Protein 2BRR (pdb70)

Sequence (887 aa):
VQLEQSGPELKKPGETVKISCKASGYTFTNYGMNWVKQAPGKGLKWMGWINTYTGEPTYADDFKERFAFSLETSASAAYLQINNLKNEDTATYFCARDYYGSTYPYYAMDYWGQGTTVTVSSAKTTAPSVYPLAPVCGDTTGSSVTLGCLVKGYFPEPVTLTWNSGSLSSGVHTFPAVLQSDLYTLSSSVTVTSSTWPSQSITCNVAHPASSTKVDKKIEPRGGENVLTQSPAIMSASPGEKVTMTCRASSSVSSSYLHWYQQKSGASPKLWIYSTSNLASGVPARFSGSGSGTSYSLTISSVEAEDAATYYCQQYSGYPYTFGGGTKLEIKRADAAPTVSIFPPSSEQLTSGGASVVCFLNNFYPKDINVKWKIDGSERQNGVLNSWTDQDSKDSTYSMSSTLTLTKDEYERHNSYTCEATHKTSTSPIVKSFNRNECVVNNKVATHNVLTQSPAIMSASPGEKVTMTCRASSSVSSSYLHWYQQKSGASPKLWIYSTSNLASGVPARFSGSGSGTSYSLTISSVEAEDAATYYCQQYSGYPYTFGGGTKLEIKRADAAPTVSIFPPSSEQLTSGGASVVCFLNNFYPKDINVKWKIDGSERQNGVLNSWTDQDSKDSTYSMSSTLTLTKDEYERHNSYTCEATHKTSTSPIVKSFNRNECAVQLEQSGPELKKPGETVKISCKASGYTFTNYGMNWVKQAPGKGLKWMGWINTYTGEPTYADDFKERFAFSLETSASAAYLQINNLKNEDTATYFCARDYYGSTYPYYAMDYWGQGTTVTVSSAKTTAPSVYPLAPVCGDTTGSSVTLGCLVKGYFPEPVTLTWNSGSLSSGVHTFPAVLQSDLYTLSSSVTVTSSTWPSQSITCNVAHPASSTKVDKKIEPRGG

B-factor: mean 22.19, std 4.75, range [8.47, 56.47]

Solvent-accessible surface area: 38334 Å² total; per-residue (Å²): 74,123,9,112,9,36,40,72,52,52,53,128,59,44,67,69,5,111,0,13,0,93,11,58,64,42,80,8,38,54,54,0,0,0,0,0,28,24,30,95,83,142,28,14,88,5,0,0,23,1,17,1,96,76,29,120,50,46,51,10,120,91,6,124,166,45,17,37,10,45,40,85,65,111,47,36,0,0,39,0,54,0,44,70,1,79,95,123,1,35,3,33,0,6,0,0,19,2,46,22,11,101,33,103,10,30,33,0,0,28,88,27,0,103,12,1,50,0,18,7,18,86,38,184,52,53,42,16,48,8,26,8,3,15,16,16,38,18,56,103,61,61,98,34,3,9,0,0,0,2,0,53,17,0,15,3,60,44,18,78,25,54,3,40,105,35,99,30,85,93,45,42,30,60,1,64,25,42,98,88,95,108,54,42,23,17,6,0,0,0,46,20,81,20,87,33,14,67,94,111,55,8,26,0,34,3,23,0,86,49,29,108,33,171,52,85,64,113,1,71,47,105,62,46,139,14,81,8,77,18,58,52,70,116,30,51,0,46,74,48,77,145,9,63,0,60,1,139,2,69,65,82,5,54,56,38,56,0,0,0,0,7,22,60,72,95,46,21,2,120,14,28,0,35,15,10,64,64,61,15,120,82,17,32,98,32,4,55,9,65,30,77,29,45,67,5,19,0,22,0,55,44,1,74,25,84,2,13,12,22,0,12,0,0,0,32,58,32,90,27,4,10,21,2,64,7,0,120,6,36,0,90,78,73,120,27,76,14,64,3,12,18,1,25,12,6,60,61,5,32,120,94,34,19,0,1,0,0,0,0,0,6,52,0,18,61,94,115,16,83,32,95,3,50,10,72,51,66,117,80,166,111,33,40,52,51,13,81,20,88,24,45,50,182,56,3,7,16,0,2,5,0,14,0,41,9,80,68,88,31,9,82,164,53,55,29,0,20,0,25,3,34,39,84,110,56,135,81,60,57,74,69,66,7,51,81,101,99,98,88,16,20,3,22,46,24,22,15,47,103,9,86,17,52,56,68,110,34,52,0,40,72,50,82,148,11,59,0,37,0,135,12,82,64,78,4,57,56,51,64,0,0,0,0,7,11,74,80,59,63,28,2,128,15,25,0,36,16,9,65,57,59,16,124,82,17,37,97,34,2,54,9,64,33,75,29,56,44,3,18,0,22,0,64,46,2,80,23,80,1,15,9,31,0,12,0,0,0,34,56,34,89,48,8,29,21,2,67,7,0,94,3,45,1,89,80,75,107,20,66,8,81,4,17,18,1,26,8,9,63,45,4,32,119,88,38,20,0,1,0,0,0,0,0,6,50,0,27,52,84,104,10,83,30,84,3,56,8,72,57,71,98,67,144,120,43,39,67,55,14,82,17,78,28,40,48,179,56,4,5,17,0,2,5,0,13,0,42,7,75,71,81,37,8,65,164,48,54,29,0,20,0,18,2,37,50,78,109,54,139,87,60,56,75,73,69,8,54,79,96,99,99,109,46,86,12,93,13,35,43,66,47,48,62,105,65,45,76,57,1,108,0,15,0,109,9,43,51,39,80,6,38,71,49,0,0,1,0,0,26,22,30,99,87,142,27,13,92,5,0,0,24,1,13,1,101,61,31,112,51,44,43,9,111,90,8,124,116,33,17,38,10,40,41,83,67,111,48,32,0,0,37,0,49,0,47,82,3,89,99,115,1,39,2,33,0,1,0,0,19,3,44,39,30,116,48,46,8,58,28,0,0,29,94,29,0,110,12,1,48,0,19,7,22,73,52,178,56,52,44,15,48,14,21,8,2,15,18,27,37,14,56,105,65,60,95,41,3,9,0,0,0,2,0,52,13,1,23,6,70,53,22,76,27,44,3,44,98,38,98,37,87,92,43,42,25,61,2,67,26,35,112,24,100,131,47,41,10,20,5,0,0,0,48,15,73,33,92,32,7,79,95,109,61,1,23,0,25,2,24,0,68,45,33,104,42,187,46,107,43,98,2,73,56,93,60,85

Secondary structure (DSSP, 8-state):
-EEEE---EEE-TT--EEEEEEEESS-GGGS-EEEEEE-TT---EEEEEE-TTT--EEE-GGG-SSEEEEEEGGGTEEEEEE-S--GGG-EEEEEEEEEE-SSSEEEEEEEE---EEEEE-SSPPBPPEEEEE--GGG--BTTEEEEEEEEEEEBSS--EEEEGGGTB-TTEEEPPPEEETTEEEEEEEEEEEGGGTTTS--EEEEEEGGGTEEEEEE------/---EEEE-SEEEE-TT--EEEEEEESS---GGGEEEEEE-TTS--EEEEETTTEEPTT--TTEEEEEETTEEEEEESS--GGG-EEEEEEE-SSSPPEE---EEEEEP---B--EEEEEPPPHHHHHTTEEEEEEEEEEEBSS-EEEEEEETTEEE-TTEEEEEPPPPTTT--EEEEEEEEEEHHHHTT--EEEEEEEETT-S--EEEEEESS--/-EETTEE--/--EEEE-SEEEE-TT--EEEEEEEEEEE-GGGEEEEEE-TTSPPEEEEETTTEEPTT--TTEEEEEEEEEEEEEESS--GGG-EEEEEEE-SSSSPEE---EEEEE----B--EEEEEPPPHHHHHTTEEEEEEEEEEEBSS-EEEEEEETTEEE-SSEEEEEPPPPTTT--EEEEEEEEEEHHHHTT--EEEEEEEETT-S--EEEEEESS--/--EEEEPPPEEE-TT--EEEEEEEESS-GGGS-EEEEEE-TT---EEEEEE-TTT--EEE-GGGSSSEEEEEEGGGTEEEEEE-S--GGG-EEEEEEEEEE-SSSEEEEEEEE---EEEEE-SPPPBPPEEEEE--GGG--BTTEEEEEEEEEEEBSS--EEEEGGGTB-TTEEEPPPEEETTEEEEEEEEEEETTTTTTS--EEEEEEGGGTEEEEEE------

Foldseek 3Di:
DAWAKDEAEEAAQQAKDKIKIADDDDQLQVWKKWKWWAAPPGDIDTQWIARSNPQDTDGDVVNPDQWDWGDDNVRSMIMIMGGRDDQVRFTWMKMFIFDADPPGTPRDTDHIYPTYGYGYDPDDWDAWDKDWAAPAQNDDDPFKGKIKIKTWFGDDDDKDKDKPVNPQPPQKDKDDWDDDPNGTITMMMHMDGSVCPPVPWIKMWMGDVSVRDTDIGIHHHDHD/DKAKAKPDQEAEEAFFDKDKIKIFIPWWFQLQFKFKWWAADPDDIDTAGGSFFRGDPPHDPQWGKHDGIGMIMIMGNGDDLQRQTWMWMWGDPDDDIDIHPTYGYAYADDFDFFDKDKDWADPVQLVVFKTKIKIKGPFGDDPQKDKWKAFQNHTDDPQKDKDKDRQDSHRRGIMMMIIRMDTSVVVVVTFKMKIWIGHPPDPDTDMDMGTPPDD/DADPNRDDD/DAKAKPDQEDEEAFFAKDKIKIFAPWWFQLQFKFKWWAADPDDTHTAGGSFFRGDPPHDPQWGKDDGTGIIMIMGNGDDLLSQTWMWMWGCPDDDIDIHSTYGYAYDDDFDFFPKDWDWADPVQLVVFKTKIKIKGPFGPDPQKDKWKAFQNHTDDPQKDKDKDDQDSHRRGIMMMIIRMDTSVVVVVTFKIKMWMDHPPDPDTDMDMGTPPDD/DWAFAKDEAEEAAAQAKDKIKTQTDDDQLQVKKKWKWWAAVPGDIDTQWIARSNVRDTDGDPVNPPQWDWGDDNVRSMIMIMGGRDDQRSFTWMKIFIFDDDPPGTPRDTDHIYPTYGYGYHPDDWDAWDKDKAADAQNDDDPFKGKIKMKTDFGDDDDKDKDKPNPPQPPQKDKDDWDQDPNGTITMMMHMDTPVCPPVHWIWMWIADVSVRDIDIGIHDHHYD

Structure (mmCIF, N/CA/C/O backbone):
data_2BRR
#
_entry.id   2BRR
#
_cell.length_a   53.666
_cell.length_b   63.833
_cell.length_c   124.701
_cell.angle_alpha   90.00
_cell.angle_beta   86.58
_cell.angle_gamma   90.00
#
_symmetry.space_group_name_H-M   'P 1 21 1'
#
loop_
_entity.id
_entity.type
_entity.pdbx_description
1 polymer 'MN20B9.34 ANTI-P1.4 ANTIBODY, FAB HEAVY CHAIN'
2 polymer 'MN20B9.34 ANTI-P1.4 ANTIBODY, FAB LIGHT CHAIN'
3 polymer 'CLASS 1 OUTER MEMBRANE PROTEIN VARIABLE REGION 2'
4 non-polymer 'SULFATE ION'
5 non-polymer 'ACETIC ACID'
6 water water
#
loop_
_atom_site.group_PDB
_atom_site.id
_atom_site.type_symbol
_atom_site.label_atom_id
_atom_site.label_alt_id
_atom_site.label_comp_id
_atom_site.label_asym_id
_atom_site.label_entity_id
_atom_site.label_seq_id
_atom_site.pdbx_PDB_ins_code
_atom_site.Cartn_x
_atom_site.Cartn_y
_atom_site.Cartn_z
_atom_site.occupancy
_atom_site.B_iso_or_equiv
_atom_site.auth_seq_id
_atom_site.auth_comp_id
_atom_site.auth_asym_id
_atom_site.auth_atom_id
_atom_site.pdbx_PDB_model_num
ATOM 1 N N . VAL A 1 2 ? 72.503 27.583 171.628 1.00 25.57 2 VAL H N 1
ATOM 2 C CA . VAL A 1 2 ? 71.504 26.466 171.586 1.00 25.05 2 VAL H CA 1
ATOM 3 C C . VAL A 1 2 ? 71.441 25.700 172.916 1.00 25.63 2 VAL H C 1
ATOM 4 O O . VAL A 1 2 ? 72.453 25.172 173.394 1.00 25.19 2 VAL H O 1
ATOM 8 N N . GLN A 1 3 ? 70.247 25.625 173.496 1.00 25.84 3 GLN H N 1
ATOM 9 C CA . GLN A 1 3 ? 70.035 24.766 174.649 1.00 26.22 3 GLN H CA 1
ATOM 10 C C . GLN A 1 3 ? 68.630 24.212 174.788 1.00 25.38 3 GLN H C 1
ATOM 11 O O . GLN A 1 3 ? 67.637 24.838 174.404 1.00 25.30 3 GLN H O 1
ATOM 17 N N . LEU A 1 4 ? 68.587 23.006 175.331 1.00 24.72 4 LEU H N 1
ATOM 18 C CA . LEU A 1 4 ? 67.351 22.317 175.673 1.00 24.06 4 LEU H CA 1
ATOM 19 C C . LEU A 1 4 ? 67.256 22.309 177.203 1.00 24.02 4 LEU H C 1
ATOM 20 O O . LEU A 1 4 ? 68.125 21.759 177.873 1.00 22.45 4 LEU H O 1
ATOM 25 N N . GLU A 1 5 ? 66.227 22.964 177.737 1.00 24.39 5 GLU H N 1
ATOM 26 C CA . GLU A 1 5 ? 66.034 23.063 179.188 1.00 25.88 5 GLU H CA 1
ATOM 27 C C . GLU A 1 5 ? 64.755 22.350 179.558 1.00 24.32 5 GLU H C 1
ATOM 28 O O . GLU A 1 5 ? 63.671 22.715 179.098 1.00 24.74 5 GLU H O 1
ATOM 34 N N . GLN A 1 6 ? 64.906 21.335 180.402 1.00 23.19 6 GLN H N 1
ATOM 35 C CA . GLN A 1 6 ? 63.808 20.486 180.844 1.00 22.16 6 GLN H CA 1
ATOM 36 C C . GLN A 1 6 ? 63.238 20.892 182.212 1.00 22.14 6 GLN H C 1
ATOM 37 O O . GLN A 1 6 ? 63.894 21.559 183.000 1.00 22.75 6 GLN H O 1
ATOM 43 N N . SER A 1 7 ? 62.008 20.471 182.475 1.00 22.13 7 SER H N 1
ATOM 44 C CA . SER A 1 7 ? 61.360 20.695 183.756 1.00 21.30 7 SER H CA 1
ATOM 45 C C . SER A 1 7 ? 61.969 19.825 184.853 1.00 21.38 7 SER H C 1
ATOM 46 O O . SER A 1 7 ? 62.788 18.929 184.591 1.00 20.99 7 SER H O 1
ATOM 49 N N . GLY A 1 8 ? 61.576 20.122 186.087 1.00 20.84 8 GLY H N 1
ATOM 50 C CA . GLY A 1 8 ? 62.234 19.580 187.248 1.00 21.31 8 GLY H CA 1
ATOM 51 C C . GLY A 1 8 ? 61.841 18.153 187.562 1.00 20.91 8 GLY H C 1
ATOM 52 O O . GLY A 1 8 ? 60.978 17.581 186.911 1.00 21.31 8 GLY H O 1
ATOM 53 N N . PRO A 1 9 ? 62.471 17.577 188.588 1.00 21.08 9 PRO H N 1
ATOM 54 C CA . PRO A 1 9 ? 62.155 16.216 189.011 1.00 20.70 9 PRO H CA 1
ATOM 55 C C . PRO A 1 9 ? 60.688 16.047 189.443 1.00 20.88 9 PRO H C 1
ATOM 56 O O . PRO A 1 9 ? 60.071 16.981 189.948 1.00 19.14 9 PRO H O 1
ATOM 60 N N . GLU A 1 10 ? 60.142 14.852 189.235 1.00 20.60 10 GLU H N 1
ATOM 61 C CA . GLU A 1 10 ? 58.769 14.567 189.642 1.00 21.22 10 GLU H CA 1
ATOM 62 C C . GLU A 1 10 ? 58.689 13.277 190.430 1.00 20.56 10 GLU H C 1
ATOM 63 O O . GLU A 1 10 ? 59.370 12.315 190.099 1.00 20.48 10 GLU H O 1
ATOM 69 N N . LEU A 1 11 ? 57.790 13.271 191.414 1.00 19.38 11 LEU H N 1
ATOM 70 C CA . LEU A 1 11 ? 57.397 12.093 192.168 1.00 19.14 11 LEU H CA 1
ATOM 71 C C . LEU A 1 11 ? 55.920 11.852 191.899 1.00 18.34 11 LEU H C 1
ATOM 72 O O . LEU A 1 11 ? 55.105 12.763 192.055 1.00 18.64 11 LEU H O 1
ATOM 77 N N . LYS A 1 12 ? 55.564 10.635 191.506 1.00 17.78 12 LYS H N 1
ATOM 78 C CA . LYS A 1 12 ? 54.178 10.345 191.175 1.00 18.55 12 LYS H CA 1
ATOM 79 C C . LYS A 1 12 ? 53.857 8.967 191.695 1.00 18.82 12 LYS H C 1
ATOM 80 O O . LYS A 1 12 ? 54.768 8.127 191.846 1.00 18.69 12 LYS H O 1
ATOM 86 N N . LYS A 1 13 ? 52.578 8.750 191.998 1.00 19.16 13 LYS H N 1
ATOM 87 C CA . LYS A 1 13 ? 52.077 7.440 192.387 1.00 19.90 13 LYS H CA 1
ATOM 88 C C . LYS A 1 13 ? 51.824 6.591 191.139 1.00 19.48 13 LYS H C 1
ATOM 89 O O . LYS A 1 13 ? 51.578 7.127 190.070 1.00 19.78 13 LYS H O 1
ATOM 95 N N . PRO A 1 14 ? 51.908 5.254 191.261 1.00 20.10 14 PRO H N 1
ATOM 96 C CA . PRO A 1 14 ? 51.454 4.444 190.135 1.00 19.51 14 PRO H CA 1
ATOM 97 C C . PRO A 1 14 ? 50.034 4.813 189.721 1.00 19.49 14 PRO H C 1
ATOM 98 O O . PRO A 1 14 ? 49.190 5.084 190.581 1.00 18.56 14 PRO H O 1
ATOM 102 N N . GLY A 1 15 ? 49.800 4.858 188.406 1.00 18.87 15 GLY H N 1
ATOM 103 C CA . GLY A 1 15 ? 48.499 5.170 187.853 1.00 19.32 15 GLY H CA 1
ATOM 104 C C . GLY A 1 15 ? 48.289 6.645 187.580 1.00 19.46 15 GLY H C 1
ATOM 105 O O . GLY A 1 15 ? 47.317 7.016 186.908 1.00 18.90 15 GLY H O 1
ATOM 106 N N . GLU A 1 16 ? 49.170 7.496 188.128 1.00 19.14 16 GLU H N 1
ATOM 107 C CA . GLU A 1 16 ? 49.118 8.923 187.808 1.00 19.07 16 GLU H CA 1
ATOM 108 C C . GLU A 1 16 ? 49.696 9.203 186.424 1.00 18.67 16 GLU H C 1
ATOM 109 O O . GLU A 1 16 ? 50.159 8.302 185.735 1.00 17.75 16 GLU H O 1
ATOM 115 N N . THR A 1 17 ? 49.662 10.471 186.034 1.00 19.22 17 THR H N 1
ATOM 116 C CA . THR A 1 17 ? 50.316 10.921 184.815 1.00 20.92 17 THR H CA 1
ATOM 117 C C . THR A 1 17 ? 51.351 11.991 185.149 1.00 20.57 17 THR H C 1
ATOM 118 O O . THR A 1 17 ? 51.266 12.650 186.167 1.00 20.14 17 THR H O 1
ATOM 122 N N . VAL A 1 18 ? 52.307 12.168 184.250 1.00 21.63 18 VAL H N 1
ATOM 123 C CA . VAL A 1 18 ? 53.314 13.201 184.374 1.00 22.40 18 VAL H CA 1
ATOM 124 C C . VAL A 1 18 ? 53.517 13.794 182.980 1.00 22.69 18 VAL H C 1
ATOM 125 O O . VAL A 1 18 ? 53.384 13.097 181.969 1.00 22.70 18 VAL H O 1
ATOM 129 N N . LYS A 1 19 ? 53.809 15.084 182.931 1.00 22.85 19 LYS H N 1
ATOM 130 C CA . LYS A 1 19 ? 54.094 15.747 181.678 1.00 23.04 19 LYS H CA 1
ATOM 131 C C . LYS A 1 19 ? 55.377 16.532 181.855 1.00 23.01 19 LYS H C 1
ATOM 132 O O . LYS A 1 19 ? 55.464 17.376 182.728 1.00 23.53 19 LYS H O 1
ATOM 138 N N . ILE A 1 20 ? 56.373 16.204 181.040 1.00 22.43 20 ILE H N 1
ATOM 139 C CA . ILE A 1 20 ? 57.698 16.774 181.117 1.00 23.61 20 ILE H CA 1
ATOM 140 C C . ILE A 1 20 ? 57.866 17.724 179.944 1.00 22.89 20 ILE H C 1
ATOM 141 O O . ILE A 1 20 ? 57.525 17.375 178.817 1.00 22.82 20 ILE H O 1
ATOM 146 N N . SER A 1 21 ? 58.415 18.899 180.192 1.00 23.18 21 SER H N 1
ATOM 147 C CA . SER A 1 21 ? 58.680 19.856 179.112 1.00 23.47 21 SER H CA 1
ATOM 148 C C . SER A 1 21 ? 60.152 19.858 178.697 1.00 24.09 21 SER H C 1
ATOM 149 O O . SER A 1 21 ? 61.053 19.506 179.475 1.00 23.91 21 SER H O 1
ATOM 152 N N . CYS A 1 22 ? 60.378 20.277 177.463 1.00 24.87 22 CYS H N 1
ATOM 153 C CA . CYS A 1 22 ? 61.708 20.487 176.928 1.00 24.77 22 CYS H CA 1
ATOM 154 C C . CYS A 1 22 ? 61.630 21.785 176.127 1.00 25.04 22 CYS H C 1
ATOM 155 O O . CYS A 1 22 ? 61.022 21.811 175.043 1.00 25.21 22 CYS H O 1
ATOM 158 N N . LYS A 1 23 ? 62.213 22.860 176.660 1.00 24.73 23 LYS H N 1
ATOM 159 C CA . LYS A 1 23 ? 62.223 24.143 175.954 1.00 25.08 23 LYS H CA 1
ATOM 160 C C . LYS A 1 23 ? 63.519 24.369 175.180 1.00 25.04 23 LYS H C 1
ATOM 161 O O . LYS A 1 23 ? 64.613 24.296 175.739 1.00 24.89 23 LYS H O 1
ATOM 167 N N . ALA A 1 24 ? 63.378 24.664 173.889 1.00 25.17 24 ALA H N 1
ATOM 168 C CA . ALA A 1 24 ? 64.522 24.866 173.012 1.00 25.02 24 ALA H CA 1
ATOM 169 C C . ALA A 1 24 ? 64.815 26.366 172.841 1.00 24.77 24 ALA H C 1
ATOM 170 O O . ALA A 1 24 ? 63.898 27.192 172.829 1.00 24.54 24 ALA H O 1
ATOM 172 N N . SER A 1 25 ? 66.099 26.690 172.725 1.00 24.89 25 SER H N 1
ATOM 173 C CA . SER A 1 25 ? 66.571 28.066 172.516 1.00 25.08 25 SER H CA 1
ATOM 174 C C . SER A 1 25 ? 67.713 28.026 171.533 1.00 24.23 25 SER H C 1
ATOM 175 O O . SER A 1 25 ? 68.443 27.038 171.486 1.00 23.44 25 SER H O 1
ATOM 178 N N . GLY A 1 26 ? 67.860 29.090 170.742 1.00 24.01 26 GLY H N 1
ATOM 179 C CA . GLY A 1 26 ? 69.068 29.298 169.947 1.00 23.50 26 GLY H CA 1
ATOM 180 C C . GLY A 1 26 ? 69.021 28.765 168.527 1.00 23.45 26 GLY H C 1
ATOM 181 O O . GLY A 1 26 ? 70.036 28.781 167.823 1.00 23.64 26 GLY H O 1
ATOM 182 N N . TYR A 1 27 ? 67.846 28.279 168.119 1.00 22.64 27 TYR H N 1
ATOM 183 C CA . TYR A 1 27 ? 67.622 27.749 166.774 1.00 21.80 27 TYR H CA 1
ATOM 184 C C . TYR A 1 27 ? 66.125 27.775 166.437 1.00 21.20 27 TYR H C 1
ATOM 185 O O . TYR A 1 27 ? 65.282 28.003 167.315 1.00 21.32 27 TYR H O 1
ATOM 194 N N . THR A 1 28 ? 65.796 27.561 165.167 1.00 20.43 28 THR H N 1
ATOM 195 C CA . THR A 1 28 ? 64.406 27.534 164.744 1.00 19.71 28 THR H CA 1
ATOM 196 C C . THR A 1 28 ? 63.857 26.167 165.117 1.00 19.08 28 THR H C 1
ATOM 197 O O . THR A 1 28 ? 64.269 25.159 164.563 1.00 19.39 28 THR H O 1
ATOM 201 N N . PHE A 1 29 ? 62.953 26.156 166.086 1.00 18.64 29 PHE H N 1
ATOM 202 C CA . PHE A 1 29 ? 62.461 24.931 166.703 1.00 18.69 29 PHE H CA 1
ATOM 203 C C . PHE A 1 29 ? 61.905 23.935 165.698 1.00 18.69 29 PHE H C 1
ATOM 204 O O . PHE A 1 29 ? 62.131 22.730 165.826 1.00 19.12 29 PHE H O 1
ATOM 212 N N . THR A 1 30 ? 61.170 24.457 164.724 1.00 19.17 30 THR H N 1
ATOM 213 C CA . THR A 1 30 ? 60.386 23.662 163.775 1.00 19.73 30 THR H CA 1
ATOM 214 C C . THR A 1 30 ? 61.235 23.047 162.647 1.00 20.17 30 THR H C 1
ATOM 215 O O . THR A 1 30 ? 60.706 22.314 161.803 1.00 20.05 30 THR H O 1
ATOM 219 N N . ASN A 1 31 ? 62.541 23.338 162.640 1.00 19.29 31 ASN H N 1
ATOM 220 C CA . ASN A 1 31 ? 63.445 22.771 161.633 1.00 18.93 31 ASN H CA 1
ATOM 221 C C . ASN A 1 31 ? 64.043 21.419 162.039 1.00 18.28 31 ASN H C 1
ATOM 222 O O . ASN A 1 31 ? 64.495 20.670 161.180 1.00 18.67 31 ASN H O 1
ATOM 227 N N . TYR A 1 32 ? 64.050 21.105 163.336 1.00 18.12 32 TYR H N 1
ATOM 228 C CA . TYR A 1 32 ? 64.770 19.938 163.855 1.00 18.06 32 TYR H CA 1
ATOM 229 C C . TYR A 1 32 ? 63.882 19.009 164.643 1.00 17.67 32 TYR H C 1
ATOM 230 O O . TYR A 1 32 ? 63.172 19.441 165.552 1.00 18.61 32 TYR H O 1
ATOM 239 N N . GLY A 1 33 ? 63.944 17.726 164.330 1.00 17.20 33 GLY H N 1
ATOM 240 C CA . GLY A 1 33 ? 63.184 16.743 165.103 1.00 17.35 33 GLY H CA 1
ATOM 241 C C . GLY A 1 33 ? 63.637 16.692 166.558 1.00 18.05 33 GLY H C 1
ATOM 242 O O . GLY A 1 33 ? 64.804 16.993 166.880 1.00 17.64 33 GLY H O 1
ATOM 243 N N . MET A 1 34 ? 62.717 16.313 167.439 1.00 17.80 34 MET H N 1
ATOM 244 C CA . MET A 1 34 ? 63.032 16.191 168.855 1.00 18.61 34 MET H CA 1
ATOM 245 C C . MET A 1 34 ? 62.872 14.722 169.263 1.00 18.84 34 MET H C 1
ATOM 246 O O . MET A 1 34 ? 61.867 14.113 168.974 1.00 19.84 34 MET H O 1
ATOM 251 N N . ASN A 1 35 ? 63.867 14.189 169.955 1.00 19.13 35 ASN H N 1
ATOM 252 C CA . ASN A 1 35 ? 63.885 12.801 170.371 1.00 18.58 35 ASN H CA 1
ATOM 253 C C . ASN A 1 35 ? 63.713 12.728 171.877 1.00 19.28 35 ASN H C 1
ATOM 254 O O . ASN A 1 35 ? 64.046 13.662 172.591 1.00 18.61 35 ASN H O 1
ATOM 259 N N . TRP A 1 36 ? 63.227 11.586 172.342 1.00 19.35 36 TRP H N 1
ATOM 260 C CA . TRP A 1 36 ? 63.064 11.334 173.756 1.00 19.99 36 TRP H CA 1
ATOM 261 C C . TRP A 1 36 ? 63.783 10.036 174.053 1.00 19.24 36 TRP H C 1
ATOM 262 O O . TRP A 1 36 ? 63.649 9.069 173.300 1.00 18.25 36 TRP H O 1
ATOM 273 N N . VAL A 1 37 ? 64.574 10.071 175.128 1.00 19.79 37 VAL H N 1
ATOM 274 C CA . VAL A 1 37 ? 65.479 8.990 175.508 1.00 19.33 37 VAL H CA 1
ATOM 275 C C . VAL A 1 37 ? 65.318 8.772 177.003 1.00 18.89 37 VAL H C 1
ATOM 276 O O . VAL A 1 37 ? 65.339 9.727 177.807 1.00 18.41 37 VAL H O 1
ATOM 280 N N . LYS A 1 38 ? 65.147 7.501 177.341 1.00 18.25 38 LYS H N 1
ATOM 281 C CA . LYS A 1 38 ? 65.005 7.042 178.722 1.00 18.21 38 LYS H CA 1
ATOM 282 C C . LYS A 1 38 ? 66.292 6.420 179.279 1.00 18.44 38 LYS H C 1
ATOM 283 O O . LYS A 1 38 ? 66.969 5.651 178.596 1.00 18.41 38 LYS H O 1
ATOM 289 N N . GLN A 1 39 ? 66.610 6.756 180.534 1.00 18.73 39 GLN H N 1
ATOM 290 C CA . GLN A 1 39 ? 67.707 6.125 181.242 1.00 19.52 39 GLN H CA 1
ATOM 291 C C . GLN A 1 39 ? 67.218 5.773 182.652 1.00 19.9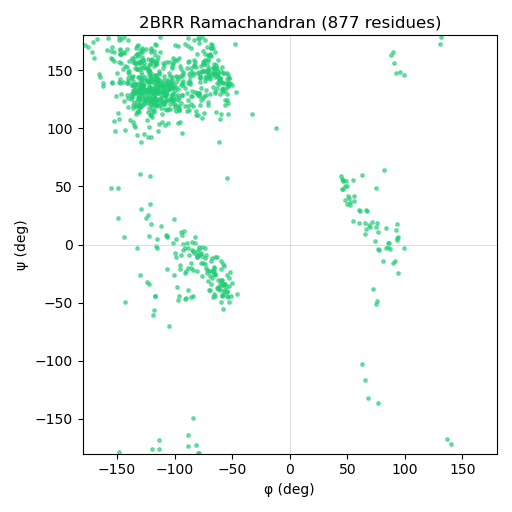0 39 GLN H C 1
ATOM 292 O O . GLN A 1 39 ? 67.116 6.645 183.513 1.00 18.17 39 GLN H O 1
ATOM 298 N N . ALA A 1 40 ? 66.888 4.498 182.860 1.00 21.58 40 ALA H N 1
ATOM 299 C CA . ALA A 1 40 ? 66.576 3.973 184.193 1.00 22.78 40 ALA H CA 1
ATOM 300 C C . ALA A 1 40 ? 67.818 4.060 185.085 1.00 25.04 40 ALA H C 1
ATOM 301 O O . ALA A 1 40 ? 68.944 4.065 184.578 1.00 24.65 40 ALA H O 1
ATOM 303 N N . PRO A 1 41 ? 67.623 4.138 186.423 1.00 25.66 41 PRO H N 1
ATOM 304 C CA . PRO A 1 41 ? 68.760 4.366 187.318 1.00 26.02 41 PRO H CA 1
ATOM 305 C C . PRO A 1 41 ? 69.853 3.323 187.157 1.00 26.71 41 PRO H C 1
ATOM 306 O O . PRO A 1 41 ? 69.592 2.103 187.262 1.00 26.90 41 PRO H O 1
ATOM 310 N N . GLY A 1 42 ? 71.062 3.806 186.888 1.00 27.09 42 GLY H N 1
ATOM 311 C CA . GLY A 1 42 ? 72.227 2.941 186.744 1.00 27.92 42 GLY H CA 1
ATOM 312 C C . GLY A 1 42 ? 72.209 2.071 185.506 1.00 27.73 42 GLY H C 1
ATOM 313 O O . GLY A 1 42 ? 73.004 1.131 185.405 1.00 28.03 42 GLY H O 1
ATOM 314 N N . LYS A 1 43 ? 71.323 2.395 184.555 1.00 27.69 43 LYS H N 1
ATOM 315 C CA . LYS A 1 43 ? 71.243 1.667 183.277 1.00 27.13 43 LYS H CA 1
ATOM 316 C C . LYS A 1 43 ? 71.642 2.514 182.058 1.00 26.51 43 LYS H C 1
ATOM 317 O O . LYS A 1 43 ? 72.085 3.661 182.195 1.00 26.02 43 LYS H O 1
ATOM 323 N N . GLY A 1 44 ? 71.501 1.924 180.875 1.00 25.62 44 GLY H N 1
ATOM 324 C CA . GLY A 1 44 ? 71.930 2.541 179.630 1.00 25.33 44 GLY H CA 1
ATOM 325 C C . GLY A 1 44 ? 70.821 3.388 179.043 1.00 25.32 44 GLY H C 1
ATOM 326 O O . GLY A 1 44 ? 69.852 3.707 179.724 1.00 25.29 44 GLY H O 1
ATOM 327 N N . LEU A 1 45 ? 70.962 3.733 177.771 1.00 24.63 45 LEU H N 1
ATOM 328 C CA . LEU A 1 45 ? 70.036 4.652 177.108 1.00 25.04 45 LEU H CA 1
ATOM 329 C C . LEU A 1 45 ? 69.084 3.923 176.217 1.00 24.19 45 LEU H C 1
ATOM 330 O O . LEU A 1 45 ? 69.472 2.977 175.553 1.00 25.33 45 LEU H O 1
ATOM 335 N N . LYS A 1 46 ? 67.832 4.366 176.207 1.00 23.79 46 LYS H N 1
ATOM 336 C CA . LYS A 1 46 ? 66.821 3.766 175.344 1.00 23.05 46 LYS H CA 1
ATOM 337 C C . LYS A 1 46 ? 66.039 4.844 174.599 1.00 22.55 46 LYS H C 1
ATOM 338 O O . LYS A 1 46 ? 65.453 5.721 175.206 1.00 22.77 46 LYS H O 1
ATOM 344 N N . TRP A 1 47 ? 66.044 4.775 173.279 1.00 21.43 47 TRP H N 1
ATOM 345 C CA . TRP A 1 47 ? 65.307 5.730 172.454 1.00 20.42 47 TRP H CA 1
ATOM 346 C C . TRP A 1 47 ? 63.813 5.421 172.496 1.00 19.50 47 TRP H C 1
ATOM 347 O O . TRP A 1 47 ? 63.387 4.283 172.236 1.00 19.39 47 TRP H O 1
ATOM 358 N N . MET A 1 48 ? 63.028 6.432 172.848 1.00 18.59 48 MET H N 1
ATOM 359 C CA . MET A 1 48 ? 61.576 6.286 172.944 1.00 17.95 48 MET H CA 1
ATOM 360 C C . MET A 1 48 ? 60.838 6.596 171.662 1.00 17.96 48 MET H C 1
ATOM 361 O O . MET A 1 48 ? 59.690 6.150 171.466 1.00 18.75 48 MET H O 1
ATOM 366 N N . GLY A 1 49 ? 61.479 7.381 170.803 1.00 17.00 49 GLY H N 1
ATOM 367 C CA . GLY A 1 49 ? 60.875 7.798 169.554 1.00 16.99 49 GLY H CA 1
ATOM 368 C C . GLY A 1 49 ? 61.156 9.263 169.364 1.00 17.46 49 GLY H C 1
ATOM 369 O O . GLY A 1 49 ? 61.984 9.835 170.070 1.00 18.03 49 GLY H O 1
ATOM 370 N N . TRP A 1 50 ? 60.477 9.877 168.414 1.00 17.64 50 TRP H N 1
ATOM 371 C CA . TRP A 1 50 ? 60.724 11.296 168.125 1.00 18.32 50 TRP H CA 1
ATOM 372 C C . TRP A 1 50 ? 59.453 11.980 167.666 1.00 17.85 50 TRP H C 1
ATOM 373 O O . TRP A 1 50 ? 58.450 11.330 167.406 1.00 17.03 50 TRP H O 1
ATOM 384 N N . ILE A 1 51 ? 59.499 13.307 167.601 1.00 18.57 51 ILE H N 1
ATOM 385 C CA . ILE A 1 51 ? 58.383 14.064 167.094 1.00 18.03 51 ILE H CA 1
ATOM 386 C C . ILE A 1 51 ? 58.893 15.048 166.055 1.00 18.76 51 ILE H C 1
ATOM 387 O O . ILE A 1 51 ? 59.928 15.702 166.255 1.00 18.50 51 ILE H O 1
ATOM 392 N N . ASN A 1 52 ? 58.178 15.101 164.931 1.00 17.73 52 ASN H N 1
ATOM 393 C CA . ASN A 1 52 ? 58.400 16.089 163.906 1.00 17.80 52 ASN H CA 1
ATOM 394 C C . ASN A 1 52 ? 57.856 17.436 164.385 1.00 17.70 52 ASN H C 1
ATOM 395 O O . ASN A 1 52 ? 56.644 17.623 164.553 1.00 18.26 52 ASN H O 1
ATOM 400 N N . THR A 1 53 A 58.761 18.380 164.604 1.00 18.15 52 THR H N 1
ATOM 401 C CA . THR A 1 53 A 58.409 19.693 165.173 1.00 17.25 52 THR H CA 1
ATOM 402 C C . THR A 1 53 A 57.677 20.617 164.196 1.00 17.86 52 THR H C 1
ATOM 403 O O . THR A 1 53 A 57.073 21.632 164.596 1.00 17.37 52 THR H O 1
ATOM 407 N N . TYR A 1 54 ? 57.750 20.286 162.909 1.00 17.60 53 TYR H N 1
ATOM 408 C CA . TYR A 1 54 ? 57.059 21.051 161.901 1.00 18.39 53 TYR H CA 1
ATOM 409 C C . TYR A 1 54 ? 55.607 20.588 161.734 1.00 17.91 53 TYR H C 1
ATOM 410 O O . TYR A 1 54 ? 54.698 21.411 161.640 1.00 17.72 53 TYR H O 1
ATOM 419 N N . THR A 1 55 ? 55.408 19.274 161.678 1.00 17.60 54 THR H N 1
ATOM 420 C CA . THR A 1 55 ? 54.086 18.699 161.477 1.00 18.45 54 THR H CA 1
ATOM 421 C C . THR A 1 55 ? 53.355 18.300 162.746 1.00 18.61 54 THR H C 1
ATOM 422 O O . THR A 1 55 ? 52.142 18.184 162.722 1.00 17.89 54 THR H O 1
ATOM 426 N N . GLY A 1 56 ? 54.095 18.090 163.840 1.00 19.20 55 GLY H N 1
ATOM 427 C CA . GLY A 1 56 ? 53.532 17.556 165.080 1.00 19.98 55 GLY H CA 1
ATOM 428 C C . GLY A 1 56 ? 53.437 16.035 165.106 1.00 20.68 55 GLY H C 1
ATOM 429 O O . GLY A 1 56 ? 53.033 15.462 166.114 1.00 20.30 55 GLY H O 1
ATOM 430 N N . GLU A 1 57 ? 53.809 15.370 164.010 1.00 21.35 56 GLU H N 1
ATOM 431 C CA . GLU A 1 57 ? 53.666 13.918 163.942 1.00 22.77 56 GLU H CA 1
ATOM 432 C C . GLU A 1 57 ? 54.652 13.177 164.847 1.00 22.41 56 GLU H C 1
ATOM 433 O O . GLU A 1 57 ? 55.860 13.292 164.672 1.00 22.59 56 GLU H O 1
ATOM 439 N N . PRO A 1 58 ? 54.140 12.390 165.814 1.00 22.35 57 PRO H N 1
ATOM 440 C CA . PRO A 1 58 ? 55.050 11.614 166.644 1.00 22.61 57 PRO H CA 1
ATOM 441 C C . PRO A 1 58 ? 55.347 10.236 166.059 1.00 22.79 57 PRO H C 1
ATOM 442 O O . PRO A 1 58 ? 54.530 9.671 165.318 1.00 23.10 57 PRO H O 1
ATOM 446 N N . THR A 1 59 ? 56.534 9.718 166.370 1.00 22.26 58 THR H N 1
ATOM 447 C CA . THR A 1 59 ? 56.904 8.352 166.036 1.00 21.35 58 THR H CA 1
ATOM 448 C C . THR A 1 59 ? 57.396 7.693 167.315 1.00 21.61 58 THR H C 1
ATOM 449 O O . THR A 1 59 ? 58.341 8.167 167.926 1.00 21.22 58 THR H O 1
ATOM 453 N N . TYR A 1 60 ? 56.725 6.616 167.717 1.00 21.47 59 TYR H N 1
ATOM 454 C CA . TYR A 1 60 ? 57.005 5.938 168.981 1.00 21.71 59 TYR H CA 1
ATOM 455 C C . TYR A 1 60 ? 57.726 4.634 168.694 1.00 22.44 59 TYR H C 1
ATOM 456 O O . TYR A 1 60 ? 57.310 3.875 167.805 1.00 21.81 59 TYR H O 1
ATOM 465 N N . ALA A 1 61 ? 58.818 4.385 169.419 1.00 22.15 60 ALA H N 1
ATOM 466 C CA . ALA A 1 61 ? 59.464 3.086 169.372 1.00 22.86 60 ALA H CA 1
ATOM 467 C C . ALA A 1 61 ? 58.449 2.054 169.890 1.00 23.59 60 ALA H C 1
ATOM 468 O O . ALA A 1 61 ? 57.608 2.382 170.730 1.00 22.27 60 ALA H O 1
ATOM 470 N N . ASP A 1 62 ? 58.507 0.826 169.372 1.00 24.26 61 ASP H N 1
ATOM 471 C CA . ASP A 1 62 ? 57.548 -0.210 169.754 1.00 25.98 61 ASP H CA 1
ATOM 472 C C . ASP A 1 62 ? 57.471 -0.564 171.245 1.00 26.32 61 ASP H C 1
ATOM 473 O O . ASP A 1 62 ? 56.487 -1.160 171.663 1.00 26.72 61 ASP H O 1
ATOM 478 N N . ASP A 1 63 ? 58.459 -0.195 172.058 1.00 25.95 62 ASP H N 1
ATOM 479 C CA . ASP A 1 63 ? 58.273 -0.400 173.504 1.00 26.74 62 ASP H CA 1
ATOM 480 C C . ASP A 1 63 ? 57.530 0.745 174.183 1.00 26.61 62 ASP H C 1
ATOM 481 O O . ASP A 1 63 ? 57.221 0.657 175.367 1.00 26.63 62 ASP H O 1
ATOM 486 N N . PHE A 1 64 ? 57.228 1.802 173.427 1.00 26.44 63 PHE H N 1
ATOM 487 C CA . PHE A 1 64 ? 56.612 3.016 173.981 1.00 26.56 63 PHE H CA 1
ATOM 488 C C . PHE A 1 64 ? 55.268 3.401 173.372 1.00 27.73 63 PHE H C 1
ATOM 489 O O . PHE A 1 64 ? 54.946 4.596 173.240 1.00 27.94 63 PHE H O 1
AT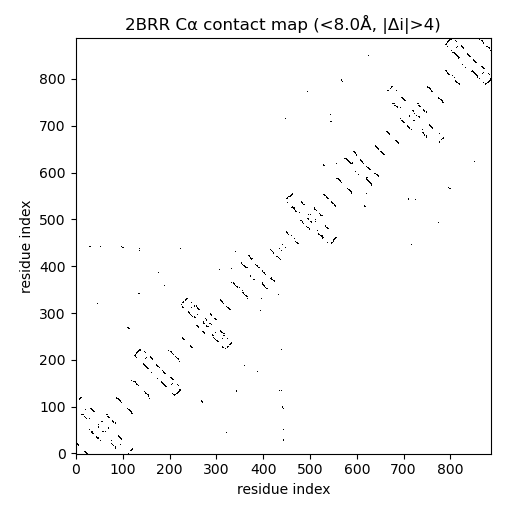OM 497 N N . LYS A 1 65 ? 54.489 2.369 173.022 1.00 29.63 64 LYS H N 1
ATOM 498 C CA . LYS A 1 65 ? 53.093 2.486 172.568 1.00 32.07 64 LYS H CA 1
ATOM 499 C C . LYS A 1 65 ? 52.281 1.738 173.589 1.00 32.83 64 LYS H C 1
ATOM 500 O O . LYS A 1 65 ? 52.363 0.512 173.578 1.00 34.75 64 LYS H O 1
ATOM 506 N N . GLU A 1 66 ? 51.400 2.348 174.385 1.00 33.14 65 GLU H N 1
ATOM 507 C CA . GLU A 1 66 ? 50.571 3.496 174.074 1.00 32.32 65 GLU H CA 1
ATOM 508 C C . GLU A 1 66 ? 50.279 4.378 175.310 1.00 29.91 65 GLU H C 1
ATOM 509 O O . GLU A 1 66 ? 49.291 5.117 175.319 1.00 29.83 65 GLU H O 1
ATOM 515 N N . ARG A 1 67 ? 51.123 4.306 176.335 1.00 27.37 66 ARG H N 1
ATOM 516 C CA . ARG A 1 67 ? 50.956 5.154 177.528 1.00 25.15 66 ARG H CA 1
ATOM 517 C C . ARG A 1 67 ? 51.734 6.465 177.373 1.00 24.12 66 ARG H C 1
ATOM 518 O O . ARG A 1 67 ? 51.665 7.340 178.239 1.00 24.08 66 ARG H O 1
ATOM 526 N N . PHE A 1 68 ? 52.456 6.585 176.254 1.00 22.51 67 PHE H N 1
ATOM 527 C CA . PHE A 1 68 ? 53.389 7.682 176.013 1.00 21.70 67 PHE H CA 1
ATOM 528 C C . PHE A 1 68 ? 52.851 8.596 174.930 1.00 21.60 67 PHE H C 1
ATOM 529 O O . PHE A 1 68 ? 52.350 8.115 173.906 1.00 21.58 67 PHE H O 1
ATOM 537 N N . ALA A 1 69 ? 52.956 9.904 175.162 1.00 20.96 68 ALA H N 1
ATOM 538 C CA . ALA A 1 69 ? 52.465 10.916 174.221 1.00 20.85 68 ALA H CA 1
ATOM 539 C C . ALA A 1 69 ? 53.474 12.044 174.048 1.00 20.72 68 ALA H C 1
ATOM 540 O O . ALA A 1 69 ? 53.783 12.755 175.004 1.00 20.37 68 ALA H O 1
ATOM 542 N N . PHE A 1 70 ? 53.974 12.207 172.823 1.00 21.02 69 PHE H N 1
ATOM 543 C CA . PHE A 1 70 ? 54.761 13.393 172.472 1.00 21.40 69 PHE H CA 1
ATOM 544 C C . PHE A 1 70 ? 53.820 14.452 171.931 1.00 21.93 69 PHE H C 1
ATOM 545 O O . PHE A 1 70 ? 52.962 14.151 171.082 1.00 22.11 69 PHE H O 1
ATOM 553 N N . SER A 1 71 ? 53.997 15.690 172.386 1.00 22.13 70 SER H N 1
ATOM 554 C CA . SER A 1 71 ? 53.295 16.831 171.809 1.00 22.29 70 SER H CA 1
ATOM 555 C C . SER A 1 71 ? 54.228 18.036 171.730 1.00 22.45 70 SER H C 1
ATOM 556 O O . SER A 1 71 ? 55.368 17.988 172.221 1.00 21.58 70 SER H O 1
ATOM 559 N N . LEU A 1 72 ? 53.717 19.120 171.146 1.00 22.72 71 LEU H N 1
ATOM 560 C CA . LEU A 1 72 ? 54.448 20.385 171.021 1.00 23.63 71 LEU H CA 1
ATOM 561 C C . LEU A 1 72 ? 53.631 21.573 171.506 1.00 24.47 71 LEU H C 1
ATOM 562 O O . LEU A 1 72 ? 52.399 21.568 171.429 1.00 24.25 71 LEU H O 1
ATOM 567 N N . GLU A 1 73 ? 54.319 22.616 171.956 1.00 25.42 72 GLU H N 1
ATOM 568 C CA . GLU A 1 73 ? 53.752 23.972 171.852 1.00 26.33 72 GLU H CA 1
ATOM 569 C C . GLU A 1 73 ? 54.749 24.830 171.065 1.00 26.07 72 GLU H C 1
ATOM 570 O O . GLU A 1 73 ? 55.680 25.401 171.630 1.00 26.14 72 GLU H O 1
ATOM 576 N N . THR A 1 74 ? 54.563 24.893 169.749 1.00 26.72 73 THR H N 1
ATOM 577 C CA . THR A 1 74 ? 55.575 25.485 168.862 1.00 26.48 73 THR H CA 1
ATOM 578 C C . THR A 1 74 ? 55.693 26.983 169.059 1.00 26.32 73 THR H C 1
ATOM 579 O O . THR A 1 74 ? 56.787 27.526 168.969 1.00 26.77 73 THR H O 1
ATOM 583 N N . SER A 1 75 ? 54.572 27.635 169.366 1.00 26.18 74 SER H N 1
ATOM 584 C CA . SER A 1 75 ? 54.564 29.052 169.755 1.00 26.22 74 SER H CA 1
ATOM 585 C C . SER A 1 75 ? 55.401 29.327 171.011 1.00 25.70 74 SER H C 1
ATOM 586 O O . SER A 1 75 ? 55.706 30.477 171.297 1.00 25.87 74 SER H O 1
ATOM 589 N N . ALA A 1 76 ? 55.774 28.267 171.737 1.00 24.91 75 ALA H N 1
ATOM 590 C CA . ALA A 1 76 ? 56.650 28.345 172.915 1.00 24.11 75 ALA H CA 1
ATOM 591 C C . ALA A 1 76 ? 57.997 27.611 172.720 1.00 23.57 75 ALA H C 1
ATOM 592 O O . ALA A 1 76 ? 58.807 27.521 173.657 1.00 23.61 75 ALA H O 1
ATOM 594 N N . SER A 1 77 ? 58.227 27.100 171.503 1.00 22.50 76 SER H N 1
ATOM 595 C CA . SER A 1 77 ? 59.388 26.259 171.165 1.00 21.96 76 SER H CA 1
ATOM 596 C C . SER A 1 77 ? 59.621 25.164 172.220 1.00 21.32 76 SER H C 1
ATOM 597 O O . SER A 1 77 ? 60.733 24.957 172.688 1.00 21.31 76 SER H O 1
ATOM 600 N N . ALA A 1 78 ? 58.545 24.474 172.583 1.00 20.87 77 ALA H N 1
ATOM 601 C CA . ALA A 1 78 ? 58.585 23.472 173.632 1.00 20.77 77 ALA H CA 1
ATOM 602 C C . ALA A 1 78 ? 58.076 22.164 173.085 1.00 20.52 77 ALA H C 1
ATOM 603 O O . ALA A 1 78 ? 57.135 22.144 172.291 1.00 20.66 77 ALA H O 1
ATOM 605 N N . ALA A 1 79 ? 58.712 21.080 173.518 1.00 20.63 78 ALA H N 1
ATOM 606 C CA . ALA A 1 79 ? 58.268 19.727 173.219 1.00 21.07 78 ALA H CA 1
ATOM 607 C C . ALA A 1 79 ? 57.889 19.107 174.565 1.00 21.28 78 ALA H C 1
ATOM 608 O O . ALA A 1 79 ? 58.556 19.365 175.550 1.00 22.01 78 ALA H O 1
ATOM 610 N N . TYR A 1 80 ? 56.819 18.317 174.615 1.00 21.46 79 TYR H N 1
ATOM 611 C CA . TYR A 1 80 ? 56.421 17.668 175.873 1.00 21.61 79 TYR H CA 1
ATOM 612 C C . TYR A 1 80 ? 56.354 16.167 175.717 1.00 21.20 79 TYR H C 1
ATOM 613 O O . TYR A 1 80 ? 56.075 15.652 174.631 1.00 20.99 79 TYR H O 1
ATOM 622 N N . LEU A 1 81 ? 56.630 15.484 176.816 1.00 20.55 80 LEU H N 1
ATOM 623 C CA . LEU A 1 81 ? 56.474 14.055 176.915 1.00 20.25 80 LEU H CA 1
ATOM 624 C C . LEU A 1 81 ? 55.499 13.781 178.053 1.00 20.06 80 LEU H C 1
ATOM 625 O O . LEU A 1 81 ? 55.736 14.172 179.204 1.00 19.90 80 LEU H O 1
ATOM 630 N N . GLN A 1 82 ? 54.400 13.118 177.732 1.00 20.30 81 GLN H N 1
ATOM 631 C CA . GLN A 1 82 ? 53.445 12.702 178.744 1.00 20.44 81 GLN H CA 1
ATOM 632 C C . GLN A 1 82 ? 53.510 11.195 178.904 1.00 19.95 81 GLN H C 1
ATOM 633 O O . GLN A 1 82 ? 53.513 10.453 177.921 1.00 20.09 81 GLN H O 1
ATOM 639 N N . ILE A 1 83 ? 53.574 10.754 180.153 1.00 19.70 82 ILE H N 1
ATOM 640 C CA . ILE A 1 83 ? 53.494 9.341 180.452 1.00 19.60 82 ILE H CA 1
ATOM 641 C C . ILE A 1 83 ? 52.236 9.157 181.276 1.00 19.73 82 ILE H C 1
ATOM 642 O O . ILE A 1 83 ? 52.055 9.778 182.339 1.00 20.41 82 ILE H O 1
ATOM 647 N N . ASN A 1 84 A 51.344 8.322 180.754 1.00 19.89 82 ASN H N 1
ATOM 648 C CA . ASN A 1 84 A 50.070 8.049 181.396 1.00 18.86 82 ASN H CA 1
ATOM 649 C C . ASN A 1 84 A 50.090 6.708 182.128 1.00 18.07 82 ASN H C 1
ATOM 650 O O . ASN A 1 84 A 50.924 5.873 181.854 1.00 17.39 82 ASN H O 1
ATOM 655 N N . ASN A 1 85 B 49.176 6.517 183.065 1.00 17.16 82 ASN H N 1
ATOM 656 C CA . ASN A 1 85 B 49.090 5.265 183.811 1.00 17.52 82 ASN H CA 1
ATOM 657 C C . ASN A 1 85 B 50.492 4.815 184.248 1.00 17.49 82 ASN H C 1
ATOM 658 O O . ASN A 1 85 B 50.959 3.725 183.877 1.00 17.87 82 ASN H O 1
ATOM 663 N N . LEU A 1 86 C 51.159 5.679 185.013 1.00 17.31 82 LEU H N 1
ATOM 664 C CA . LEU A 1 86 C 52.558 5.461 185.460 1.00 17.90 82 LEU H CA 1
ATOM 665 C C . LEU A 1 86 C 52.772 4.121 186.151 1.00 18.38 82 LEU H C 1
ATOM 666 O O . LEU A 1 86 C 51.936 3.704 186.964 1.00 17.77 82 LEU H O 1
ATOM 671 N N . LYS A 1 87 ? 53.877 3.446 185.806 1.00 18.70 83 LYS H N 1
ATOM 672 C CA . LYS A 1 87 ? 54.258 2.170 186.418 1.00 19.99 83 LYS H CA 1
ATOM 673 C C . LYS A 1 87 ? 55.609 2.345 187.085 1.00 20.44 83 LYS H C 1
ATOM 674 O O . LYS A 1 87 ? 56.383 3.244 186.717 1.00 19.41 83 LYS H O 1
ATOM 680 N N . ASN A 1 88 ? 55.923 1.455 188.021 1.00 21.24 84 ASN H N 1
ATOM 681 C CA . ASN A 1 88 ? 57.230 1.502 188.697 1.00 23.02 84 ASN H CA 1
ATOM 682 C C . ASN A 1 88 ? 58.386 1.488 187.707 1.00 22.69 84 ASN H C 1
ATOM 683 O O . ASN A 1 88 ? 59.354 2.209 187.881 1.00 23.03 84 ASN H O 1
ATOM 688 N N . GLU A 1 89 ? 58.255 0.687 186.653 1.00 23.61 85 GLU H N 1
ATOM 689 C CA . GLU A 1 89 ? 59.223 0.628 185.551 1.00 24.08 85 GLU H CA 1
ATOM 690 C C . GLU A 1 89 ? 59.479 1.977 184.855 1.00 23.16 85 GLU H C 1
ATOM 691 O O . GLU A 1 89 ? 60.501 2.121 184.183 1.00 22.95 85 GLU H O 1
ATOM 697 N N . ASP A 1 90 ? 58.583 2.962 185.024 1.00 21.65 86 ASP H N 1
ATOM 698 C CA . ASP A 1 90 ? 58.771 4.302 184.412 1.00 20.77 86 ASP H CA 1
ATOM 699 C C . ASP A 1 90 ? 59.746 5.203 185.192 1.00 20.15 86 ASP H C 1
ATOM 700 O O . ASP A 1 90 ? 60.132 6.285 184.713 1.00 20.10 86 ASP H O 1
ATOM 705 N N . THR A 1 91 ? 60.126 4.767 186.394 1.00 20.58 87 THR H N 1
ATOM 706 C CA . THR A 1 91 ? 61.143 5.454 187.201 1.00 20.12 87 THR H CA 1
ATOM 707 C C . THR A 1 91 ? 62.466 5.510 186.417 1.00 20.48 87 THR H C 1
ATOM 708 O O . THR A 1 91 ? 63.090 4.486 186.170 1.00 19.36 87 THR H O 1
ATOM 712 N N . ALA A 1 92 ? 62.859 6.722 186.022 1.00 20.25 88 ALA H N 1
ATOM 713 C CA . ALA A 1 92 ? 63.985 6.930 185.109 1.00 21.03 88 ALA H CA 1
ATOM 714 C C . ALA A 1 92 ? 64.241 8.419 184.947 1.00 21.86 88 ALA H C 1
ATOM 715 O O . ALA A 1 92 ? 63.437 9.257 185.391 1.00 22.10 88 ALA H O 1
ATOM 717 N N . THR A 1 93 ? 65.367 8.731 184.315 1.00 21.90 89 THR H N 1
ATOM 718 C CA . THR A 1 93 ? 65.631 10.060 183.795 1.00 21.29 89 THR H CA 1
ATOM 719 C C . THR A 1 93 ? 65.286 10.066 182.318 1.00 21.36 89 THR H C 1
ATOM 720 O O . THR A 1 93 ? 65.714 9.190 181.554 1.00 21.82 89 THR H O 1
ATOM 724 N N . TYR A 1 94 ? 64.481 11.051 181.930 1.00 20.58 90 TYR H N 1
ATOM 725 C CA . TYR A 1 94 ? 64.070 11.244 180.558 1.00 19.98 90 TYR H CA 1
ATOM 726 C C . TYR A 1 94 ? 64.775 12.452 179.969 1.00 19.89 90 TYR H C 1
ATOM 727 O O . TYR A 1 94 ? 64.766 13.529 180.584 1.00 20.47 90 TYR H O 1
ATOM 736 N N . PHE A 1 95 ? 65.393 12.259 178.800 1.00 19.57 91 PHE H N 1
ATOM 737 C CA . PHE A 1 95 ? 66.101 13.328 178.092 1.00 19.13 91 PHE H CA 1
ATOM 738 C C . PHE A 1 95 ? 65.354 13.662 176.808 1.00 19.55 91 PHE H C 1
ATOM 739 O O . PHE A 1 95 ? 64.910 12.776 176.115 1.00 18.97 91 PHE H O 1
ATOM 747 N N . CYS A 1 96 ? 65.259 14.938 176.489 1.00 19.49 92 CYS H N 1
ATOM 748 C CA . CYS A 1 96 ? 64.972 15.342 175.120 1.00 20.71 92 CYS H CA 1
ATOM 749 C C . CYS A 1 96 ? 66.323 15.572 174.444 1.00 20.43 92 CYS H C 1
ATOM 750 O O . CYS A 1 96 ? 67.314 15.903 175.092 1.00 21.16 92 CYS H O 1
ATOM 753 N N . ALA A 1 97 ? 66.385 15.311 173.148 1.00 20.69 93 ALA H N 1
ATOM 754 C CA . ALA A 1 97 ? 67.624 15.408 172.413 1.00 20.18 93 ALA H CA 1
ATOM 755 C C . ALA A 1 97 ? 67.245 15.764 170.992 1.00 20.37 93 ALA H C 1
ATOM 756 O O . ALA A 1 97 ? 66.366 15.136 170.397 1.00 19.41 93 ALA H O 1
ATOM 758 N N . ARG A 1 98 ? 67.874 16.817 170.484 1.00 19.34 94 ARG H N 1
ATOM 759 C CA . ARG A 1 98 ? 67.578 17.304 169.140 1.00 19.06 94 ARG H CA 1
ATOM 760 C C . ARG A 1 98 ? 68.234 16.447 168.042 1.00 19.09 94 ARG H C 1
ATOM 761 O O . ARG A 1 98 ? 69.352 15.993 168.226 1.00 19.04 94 ARG H O 1
ATOM 769 N N . ASP A 1 99 ? 67.554 16.270 166.903 1.00 18.18 95 ASP H N 1
ATOM 770 C CA . ASP A 1 99 ? 68.145 15.685 165.686 1.00 18.52 95 ASP H CA 1
ATOM 771 C C . ASP A 1 99 ? 69.421 16.406 165.264 1.00 18.72 95 ASP H C 1
ATOM 772 O O . ASP A 1 99 ? 69.463 17.643 165.238 1.00 18.99 95 ASP H O 1
ATOM 777 N N . TYR A 1 100 ? 70.428 15.639 164.861 1.00 18.93 96 TYR H N 1
ATOM 778 C CA . TYR A 1 100 ? 71.614 16.216 164.250 1.00 19.93 96 TYR H CA 1
ATOM 779 C C . TYR A 1 100 ? 71.586 16.031 162.736 1.00 20.28 96 TYR H C 1
ATOM 780 O O . TYR A 1 100 ? 71.440 14.903 162.255 1.00 19.65 96 TYR H O 1
ATOM 789 N N . TYR A 1 101 ? 71.686 17.140 161.995 1.00 20.60 97 TYR H N 1
ATOM 790 C CA . TYR A 1 101 ? 71.707 17.080 160.516 1.00 20.44 97 TYR H CA 1
ATOM 791 C C . TYR A 1 101 ? 72.998 17.596 159.965 1.00 21.36 97 TYR H C 1
ATOM 792 O O . TYR A 1 101 ? 73.580 18.546 160.508 1.00 20.89 97 TYR H O 1
ATOM 801 N N . GLY A 1 102 ? 73.424 16.990 158.858 1.00 21.93 98 GLY H N 1
ATOM 802 C CA . GLY A 1 102 ? 74.529 17.518 158.086 1.00 23.13 98 GLY H CA 1
ATOM 803 C C . GLY A 1 102 ? 74.017 18.649 157.221 1.00 24.01 98 GLY H C 1
ATOM 804 O O . GLY A 1 102 ? 72.822 18.954 157.219 1.00 24.84 98 GLY H O 1
ATOM 805 N N . SER A 1 103 ? 74.914 19.273 156.478 1.00 23.94 99 SER H N 1
ATOM 806 C CA . SER A 1 103 ? 74.524 20.406 155.681 1.00 24.64 99 SER H CA 1
ATOM 807 C C . SER A 1 103 ? 73.554 19.950 154.597 1.00 24.70 99 SER H C 1
ATOM 808 O O . SER A 1 103 ? 72.779 20.757 154.087 1.00 25.31 99 SER H O 1
ATOM 811 N N . THR A 1 104 ? 73.557 18.642 154.317 1.00 24.01 100 THR H N 1
ATOM 812 C CA . THR A 1 104 ? 72.881 18.065 153.161 1.00 23.77 100 THR H CA 1
ATOM 813 C C . THR A 1 104 ? 71.855 16.955 153.460 1.00 23.03 100 THR H C 1
ATOM 814 O O . THR A 1 104 ? 70.864 16.837 152.746 1.00 22.80 100 THR H O 1
ATOM 818 N N . TYR A 1 105 A 72.096 16.163 154.511 1.00 23.10 100 TYR H N 1
ATOM 819 C CA . TYR A 1 105 A 71.220 15.051 154.901 1.00 22.37 100 TYR H CA 1
ATOM 820 C C . TYR A 1 105 A 71.230 14.827 156.416 1.00 21.24 100 TYR H C 1
ATOM 821 O O . TYR A 1 105 A 72.196 15.210 157.103 1.00 20.50 100 TYR H O 1
ATOM 830 N N . PRO A 1 106 B 70.165 14.194 156.950 1.00 20.31 100 PRO H N 1
ATOM 831 C CA . PRO A 1 106 B 70.167 13.830 158.380 1.00 19.71 100 PRO H CA 1
ATOM 832 C C . PRO A 1 106 B 71.218 12.778 158.721 1.00 19.41 100 PRO H C 1
ATOM 833 O O . PRO A 1 106 B 71.511 11.904 157.906 1.00 18.72 100 PRO H O 1
ATOM 837 N N . TYR A 1 107 C 71.773 12.863 159.930 1.00 19.60 100 TYR H N 1
ATOM 838 C CA . TYR A 1 107 C 72.780 11.923 160.372 1.00 20.06 100 TYR H CA 1
ATOM 839 C C . TYR A 1 107 C 72.178 10.833 161.244 1.00 20.11 100 TYR H C 1
ATOM 840 O O . TYR A 1 107 C 72.862 9.871 161.568 1.00 18.67 100 TYR H O 1
ATOM 849 N N . TYR A 1 108 D 70.916 11.017 161.642 1.00 19.97 100 TYR H N 1
ATOM 850 C CA . TYR A 1 108 D 70.253 10.145 162.604 1.00 20.97 100 TYR H CA 1
ATOM 851 C C . TYR A 1 108 D 71.084 9.990 163.896 1.00 21.10 100 TYR H C 1
ATOM 852 O O . TYR A 1 108 D 71.146 8.904 164.467 1.00 21.87 100 TYR H O 1
ATOM 861 N N . ALA A 1 109 E 71.737 11.093 164.301 1.00 20.29 100 ALA H N 1
ATOM 862 C CA . ALA A 1 109 E 72.359 11.284 165.614 1.00 20.51 100 ALA H CA 1
ATOM 863 C C . ALA A 1 109 E 71.576 12.353 166.345 1.00 20.42 100 ALA H C 1
ATOM 864 O O . ALA A 1 109 E 70.627 12.914 165.810 1.00 20.92 100 ALA H O 1
ATOM 866 N N . MET A 1 110 F 71.989 12.639 167.571 1.00 21.22 100 MET H N 1
ATOM 867 C CA . MET A 1 110 F 71.338 13.624 168.417 1.00 20.89 100 MET H CA 1
ATOM 868 C C . MET A 1 110 F 72.422 14.530 168.977 1.00 21.45 100 MET H C 1
ATOM 869 O O . MET A 1 110 F 73.282 14.095 169.752 1.00 21.31 100 MET H O 1
ATOM 874 N N . ASP A 1 111 ? 72.385 15.796 168.590 1.00 21.06 101 ASP H N 1
ATOM 875 C CA . ASP A 1 111 ? 73.478 16.706 168.957 1.00 21.65 101 ASP H CA 1
ATOM 876 C C . ASP A 1 111 ? 73.293 17.465 170.280 1.00 22.13 101 ASP H C 1
ATOM 877 O O . ASP A 1 111 ? 74.233 17.531 171.087 1.00 23.27 101 ASP H O 1
ATOM 882 N N . TYR A 1 112 ? 72.118 18.051 170.511 1.00 21.55 102 TYR H N 1
ATOM 883 C CA . TYR A 1 112 ? 71.892 18.755 171.767 1.00 22.03 102 TYR H CA 1
ATOM 884 C C . TYR A 1 112 ? 70.922 17.998 172.618 1.00 21.78 102 TYR H C 1
ATOM 885 O O . TYR A 1 112 ? 69.893 17.544 172.109 1.00 21.66 102 TYR H O 1
ATOM 894 N N . TRP A 1 113 ? 71.245 17.920 173.910 1.00 20.81 103 TRP H N 1
ATOM 895 C CA . TRP A 1 113 ? 70.480 17.180 174.918 1.00 20.86 103 TRP H CA 1
ATOM 896 C C . TRP A 1 113 ? 70.041 18.092 176.058 1.00 20.35 103 TRP H C 1
ATOM 897 O O . TRP A 1 113 ? 70.789 18.980 176.492 1.00 19.86 103 TRP H O 1
ATOM 908 N N . GLY A 1 114 ? 68.814 17.870 176.525 1.00 19.98 104 GLY H N 1
ATOM 909 C CA . GLY A 1 114 ? 68.327 18.483 177.754 1.00 19.68 104 GLY H CA 1
ATOM 910 C C . GLY A 1 114 ? 69.127 17.922 178.928 1.00 19.70 104 GLY H C 1
ATOM 911 O O . GLY A 1 114 ? 69.864 16.946 178.771 1.00 18.64 104 GLY H O 1
ATOM 912 N N . GLN A 1 115 ? 68.980 18.526 180.105 1.00 20.34 105 GLN H N 1
ATOM 913 C CA . GLN A 1 115 ? 69.769 18.111 181.288 1.00 20.78 105 GLN H CA 1
ATOM 914 C C . GLN A 1 115 ? 69.153 16.873 181.928 1.00 21.58 105 GLN H C 1
ATOM 915 O O . GLN A 1 115 ? 69.702 16.306 182.884 1.00 22.35 105 GLN H O 1
ATOM 921 N N . GLY A 1 116 ? 67.999 16.468 181.408 1.00 21.64 106 GLY H N 1
ATOM 922 C CA . GLY A 1 116 ? 67.269 15.319 181.925 1.00 22.57 106 GLY H CA 1
ATOM 923 C C . GLY A 1 116 ? 66.240 15.678 182.976 1.00 22.43 106 GLY H C 1
ATOM 924 O O . GLY A 1 116 ? 66.411 16.651 183.711 1.00 22.10 106 GLY H O 1
ATOM 925 N N . THR A 1 117 ? 65.154 14.904 183.004 1.00 22.01 107 THR H N 1
ATOM 926 C CA . THR A 1 117 ? 64.129 15.009 184.034 1.00 21.87 107 THR H CA 1
ATOM 927 C C . THR A 1 117 ? 63.998 13.648 184.706 1.00 22.39 107 THR H C 1
ATOM 928 O O . THR A 1 117 ? 63.751 12.639 184.041 1.00 21.67 107 THR H O 1
ATOM 932 N N . THR A 1 118 ? 64.176 13.636 186.028 1.00 23.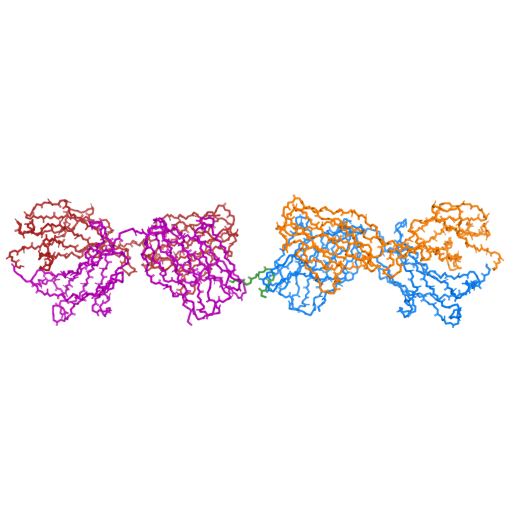21 108 THR H N 1
ATOM 933 C CA . THR A 1 118 ? 64.030 12.441 186.840 1.00 23.65 108 THR H CA 1
ATOM 934 C C . THR A 1 118 ? 62.576 12.278 187.295 1.00 23.18 108 THR H C 1
ATOM 935 O O . THR A 1 118 ? 62.025 13.154 187.953 1.00 23.16 108 THR H O 1
ATOM 939 N N . VAL A 1 119 ? 61.996 11.122 186.983 1.00 22.52 109 VAL H N 1
ATOM 940 C CA . VAL A 1 119 ? 60.648 10.775 187.374 1.00 21.43 109 VAL H CA 1
ATOM 941 C C . VAL A 1 119 ? 60.793 9.594 188.324 1.00 20.53 109 VAL H C 1
ATOM 942 O O . VAL A 1 119 ? 61.397 8.587 187.967 1.00 19.65 109 VAL H O 1
ATOM 946 N N . THR A 1 120 ? 60.271 9.735 189.542 1.00 19.20 110 THR H N 1
ATOM 947 C CA . THR A 1 120 ? 60.160 8.609 190.455 1.00 19.38 110 THR H CA 1
ATOM 948 C C . THR A 1 120 ? 58.695 8.241 190.552 1.00 18.60 110 THR H C 1
ATOM 949 O O . THR A 1 120 ? 57.850 9.104 190.795 1.00 17.66 110 THR H O 1
ATOM 953 N N . VAL A 1 121 ? 58.411 6.965 190.324 1.00 18.28 111 VAL H N 1
ATOM 954 C CA . VAL A 1 121 ? 57.085 6.414 190.496 1.00 18.67 111 VAL H CA 1
ATOM 955 C C . VAL A 1 121 ? 57.151 5.521 191.722 1.00 18.74 111 VAL H C 1
ATOM 956 O O . VAL A 1 121 ? 57.938 4.572 191.768 1.00 19.05 111 VAL H O 1
ATOM 960 N N . SER A 1 122 ? 56.321 5.839 192.707 1.00 18.57 112 SER H N 1
ATOM 961 C CA . SER A 1 122 ? 56.364 5.195 194.009 1.00 18.52 112 SER H CA 1
ATOM 962 C C . SER A 1 122 ? 55.111 5.473 194.814 1.00 18.96 112 SER H C 1
ATOM 963 O O . SER A 1 122 ? 54.545 6.578 194.748 1.00 18.04 112 SER H O 1
ATOM 966 N N . SER A 1 123 ? 54.688 4.455 195.581 1.00 20.02 113 SER H N 1
ATOM 967 C CA . SER A 1 123 ? 53.626 4.582 196.575 1.00 20.87 113 SER H CA 1
ATOM 968 C C . SER A 1 123 ? 54.168 5.061 197.912 1.00 21.17 113 SER H C 1
ATOM 969 O O . SER A 1 123 ? 53.390 5.477 198.770 1.00 20.98 113 SER H O 1
ATOM 972 N N . ALA A 1 124 ? 55.487 4.977 198.097 1.00 21.50 114 ALA H N 1
ATOM 973 C CA . ALA A 1 124 ? 56.134 5.490 199.313 1.00 22.04 114 ALA H CA 1
ATOM 974 C C . ALA A 1 124 ? 55.768 6.961 199.553 1.00 22.66 114 ALA H C 1
ATOM 975 O O . ALA A 1 124 ? 55.608 7.753 198.612 1.00 22.75 114 ALA H O 1
ATOM 977 N N . LYS A 1 125 ? 55.592 7.321 200.816 1.00 23.32 115 LYS H N 1
ATOM 978 C CA . LYS A 1 125 ? 55.252 8.702 201.138 1.00 24.15 115 LYS H CA 1
ATOM 979 C C . LYS A 1 125 ? 56.527 9.532 201.258 1.00 22.53 115 LYS H C 1
ATOM 980 O O . LYS A 1 125 ? 57.576 9.023 201.628 1.00 23.61 115 LYS H O 1
ATOM 986 N N . THR A 1 126 ? 56.418 10.808 200.910 1.00 21.73 116 THR H N 1
ATOM 987 C CA . THR A 1 126 ? 57.505 11.782 201.011 1.00 20.92 116 THR H CA 1
ATOM 988 C C . THR A 1 126 ? 57.939 11.987 202.464 1.00 20.04 116 THR H C 1
ATOM 989 O O . THR A 1 126 ? 57.088 12.141 203.350 1.00 19.31 116 THR H O 1
ATOM 993 N N . THR A 1 127 ? 59.258 11.988 202.690 1.00 19.04 117 THR H N 1
ATOM 994 C CA . THR A 1 127 ? 59.870 12.189 204.021 1.00 18.60 117 THR H CA 1
ATOM 995 C C . THR A 1 127 ? 60.977 13.237 203.932 1.00 18.65 117 THR H C 1
ATOM 996 O O . THR A 1 127 ? 61.886 13.118 203.113 1.00 18.08 117 THR H O 1
ATOM 1000 N N . ALA A 1 128 ? 60.895 14.250 204.787 1.00 19.48 118 ALA H N 1
ATOM 1001 C CA . ALA A 1 128 ? 61.894 15.330 204.835 1.00 20.46 118 ALA H CA 1
ATOM 1002 C C . ALA A 1 128 ? 63.237 14.862 205.389 1.00 20.62 118 ALA H C 1
ATOM 1003 O O . ALA A 1 128 ? 63.264 14.020 206.277 1.00 21.25 118 ALA H O 1
ATOM 1005 N N . PRO A 1 129 ? 64.361 15.419 204.891 1.00 21.36 119 PRO H N 1
ATOM 1006 C CA . PRO A 1 129 ? 65.618 14.970 205.508 1.00 21.37 119 PRO H CA 1
ATOM 1007 C C . PRO A 1 129 ? 65.849 15.583 206.884 1.00 21.66 119 PRO H C 1
ATOM 1008 O O . PRO A 1 129 ? 65.256 16.606 207.232 1.00 21.13 119 PRO H O 1
ATOM 1012 N N . SER A 1 130 ? 66.659 14.900 207.670 1.00 21.36 120 SER H N 1
ATOM 1013 C CA . SER A 1 130 ? 67.245 15.461 208.877 1.00 21.74 120 SER H CA 1
ATOM 1014 C C . SER A 1 130 ? 68.676 15.785 208.536 1.00 21.12 120 SER H C 1
ATOM 1015 O O . SER A 1 130 ? 69.405 14.932 208.019 1.00 22.60 120 SER H O 1
ATOM 1018 N N . VAL A 1 131 ? 69.075 17.021 208.775 1.00 19.83 121 VAL H N 1
ATOM 1019 C CA . VAL A 1 131 ? 70.386 17.452 208.327 1.00 19.24 121 VAL H CA 1
ATOM 1020 C C . VAL A 1 131 ? 71.266 17.683 209.542 1.00 19.57 121 VAL H C 1
ATOM 1021 O O . VAL A 1 131 ? 70.907 18.464 210.425 1.00 18.50 121 VAL H O 1
ATOM 1025 N N . TYR A 1 132 ? 72.410 17.001 209.582 1.00 19.42 122 TYR H N 1
ATOM 1026 C CA . TYR A 1 132 ? 73.286 17.023 210.765 1.00 19.50 122 TYR H CA 1
ATOM 1027 C C . TYR A 1 132 ? 74.687 17.521 210.429 1.00 19.81 122 TYR H C 1
ATOM 1028 O O . TYR A 1 132 ? 75.244 17.168 209.373 1.00 20.39 122 TYR H O 1
ATOM 1037 N N . PRO A 1 133 ? 75.269 18.335 211.324 1.00 20.59 123 PRO H N 1
ATOM 1038 C CA . PRO A 1 133 ? 76.630 18.847 211.105 1.00 20.44 123 PRO H CA 1
ATOM 1039 C C . PRO A 1 133 ? 77.659 17.782 211.432 1.00 21.01 123 PRO H C 1
ATOM 1040 O O . PRO A 1 133 ? 77.460 17.000 212.359 1.00 21.86 123 PRO H O 1
ATOM 1044 N N . LEU A 1 134 ? 78.742 17.743 210.667 1.00 20.12 124 LEU H N 1
ATOM 1045 C CA . LEU A 1 134 ? 79.837 16.838 210.943 1.00 20.04 124 LEU H CA 1
ATOM 1046 C C . LEU A 1 134 ? 81.040 17.721 211.136 1.00 20.36 124 LEU H C 1
ATOM 1047 O O . LEU A 1 134 ? 81.495 18.378 210.193 1.00 20.54 124 LEU H O 1
ATOM 1052 N N . ALA A 1 135 ? 81.523 17.764 212.381 1.00 21.36 125 ALA H N 1
ATOM 1053 C CA . ALA A 1 135 ? 82.753 18.475 212.739 1.00 21.36 125 ALA H CA 1
ATOM 1054 C C . ALA A 1 135 ? 83.635 17.526 213.571 1.00 21.37 125 ALA H C 1
ATOM 1055 O O . ALA A 1 135 ? 83.108 16.651 214.250 1.00 21.08 125 ALA H O 1
ATOM 1057 N N . PRO A 1 136 ? 84.976 17.686 213.510 1.00 21.69 126 PRO H N 1
ATOM 1058 C CA . PRO A 1 136 ? 85.851 16.839 214.332 1.00 22.08 126 PRO H CA 1
ATOM 1059 C C . PRO A 1 136 ? 85.591 17.077 215.824 1.00 22.32 126 PRO H C 1
ATOM 1060 O O . PRO A 1 136 ? 85.259 18.206 216.211 1.00 22.27 126 PRO H O 1
ATOM 1064 N N . VAL A 1 137 ? 85.712 16.039 216.653 1.00 22.04 127 VAL H N 1
ATOM 1065 C CA . VAL A 1 137 ? 85.492 16.224 218.098 1.00 23.12 127 VAL H CA 1
ATOM 1066 C C . VAL A 1 137 ? 86.392 17.354 218.620 1.00 23.35 127 VAL H C 1
ATOM 1067 O O . VAL A 1 137 ? 87.583 17.396 218.299 1.00 22.24 127 VAL H O 1
ATOM 1071 N N . CYS A 1 138 ? 85.789 18.308 219.338 1.00 23.55 128 CYS H N 1
ATOM 1072 C CA . CYS A 1 138 ? 86.483 19.479 219.914 1.00 25.23 128 CYS H CA 1
ATOM 1073 C C . CYS A 1 138 ? 87.177 20.392 218.904 1.00 25.55 128 CYS H C 1
ATOM 1074 O O . CYS A 1 138 ? 88.061 21.175 219.277 1.00 25.87 128 CYS H O 1
ATOM 1077 N N . GLY A 1 139 ? 86.788 20.272 217.633 1.00 25.19 129 GLY H N 1
ATOM 1078 C CA . GLY A 1 139 ? 87.471 20.951 216.539 1.00 25.52 129 GLY H CA 1
ATOM 1079 C C . GLY A 1 139 ? 88.924 20.526 216.420 1.00 26.15 129 GLY H C 1
ATOM 1080 O O . GLY A 1 139 ? 89.765 21.330 216.006 1.00 25.82 129 GLY H O 1
ATOM 1081 N N . ASP A 1 140 ? 89.230 19.286 216.836 1.00 26.55 130 ASP H N 1
ATOM 1082 C CA . ASP A 1 140 ? 90.591 18.738 216.756 1.00 27.07 130 ASP H CA 1
ATOM 1083 C C . ASP A 1 140 ? 91.103 18.883 215.313 1.00 28.12 130 ASP H C 1
ATOM 1084 O O . ASP A 1 140 ? 90.500 18.335 214.381 1.00 28.23 130 ASP H O 1
ATOM 1089 N N . THR A 1 141 ? 92.230 19.583 215.141 1.00 29.27 131 THR H N 1
ATOM 1090 C CA . THR A 1 141 ? 92.808 19.840 213.809 1.00 30.03 131 THR H CA 1
ATOM 1091 C C . THR A 1 141 ? 93.514 18.645 213.190 1.00 30.52 131 THR H C 1
ATOM 1092 O O . THR A 1 141 ? 93.995 17.764 213.911 1.00 30.03 131 THR H O 1
ATOM 1096 N N . THR A 1 142 ? 93.588 18.656 211.854 1.00 31.16 132 THR H N 1
ATOM 1097 C CA . THR A 1 142 ? 94.232 17.641 211.022 1.00 32.34 132 THR H CA 1
ATOM 1098 C C . THR A 1 142 ? 95.328 18.282 210.164 1.00 32.33 132 THR H C 1
ATOM 1099 O O . THR A 1 142 ? 95.279 18.199 208.936 1.00 33.00 132 THR H O 1
ATOM 1103 N N . GLY A 1 143 ? 96.310 18.906 210.804 1.00 32.05 133 GLY H N 1
ATOM 1104 C CA . GLY A 1 143 ? 97.348 19.627 210.090 1.00 31.94 133 GLY H CA 1
ATOM 1105 C C . GLY A 1 143 ? 96.823 20.872 209.399 1.00 31.97 133 GLY H C 1
ATOM 1106 O O . GLY A 1 143 ? 96.074 21.658 209.998 1.00 32.09 133 GLY H O 1
ATOM 1107 N N . SER A 1 144 ? 97.193 21.032 208.129 1.00 31.15 134 SER H N 1
ATOM 1108 C CA . SER A 1 144 ? 96.967 22.284 207.404 1.00 30.99 134 SER H CA 1
ATOM 1109 C C . SER A 1 144 ? 95.531 22.446 206.872 1.00 30.54 134 SER H C 1
ATOM 1110 O O . SER A 1 144 ? 95.088 23.564 206.609 1.00 29.88 134 SER H O 1
ATOM 1113 N N . SER A 1 145 ? 94.828 21.328 206.701 1.00 30.37 135 SER H N 1
ATOM 1114 C CA . SER A 1 145 ? 93.440 21.341 206.271 1.00 29.75 135 SER H CA 1
ATOM 1115 C C . SER A 1 145 ? 92.525 20.739 207.330 1.00 29.19 135 SER H C 1
ATOM 1116 O O . SER A 1 145 ? 92.954 19.931 208.146 1.00 28.88 135 SER H O 1
ATOM 1119 N N . VAL A 1 146 ? 91.260 21.154 207.323 1.00 27.98 136 VAL H N 1
ATOM 1120 C CA . VAL A 1 146 ? 90.241 20.520 208.155 1.00 27.01 136 VAL H CA 1
ATOM 1121 C C . VAL A 1 146 ? 89.070 20.102 207.256 1.00 26.05 136 VAL H C 1
ATOM 1122 O O . VAL A 1 146 ? 88.628 20.867 206.389 1.00 25.44 136 VAL H O 1
ATOM 1126 N N . THR A 1 147 ? 88.604 18.871 207.443 1.00 25.22 137 THR H N 1
ATOM 1127 C CA . THR A 1 147 ? 87.467 18.374 206.686 1.00 23.65 137 THR H CA 1
ATOM 1128 C C . THR A 1 147 ? 86.225 18.421 207.564 1.00 23.03 137 THR H C 1
ATOM 1129 O O . THR A 1 147 ? 86.248 17.954 208.705 1.00 22.69 137 THR H O 1
ATOM 1133 N N . LEU A 1 148 ? 85.166 19.027 207.019 1.00 21.20 138 LEU H N 1
ATOM 1134 C CA . LEU A 1 148 ? 83.877 19.152 207.674 1.00 21.18 138 LEU H CA 1
ATOM 1135 C C . LEU A 1 148 ? 82.864 18.397 206.850 1.00 20.78 138 LEU H C 1
ATOM 1136 O O . LEU A 1 148 ? 83.176 17.931 205.747 1.00 20.89 138 LEU H O 1
ATOM 1141 N N . GLY A 1 149 ? 81.650 18.253 207.361 1.00 20.58 139 GLY H N 1
ATOM 1142 C CA . GLY A 1 149 ? 80.647 17.604 206.540 1.00 20.49 139 GLY H CA 1
ATOM 1143 C C . GLY A 1 149 ? 79.216 17.917 206.899 1.00 20.76 139 GLY H C 1
ATOM 1144 O O . GLY A 1 149 ? 78.916 18.640 207.858 1.00 19.72 139 GLY H O 1
ATOM 1145 N N . CYS A 1 150 ? 78.331 17.350 206.106 1.00 22.02 140 CYS H N 1
ATOM 1146 C CA . CYS A 1 150 ? 76.931 17.523 206.311 1.00 21.61 140 CYS H CA 1
ATOM 1147 C C . CYS A 1 150 ? 76.299 16.140 206.096 1.00 20.46 140 CYS H C 1
ATOM 1148 O O . CYS A 1 150 ? 76.530 15.519 205.058 1.00 20.06 140 CYS H O 1
ATOM 1151 N N . LEU A 1 151 ? 75.547 15.637 207.077 1.00 19.06 141 LEU H N 1
ATOM 1152 C CA . LEU A 1 151 ? 74.822 14.380 206.888 1.00 18.76 141 LEU H CA 1
ATOM 1153 C C . LEU A 1 151 ? 73.344 14.664 206.624 1.00 19.06 141 LEU H C 1
ATOM 1154 O O . LEU A 1 151 ? 72.683 15.342 207.412 1.00 18.50 141 LEU H O 1
ATOM 1159 N N . VAL A 1 152 ? 72.843 14.146 205.503 1.00 19.33 142 VAL H N 1
ATOM 1160 C CA . VAL A 1 152 ? 71.467 14.387 205.066 1.00 19.27 142 VAL H CA 1
ATOM 1161 C C . VAL A 1 152 ? 70.749 13.028 205.126 1.00 19.88 142 VAL H C 1
ATOM 1162 O O . VAL A 1 152 ? 70.887 12.189 204.230 1.00 20.51 142 VAL H O 1
ATOM 1166 N N . LYS A 1 153 ? 70.024 12.801 206.217 1.00 19.80 143 LYS H N 1
ATOM 1167 C CA . LYS A 1 153 ? 69.568 11.460 206.561 1.00 20.13 143 LYS H CA 1
ATOM 1168 C C . LYS A 1 153 ? 68.072 11.294 206.484 1.00 19.31 143 LYS H C 1
ATOM 1169 O O . LYS A 1 153 ? 67.321 12.170 206.925 1.00 19.71 143 LYS H O 1
ATOM 1175 N N . GLY A 1 154 ? 67.641 10.151 205.955 1.00 18.91 144 GLY H N 1
ATOM 1176 C CA . GLY A 1 154 ? 66.248 9.721 206.063 1.00 19.35 144 GLY H CA 1
ATOM 1177 C C . GLY A 1 154 ? 65.240 10.444 205.183 1.00 19.40 144 GLY H C 1
ATOM 1178 O O . GLY A 1 154 ? 64.179 10.877 205.659 1.00 19.77 144 GLY H O 1
ATOM 1179 N N . TYR A 1 155 ? 65.545 10.585 203.899 1.00 18.55 145 TYR H N 1
ATOM 1180 C CA . TYR A 1 155 ? 64.605 11.265 203.030 1.00 18.45 145 TYR H CA 1
ATOM 1181 C C . TYR A 1 155 ? 64.136 10.395 201.863 1.00 18.64 145 TYR H C 1
ATOM 1182 O O . TYR A 1 155 ? 64.833 9.471 201.431 1.00 18.27 145 TYR H O 1
ATOM 1191 N N . PHE A 1 156 ? 62.950 10.731 201.367 1.00 18.42 146 PHE H N 1
ATOM 1192 C CA . PHE A 1 156 ? 62.400 10.170 200.154 1.00 19.35 146 PHE H CA 1
ATOM 1193 C C . PHE A 1 156 ? 61.427 11.198 199.579 1.00 19.24 146 PHE H C 1
ATOM 1194 O O . PHE A 1 156 ? 60.720 11.833 200.347 1.00 19.37 146 PHE H O 1
ATOM 1202 N N . PRO A 1 157 ? 61.402 11.384 198.235 1.00 19.13 147 PRO H N 1
ATOM 1203 C CA . PRO A 1 157 ? 62.229 10.749 197.213 1.00 19.69 147 PRO H CA 1
ATOM 1204 C C . PRO A 1 157 ? 63.506 11.555 196.998 1.00 20.58 147 PRO H C 1
ATOM 1205 O O . PRO A 1 157 ? 63.674 12.597 197.623 1.00 20.20 147 PRO H O 1
ATOM 1209 N N . GLU A 1 158 ? 64.376 11.051 196.127 1.00 21.51 148 GLU H N 1
ATOM 1210 C CA . GLU A 1 158 ? 65.437 11.815 195.475 1.00 23.58 148 GLU H CA 1
ATOM 1211 C C . GLU A 1 158 ? 64.772 12.897 194.587 1.00 23.37 148 GLU H C 1
ATOM 1212 O O . GLU A 1 158 ? 63.649 12.713 194.126 1.00 23.38 148 GLU H O 1
ATOM 1218 N N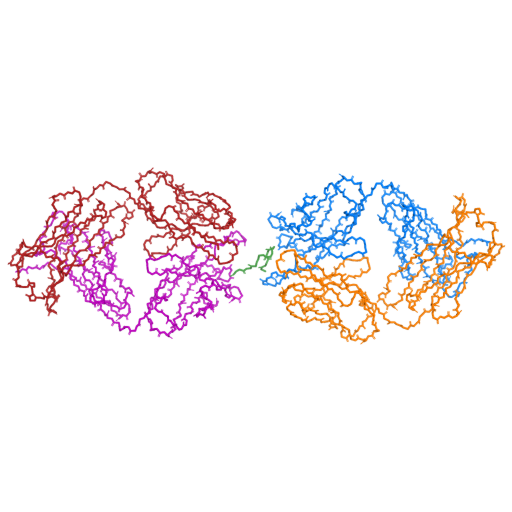 . PRO A 1 159 ? 65.448 14.036 194.348 1.00 23.18 149 PRO H N 1
ATOM 1219 C CA . PRO A 1 159 ? 66.750 14.451 194.823 1.00 22.54 149 PRO H CA 1
ATOM 1220 C C . PRO A 1 159 ? 66.687 15.403 196.006 1.00 22.01 149 PRO H C 1
ATOM 1221 O O . PRO A 1 159 ? 65.620 15.890 196.377 1.00 21.32 149 PRO H O 1
ATOM 1225 N N . VAL A 1 160 ? 67.852 15.667 196.579 1.00 21.32 150 VAL H N 1
ATOM 1226 C CA . VAL A 1 160 ? 68.053 16.829 197.434 1.00 20.82 150 VAL H CA 1
ATOM 1227 C C . VAL A 1 160 ? 69.066 17.701 196.691 1.00 20.49 150 VAL H C 1
ATOM 1228 O O . VAL A 1 160 ? 69.792 17.197 195.831 1.00 19.73 150 VAL H O 1
ATOM 1232 N N . THR A 1 161 ? 69.117 18.991 197.002 1.00 20.41 151 THR H N 1
ATOM 1233 C CA . THR A 1 161 ? 70.267 19.801 196.573 1.00 21.60 151 THR H CA 1
ATOM 1234 C C . THR A 1 161 ? 71.060 20.196 197.790 1.00 20.97 151 THR H C 1
ATOM 1235 O O . THR A 1 161 ? 70.502 20.610 198.787 1.00 22.05 151 THR H O 1
ATOM 1239 N N . LEU A 1 162 ? 72.366 20.046 197.712 1.00 20.36 152 LEU H N 1
ATOM 1240 C CA . LEU A 1 162 ? 73.217 20.426 198.813 1.00 20.14 152 LEU H CA 1
ATOM 1241 C C . LEU A 1 162 ? 74.301 21.339 198.271 1.00 20.25 152 LEU H C 1
ATOM 1242 O O . LEU A 1 162 ? 74.949 21.016 197.272 1.00 19.95 152 LEU H O 1
ATOM 1247 N N . THR A 1 163 ? 74.482 22.480 198.921 1.00 19.53 153 THR H N 1
ATOM 1248 C CA . THR A 1 163 ? 75.615 23.347 198.609 1.00 19.60 153 THR H CA 1
ATOM 1249 C C . THR A 1 163 ? 76.284 23.780 199.904 1.00 18.77 153 THR H C 1
ATOM 1250 O O . THR A 1 163 ? 75.750 23.560 200.992 1.00 18.81 153 THR H O 1
ATOM 1254 N N . TRP A 1 164 ? 77.458 24.393 199.769 1.00 18.32 154 TRP H N 1
ATOM 1255 C CA . TRP A 1 164 ? 78.210 24.933 200.901 1.00 18.07 154 TRP H CA 1
ATOM 1256 C C . TRP A 1 164 ? 78.361 26.442 200.717 1.00 18.85 154 TRP H C 1
ATOM 1257 O O . TRP A 1 164 ? 78.813 26.898 199.665 1.00 19.18 154 TRP H O 1
ATOM 1268 N N . ASN A 1 165 ? 77.981 27.203 201.739 1.00 19.60 155 ASN H N 1
ATOM 1269 C CA . ASN A 1 165 ? 77.950 28.665 201.668 1.00 19.72 155 ASN H CA 1
ATOM 1270 C C . ASN A 1 165 ? 77.302 29.188 200.388 1.00 20.04 155 ASN H C 1
ATOM 1271 O O . ASN A 1 165 ? 77.928 29.963 199.644 1.00 19.58 155 ASN H O 1
ATOM 1276 N N . SER A 1 166 ? 76.069 28.741 200.139 1.00 20.46 156 SER H N 1
ATOM 1277 C CA . SER A 1 166 ? 75.257 29.102 198.954 1.00 21.32 156 SER H CA 1
ATOM 1278 C C . SER A 1 166 ? 75.849 28.588 197.639 1.00 21.01 156 SER H C 1
ATOM 1279 O O . SER A 1 166 ? 75.349 28.933 196.570 1.00 20.32 156 SER H O 1
ATOM 1282 N N . GLY A 1 167 ? 76.883 27.750 197.736 1.00 20.85 157 GLY H N 1
ATOM 1283 C CA . GLY A 1 167 ? 77.627 27.287 196.577 1.00 20.89 157 GLY H CA 1
ATOM 1284 C C . GLY A 1 167 ? 78.852 28.136 196.269 1.00 21.01 157 GLY H C 1
ATOM 1285 O O . GLY A 1 167 ? 79.533 27.907 195.259 1.00 20.61 157 GLY H O 1
ATOM 1286 N N . SER A 1 168 ? 79.138 29.119 197.119 1.00 20.67 158 SER H N 1
ATOM 1287 C CA . SER A 1 168 ? 80.351 29.924 196.948 1.00 21.87 158 SER H CA 1
ATOM 1288 C C . SER A 1 168 ? 81.572 29.152 197.425 1.00 21.73 158 SER H C 1
ATOM 1289 O O . SER A 1 168 ? 82.694 29.528 197.138 1.00 21.86 158 SER H O 1
ATOM 1292 N N . LEU A 1 169 ? 81.338 28.082 198.182 1.00 22.56 159 LEU H N 1
ATOM 1293 C CA . LEU A 1 169 ? 82.388 27.162 198.585 1.00 22.47 159 LEU H CA 1
ATOM 1294 C C . LEU A 1 169 ? 82.198 25.892 197.748 1.00 22.63 159 LEU H C 1
ATOM 1295 O O . LEU A 1 169 ? 81.279 25.113 197.995 1.00 22.59 159 LEU H O 1
ATOM 1300 N N . SER A 1 170 ? 83.048 25.700 196.745 1.00 22.90 160 SER H N 1
ATOM 1301 C CA . SER A 1 170 ? 82.838 24.617 195.782 1.00 23.50 160 SER H CA 1
ATOM 1302 C C . SER A 1 170 ? 84.073 23.750 195.558 1.00 23.63 160 SER H C 1
ATOM 1303 O O . SER A 1 170 ? 83.945 22.565 195.221 1.00 23.71 160 SER H O 1
ATOM 1306 N N . SER A 1 171 ? 85.251 24.334 195.778 1.00 23.64 161 SER H N 1
ATOM 1307 C CA . SER A 1 171 ? 86.524 23.602 195.705 1.00 24.51 161 SER H CA 1
ATOM 1308 C C . SER A 1 171 ? 86.614 22.624 196.882 1.00 23.98 161 SER H C 1
ATOM 1309 O O . SER A 1 171 ? 86.146 22.940 197.973 1.00 25.14 161 SER H O 1
ATOM 1312 N N . GLY A 1 172 ? 87.201 21.447 196.672 1.00 23.23 162 GLY H N 1
ATOM 1313 C CA . GLY A 1 172 ? 87.429 20.511 197.791 1.00 22.29 162 GLY H CA 1
ATOM 1314 C C . GLY A 1 172 ? 86.163 19.938 198.418 1.00 21.17 162 GLY H C 1
ATOM 1315 O O . GLY A 1 172 ? 86.130 19.584 199.601 1.00 20.91 162 GLY H O 1
ATOM 1316 N N . VAL A 1 173 ? 85.123 19.816 197.602 1.00 20.72 163 VAL H N 1
ATOM 1317 C CA . VAL A 1 173 ? 83.862 19.238 198.037 1.00 19.80 163 VAL H CA 1
ATOM 1318 C C . VAL A 1 173 ? 83.684 17.828 197.476 1.00 20.01 163 VAL H C 1
ATOM 1319 O O . VAL A 1 173 ? 83.909 17.594 196.286 1.00 19.12 163 VAL H O 1
ATOM 1323 N N . HIS A 1 174 ? 83.272 16.899 198.334 1.00 19.88 164 HIS H N 1
ATOM 1324 C CA . HIS A 1 174 ? 82.746 15.617 197.865 1.00 20.47 164 HIS H CA 1
ATOM 1325 C C . HIS A 1 174 ? 81.326 15.419 198.323 1.00 20.72 164 HIS H C 1
ATOM 1326 O O . HIS A 1 174 ? 81.085 15.213 199.516 1.00 20.64 164 HIS H O 1
ATOM 1333 N N . THR A 1 175 ? 80.383 15.477 197.387 1.00 20.86 165 THR H N 1
ATOM 1334 C CA . THR A 1 175 ? 79.009 15.145 197.725 1.00 22.03 165 THR H CA 1
ATOM 1335 C C . THR A 1 175 ? 78.790 13.711 197.253 1.00 22.26 165 THR H C 1
ATOM 1336 O O . THR A 1 175 ? 78.960 13.401 196.068 1.00 22.24 165 THR H O 1
ATOM 1340 N N . PHE A 1 176 ? 78.451 12.844 198.203 1.00 21.76 166 PHE H N 1
ATOM 1341 C CA . PHE A 1 176 ? 78.375 11.406 197.960 1.00 21.93 166 PHE H CA 1
ATOM 1342 C C . PHE A 1 176 ? 77.005 11.008 197.464 1.00 22.87 166 PHE H C 1
ATOM 1343 O O . PHE A 1 176 ? 76.009 11.541 197.949 1.00 22.71 166 PHE H O 1
ATOM 1351 N N . PRO A 1 177 ? 76.957 10.095 196.465 1.00 23.52 167 PRO H N 1
ATOM 1352 C CA . PRO A 1 177 ? 75.725 9.496 195.971 1.00 23.83 167 PRO H CA 1
ATOM 1353 C C . PRO A 1 177 ? 74.854 8.949 197.106 1.00 24.47 167 PRO H C 1
ATOM 1354 O O . PRO A 1 177 ? 75.362 8.297 198.034 1.00 22.47 167 PRO H O 1
ATOM 1358 N N . ALA A 1 178 ? 73.547 9.201 197.019 1.00 24.98 168 ALA H N 1
ATOM 1359 C CA . ALA A 1 178 ? 72.644 8.786 198.074 1.00 25.88 168 ALA H CA 1
ATOM 1360 C C . ALA A 1 178 ? 72.503 7.272 198.045 1.00 27.06 168 ALA H C 1
ATOM 1361 O O . ALA A 1 178 ? 72.618 6.661 196.983 1.00 26.63 168 ALA H O 1
ATOM 1363 N N . VAL A 1 179 ? 72.254 6.684 199.215 1.00 28.34 169 VAL H N 1
ATOM 1364 C CA . VAL A 1 179 ? 72.055 5.238 199.364 1.00 29.89 169 VAL H CA 1
ATOM 1365 C C . VAL A 1 179 ? 70.693 4.974 200.006 1.00 30.69 169 VAL H C 1
ATOM 1366 O O . VAL A 1 179 ? 70.330 5.631 200.999 1.00 30.52 169 VAL H O 1
ATOM 1370 N N . LEU A 1 180 ? 69.952 4.020 199.434 1.00 31.81 170 LEU H N 1
ATOM 1371 C CA . LEU A 1 180 ? 68.600 3.660 199.894 1.00 33.60 170 LEU H CA 1
ATOM 1372 C C . LEU A 1 180 ? 68.621 2.634 201.034 1.00 34.76 170 LEU H C 1
ATOM 1373 O O . LEU A 1 180 ? 69.245 1.581 200.908 1.00 35.20 170 LEU H O 1
ATOM 1378 N N . GLN A 1 181 ? 67.915 2.948 202.128 1.00 35.99 171 GLN H N 1
ATOM 1379 C CA . GLN A 1 181 ? 67.805 2.090 203.312 1.00 36.68 171 GLN H CA 1
ATOM 1380 C C . GLN A 1 181 ? 66.398 2.189 203.939 1.00 36.97 171 GLN H C 1
ATOM 1381 O O . GLN A 1 181 ? 65.940 3.285 204.299 1.00 37.09 171 GLN H O 1
ATOM 1387 N N . SER A 1 182 ? 65.722 1.044 204.065 1.00 35.92 172 SER H N 1
ATOM 1388 C CA . SER A 1 182 ? 64.397 0.972 204.696 1.00 35.36 172 SER H CA 1
ATOM 1389 C C . SER A 1 182 ? 63.412 2.032 204.185 1.00 34.60 172 SER H C 1
ATOM 1390 O O . SER A 1 182 ? 62.776 2.733 204.987 1.00 34.83 172 SER H O 1
ATOM 1393 N N . ASP A 1 183 ? 63.290 2.119 202.855 1.00 32.51 173 ASP H N 1
ATOM 1394 C CA . ASP A 1 183 ? 62.441 3.100 202.167 1.00 31.21 173 ASP H CA 1
ATOM 1395 C C . ASP A 1 183 ? 62.997 4.543 202.159 1.00 29.50 173 ASP H C 1
ATOM 1396 O O . ASP A 1 183 ? 62.325 5.459 201.657 1.00 29.81 173 ASP H O 1
ATOM 1401 N N . LEU A 1 184 ? 64.200 4.761 202.698 1.00 27.53 174 LEU H N 1
ATOM 1402 C CA . LEU A 1 184 ? 64.730 6.136 202.842 1.00 25.14 174 LEU H CA 1
ATOM 1403 C C . LEU A 1 184 ? 66.159 6.316 202.347 1.00 24.22 174 LEU H C 1
ATOM 1404 O O . LEU A 1 184 ? 66.986 5.421 202.474 1.00 24.69 174 LEU H O 1
ATOM 1409 N N . TYR A 1 185 ? 66.443 7.475 201.759 1.00 22.48 175 TYR H N 1
ATOM 1410 C CA . TYR A 1 185 ? 67.787 7.785 201.291 1.00 21.05 175 TYR H CA 1
ATOM 1411 C C . TYR A 1 185 ? 68.580 8.556 202.330 1.00 20.36 175 TYR H C 1
ATOM 1412 O O . TYR A 1 185 ? 68.022 9.320 203.100 1.00 19.35 175 TYR H O 1
ATOM 1421 N N . THR A 1 186 ? 69.894 8.374 202.290 1.00 20.38 176 THR H N 1
ATOM 1422 C CA . THR A 1 186 ? 70.836 9.155 203.095 1.00 20.94 176 THR H CA 1
ATOM 1423 C C . THR A 1 186 ? 71.985 9.585 202.197 1.00 20.98 176 THR H C 1
ATOM 1424 O O . THR A 1 186 ? 72.459 8.827 201.356 1.00 21.16 176 THR H O 1
ATOM 1428 N N . LEU A 1 187 ? 72.400 10.832 202.365 1.00 20.92 177 LEU H N 1
ATOM 1429 C CA . LEU A 1 187 ? 73.456 11.406 201.575 1.00 21.08 177 LEU H CA 1
ATOM 1430 C C . LEU A 1 187 ? 74.411 12.152 202.500 1.00 20.50 177 LEU H C 1
ATOM 1431 O O . LEU A 1 187 ? 74.015 12.618 203.564 1.00 19.33 177 LEU H O 1
ATOM 1436 N N . SER A 1 188 ? 75.678 12.255 202.114 1.00 20.47 178 SER H N 1
ATOM 1437 C CA . SER A 1 188 ? 76.602 13.086 202.877 1.00 20.37 178 SER H CA 1
ATOM 1438 C C . SER A 1 188 ? 77.453 13.895 201.932 1.00 20.26 178 SER H C 1
ATOM 1439 O O . SER A 1 188 ? 77.589 13.583 200.750 1.00 22.34 178 SER H O 1
ATOM 1442 N N . SER A 1 189 ? 78.035 14.953 202.454 1.00 19.84 179 SER H N 1
ATOM 1443 C CA . SER A 1 189 ? 78.926 15.753 201.675 1.00 18.90 179 SER H CA 1
ATOM 1444 C C . SER A 1 189 ? 80.052 16.129 202.585 1.00 18.75 179 SER H C 1
ATOM 1445 O O . SER A 1 189 ? 79.829 16.388 203.769 1.00 18.40 179 SER H O 1
ATOM 1448 N N . SER A 1 190 ? 81.260 16.171 202.036 1.00 18.45 180 SER H N 1
ATOM 1449 C CA . SER A 1 190 ? 82.416 16.625 202.800 1.00 19.06 180 SER H CA 1
ATOM 1450 C C . SER A 1 190 ? 82.951 17.888 202.144 1.00 18.55 180 SER H C 1
ATOM 1451 O O . SER A 1 190 ? 82.868 18.029 200.928 1.00 18.28 180 SER H O 1
ATOM 1454 N N . VAL A 1 191 ? 83.430 18.828 202.952 1.00 18.32 181 VAL H N 1
ATOM 1455 C CA . VAL A 1 191 ? 84.152 19.987 202.444 1.00 18.39 181 VAL H CA 1
ATOM 1456 C C . VAL A 1 191 ? 85.459 20.109 203.229 1.00 19.21 181 VAL H C 1
ATOM 1457 O O . VAL A 1 191 ? 85.490 19.922 204.458 1.00 19.33 181 VAL H O 1
ATOM 1461 N N . THR A 1 192 ? 86.535 20.399 202.514 1.00 20.21 182 THR H N 1
ATOM 1462 C CA . THR A 1 192 ? 87.870 20.476 203.101 1.00 21.40 182 THR H CA 1
ATOM 1463 C C . THR A 1 192 ? 88.408 21.880 202.823 1.00 21.41 182 THR H C 1
ATOM 1464 O O . THR A 1 192 ? 88.396 22.328 201.680 1.00 21.57 182 THR H O 1
ATOM 1468 N N . VAL A 1 193 ? 88.846 22.560 203.876 1.00 21.56 183 VAL H N 1
ATOM 1469 C CA . VAL A 1 193 ? 89.265 23.946 203.804 1.00 22.57 183 VAL H CA 1
ATOM 1470 C C . VAL A 1 193 ? 90.582 24.133 204.556 1.00 23.13 183 VAL H C 1
ATOM 1471 O O . VAL A 1 193 ? 90.961 23.303 205.391 1.00 22.65 183 VAL H O 1
ATOM 1475 N N . THR A 1 194 ? 91.267 25.235 204.273 1.00 23.52 184 THR H N 1
ATOM 1476 C CA . THR A 1 194 ? 92.453 25.583 205.032 1.00 24.60 184 THR H CA 1
ATOM 1477 C C . THR A 1 194 ? 92.074 25.657 206.513 1.00 25.15 184 THR H C 1
ATOM 1478 O O . THR A 1 194 ? 91.073 26.258 206.871 1.00 25.06 184 THR H O 1
ATOM 1482 N N . SER A 1 195 ? 92.884 25.030 207.365 1.00 26.36 185 SER H N 1
ATOM 1483 C CA . SER A 1 195 ? 92.591 24.941 208.779 1.00 27.31 185 SER H CA 1
ATOM 1484 C C . SER A 1 195 ? 92.427 26.293 209.458 1.00 27.67 185 SER H C 1
ATOM 1485 O O . SER A 1 195 ? 91.610 26.435 210.367 1.00 28.64 185 SER H O 1
ATOM 1488 N N . SER A 1 196 ? 93.192 27.287 209.026 1.00 27.61 186 SER H N 1
ATOM 1489 C CA . SER A 1 196 ? 93.133 28.613 209.651 1.00 27.63 186 SER H CA 1
ATOM 1490 C C . SER A 1 196 ? 91.775 29.296 209.443 1.00 27.24 186 SER H C 1
ATOM 1491 O O . SER A 1 196 ? 91.369 30.143 210.250 1.00 27.46 186 SER H O 1
ATOM 1494 N N . THR A 1 197 ? 91.082 28.917 208.366 1.00 26.68 187 THR H N 1
ATOM 1495 C CA . THR A 1 197 ? 89.851 29.589 207.953 1.00 26.04 187 THR H CA 1
ATOM 1496 C C . THR A 1 197 ? 88.611 29.084 208.691 1.00 26.15 187 THR H C 1
ATOM 1497 O O . THR A 1 197 ? 87.524 29.618 208.505 1.00 25.92 187 THR H O 1
ATOM 1501 N N . TRP A 1 198 ? 88.761 28.048 209.511 1.00 25.98 188 TRP H N 1
ATOM 1502 C CA . TRP A 1 198 ? 87.621 27.513 210.239 1.00 25.87 188 TRP H CA 1
ATOM 1503 C C . TRP A 1 198 ? 88.009 27.225 211.697 1.00 26.22 188 TRP H C 1
ATOM 1504 O O . TRP A 1 198 ? 89.017 26.574 211.928 1.00 26.65 188 TRP H O 1
ATOM 1515 N N . PRO A 1 199 ? 87.182 27.650 212.677 1.00 26.63 189 PRO H N 1
ATOM 1516 C CA . PRO A 1 199 ? 85.825 28.190 212.553 1.00 26.85 189 PRO H CA 1
ATOM 1517 C C . PRO A 1 199 ? 85.735 29.714 212.418 1.00 26.91 189 PRO H C 1
ATOM 1518 O O . PRO A 1 199 ? 84.632 30.266 212.516 1.00 27.26 189 PRO H O 1
ATOM 1522 N N . SER A 1 200 ? 86.873 30.381 212.192 1.00 26.48 190 SER H N 1
ATOM 1523 C CA . SER A 1 200 ? 86.912 31.847 212.067 1.00 26.55 190 SER H CA 1
ATOM 1524 C C . SER A 1 200 ? 86.005 32.328 210.928 1.00 25.95 190 SER H C 1
ATOM 1525 O O . SER A 1 200 ? 85.276 33.320 211.069 1.00 25.85 190 SER H O 1
ATOM 1528 N N . GLN A 1 201 ? 86.075 31.633 209.791 1.00 24.99 191 GLN H N 1
ATOM 1529 C CA . GLN A 1 201 ? 85.220 31.929 208.655 1.00 24.87 191 GLN H CA 1
ATOM 1530 C C . GLN A 1 201 ? 84.195 30.814 208.644 1.00 24.36 191 GLN H C 1
ATOM 1531 O O . GLN A 1 201 ? 84.557 29.639 208.624 1.00 25.08 191 GLN H O 1
ATOM 1537 N N . SER A 1 202 ? 82.917 31.188 208.684 1.00 23.68 192 SER H N 1
ATOM 1538 C CA . SER A 1 202 ? 81.828 30.223 208.843 1.00 22.97 192 SER H CA 1
ATOM 1539 C C . SER A 1 202 ? 81.627 29.338 207.602 1.00 22.45 192 SER H C 1
ATOM 1540 O O . SER A 1 202 ? 81.829 29.782 206.453 1.00 21.36 192 SER H O 1
ATOM 1543 N N . ILE A 1 203 ? 81.253 28.083 207.860 1.00 21.20 193 ILE H N 1
ATOM 1544 C CA . ILE A 1 203 ? 80.922 27.103 206.832 1.00 20.85 193 ILE H CA 1
ATOM 1545 C C . ILE A 1 203 ? 79.529 26.563 207.173 1.00 20.02 193 ILE H C 1
ATOM 1546 O O . ILE A 1 203 ? 79.282 26.145 208.305 1.00 17.84 193 ILE H O 1
ATOM 1551 N N . THR A 1 204 ? 78.634 26.587 206.189 1.00 19.49 194 THR H N 1
ATOM 1552 C CA . THR A 1 204 ? 77.246 26.192 206.377 1.00 19.84 194 THR H CA 1
ATOM 1553 C C . THR A 1 204 ? 76.818 25.329 205.199 1.00 20.24 194 THR H C 1
ATOM 1554 O O . THR A 1 204 ? 77.068 25.711 204.053 1.00 18.43 194 THR H O 1
ATOM 1558 N N . CYS A 1 205 ? 76.202 24.168 205.455 1.00 20.61 195 CYS H N 1
ATOM 1559 C CA . CYS A 1 205 ? 75.635 23.419 204.324 1.00 22.28 195 CYS H CA 1
ATOM 1560 C C . CYS A 1 205 ? 74.175 23.790 204.113 1.00 21.71 195 CYS H C 1
ATOM 1561 O O . CYS A 1 205 ? 73.400 23.874 205.065 1.00 22.21 195 CYS H O 1
ATOM 1564 N N . ASN A 1 206 ? 73.806 23.968 202.850 1.00 20.88 196 ASN H N 1
ATOM 1565 C CA . ASN A 1 206 ? 72.463 24.335 202.483 1.00 20.80 196 ASN H CA 1
ATOM 1566 C C . ASN A 1 206 ? 71.799 23.145 201.824 1.00 20.66 196 ASN H C 1
ATOM 1567 O O . ASN A 1 206 ? 72.299 22.617 200.845 1.00 20.24 196 ASN H O 1
ATOM 1572 N N . VAL A 1 207 ? 70.680 22.708 202.369 1.00 20.07 197 VAL H N 1
ATOM 1573 C CA . VAL A 1 207 ? 70.052 21.510 201.849 1.00 20.53 197 VAL H CA 1
ATOM 1574 C C . VAL A 1 207 ? 68.607 21.822 201.502 1.00 20.05 197 VAL H C 1
ATOM 1575 O O . VAL A 1 207 ? 67.840 22.270 202.347 1.00 19.49 197 VAL H O 1
ATOM 1579 N N . ALA A 1 208 ? 68.239 21.585 200.253 1.00 20.21 198 ALA H N 1
ATOM 1580 C CA . ALA A 1 208 ? 66.833 21.705 199.859 1.00 20.60 198 ALA H CA 1
ATOM 1581 C C . ALA A 1 208 ? 66.272 20.339 199.490 1.00 20.67 198 ALA H C 1
ATOM 1582 O O . ALA A 1 208 ? 66.931 19.563 198.807 1.00 21.16 198 ALA H O 1
ATOM 1584 N N . HIS A 1 209 ? 65.060 20.048 199.955 1.00 20.43 199 HIS H N 1
ATOM 1585 C CA . HIS A 1 209 ? 64.331 18.875 199.504 1.00 20.49 199 HIS H CA 1
ATOM 1586 C C . HIS A 1 209 ? 62.923 19.326 199.078 1.00 21.05 199 HIS H C 1
ATOM 1587 O O . HIS A 1 209 ? 62.005 19.362 199.893 1.00 20.78 199 HIS H O 1
ATOM 1594 N N . PRO A 1 210 ? 62.776 19.722 197.797 1.00 22.20 200 PRO H N 1
ATOM 1595 C CA . PRO A 1 210 ? 61.545 20.299 197.238 1.00 22.58 200 PRO H CA 1
ATOM 1596 C C . PRO A 1 210 ? 60.317 19.433 197.433 1.00 22.90 200 PRO H C 1
ATOM 1597 O O . PRO A 1 210 ? 59.235 19.966 197.689 1.00 23.69 200 PRO H O 1
ATOM 1601 N N . ALA A 1 211 ? 60.490 18.114 197.339 1.00 23.15 201 ALA H N 1
ATOM 1602 C CA . ALA A 1 211 ? 59.378 17.164 197.471 1.00 23.37 201 ALA H CA 1
ATOM 1603 C C . ALA A 1 211 ? 58.632 17.305 198.792 1.00 23.11 201 ALA H C 1
ATOM 1604 O O . ALA A 1 211 ? 57.410 17.121 198.836 1.00 22.66 201 ALA H O 1
ATOM 1606 N N . SER A 1 212 ? 59.369 17.642 199.845 1.00 22.48 202 SER H N 1
ATOM 1607 C CA . SER A 1 212 ? 58.805 17.833 201.180 1.00 23.16 202 SER H CA 1
ATOM 1608 C C . SER A 1 212 ? 58.726 19.301 201.618 1.00 23.66 202 SER H C 1
ATOM 1609 O O . SER A 1 212 ? 58.394 19.578 202.782 1.00 24.68 202 SER H O 1
ATOM 1612 N N . SER A 1 213 ? 59.031 20.223 200.696 1.00 24.14 203 SER H N 1
ATOM 1613 C CA . SER A 1 213 ? 59.040 21.666 200.975 1.00 23.95 203 SER H CA 1
ATOM 1614 C C . SER A 1 213 ? 59.965 22.018 202.159 1.00 24.08 203 SER H C 1
ATOM 1615 O O . SER A 1 213 ? 59.633 22.830 203.029 1.00 24.14 203 SER H O 1
ATOM 1618 N N . THR A 1 214 ? 61.127 21.378 202.175 1.00 24.05 204 THR H N 1
ATOM 1619 C CA . THR A 1 214 ? 62.111 21.574 203.226 1.00 24.02 204 THR H CA 1
ATOM 1620 C C . THR A 1 214 ? 63.361 22.257 202.680 1.00 23.41 204 THR H C 1
ATOM 1621 O O . THR A 1 214 ? 63.873 21.956 201.581 1.00 22.94 204 THR H O 1
ATOM 1625 N N . LYS A 1 215 ? 63.825 23.207 203.468 1.00 22.77 205 LYS H N 1
ATOM 1626 C CA . LYS A 1 215 ? 64.964 24.002 203.125 1.00 22.90 205 LYS H CA 1
ATOM 1627 C C . LYS A 1 215 ? 65.585 24.343 204.451 1.00 22.40 205 LYS H C 1
ATOM 1628 O O . LYS A 1 215 ? 64.986 25.037 205.270 1.00 21.92 205 LYS H O 1
ATOM 1634 N N . VAL A 1 216 ? 66.773 23.808 204.682 1.00 22.79 206 VAL H N 1
ATOM 1635 C CA . VAL A 1 216 ? 67.431 23.982 205.963 1.00 22.97 206 VAL H CA 1
ATOM 1636 C C . VAL A 1 216 ? 68.882 24.356 205.723 1.00 23.22 206 VAL H C 1
ATOM 1637 O O . VAL A 1 216 ? 69.440 24.073 204.656 1.00 22.89 206 VAL H O 1
ATOM 1641 N N . ASP A 1 217 ? 69.485 24.993 206.719 1.00 23.66 207 ASP H N 1
ATOM 1642 C CA . ASP A 1 217 ? 70.893 25.353 206.665 1.00 23.91 207 ASP H CA 1
ATOM 1643 C C . ASP A 1 217 ? 71.496 24.977 207.991 1.00 24.27 207 ASP H C 1
ATOM 1644 O O . ASP A 1 217 ? 70.922 25.252 209.045 1.00 24.60 207 ASP H O 1
ATOM 1649 N N . LYS A 1 218 ? 72.640 24.307 207.936 1.00 23.88 208 LYS H N 1
ATOM 1650 C CA . LYS A 1 218 ? 73.345 23.927 209.139 1.00 23.83 208 LYS H CA 1
ATOM 1651 C C . LYS A 1 218 ? 74.738 24.539 209.128 1.00 23.31 208 LYS H C 1
ATOM 1652 O O . LYS A 1 218 ? 75.574 24.161 208.315 1.00 22.07 208 LYS H O 1
ATOM 1658 N N . LYS A 1 219 ? 74.962 25.500 210.022 1.00 22.79 209 LYS H N 1
ATOM 1659 C CA . LYS A 1 219 ? 76.297 26.027 210.305 1.00 23.29 209 LYS H CA 1
ATOM 1660 C C . LYS A 1 219 ? 77.123 25.000 211.091 1.00 23.51 209 LYS H C 1
ATOM 1661 O O . LYS A 1 219 ? 76.672 24.498 212.133 1.00 23.33 209 LYS H O 1
ATOM 1667 N N . ILE A 1 220 ? 78.329 24.710 210.610 1.00 23.22 210 ILE H N 1
ATOM 1668 C CA . ILE A 1 220 ? 79.192 23.724 211.265 1.00 23.16 210 ILE H CA 1
ATOM 1669 C C . ILE A 1 220 ? 80.031 24.426 212.325 1.00 24.73 210 ILE H C 1
ATOM 1670 O O . ILE A 1 220 ? 80.804 25.341 212.004 1.00 25.73 210 ILE H O 1
ATOM 1675 N N . GLU A 1 221 ? 79.872 24.012 213.582 1.00 25.78 211 GLU H N 1
ATOM 1676 C CA . GLU A 1 221 ? 80.642 24.574 214.699 1.00 27.26 211 GLU H CA 1
ATOM 1677 C C . GLU A 1 221 ? 81.353 23.437 215.431 1.00 27.53 211 GLU H C 1
ATOM 1678 O O . GLU A 1 221 ? 80.861 22.328 215.413 1.00 27.49 211 GLU H O 1
ATOM 1684 N N . PRO A 1 222 ? 82.516 23.708 216.070 1.00 28.08 212 PRO H N 1
ATOM 1685 C CA . PRO A 1 222 ? 83.131 22.658 216.883 1.00 28.60 212 PRO H CA 1
ATOM 1686 C C . PRO A 1 222 ? 82.354 22.451 218.192 1.00 29.11 212 PRO H C 1
ATOM 1687 O O . PRO A 1 222 ? 81.825 23.401 218.750 1.00 28.03 212 PRO H O 1
ATOM 1691 N N . ARG A 1 223 ? 82.263 21.208 218.639 1.00 30.93 213 ARG H N 1
ATOM 1692 C CA . ARG A 1 223 ? 81.613 20.874 219.908 1.00 33.60 213 ARG H CA 1
ATOM 1693 C C . ARG A 1 223 ? 82.486 19.922 220.726 1.00 34.49 213 ARG H C 1
ATOM 1694 O O . ARG A 1 223 ? 83.235 19.115 220.170 1.00 33.97 213 ARG H O 1
ATOM 1702 N N . GLY A 1 224 ? 82.351 20.009 222.044 1.00 36.01 214 GLY H N 1
ATOM 1703 C CA . GLY A 1 224 ? 83.270 19.358 222.964 1.00 38.37 214 GLY H CA 1
ATOM 1704 C C . GLY A 1 224 ? 83.010 17.893 223.198 1.00 39.75 214 GLY H C 1
ATOM 1705 O O . GLY A 1 224 ? 82.162 17.285 222.516 1.00 39.95 214 GLY H O 1
ATOM 1706 N N . GLY A 1 225 ? 83.774 17.356 224.162 1.00 41.14 215 GLY H N 1
ATOM 1707 C CA . GLY A 1 225 ? 83.745 15.961 224.621 1.00 42.47 215 GLY H CA 1
ATOM 1708 C C . GLY A 1 225 ? 83.465 14.927 223.550 1.00 42.81 215 GLY H C 1
ATOM 1709 O O . GLY A 1 225 ? 84.317 14.090 223.251 1.00 43.86 215 GLY H O 1
ATOM 1710 N N . GLU B 2 1 ? 64.626 -5.078 166.107 1.00 24.08 1 GLU L N 1
ATOM 1711 C CA . GLU B 2 1 ? 65.543 -3.910 166.086 1.00 25.23 1 GLU L CA 1
ATOM 1712 C C . GLU B 2 1 ? 67.014 -4.346 166.045 1.00 24.23 1 GLU L C 1
ATOM 1713 O O . GLU B 2 1 ? 67.318 -5.523 166.295 1.00 24.50 1 GLU L O 1
ATOM 1719 N N . ASN B 2 2 ? 67.912 -3.402 165.729 1.00 23.15 2 ASN L N 1
ATOM 1720 C CA . ASN B 2 2 ? 69.336 -3.723 165.542 1.00 22.10 2 ASN L CA 1
ATOM 1721 C C . ASN B 2 2 ? 70.129 -3.523 166.824 1.00 21.68 2 ASN L C 1
ATOM 1722 O O . ASN B 2 2 ? 70.549 -2.406 167.135 1.00 21.68 2 ASN L O 1
ATOM 1727 N N . VAL B 2 3 ? 70.322 -4.615 167.558 1.00 21.25 3 VAL L N 1
ATOM 1728 C CA . VAL B 2 3 ? 70.880 -4.580 168.906 1.00 21.21 3 VAL L CA 1
ATOM 1729 C C . VAL B 2 3 ? 72.398 -4.412 168.866 1.00 20.91 3 VAL L C 1
ATOM 1730 O O . VAL B 2 3 ? 73.084 -5.150 168.165 1.00 20.97 3 VAL L O 1
ATOM 1734 N N . LEU B 2 4 ? 72.905 -3.422 169.611 1.00 21.10 4 LEU L N 1
ATOM 1735 C CA . LEU B 2 4 ? 74.340 -3.150 169.684 1.00 20.29 4 LEU L CA 1
ATOM 1736 C C . LEU B 2 4 ? 74.955 -3.690 170.969 1.00 20.46 4 LEU L C 1
ATOM 1737 O O . LEU B 2 4 ? 74.398 -3.522 172.052 1.00 20.97 4 LEU L O 1
ATOM 1742 N N . THR B 2 5 ? 76.097 -4.354 170.833 1.00 20.50 5 THR L N 1
ATOM 1743 C CA . THR B 2 5 ? 76.799 -4.954 171.951 1.00 20.66 5 THR L CA 1
ATOM 1744 C C . THR B 2 5 ? 78.174 -4.286 172.026 1.00 20.26 5 THR L C 1
ATOM 1745 O O . THR B 2 5 ? 78.923 -4.277 171.042 1.00 18.94 5 THR L O 1
ATOM 1749 N N . GLN B 2 6 ? 78.486 -3.708 173.186 1.00 19.32 6 GLN L N 1
ATOM 1750 C CA . GLN B 2 6 ? 79.739 -3.021 173.359 1.00 19.16 6 GLN L CA 1
ATOM 1751 C C . GLN B 2 6 ? 80.695 -3.862 174.184 1.00 19.58 6 GLN L C 1
ATOM 1752 O O . GLN B 2 6 ? 80.285 -4.573 175.096 1.00 19.48 6 GLN L O 1
ATOM 1758 N N . SER B 2 7 ? 81.977 -3.767 173.853 1.00 20.14 7 SER L N 1
ATOM 1759 C CA . SER B 2 7 ? 83.023 -4.507 174.536 1.00 20.69 7 SER L CA 1
ATOM 1760 C C . SER B 2 7 ? 84.276 -3.623 174.706 1.00 20.92 7 SER L C 1
ATOM 1761 O O . SER B 2 7 ? 84.601 -2.859 173.803 1.00 21.17 7 SER L O 1
ATOM 1764 N N . PRO B 2 8 ? 84.972 -3.696 175.872 1.00 21.65 8 PRO L N 1
ATOM 1765 C CA . PRO B 2 8 ? 84.604 -4.397 177.100 1.00 21.49 8 PRO L CA 1
ATOM 1766 C C . PRO B 2 8 ? 83.648 -3.516 177.903 1.00 21.97 8 PRO L C 1
ATOM 1767 O O . PRO B 2 8 ? 83.610 -2.300 177.704 1.00 21.97 8 PRO L O 1
ATOM 1771 N N . ALA B 2 9 ? 82.854 -4.123 178.773 1.00 22.17 9 ALA L N 1
ATOM 1772 C CA . ALA B 2 9 ? 81.897 -3.371 179.558 1.00 22.81 9 ALA L CA 1
ATOM 1773 C C . ALA B 2 9 ? 82.619 -2.328 180.439 1.00 23.19 9 ALA L C 1
ATOM 1774 O O . ALA B 2 9 ? 82.167 -1.171 180.584 1.00 21.58 9 ALA L O 1
ATOM 1776 N N . ILE B 2 10 ? 83.770 -2.734 180.975 1.00 23.82 10 ILE L N 1
ATOM 1777 C CA . ILE B 2 10 ? 84.627 -1.848 181.759 1.00 24.67 10 ILE L CA 1
ATOM 1778 C C . ILE B 2 10 ? 86.047 -1.955 181.244 1.00 24.95 10 ILE L C 1
ATOM 1779 O O . ILE B 2 10 ? 86.584 -3.066 181.115 1.00 25.15 10 ILE L O 1
ATOM 1784 N N . MET B 2 11 ? 86.623 -0.794 180.933 1.00 25.25 11 MET L N 1
ATOM 1785 C CA . MET B 2 11 ? 88.011 -0.647 180.487 1.00 26.68 11 MET L CA 1
ATOM 1786 C C . MET B 2 11 ? 88.826 0.182 181.490 1.00 25.52 11 MET L C 1
ATOM 1787 O O . MET B 2 11 ? 88.375 1.228 181.935 1.00 25.24 11 MET L O 1
ATOM 1792 N N . SER B 2 12 ? 90.029 -0.274 181.829 1.00 24.74 12 SER L N 1
ATOM 1793 C CA . SER B 2 12 ? 90.934 0.490 182.687 1.00 24.75 12 SER L CA 1
ATOM 1794 C C . SER B 2 12 ? 92.201 0.878 181.909 1.00 24.12 12 SER L C 1
ATOM 1795 O O . SER B 2 12 ? 92.787 0.037 181.237 1.00 24.74 12 SER L O 1
ATOM 1798 N N . ALA B 2 13 ? 92.617 2.139 181.981 1.00 23.01 13 ALA L N 1
ATOM 1799 C CA . ALA B 2 13 ? 93.815 2.591 181.252 1.00 23.31 13 ALA L CA 1
ATOM 1800 C C . ALA B 2 13 ? 94.598 3.694 181.974 1.00 23.06 13 ALA L C 1
ATOM 1801 O O . ALA B 2 13 ? 93.996 4.620 182.507 1.00 22.44 13 ALA L O 1
ATOM 1803 N N . SER B 2 14 ? 95.935 3.614 181.968 1.00 23.70 14 SER L N 1
ATOM 1804 C CA . SER B 2 14 ? 96.750 4.716 182.499 1.00 24.07 14 SER L CA 1
ATOM 1805 C C . SER B 2 14 ? 96.868 5.871 181.498 1.00 24.25 14 SER L C 1
ATOM 1806 O O . SER B 2 14 ? 96.849 5.633 180.277 1.00 23.95 14 SER L O 1
ATOM 1809 N N . PRO B 2 15 ? 96.974 7.129 182.000 1.00 24.46 15 PRO L N 1
ATOM 1810 C CA . PRO B 2 15 ? 97.000 8.243 181.054 1.00 24.60 15 PRO L CA 1
ATOM 1811 C C . PRO B 2 15 ? 98.196 8.146 180.104 1.00 24.25 15 PRO L C 1
ATOM 1812 O O . PRO B 2 15 ? 99.283 7.723 180.511 1.00 23.84 15 PRO L O 1
ATOM 1816 N N . GLY B 2 16 ? 97.984 8.543 178.855 1.00 24.20 16 GLY L N 1
ATOM 1817 C CA . GLY B 2 16 ? 98.992 8.366 177.813 1.00 24.30 16 GLY L CA 1
ATOM 1818 C C . GLY B 2 16 ? 98.798 7.087 177.019 1.00 24.62 16 GLY L C 1
ATOM 1819 O O . GLY B 2 16 ? 99.220 7.005 175.873 1.00 24.32 16 GLY L O 1
ATOM 1820 N N . GLU B 2 17 ? 98.145 6.092 177.619 1.00 25.26 17 GLU L N 1
ATOM 1821 C CA . GLU B 2 17 ? 97.849 4.813 176.931 1.00 25.99 17 GLU L CA 1
ATOM 1822 C C . GLU B 2 17 ? 96.879 4.950 175.738 1.00 25.63 17 GLU L C 1
ATOM 1823 O O . GLU B 2 17 ? 95.965 5.777 175.762 1.00 25.08 17 GLU L O 1
ATOM 1829 N N . LYS B 2 18 ? 97.114 4.152 174.694 1.00 25.20 18 LYS L N 1
ATOM 1830 C CA . LYS B 2 18 ? 96.241 4.089 173.529 1.00 25.47 18 LYS L CA 1
ATOM 1831 C C . LYS B 2 18 ? 95.283 2.904 173.681 1.00 25.22 18 LYS L C 1
ATOM 1832 O O . LYS B 2 18 ? 95.721 1.755 173.765 1.00 25.64 18 LYS L O 1
ATOM 1838 N N . VAL B 2 19 ? 93.983 3.180 173.704 1.00 24.28 19 VAL L N 1
ATOM 1839 C CA . VAL B 2 19 ? 93.000 2.115 173.909 1.00 23.76 19 VAL L CA 1
ATOM 1840 C C . VAL B 2 19 ? 91.887 2.134 172.863 1.00 23.19 19 VAL L C 1
ATOM 1841 O O . VAL B 2 19 ? 91.592 3.179 172.292 1.00 23.30 19 VAL L O 1
ATOM 1845 N N . THR B 2 20 ? 91.250 0.979 172.670 1.00 22.56 20 THR L N 1
ATOM 1846 C CA . THR B 2 20 ? 90.166 0.794 171.688 1.00 21.59 20 THR L CA 1
ATOM 1847 C C . THR B 2 20 ? 89.022 -0.053 172.270 1.00 21.96 20 THR L C 1
ATOM 1848 O O . THR B 2 20 ? 89.253 -1.154 172.795 1.00 22.24 20 THR L O 1
ATOM 1852 N N . MET B 2 21 ? 87.798 0.462 172.148 1.00 21.09 21 MET L N 1
ATOM 1853 C CA . MET B 2 21 ? 86.603 -0.221 172.604 1.00 21.06 21 MET L CA 1
ATOM 1854 C C . MET B 2 21 ? 85.767 -0.496 171.365 1.00 20.72 21 MET L C 1
ATOM 1855 O O . MET B 2 21 ? 85.897 0.207 170.359 1.00 20.52 21 MET L O 1
ATOM 1860 N N . THR B 2 22 ? 84.912 -1.511 171.431 1.00 20.87 22 THR L N 1
ATOM 1861 C CA . THR B 2 22 ? 84.213 -1.965 170.238 1.00 21.28 22 THR L CA 1
ATOM 1862 C C . THR B 2 22 ? 82.709 -1.850 170.369 1.00 21.52 22 THR L C 1
ATOM 1863 O O . THR B 2 22 ? 82.159 -1.770 171.472 1.00 21.19 22 THR L O 1
ATOM 1867 N N . CYS B 2 23 ? 82.061 -1.791 169.220 1.00 21.54 23 CYS L N 1
ATOM 1868 C CA . CYS B 2 23 ? 80.619 -1.791 169.130 1.00 22.34 23 CYS L CA 1
ATOM 1869 C C . CYS B 2 23 ? 80.275 -2.799 168.032 1.00 22.29 23 CYS L C 1
ATOM 1870 O O . CYS B 2 23 ? 80.722 -2.653 166.898 1.00 21.78 23 CYS L O 1
ATOM 1873 N N . ARG B 2 24 ? 79.526 -3.842 168.386 1.00 23.19 24 ARG L N 1
ATOM 1874 C CA . ARG B 2 24 ? 79.117 -4.852 167.407 1.00 24.66 24 ARG L CA 1
ATOM 1875 C C . ARG B 2 24 ? 77.599 -4.831 167.228 1.00 23.75 24 ARG L C 1
ATOM 1876 O O . ARG B 2 24 ? 76.845 -4.837 168.205 1.00 23.75 24 ARG L O 1
ATOM 1884 N N . ALA B 2 25 ? 77.165 -4.776 165.973 1.00 23.40 25 ALA L N 1
ATOM 1885 C CA . ALA B 2 25 ? 75.748 -4.738 165.643 1.00 22.77 25 ALA L CA 1
ATOM 1886 C C . ALA B 2 25 ? 75.239 -6.114 165.182 1.00 23.03 25 ALA L C 1
ATOM 1887 O O . ALA B 2 25 ? 76.018 -6.973 164.740 1.00 22.08 25 ALA L O 1
ATOM 1889 N N . SER B 2 26 ? 73.925 -6.316 165.310 1.00 23.17 26 SER L N 1
ATOM 1890 C CA . SER B 2 26 ? 73.292 -7.560 164.895 1.00 23.72 26 SER L CA 1
ATOM 1891 C C . SER B 2 26 ? 73.309 -7.643 163.385 1.00 23.52 26 SER L C 1
ATOM 1892 O O . SER B 2 26 ? 73.506 -8.711 162.838 1.00 23.93 26 SER L O 1
ATOM 1895 N N . SER B 2 27 ? 73.072 -6.506 162.733 1.00 23.69 27 SER L N 1
ATOM 1896 C CA . SER B 2 27 ? 73.009 -6.388 161.274 1.00 24.03 27 SER L CA 1
ATOM 1897 C C . SER B 2 27 ? 73.762 -5.153 160.810 1.00 23.44 27 SER L C 1
ATOM 1898 O O . SER B 2 27 ? 73.971 -4.219 161.590 1.00 23.79 27 SER L O 1
ATOM 1901 N N . SER B 2 28 A 74.145 -5.134 159.539 1.00 23.05 27 SER L N 1
ATOM 1902 C CA . SER B 2 28 A 74.979 -4.050 158.999 1.00 22.68 27 SER L CA 1
ATOM 1903 C C . SER B 2 28 A 74.356 -2.678 159.246 1.00 21.84 27 SER L C 1
ATOM 1904 O O . SER B 2 28 A 73.163 -2.494 159.079 1.00 20.86 27 SER L O 1
ATOM 1907 N N . VAL B 2 29 ? 75.189 -1.741 159.684 1.00 21.81 28 VAL L N 1
ATOM 1908 C CA . VAL B 2 29 ? 74.815 -0.342 159.866 1.00 21.59 28 VAL L CA 1
ATOM 1909 C C . VAL B 2 29 ? 75.632 0.456 158.859 1.00 22.16 28 VAL L C 1
ATOM 1910 O O . VAL B 2 29 ? 76.803 0.152 158.653 1.00 22.17 28 VAL L O 1
ATOM 1914 N N . SER B 2 30 ? 75.033 1.466 158.230 1.00 22.57 29 SER L N 1
ATOM 1915 C CA . SER B 2 30 ? 75.796 2.394 157.386 1.00 22.65 29 SER L CA 1
ATOM 1916 C C . SER B 2 30 ? 76.821 3.152 158.237 1.00 22.23 29 SER L C 1
ATOM 1917 O O . SER B 2 30 ? 76.527 3.543 159.368 1.00 22.21 29 SER L O 1
ATOM 1920 N N . SER B 2 31 ? 78.032 3.339 157.710 1.00 21.93 30 SER L N 1
ATOM 1921 C CA . SER B 2 31 ? 79.052 4.135 158.414 1.00 21.69 30 SER L CA 1
ATOM 1922 C C . SER B 2 31 ? 78.572 5.575 158.643 1.00 21.37 30 SER L C 1
ATOM 1923 O O . SER B 2 31 ? 79.064 6.267 159.521 1.00 20.54 30 SER L O 1
ATOM 1926 N N . SER B 2 32 ? 77.599 6.019 157.855 1.00 20.48 31 SER L N 1
ATOM 1927 C CA . SER B 2 32 ? 77.003 7.339 158.053 1.00 20.97 31 SER L CA 1
ATOM 1928 C C . SER B 2 32 ? 76.185 7.436 159.356 1.00 20.49 31 SER L C 1
ATOM 1929 O O . SER B 2 32 ? 75.978 8.528 159.867 1.00 20.82 31 SER L O 1
ATOM 1932 N N . TYR B 2 33 ? 75.722 6.296 159.879 1.00 20.23 32 TYR L N 1
ATOM 1933 C CA . TYR B 2 33 ? 74.642 6.268 160.892 1.00 21.05 32 TYR L CA 1
ATOM 1934 C C . TYR B 2 33 ? 75.026 5.531 162.165 1.00 20.44 32 TYR L C 1
ATOM 1935 O O . TYR B 2 33 ? 74.159 5.027 162.904 1.00 21.06 32 TYR L O 1
ATOM 1944 N N . LEU B 2 34 ? 76.326 5.436 162.396 1.00 20.09 33 LEU L N 1
ATOM 1945 C CA . LEU B 2 34 ? 76.857 4.831 163.601 1.00 20.07 33 LEU L CA 1
ATOM 1946 C C . LEU B 2 34 ? 77.566 5.950 164.328 1.00 20.12 33 LEU L C 1
ATOM 1947 O O . LEU B 2 34 ? 78.493 6.528 163.779 1.00 20.09 33 LEU L O 1
ATOM 1952 N N . HIS B 2 35 ? 77.118 6.238 165.551 1.00 19.13 34 HIS L N 1
ATOM 1953 C CA . HIS B 2 35 ? 77.614 7.357 166.333 1.00 19.39 34 HIS L CA 1
ATOM 1954 C C . HIS B 2 35 ? 78.036 6.932 167.737 1.00 18.76 34 HIS L C 1
ATOM 1955 O O . HIS B 2 35 ? 77.711 5.818 168.188 1.00 18.84 34 HIS L O 1
ATOM 1962 N N . TRP B 2 36 ? 78.769 7.815 168.413 1.00 18.82 35 TRP L N 1
ATOM 1963 C CA . TRP B 2 36 ? 79.269 7.571 169.767 1.00 18.34 35 TRP L CA 1
ATOM 1964 C C . TRP B 2 36 ? 78.928 8.768 170.642 1.00 18.45 35 TRP L C 1
ATOM 1965 O O . TRP B 2 36 ? 79.048 9.935 170.209 1.00 18.32 35 TRP L O 1
ATOM 1976 N N . TYR B 2 37 ? 78.543 8.456 171.886 1.00 18.91 36 TYR L N 1
ATOM 1977 C CA . TYR B 2 37 ? 78.285 9.434 172.942 1.00 18.14 36 TYR L CA 1
ATOM 1978 C C . TYR B 2 37 ? 79.157 9.189 174.164 1.00 18.28 36 TYR L C 1
ATOM 1979 O O . TYR B 2 37 ? 79.439 8.043 174.509 1.00 18.16 36 TYR L O 1
ATOM 1988 N N . GLN B 2 38 ? 79.535 10.282 174.836 1.00 17.98 37 GLN L N 1
ATOM 1989 C CA . GLN B 2 38 ? 80.192 10.212 176.125 1.00 18.47 37 GLN L CA 1
ATOM 1990 C C . GLN B 2 38 ? 79.236 10.704 177.190 1.00 19.29 37 GLN L C 1
ATOM 1991 O O . GLN B 2 38 ? 78.644 11.783 177.053 1.00 19.16 37 GLN L O 1
ATOM 1997 N N . GLN B 2 39 ? 79.084 9.909 178.242 1.00 19.80 38 GLN L N 1
ATOM 1998 C CA . GLN B 2 39 ? 78.318 10.345 179.394 1.00 21.72 38 GLN L CA 1
ATOM 1999 C C . GLN B 2 39 ? 79.136 10.260 180.662 1.00 22.84 38 GLN L C 1
ATOM 2000 O O . GLN B 2 39 ? 79.685 9.220 180.978 1.00 22.67 38 GLN L O 1
ATOM 2006 N N . LYS B 2 40 ? 79.214 11.375 181.381 1.00 25.81 39 LYS L N 1
ATOM 2007 C CA . LYS B 2 40 ? 79.839 11.388 182.708 1.00 27.74 39 LYS L CA 1
ATOM 2008 C C . LYS B 2 40 ? 78.819 11.459 183.817 1.00 29.35 39 LYS L C 1
ATOM 2009 O O . LYS B 2 40 ? 77.703 11.939 183.626 1.00 29.56 39 LYS L O 1
ATOM 2015 N N . SER B 2 41 ? 79.262 10.998 184.990 1.00 31.64 40 SER L N 1
ATOM 2016 C CA . SER B 2 41 ? 78.556 11.032 186.269 1.00 33.30 40 SER L CA 1
ATOM 2017 C C . SER B 2 41 ? 77.665 12.236 186.454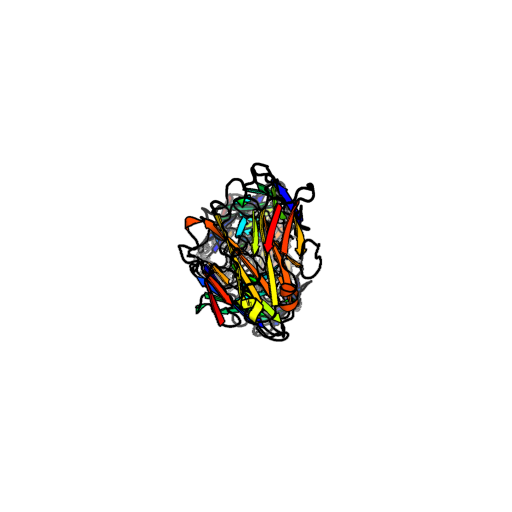 1.00 33.80 40 SER L C 1
ATOM 2018 O O . SER B 2 41 ? 78.164 13.386 186.569 1.00 34.72 40 SER L O 1
ATOM 2021 N N . GLY B 2 42 ? 76.358 11.960 186.473 1.00 33.57 41 GLY L N 1
ATOM 2022 C CA . GLY B 2 42 ? 75.330 12.962 186.775 1.00 33.17 41 GLY L CA 1
ATOM 2023 C C . GLY B 2 42 ? 75.017 13.957 185.671 1.00 32.57 41 GLY L C 1
ATOM 2024 O O . GLY B 2 42 ? 74.428 15.011 185.943 1.00 32.98 41 GLY L O 1
ATOM 2025 N N . ALA B 2 43 ? 75.389 13.633 184.430 1.00 31.64 42 ALA L N 1
ATOM 2026 C CA . ALA B 2 43 ? 75.204 14.555 183.315 1.00 29.81 42 ALA L CA 1
ATOM 2027 C C . ALA B 2 43 ? 74.566 13.917 182.072 1.00 29.25 42 ALA L C 1
ATOM 2028 O O . ALA B 2 43 ? 74.508 12.699 181.939 1.00 29.12 42 ALA L O 1
ATOM 2030 N N . SER B 2 44 ? 74.081 14.774 181.177 1.00 27.55 43 SER L N 1
ATOM 2031 C CA . SER B 2 44 ? 73.561 14.405 179.872 1.00 27.30 43 SER L CA 1
ATOM 2032 C C . SER B 2 44 ? 74.647 13.780 178.992 1.00 26.30 43 SER L C 1
ATOM 2033 O O . SER B 2 44 ? 75.818 14.175 179.056 1.00 25.54 43 SER L O 1
ATOM 2036 N N . PRO B 2 45 ? 74.264 12.795 178.165 1.00 25.48 44 PRO L N 1
ATOM 2037 C CA . PRO B 2 45 ? 75.232 12.346 177.156 1.00 25.12 44 PRO L CA 1
ATOM 2038 C C . PRO B 2 45 ? 75.550 13.481 176.207 1.00 24.81 44 PRO L C 1
ATOM 2039 O O . PRO B 2 45 ? 74.701 14.353 175.979 1.00 25.22 44 PRO L O 1
ATOM 2043 N N . LYS B 2 46 ? 76.768 13.477 175.681 1.00 23.67 45 LYS L N 1
ATOM 2044 C CA . LYS B 2 46 ? 77.193 14.436 174.685 1.00 23.25 45 LYS L CA 1
ATOM 2045 C C . LYS B 2 46 ? 77.606 13.658 173.454 1.00 22.20 45 LYS L C 1
ATOM 2046 O O . LYS B 2 46 ? 78.339 12.679 173.572 1.00 21.56 45 LYS L O 1
ATOM 2052 N N . LEU B 2 47 ? 77.120 14.076 172.285 1.00 21.46 46 LEU L N 1
ATOM 2053 C CA . LEU B 2 47 ? 77.602 13.519 171.024 1.00 20.91 46 LEU L CA 1
ATOM 2054 C C . LEU B 2 47 ? 79.107 13.741 170.940 1.00 20.80 46 LEU L C 1
ATOM 2055 O O . LEU B 2 47 ? 79.607 14.841 171.187 1.00 19.64 46 LEU L O 1
ATOM 2060 N N . TRP B 2 48 ? 79.802 12.669 170.599 1.00 19.76 47 TRP L N 1
ATOM 2061 C CA . TRP B 2 48 ? 81.238 12.639 170.676 1.00 20.37 47 TRP L CA 1
ATOM 2062 C C . TRP B 2 48 ? 81.792 12.400 169.290 1.00 19.76 47 TRP L C 1
ATOM 2063 O O . TRP B 2 48 ? 82.502 13.241 168.745 1.00 20.49 47 TRP L O 1
ATOM 2074 N N . ILE B 2 49 ? 81.433 11.260 168.712 1.00 19.76 48 ILE L N 1
ATOM 2075 C CA . ILE B 2 49 ? 81.793 10.912 167.342 1.00 20.02 48 ILE L CA 1
ATOM 2076 C C . ILE B 2 49 ? 80.534 10.619 166.527 1.00 20.17 48 ILE L C 1
ATOM 2077 O O . ILE B 2 49 ? 79.660 9.882 166.987 1.00 20.51 48 ILE L O 1
ATOM 2082 N N . TYR B 2 50 ? 80.434 11.215 165.335 1.00 20.34 49 TYR L N 1
ATOM 2083 C CA . TYR B 2 50 ? 79.272 10.989 164.470 1.00 21.08 49 TYR L CA 1
ATOM 2084 C C . TYR B 2 50 ? 79.642 10.444 163.083 1.00 21.02 49 TYR L C 1
ATOM 2085 O O . TYR B 2 50 ? 80.713 10.724 162.566 1.00 21.59 49 TYR L O 1
ATOM 2094 N N . SER B 2 51 ? 78.753 9.651 162.494 1.00 21.52 50 SER L N 1
ATOM 2095 C CA . SER B 2 51 ? 79.022 9.014 161.205 1.00 21.86 50 SER L CA 1
ATOM 2096 C C . SER B 2 51 ? 80.400 8.330 161.205 1.00 21.94 50 SER L C 1
ATOM 2097 O O . SER B 2 51 ? 81.270 8.621 160.356 1.00 20.90 50 SER L O 1
ATOM 2100 N N . THR B 2 52 ? 80.584 7.457 162.198 1.00 21.62 51 THR L N 1
ATOM 2101 C CA . THR B 2 52 ? 81.762 6.580 162.358 1.00 22.10 51 THR L CA 1
ATOM 2102 C C . THR B 2 52 ? 83.071 7.221 162.877 1.00 22.95 51 THR L C 1
ATOM 2103 O O . THR B 2 52 ? 83.700 6.693 163.806 1.00 22.36 51 THR L O 1
ATOM 2107 N N . SER B 2 53 ? 83.478 8.339 162.284 1.00 22.94 52 SER L N 1
ATOM 2108 C CA . SER B 2 53 ? 84.819 8.846 162.509 1.00 23.01 52 SER L CA 1
ATOM 2109 C C . SER B 2 53 ? 84.958 10.362 162.572 1.00 22.91 52 SER L C 1
ATOM 2110 O O . SER B 2 53 ? 86.082 10.857 162.617 1.00 23.65 52 SER L O 1
ATOM 2113 N N . ASN B 2 54 ? 83.853 11.101 162.560 1.00 22.28 53 ASN L N 1
ATOM 2114 C CA . ASN B 2 54 ? 83.908 12.572 162.628 1.00 21.63 53 ASN L CA 1
ATOM 2115 C C . ASN B 2 54 ? 83.779 13.034 164.067 1.00 21.63 53 ASN L C 1
ATOM 2116 O O . ASN B 2 54 ? 82.837 12.643 164.742 1.00 21.35 53 ASN L O 1
ATOM 2121 N N . LEU B 2 55 ? 84.696 13.888 164.524 1.00 21.49 54 LEU L N 1
ATOM 2122 C CA . LEU B 2 55 ? 84.665 14.333 165.917 1.00 22.03 54 LEU L CA 1
ATOM 2123 C C . LEU B 2 55 ? 83.651 15.463 166.033 1.00 22.37 54 LEU L C 1
ATOM 2124 O O . LEU B 2 55 ? 83.657 16.372 165.200 1.00 21.31 54 LEU L O 1
ATOM 2129 N N . ALA B 2 56 ? 82.759 15.382 167.022 1.00 22.53 55 ALA L N 1
ATOM 2130 C CA . ALA B 2 56 ? 81.847 16.486 167.334 1.00 24.12 55 ALA L CA 1
ATOM 2131 C C . ALA B 2 56 ? 82.644 17.696 167.835 1.00 25.06 55 ALA L C 1
ATOM 2132 O O . ALA B 2 56 ? 83.829 17.574 168.152 1.00 24.70 55 ALA L O 1
ATOM 2134 N N . SER B 2 57 ? 82.009 18.867 167.885 1.00 26.72 56 SER L N 1
ATOM 2135 C CA . SER B 2 57 ? 82.717 20.103 168.240 1.00 28.35 56 SER L CA 1
ATOM 2136 C C . SER B 2 57 ? 83.217 20.073 169.667 1.00 28.59 56 SER L C 1
ATOM 2137 O O . SER B 2 57 ? 82.461 19.727 170.572 1.00 29.63 56 SER L O 1
ATOM 2140 N N . GLY B 2 58 ? 84.488 20.435 169.863 1.00 28.66 57 GLY L N 1
ATOM 2141 C CA . GLY B 2 58 ? 85.079 20.462 171.202 1.00 27.57 57 GLY L CA 1
ATOM 2142 C C . GLY B 2 58 ? 85.682 19.142 171.676 1.00 27.34 57 GLY L C 1
ATOM 2143 O O . GLY B 2 58 ? 86.271 19.074 172.775 1.00 27.49 57 GLY L O 1
ATOM 2144 N N . VAL B 2 59 ? 85.528 18.099 170.858 1.00 25.35 58 VAL L N 1
ATOM 2145 C CA . VAL B 2 59 ? 86.068 16.775 171.138 1.00 24.00 58 VAL L CA 1
ATOM 2146 C C . VAL B 2 59 ? 87.544 16.794 170.759 1.00 23.87 58 VAL L C 1
ATOM 2147 O O . VAL B 2 59 ? 87.885 17.235 169.654 1.00 23.67 58 VAL L O 1
ATOM 2151 N N . PRO B 2 60 ? 88.426 16.333 171.675 1.00 23.62 59 PRO L N 1
ATOM 2152 C CA . PRO B 2 60 ? 89.873 16.390 171.456 1.00 23.58 59 PRO L CA 1
ATOM 2153 C C . PRO B 2 60 ? 90.307 15.500 170.312 1.00 23.59 59 PRO L C 1
ATOM 2154 O O . PRO B 2 60 ? 89.691 14.457 170.073 1.00 23.48 59 PRO L O 1
ATOM 2158 N N . ALA B 2 61 ? 91.372 15.913 169.626 1.00 23.37 60 ALA L N 1
ATOM 2159 C CA . ALA B 2 61 ? 91.931 15.171 168.500 1.00 23.04 60 ALA L CA 1
ATOM 2160 C C . ALA B 2 61 ? 92.483 13.782 168.865 1.00 22.51 60 ALA L C 1
ATOM 2161 O O . ALA B 2 61 ? 92.773 12.985 167.970 1.00 22.44 60 ALA L O 1
ATOM 2163 N N . ARG B 2 62 ? 92.602 13.476 170.157 1.00 21.37 61 ARG L N 1
ATOM 2164 C CA . ARG B 2 62 ? 93.082 12.150 170.559 1.00 21.06 61 ARG L CA 1
ATOM 2165 C C . ARG B 2 62 ? 92.047 11.037 170.359 1.00 20.62 61 ARG L C 1
ATOM 2166 O O . ARG B 2 62 ? 92.374 9.847 170.451 1.00 20.51 61 ARG L O 1
ATOM 2174 N N . PHE B 2 63 ? 90.802 11.424 170.091 1.00 19.61 62 PHE L N 1
ATOM 2175 C CA . PHE B 2 63 ? 89.760 10.465 169.818 1.00 19.01 62 PHE L CA 1
ATOM 2176 C C . PHE B 2 63 ? 89.653 10.229 168.321 1.00 18.83 62 PHE L C 1
ATOM 2177 O O . PHE B 2 63 ? 89.877 11.145 167.516 1.00 17.61 62 PHE L O 1
ATOM 2185 N N . SER B 2 64 ? 89.300 8.991 167.981 1.00 18.60 63 SER L N 1
ATOM 2186 C CA . SER B 2 64 ? 89.005 8.581 166.614 1.00 19.34 63 SER L CA 1
ATOM 2187 C C . SER B 2 64 ? 88.037 7.407 166.645 1.00 19.66 63 SER L C 1
ATOM 2188 O O . SER B 2 64 ? 87.808 6.790 167.700 1.00 19.67 63 SER L O 1
ATOM 2191 N N . GLY B 2 65 ? 87.453 7.125 165.486 1.00 20.18 64 GLY L N 1
ATOM 2192 C CA . GLY B 2 65 ? 86.613 5.963 165.318 1.00 20.65 64 GLY L CA 1
ATOM 2193 C C . GLY B 2 65 ? 86.787 5.415 163.920 1.00 21.67 64 GLY L C 1
ATOM 2194 O O . GLY B 2 65 ? 87.113 6.159 162.976 1.00 21.11 64 GLY L O 1
ATOM 2195 N N . SER B 2 66 ? 86.594 4.104 163.802 1.00 21.97 65 SER L N 1
ATOM 2196 C CA . SER B 2 66 ? 86.611 3.425 162.517 1.00 22.57 65 SER L CA 1
ATOM 2197 C C . SER B 2 66 ? 85.576 2.315 162.547 1.00 22.31 65 SER L C 1
ATOM 2198 O O . SER B 2 66 ? 84.897 2.117 163.554 1.00 22.26 65 SER L O 1
ATOM 2201 N N . GLY B 2 67 ? 85.442 1.609 161.432 1.00 22.15 66 GLY L N 1
ATOM 2202 C CA . GLY B 2 67 ? 84.576 0.439 161.376 1.00 21.33 66 GLY L CA 1
ATOM 2203 C C . GLY B 2 67 ? 83.651 0.494 160.195 1.00 20.94 66 GLY L C 1
ATOM 2204 O O . GLY B 2 67 ? 83.563 1.508 159.502 1.00 20.89 66 GLY L O 1
ATOM 2205 N N . SER B 2 68 ? 82.935 -0.606 159.993 1.00 20.84 67 SER L N 1
ATOM 2206 C CA . SER B 2 68 ? 82.072 -0.794 158.847 1.00 20.04 67 SER L CA 1
ATOM 2207 C C . SER B 2 68 ? 81.252 -2.039 159.101 1.00 19.43 67 SER L C 1
ATOM 2208 O O . SER B 2 68 ? 81.620 -2.853 159.937 1.00 18.52 67 SER L O 1
ATOM 2211 N N . GLY B 2 69 ? 80.139 -2.190 158.388 1.00 19.05 68 GLY L N 1
ATOM 2212 C CA . GLY B 2 69 ? 79.320 -3.387 158.520 1.00 19.59 68 GLY L CA 1
ATOM 2213 C C . GLY B 2 69 ? 78.681 -3.550 159.898 1.00 19.65 68 GLY L C 1
ATOM 2214 O O . GLY B 2 69 ? 77.850 -2.722 160.335 1.00 19.10 68 GLY L O 1
ATOM 2215 N N . THR B 2 70 ? 79.069 -4.616 160.593 1.00 19.55 69 THR L N 1
ATOM 2216 C CA . THR B 2 70 ? 78.588 -4.838 161.956 1.00 20.58 69 THR L CA 1
ATOM 2217 C C . THR B 2 70 ? 79.648 -4.580 163.048 1.00 21.06 69 THR L C 1
ATOM 2218 O O . THR B 2 70 ? 79.387 -4.866 164.216 1.00 21.72 69 THR L O 1
ATOM 2222 N N . SER B 2 71 ? 80.827 -4.060 162.680 1.00 21.51 70 SER L N 1
ATOM 2223 C CA . SER B 2 71 ? 81.936 -3.903 163.638 1.00 21.71 70 SER L CA 1
ATOM 2224 C C . SER B 2 71 ? 82.574 -2.524 163.633 1.00 21.41 70 SER L C 1
ATOM 2225 O O . SER B 2 71 ? 83.178 -2.102 162.639 1.00 20.64 70 SER L O 1
ATOM 2228 N N . TYR B 2 72 ? 82.465 -1.852 164.778 1.00 20.23 71 TYR L N 1
ATOM 2229 C CA . TYR B 2 72 ? 82.906 -0.474 164.923 1.00 20.46 71 TYR L CA 1
ATOM 2230 C C . TYR B 2 72 ? 83.763 -0.303 166.151 1.00 20.57 71 TYR L C 1
ATOM 2231 O O . TYR B 2 72 ? 83.683 -1.098 167.082 1.00 19.97 71 TYR L O 1
ATOM 2240 N N . SER B 2 73 ? 84.602 0.726 166.157 1.00 20.85 72 SER L N 1
ATOM 2241 C CA . SER B 2 73 ? 85.432 0.959 167.318 1.00 21.24 72 SER L CA 1
ATOM 2242 C C . SER B 2 73 ? 85.683 2.433 167.569 1.00 20.83 72 SER L C 1
ATOM 2243 O O . SER B 2 73 ? 85.583 3.251 166.665 1.00 20.99 72 SER L O 1
ATOM 2246 N N . LEU B 2 74 ? 85.983 2.764 168.816 1.00 20.24 73 LEU L N 1
ATOM 2247 C CA . LEU B 2 74 ? 86.397 4.114 169.187 1.00 19.52 73 LEU L CA 1
ATOM 2248 C C . LEU B 2 74 ? 87.786 3.948 169.776 1.00 19.66 73 LEU L C 1
ATOM 2249 O O . LEU B 2 74 ? 87.998 3.106 170.663 1.00 18.93 73 LEU L O 1
ATOM 2254 N N . THR B 2 75 ? 88.724 4.764 169.305 1.00 19.44 74 THR L N 1
ATOM 2255 C CA . THR B 2 75 ? 90.087 4.742 169.872 1.00 19.16 74 THR L CA 1
ATOM 2256 C C . THR B 2 75 ? 90.469 6.052 170.520 1.00 18.94 74 THR L C 1
ATOM 2257 O O . THR B 2 75 ? 90.135 7.120 170.019 1.00 18.72 74 THR L O 1
ATOM 2261 N N . ILE B 2 76 ? 91.184 5.946 171.636 1.00 19.40 75 ILE L N 1
ATOM 2262 C CA . ILE B 2 76 ? 91.789 7.093 172.304 1.00 19.65 75 ILE L CA 1
ATOM 2263 C C . ILE B 2 76 ? 93.285 6.954 172.138 1.00 20.25 75 ILE L C 1
ATOM 2264 O O . ILE B 2 76 ? 93.883 6.026 172.694 1.00 19.98 75 ILE L O 1
ATOM 2269 N N . SER B 2 77 ? 93.878 7.868 171.366 1.00 21.30 76 SER L N 1
ATOM 2270 C CA . SER B 2 77 ? 95.316 7.829 171.056 1.00 22.17 76 SER L CA 1
ATOM 2271 C C . SER B 2 77 ? 96.182 7.965 172.285 1.00 22.60 76 SER L C 1
ATOM 2272 O O . SER B 2 77 ? 97.235 7.336 172.376 1.00 23.39 76 SER L O 1
ATOM 2275 N N . SER B 2 78 ? 95.747 8.790 173.232 1.00 22.81 77 SER L N 1
ATOM 2276 C CA . SER B 2 78 ? 96.516 9.048 174.446 1.00 22.95 77 SER L CA 1
ATOM 2277 C C . SER B 2 78 ? 95.550 9.412 175.577 1.00 22.24 77 SER L C 1
ATOM 2278 O O . SER B 2 78 ? 95.119 10.559 175.661 1.00 22.92 77 SER L O 1
ATOM 2281 N N . VAL B 2 79 ? 95.205 8.439 176.423 1.00 20.81 78 VAL L N 1
ATOM 2282 C CA . VAL B 2 79 ? 94.155 8.625 177.444 1.00 20.52 78 VAL L CA 1
ATOM 2283 C C . VAL B 2 79 ? 94.507 9.769 178.383 1.00 20.24 78 VAL L C 1
ATOM 2284 O O . VAL B 2 79 ? 95.654 9.924 178.754 1.00 20.61 78 VAL L O 1
ATOM 2288 N N . GLU B 2 80 ? 93.509 10.571 178.746 1.00 20.34 79 GLU L N 1
ATOM 2289 C CA . GLU B 2 80 ? 93.667 11.628 179.739 1.00 19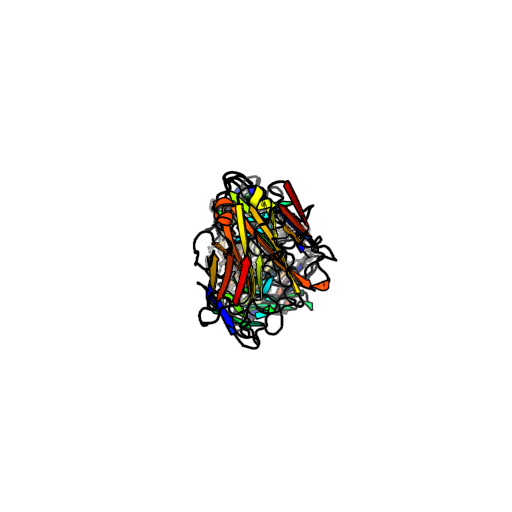.70 79 GLU L CA 1
ATOM 2290 C C . GLU B 2 80 ? 92.681 11.463 180.902 1.00 18.86 79 GLU L C 1
ATOM 2291 O O . GLU B 2 80 ? 91.669 10.767 180.779 1.00 17.48 79 GLU L O 1
ATOM 2297 N N . ALA B 2 81 ? 92.989 12.082 182.044 1.00 17.53 80 ALA L N 1
ATOM 2298 C CA . ALA B 2 81 ? 92.125 11.985 183.221 1.00 17.90 80 ALA L CA 1
ATOM 2299 C C . ALA B 2 81 ? 90.672 12.364 182.908 1.00 18.39 80 ALA L C 1
ATOM 2300 O O . ALA B 2 81 ? 89.730 11.752 183.452 1.00 18.74 80 ALA L O 1
ATOM 2302 N N . GLU B 2 82 ? 90.493 13.351 182.021 1.00 18.97 81 GLU L N 1
ATOM 2303 C CA . GLU B 2 82 ? 89.150 13.898 181.683 1.00 20.35 81 GLU L CA 1
ATOM 2304 C C . GLU B 2 82 ? 88.301 12.946 180.829 1.00 19.48 81 GLU L C 1
ATOM 2305 O O . GLU B 2 82 ? 87.117 13.190 180.605 1.00 19.73 81 GLU L O 1
ATOM 2311 N N . ASP B 2 83 ? 88.907 11.869 180.342 1.00 19.30 82 ASP L N 1
ATOM 2312 C CA . ASP B 2 83 ? 88.195 10.859 179.566 1.00 18.32 82 ASP L CA 1
ATOM 2313 C C . ASP B 2 83 ? 87.402 9.846 180.395 1.00 17.68 82 ASP L C 1
ATOM 2314 O O . ASP B 2 83 ? 86.646 9.071 179.825 1.00 16.83 82 ASP L O 1
ATOM 2319 N N . ALA B 2 84 ? 87.598 9.821 181.713 1.00 17.35 83 ALA L N 1
ATOM 2320 C CA . ALA B 2 84 ? 86.804 8.966 182.594 1.00 17.38 83 ALA L CA 1
ATOM 2321 C C . ALA B 2 84 ? 85.340 9.257 182.320 1.00 17.51 83 ALA L C 1
ATOM 2322 O O . ALA B 2 84 ? 84.852 10.347 182.629 1.00 17.71 83 ALA L O 1
ATOM 2324 N N . ALA B 2 85 ? 84.643 8.282 181.749 1.00 17.67 84 ALA L N 1
ATOM 2325 C CA . ALA B 2 85 ? 83.246 8.455 181.333 1.00 18.59 84 ALA L CA 1
ATOM 2326 C C . ALA B 2 85 ? 82.703 7.114 180.934 1.00 18.85 84 ALA L C 1
ATOM 2327 O O . ALA B 2 85 ? 83.443 6.138 180.869 1.00 19.58 84 ALA L O 1
ATOM 2329 N N . THR B 2 86 ? 81.411 7.065 180.638 1.00 19.71 85 THR L N 1
ATOM 2330 C CA . THR B 2 86 ? 80.872 5.917 179.908 1.00 20.20 85 THR L CA 1
ATOM 2331 C C . THR B 2 86 ? 80.630 6.324 178.458 1.00 19.80 85 THR L C 1
ATOM 2332 O O . THR B 2 86 ? 80.092 7.398 178.199 1.00 19.58 85 THR L O 1
ATOM 2336 N N . TYR B 2 87 ? 81.065 5.466 177.537 1.00 19.29 86 TYR L N 1
ATOM 2337 C CA . TYR B 2 87 ? 80.910 5.699 176.089 1.00 19.01 86 TYR L CA 1
ATOM 2338 C C . TYR B 2 87 ? 79.863 4.777 175.524 1.00 18.93 86 TYR L C 1
ATOM 2339 O O . TYR B 2 87 ? 79.952 3.566 175.705 1.00 19.00 86 TYR L O 1
ATOM 2348 N N . TYR B 2 88 ? 78.849 5.347 174.862 1.00 18.76 87 TYR L N 1
ATOM 2349 C CA . TYR B 2 88 ? 77.786 4.549 174.225 1.00 19.12 87 TYR L CA 1
ATOM 2350 C C . TYR B 2 88 ? 77.807 4.698 172.722 1.00 19.08 87 TYR L C 1
ATOM 2351 O O . TYR B 2 88 ? 77.871 5.809 172.218 1.00 20.68 87 TYR L O 1
ATOM 2360 N N . CYS B 2 89 ? 77.724 3.593 172.005 1.00 19.30 88 CYS L N 1
ATOM 2361 C CA . CYS B 2 89 ? 77.507 3.656 170.564 1.00 19.18 88 CYS L CA 1
ATOM 2362 C C . CYS B 2 89 ? 76.004 3.711 170.285 1.00 18.63 88 CYS L C 1
ATOM 2363 O O . CYS B 2 89 ? 75.185 3.368 171.151 1.00 17.88 88 CYS L O 1
ATOM 2366 N N . GLN B 2 90 ? 75.650 4.222 169.118 1.00 18.34 89 GLN L N 1
ATOM 2367 C CA . GLN B 2 90 ? 74.244 4.331 168.731 1.00 18.52 89 GLN L CA 1
ATOM 2368 C C . GLN B 2 90 ? 74.157 4.182 167.220 1.00 18.59 89 GLN L C 1
ATOM 2369 O O . GLN B 2 90 ? 74.996 4.719 166.480 1.00 17.74 89 GLN L O 1
ATOM 2375 N N . GLN B 2 91 ? 73.131 3.461 166.770 1.00 18.43 90 GLN L N 1
ATOM 2376 C CA . GLN B 2 91 ? 72.925 3.255 165.354 1.00 19.29 90 GLN L CA 1
ATOM 2377 C C . GLN B 2 91 ? 71.511 3.635 164.923 1.00 18.75 90 GLN L C 1
ATOM 2378 O O . GLN B 2 91 ? 70.565 3.698 165.733 1.00 18.74 90 GLN L O 1
ATOM 2384 N N . TYR B 2 92 ? 71.418 3.896 163.627 1.00 19.46 91 TYR L N 1
ATOM 2385 C CA . TYR B 2 92 ? 70.189 3.893 162.882 1.00 18.84 91 TYR L CA 1
ATOM 2386 C C . TYR B 2 92 ? 70.361 2.990 161.651 1.00 18.70 91 TYR L C 1
ATOM 2387 O O . TYR B 2 92 ? 71.398 2.984 160.994 1.00 18.76 91 TYR L O 1
ATOM 2396 N N . SER B 2 93 ? 69.335 2.199 161.365 1.00 19.46 92 SER L N 1
ATOM 2397 C CA . SER B 2 93 ? 69.288 1.339 160.176 1.00 19.43 92 SER L CA 1
ATOM 2398 C C . SER B 2 93 ? 67.825 1.104 159.860 1.00 19.52 92 SER L C 1
ATOM 2399 O O . SER B 2 93 ? 67.375 -0.020 159.637 1.00 19.14 92 SER L O 1
ATOM 2402 N N . GLY B 2 94 ? 67.077 2.197 159.835 1.00 19.47 93 GLY L N 1
ATOM 2403 C CA . GLY B 2 94 ? 65.651 2.110 160.047 1.00 19.97 93 GLY L CA 1
ATOM 2404 C C . GLY B 2 94 ? 65.495 2.262 161.549 1.00 20.35 93 GLY L C 1
ATOM 2405 O O . GLY B 2 94 ? 66.484 2.165 162.313 1.00 19.64 93 GLY L O 1
ATOM 2406 N N . TYR B 2 95 ? 64.260 2.517 161.965 1.00 20.78 94 TYR L N 1
ATOM 2407 C CA . TYR B 2 95 ? 63.921 2.713 163.366 1.00 21.40 94 TYR L CA 1
ATOM 2408 C C . TYR B 2 95 ? 63.710 1.381 164.052 1.00 21.38 94 TYR L C 1
ATOM 2409 O O . TYR B 2 95 ? 63.369 0.415 163.395 1.00 21.71 94 TYR L O 1
ATOM 2418 N N . PRO B 2 96 ? 63.929 1.310 165.377 1.00 20.60 95 PRO L N 1
ATOM 2419 C CA . PRO B 2 96 ? 64.378 2.356 166.294 1.00 20.80 95 PRO L CA 1
ATOM 2420 C C . PRO B 2 96 ? 65.893 2.552 166.331 1.00 19.84 95 PRO L C 1
ATOM 2421 O O . PRO B 2 96 ? 66.636 1.621 166.049 1.00 19.42 95 PRO L O 1
ATOM 2425 N N . TYR B 2 97 ? 66.319 3.757 166.703 1.00 20.25 96 TYR L N 1
ATOM 2426 C CA . TYR B 2 97 ? 67.675 3.964 167.230 1.00 19.91 96 TYR L CA 1
ATOM 2427 C C . TYR B 2 97 ? 67.892 2.988 168.362 1.00 20.01 96 TYR L C 1
ATOM 2428 O O . TYR B 2 97 ? 67.010 2.785 169.213 1.00 20.27 96 TYR L O 1
ATOM 2437 N N . THR B 2 98 ? 69.067 2.384 168.386 1.00 19.68 97 THR L N 1
ATOM 2438 C CA . THR B 2 98 ? 69.448 1.615 169.539 1.00 19.57 97 THR L CA 1
ATOM 2439 C C . THR B 2 98 ? 70.802 2.116 170.011 1.00 19.13 97 THR L C 1
ATOM 2440 O O . THR B 2 98 ? 71.575 2.705 169.249 1.00 19.05 97 THR L O 1
ATOM 2444 N N . PHE B 2 99 ? 71.057 1.877 171.285 1.00 18.01 98 PHE L N 1
ATOM 2445 C CA . PHE B 2 99 ? 72.325 2.193 171.916 1.00 17.19 98 PHE L CA 1
ATOM 2446 C C . PHE B 2 99 ? 72.962 0.898 172.376 1.00 17.20 98 PHE L C 1
ATOM 2447 O O . PHE B 2 99 ? 72.265 -0.027 172.819 1.00 16.36 98 PHE L O 1
ATOM 2455 N N . GLY B 2 100 ? 74.289 0.838 172.321 1.00 18.02 99 GLY L N 1
ATOM 2456 C CA . GLY B 2 100 ? 75.012 -0.222 173.021 1.00 18.62 99 GLY L CA 1
ATOM 2457 C C . GLY B 2 100 ? 74.921 -0.053 174.536 1.00 19.34 99 GLY L C 1
ATOM 2458 O O . GLY B 2 100 ? 74.482 0.991 175.021 1.00 19.70 99 GLY L O 1
ATOM 2459 N N . GLY B 2 101 ? 75.354 -1.076 175.282 1.00 19.81 100 GLY L N 1
ATOM 2460 C CA . GLY B 2 101 ? 75.241 -1.073 176.736 1.00 20.95 100 GLY L CA 1
ATOM 2461 C C . GLY B 2 101 ? 76.259 -0.197 177.458 1.00 21.27 100 GLY L C 1
ATOM 2462 O O . GLY B 2 101 ? 76.149 0.021 178.670 1.00 21.35 100 GLY L O 1
ATOM 2463 N N . GLY B 2 102 ? 77.254 0.297 176.718 1.00 21.20 101 GLY L N 1
ATOM 2464 C CA . GLY B 2 102 ? 78.233 1.229 177.262 1.00 19.73 101 GLY L CA 1
ATOM 2465 C C . GLY B 2 102 ? 79.526 0.543 177.638 1.00 20.12 101 GLY L C 1
ATOM 2466 O O . GLY B 2 102 ? 79.513 -0.628 178.022 1.00 19.56 101 GLY L O 1
ATOM 2467 N N . THR B 2 103 ? 80.639 1.269 177.469 1.00 18.96 102 THR L N 1
ATOM 2468 C CA . THR B 2 103 ? 81.949 0.914 177.997 1.00 19.06 102 THR L CA 1
ATOM 2469 C C . THR B 2 103 ? 82.328 2.004 178.998 1.00 19.00 102 THR L C 1
ATOM 2470 O O . THR B 2 103 ? 82.418 3.178 178.615 1.00 18.12 102 THR L O 1
ATOM 2474 N N . LYS B 2 104 ? 82.520 1.620 180.261 1.00 19.97 103 LYS L N 1
ATOM 2475 C CA . LYS B 2 104 ? 83.011 2.545 181.288 1.00 21.48 103 LYS L CA 1
ATOM 2476 C C . LYS B 2 104 ? 84.530 2.567 181.246 1.00 20.45 103 LYS L C 1
ATOM 2477 O O . LYS B 2 104 ? 85.187 1.526 181.449 1.00 20.09 103 LYS L O 1
ATOM 2483 N N . LEU B 2 105 ? 85.081 3.757 181.017 1.00 19.80 104 LEU L N 1
ATOM 2484 C CA . LEU B 2 105 ? 86.515 3.954 180.997 1.00 19.00 104 LEU L CA 1
ATOM 2485 C C . LEU B 2 105 ? 86.980 4.465 182.365 1.00 18.77 104 LEU L C 1
ATOM 2486 O O . LEU B 2 105 ? 86.580 5.562 182.805 1.00 18.34 104 LEU L O 1
ATOM 2491 N N . GLU B 2 106 ? 87.786 3.643 183.037 1.00 17.53 105 GLU L N 1
ATOM 2492 C CA . GLU B 2 106 ? 88.464 4.036 184.269 1.00 17.85 105 GLU L CA 1
ATOM 2493 C C . GLU B 2 106 ? 89.901 4.396 183.983 1.00 16.47 105 GLU L C 1
ATOM 2494 O O . GLU B 2 106 ? 90.591 3.716 183.218 1.00 16.57 105 GLU L O 1
ATOM 2500 N N . ILE B 2 107 ? 90.335 5.482 184.589 1.00 15.16 106 ILE L N 1
ATOM 2501 C CA . ILE B 2 107 ? 91.704 5.957 184.442 1.00 15.33 106 ILE L CA 1
ATOM 2502 C C . ILE B 2 107 ? 92.571 5.403 185.587 1.00 15.30 106 ILE L C 1
ATOM 2503 O O . ILE B 2 107 ? 92.196 5.507 186.748 1.00 15.08 106 ILE L O 1
ATOM 2508 N N . LYS B 2 108 ? 93.704 4.787 185.252 1.00 15.07 107 LYS L N 1
ATOM 2509 C CA . LYS B 2 108 ? 94.630 4.328 186.259 1.00 16.01 107 LYS L CA 1
ATOM 2510 C C . LYS B 2 108 ? 95.579 5.475 186.595 1.00 15.73 107 LYS L C 1
ATOM 2511 O O . LYS B 2 108 ? 95.952 6.268 185.729 1.00 16.24 107 LYS L O 1
ATOM 2517 N N . ARG B 2 109 ? 96.001 5.529 187.845 1.00 14.64 108 ARG L N 1
ATOM 2518 C CA . ARG B 2 109 ? 96.948 6.530 188.302 1.00 13.92 108 ARG L CA 1
ATOM 2519 C C . ARG B 2 109 ? 97.788 5.919 189.403 1.00 13.70 108 ARG L C 1
ATOM 2520 O O . ARG B 2 109 ? 97.582 4.757 189.758 1.00 13.66 108 ARG L O 1
ATOM 2528 N N . ALA B 2 110 ? 98.699 6.713 189.964 1.00 13.30 109 ALA L N 1
ATOM 2529 C CA . ALA B 2 110 ? 99.510 6.270 191.093 1.00 13.75 109 ALA L CA 1
ATOM 2530 C C . ALA B 2 110 ? 98.627 5.963 192.297 1.00 13.85 109 ALA L C 1
ATOM 2531 O O . ALA B 2 110 ? 97.611 6.633 192.539 1.00 13.33 109 ALA L O 1
ATOM 2533 N N . ASP B 2 111 ? 99.041 4.982 193.082 1.00 14.19 110 ASP L N 1
ATOM 2534 C CA . ASP B 2 111 ? 98.343 4.723 194.336 1.00 15.68 110 ASP L CA 1
ATOM 2535 C C . ASP B 2 111 ? 98.255 6.021 195.128 1.00 15.63 110 ASP L C 1
ATOM 2536 O O . ASP B 2 111 ? 99.177 6.854 195.096 1.00 16.50 110 ASP L O 1
ATOM 2541 N N . ALA B 2 112 ? 97.137 6.200 195.814 1.00 14.52 111 ALA L N 1
ATOM 2542 C CA . ALA B 2 112 ? 96.967 7.335 196.701 1.00 15.19 111 ALA L CA 1
ATOM 2543 C C . ALA B 2 112 ? 96.219 6.879 197.959 1.00 15.07 111 ALA L C 1
ATOM 2544 O O . ALA B 2 112 ? 95.175 6.225 197.885 1.00 14.69 111 ALA L O 1
ATOM 2546 N N . ALA B 2 113 ? 96.783 7.199 199.114 1.00 15.82 112 ALA L N 1
ATOM 2547 C CA . ALA B 2 113 ? 96.158 6.868 200.384 1.00 16.27 112 ALA L CA 1
ATOM 2548 C C . ALA B 2 113 ? 95.040 7.866 200.660 1.00 16.74 112 ALA L C 1
ATOM 2549 O O . ALA B 2 113 ? 95.195 9.056 200.381 1.00 17.28 112 ALA L O 1
ATOM 2551 N N . PRO B 2 114 ? 93.901 7.388 201.190 1.00 17.23 113 PRO L N 1
ATOM 2552 C CA . PRO B 2 114 ? 92.813 8.322 201.495 1.00 17.45 113 PRO L CA 1
ATOM 2553 C C . PRO B 2 114 ? 93.156 9.295 202.622 1.00 18.07 113 PRO L C 1
ATOM 2554 O O . PRO B 2 114 ? 93.902 8.953 203.559 1.00 17.85 113 PRO L O 1
ATOM 2558 N N . THR B 2 115 ? 92.626 10.502 202.513 1.00 18.49 114 THR L N 1
ATOM 2559 C CA . THR B 2 115 ? 92.533 11.373 203.679 1.00 19.03 114 THR L CA 1
ATOM 2560 C C . THR B 2 115 ? 91.294 10.956 204.482 1.00 18.49 114 THR L C 1
ATOM 2561 O O . THR B 2 115 ? 90.153 11.124 204.023 1.00 18.40 114 THR L O 1
ATOM 2565 N N . VAL B 2 116 ? 91.523 10.387 205.663 1.00 17.80 115 VAL L N 1
ATOM 2566 C CA . VAL B 2 116 ? 90.458 9.841 206.490 1.00 17.43 115 VAL L CA 1
ATOM 2567 C C . VAL B 2 116 ? 90.074 10.842 207.604 1.00 18.03 115 VAL L C 1
ATOM 2568 O O . VAL B 2 116 ? 90.936 11.419 208.268 1.00 17.58 115 VAL L O 1
ATOM 2572 N N . SER B 2 117 ? 88.776 11.060 207.751 1.00 17.87 116 SER L N 1
ATOM 2573 C CA . SER B 2 117 ? 88.222 11.947 208.753 1.00 18.48 116 SER L CA 1
ATOM 2574 C C . SER B 2 117 ? 87.082 11.221 209.450 1.00 18.02 116 SER L C 1
ATOM 2575 O O . SER B 2 117 ? 86.221 10.660 208.787 1.00 17.76 116 SER L O 1
ATOM 2578 N N . ILE B 2 118 ? 87.073 11.246 210.786 1.00 17.87 117 ILE L N 1
ATOM 2579 C CA . ILE B 2 118 ? 85.977 10.629 211.555 1.00 17.24 117 ILE L CA 1
ATOM 2580 C C . ILE B 2 118 ? 85.183 11.698 212.316 1.00 17.51 117 ILE L C 1
ATOM 2581 O O . ILE B 2 118 ? 85.756 12.687 212.790 1.00 17.64 117 ILE L O 1
ATOM 2586 N N . PHE B 2 119 ? 83.859 11.510 212.392 1.00 18.24 118 PHE L N 1
ATOM 2587 C CA . PHE B 2 119 ? 82.965 12.502 212.984 1.00 17.77 118 PHE L CA 1
ATOM 2588 C C . PHE B 2 119 ? 82.012 11.847 213.955 1.00 17.81 118 PHE L C 1
ATOM 2589 O O . PHE B 2 119 ? 81.358 10.868 213.590 1.00 18.17 118 PHE L O 1
ATOM 2597 N N . PRO B 2 120 ? 81.903 12.394 215.186 1.00 18.32 119 PRO L N 1
ATOM 2598 C CA . PRO B 2 120 ? 80.894 11.842 216.092 1.00 17.59 119 PRO L CA 1
ATOM 2599 C C . PRO B 2 120 ? 79.484 12.267 215.663 1.00 18.11 119 PRO L C 1
ATOM 2600 O O . PRO B 2 120 ? 79.325 13.241 214.883 1.00 16.92 119 PRO L O 1
ATOM 2604 N N . PRO B 2 121 ? 78.463 11.575 216.185 1.00 18.92 120 PRO L N 1
ATOM 2605 C CA . PRO B 2 121 ? 77.085 12.039 216.023 1.00 19.66 120 PRO L CA 1
ATOM 2606 C C . PRO B 2 121 ? 76.909 13.449 216.581 1.00 20.11 120 PRO L C 1
ATOM 2607 O O . PRO B 2 121 ? 77.579 13.828 217.543 1.00 20.02 120 PRO L O 1
ATOM 2611 N N . SER B 2 122 ? 76.014 14.208 215.965 1.00 20.15 121 SER L N 1
ATOM 2612 C CA . SER B 2 122 ? 75.620 15.500 216.493 1.00 20.87 121 SER L CA 1
ATOM 2613 C C . SER B 2 122 ? 74.685 15.346 217.693 1.00 21.04 121 SER L C 1
ATOM 2614 O O . SER B 2 122 ? 73.923 14.385 217.801 1.00 20.39 121 SER L O 1
ATOM 2617 N N . SER B 2 123 ? 74.755 16.310 218.605 1.00 22.24 122 SER L N 1
ATOM 2618 C CA . SER B 2 123 ? 73.833 16.350 219.731 1.00 22.26 122 SER L CA 1
ATOM 2619 C C . SER B 2 123 ? 72.399 16.443 219.221 1.00 22.27 122 SER L C 1
ATOM 2620 O O . SER B 2 123 ? 71.471 15.959 219.868 1.00 21.59 122 SER L O 1
ATOM 2623 N N . GLU B 2 124 ? 72.215 17.073 218.064 1.00 21.66 123 GLU L N 1
ATOM 2624 C CA . GLU B 2 124 ? 70.896 17.173 217.447 1.00 22.17 123 GLU L CA 1
ATOM 2625 C C . GLU B 2 124 ? 70.325 15.792 217.165 1.00 21.00 123 GLU L C 1
ATOM 2626 O O . GLU B 2 124 ? 69.156 15.504 217.518 1.00 20.36 123 GLU L O 1
ATOM 2632 N N . GLN B 2 125 ? 71.137 14.941 216.535 1.00 19.06 124 GLN L N 1
ATOM 2633 C CA . GLN B 2 125 ? 70.721 13.560 216.261 1.00 18.51 124 GLN L CA 1
ATOM 2634 C C . GLN B 2 125 ? 70.514 12.731 217.528 1.00 18.42 124 GLN L C 1
ATOM 2635 O O . GLN B 2 125 ? 69.550 11.950 217.615 1.00 18.46 124 GLN L O 1
ATOM 2641 N N . LEU B 2 126 ? 71.444 12.851 218.483 1.00 17.22 125 LEU L N 1
ATOM 2642 C CA . LEU B 2 126 ? 71.387 12.051 219.700 1.00 17.49 125 LEU L CA 1
ATOM 2643 C C . LEU B 2 126 ? 70.124 12.336 220.494 1.00 17.95 125 LEU L C 1
ATOM 2644 O O . LEU B 2 126 ? 69.536 11.420 221.068 1.00 17.43 125 LEU L O 1
ATOM 2649 N N . THR B 2 127 ? 69.713 13.607 220.505 1.00 17.16 126 THR L N 1
ATOM 2650 C CA . THR B 2 127 ? 68.506 14.018 221.210 1.00 18.49 126 THR L CA 1
ATOM 2651 C C . THR B 2 127 ? 67.248 13.422 220.620 1.00 18.19 126 THR L C 1
ATOM 2652 O O . THR B 2 127 ? 66.236 13.323 221.317 1.00 18.10 126 THR L O 1
ATOM 2656 N N . SER B 2 128 ? 67.299 13.073 219.328 1.00 18.53 127 SER L N 1
ATOM 2657 C CA . SER B 2 128 ? 66.222 12.334 218.672 1.00 18.97 127 SER L CA 1
ATOM 2658 C C . SER B 2 128 ? 66.430 10.827 218.676 1.00 18.95 127 SER L C 1
ATOM 2659 O O . SER B 2 128 ? 65.665 10.121 218.031 1.00 19.16 127 SER L O 1
ATOM 2662 N N . GLY B 2 129 ? 67.449 10.341 219.393 1.00 18.49 128 GLY L N 1
ATOM 2663 C CA . GLY B 2 129 ? 67.601 8.888 219.651 1.00 18.63 128 GLY L CA 1
ATOM 2664 C C . GLY B 2 129 ? 68.487 8.110 218.683 1.00 18.57 128 GLY L C 1
ATOM 2665 O O . GLY B 2 129 ? 68.568 6.888 218.774 1.00 17.71 128 GLY L O 1
ATOM 2666 N N . GLY B 2 130 ? 69.160 8.814 217.769 1.00 17.22 129 GLY L N 1
ATOM 2667 C CA . GLY B 2 130 ? 69.946 8.148 216.734 1.00 17.57 129 GLY L CA 1
ATOM 2668 C C . GLY B 2 130 ? 71.412 8.501 216.901 1.00 16.90 129 GLY L C 1
ATOM 2669 O O . GLY B 2 130 ? 71.725 9.538 217.443 1.00 16.23 129 GLY L O 1
ATOM 2670 N N . ALA B 2 131 ? 72.306 7.655 216.387 1.00 16.51 130 ALA L N 1
ATOM 2671 C CA . ALA B 2 131 ? 73.733 7.992 216.432 1.00 17.25 130 ALA L CA 1
ATOM 2672 C C . ALA B 2 131 ? 74.427 7.532 215.164 1.00 18.11 130 ALA L C 1
ATOM 2673 O O . ALA B 2 131 ? 74.709 6.337 215.005 1.00 19.76 130 ALA L O 1
ATOM 2675 N N . SER B 2 132 ? 74.627 8.457 214.233 1.00 17.25 131 SER L N 1
ATOM 2676 C CA . SER B 2 132 ? 75.373 8.158 213.004 1.00 17.84 131 SER L CA 1
ATOM 2677 C C . SER B 2 132 ? 76.822 8.588 213.183 1.00 18.04 131 SER L C 1
ATOM 2678 O O . SER B 2 132 ? 77.120 9.766 213.422 1.00 17.88 131 SER L O 1
ATOM 2681 N N . VAL B 2 133 ? 77.729 7.622 213.110 1.00 17.62 132 VAL L N 1
ATOM 2682 C CA . VAL B 2 133 ? 79.142 7.943 213.146 1.00 17.86 132 VAL L CA 1
ATOM 2683 C C . VAL B 2 133 ? 79.645 7.894 211.712 1.00 18.82 132 VAL L C 1
ATOM 2684 O O . VAL B 2 133 ? 79.499 6.883 211.057 1.00 18.51 132 VAL L O 1
ATOM 2688 N N . VAL B 2 134 ? 80.262 8.987 211.251 1.00 19.72 133 VAL L N 1
ATOM 2689 C CA . VAL B 2 134 ? 80.652 9.127 209.838 1.00 19.60 133 VAL L CA 1
ATOM 2690 C C . VAL B 2 134 ? 82.170 9.155 209.668 1.00 20.31 133 VAL L C 1
ATOM 2691 O O . VAL B 2 134 ? 82.890 9.777 210.439 1.00 20.59 133 VAL L O 1
ATOM 2695 N N . CYS B 2 135 ? 82.641 8.452 208.644 1.00 21.18 134 CYS L N 1
ATOM 2696 C CA . CYS B 2 135 ? 84.034 8.450 208.241 1.00 20.67 134 CYS L CA 1
ATOM 2697 C C . CYS B 2 135 ? 84.133 8.806 206.738 1.00 20.22 134 CYS L C 1
ATOM 2698 O O . CYS B 2 135 ? 83.519 8.135 205.919 1.00 18.87 134 CYS L O 1
ATOM 2701 N N . PHE B 2 136 ? 84.866 9.867 206.386 1.00 19.90 135 PHE L N 1
ATOM 2702 C CA . PHE B 2 136 ? 85.150 10.144 204.980 1.00 20.03 135 PHE L CA 1
ATOM 2703 C C . PHE B 2 136 ? 86.539 9.622 204.659 1.00 20.03 135 PHE L C 1
ATOM 2704 O O . PHE B 2 136 ? 87.469 9.773 205.462 1.00 18.84 135 PHE L O 1
ATOM 2712 N N . LEU B 2 137 ? 86.657 9.033 203.471 1.00 18.97 136 LEU L N 1
ATOM 2713 C CA . LEU B 2 137 ? 87.917 8.514 202.974 1.00 19.62 136 LEU L CA 1
ATOM 2714 C C . LEU B 2 137 ? 88.095 9.159 201.619 1.00 18.52 136 LEU L C 1
ATOM 2715 O O . LEU B 2 137 ? 87.556 8.693 200.614 1.00 19.19 136 LEU L O 1
ATOM 2720 N N . ASN B 2 138 ? 88.829 10.256 201.608 1.00 17.97 137 ASN L N 1
ATOM 2721 C CA . ASN B 2 138 ? 88.849 11.134 200.452 1.00 18.03 137 ASN L CA 1
ATOM 2722 C C . ASN B 2 138 ? 90.083 11.043 199.585 1.00 17.21 137 ASN L C 1
ATOM 2723 O O . ASN B 2 138 ? 91.205 10.984 200.088 1.00 17.32 137 ASN L O 1
ATOM 2728 N N . ASN B 2 139 ? 89.846 11.026 198.273 1.00 16.60 138 ASN L N 1
ATOM 2729 C CA . ASN B 2 139 ? 90.900 11.149 197.272 1.00 15.99 138 ASN L CA 1
ATOM 2730 C C . ASN B 2 139 ? 91.914 10.015 197.313 1.00 15.38 138 ASN L C 1
ATOM 2731 O O . ASN B 2 139 ? 93.115 10.221 197.507 1.00 15.05 138 ASN L O 1
ATOM 2736 N N . PHE B 2 140 ? 91.415 8.807 197.111 1.00 14.56 139 PHE L N 1
ATOM 2737 C CA . PHE B 2 140 ? 92.274 7.640 197.128 1.00 15.12 139 PHE L CA 1
ATOM 2738 C C . PHE B 2 140 ? 92.202 6.909 195.796 1.00 14.21 139 PHE L C 1
ATOM 2739 O O . PHE B 2 140 ? 91.347 7.190 194.961 1.00 13.68 139 PHE L O 1
ATOM 2747 N N . TYR B 2 141 ? 93.134 5.985 195.614 1.00 14.88 140 TYR L N 1
ATOM 2748 C CA . TYR B 2 141 ? 93.220 5.146 194.421 1.00 14.96 140 TYR L CA 1
ATOM 2749 C C . TYR B 2 141 ? 94.110 3.932 194.767 1.00 16.33 140 TYR L C 1
ATOM 2750 O O . TYR B 2 141 ? 95.131 4.103 195.441 1.00 16.05 140 TYR L O 1
ATOM 2759 N N . PRO B 2 142 ? 93.742 2.703 194.320 1.00 17.53 141 PRO L N 1
ATOM 2760 C CA . PRO B 2 142 ? 92.588 2.305 193.497 1.00 18.34 141 PRO L CA 1
ATOM 2761 C C . PRO B 2 142 ? 91.248 2.336 194.254 1.00 19.80 141 PRO L C 1
ATOM 2762 O O . PRO B 2 142 ? 91.215 2.631 195.460 1.00 18.06 141 PRO L O 1
ATOM 2766 N N . LYS B 2 143 ? 90.156 2.065 193.533 1.00 21.80 142 LYS L N 1
ATOM 2767 C CA . LYS B 2 143 ? 88.816 2.225 194.099 1.00 25.15 142 LYS L CA 1
ATOM 2768 C C . LYS B 2 143 ? 88.520 1.176 195.138 1.00 26.45 142 LYS L C 1
ATOM 2769 O O . LYS B 2 143 ? 87.770 1.443 196.074 1.00 28.33 142 LYS L O 1
ATOM 2775 N N . ASP B 2 144 ? 89.089 -0.009 194.958 1.00 28.12 143 ASP L N 1
ATOM 2776 C CA . ASP B 2 144 ? 89.012 -1.091 195.954 1.00 30.03 143 ASP L CA 1
ATOM 2777 C C . ASP B 2 144 ? 89.642 -0.783 197.323 1.00 29.60 143 ASP L C 1
ATOM 2778 O O . ASP B 2 144 ? 90.813 -1.081 197.582 1.00 31.09 143 ASP L O 1
ATOM 2783 N N . ILE B 2 145 ? 88.844 -0.205 198.210 1.00 29.18 144 ILE L N 1
ATOM 2784 C CA . ILE B 2 145 ? 89.250 0.061 199.580 1.00 27.72 144 ILE L CA 1
ATOM 2785 C C . ILE B 2 145 ? 88.184 -0.505 200.544 1.00 26.95 144 ILE L C 1
ATOM 2786 O O . ILE B 2 145 ? 86.979 -0.432 200.248 1.00 25.98 144 ILE L O 1
ATOM 2791 N N . ASN B 2 146 ? 88.626 -1.063 201.673 1.00 25.21 145 ASN L N 1
ATOM 2792 C CA . ASN B 2 146 ? 87.727 -1.618 202.705 1.00 24.86 145 ASN L CA 1
ATOM 2793 C C . ASN B 2 146 ? 87.701 -0.772 204.005 1.00 24.28 145 ASN L C 1
ATOM 2794 O O . ASN B 2 146 ? 88.753 -0.395 204.530 1.00 23.21 145 ASN L O 1
ATOM 2799 N N . VAL B 2 147 ? 86.505 -0.454 204.502 1.00 23.06 146 VAL L N 1
ATOM 2800 C CA . VAL B 2 147 ? 86.364 0.233 205.788 1.00 22.87 146 VAL L CA 1
ATOM 2801 C C . VAL B 2 147 ? 85.972 -0.768 206.865 1.00 22.21 146 VAL L C 1
ATOM 2802 O O . VAL B 2 147 ? 85.062 -1.581 206.675 1.00 21.38 146 VAL L O 1
ATOM 2806 N N . LYS B 2 148 ? 86.705 -0.731 207.971 1.00 21.49 147 LYS L N 1
ATOM 2807 C CA . LYS B 2 148 ? 86.373 -1.494 209.149 1.00 21.64 147 LYS L CA 1
ATOM 2808 C C . LYS B 2 148 ? 86.057 -0.523 210.305 1.00 21.23 147 LYS L C 1
ATOM 2809 O O . LYS B 2 148 ? 86.813 0.439 210.545 1.00 20.46 147 LYS L O 1
ATOM 2815 N N . TRP B 2 149 ? 84.927 -0.779 210.977 1.00 19.14 148 TRP L N 1
ATOM 2816 C CA . TRP B 2 149 ? 84.498 -0.023 212.144 1.00 19.07 148 TRP L CA 1
ATOM 2817 C C . TRP B 2 149 ? 84.791 -0.797 213.419 1.00 18.70 148 TRP L C 1
ATOM 2818 O O . TRP B 2 149 ? 84.539 -2.007 213.503 1.00 18.70 148 TRP L O 1
ATOM 2829 N N . LYS B 2 150 ? 85.322 -0.098 214.412 1.00 18.54 149 LYS L N 1
ATOM 2830 C CA . LYS B 2 150 ? 85.564 -0.705 215.725 1.00 18.38 149 LYS L CA 1
ATOM 2831 C C . LYS B 2 150 ? 84.935 0.166 216.781 1.00 18.15 149 LYS L C 1
ATOM 2832 O O . LYS B 2 150 ? 85.043 1.405 216.718 1.00 17.93 149 LYS L O 1
ATOM 2838 N N . ILE B 2 151 ? 84.264 -0.487 217.728 1.00 17.73 150 ILE L N 1
ATOM 2839 C CA . ILE B 2 151 ? 83.620 0.178 218.868 1.00 17.70 150 ILE L CA 1
ATOM 2840 C C . ILE B 2 151 ? 84.265 -0.452 220.085 1.00 17.91 150 ILE L C 1
ATOM 2841 O O . ILE B 2 151 ? 84.308 -1.694 220.222 1.00 17.91 150 ILE L O 1
ATOM 2846 N N . ASP B 2 152 ? 84.830 0.391 220.939 1.00 18.33 151 ASP L N 1
ATOM 2847 C CA . ASP B 2 152 ? 85.581 -0.080 222.099 1.00 18.83 151 ASP L CA 1
ATOM 2848 C C . ASP B 2 152 ? 86.650 -1.095 221.719 1.00 20.12 151 ASP L C 1
ATOM 2849 O O . ASP B 2 152 ? 86.944 -2.026 222.477 1.00 20.23 151 ASP L O 1
ATOM 2854 N N . GLY B 2 153 ? 87.225 -0.902 220.534 1.00 21.86 152 GLY L N 1
ATOM 2855 C CA . GLY B 2 153 ? 88.345 -1.711 220.053 1.00 23.51 152 GLY L CA 1
ATOM 2856 C C . GLY B 2 153 ? 87.890 -2.988 219.376 1.00 24.82 152 GLY L C 1
ATOM 2857 O O . GLY B 2 153 ? 88.716 -3.792 218.932 1.00 25.92 152 GLY L O 1
ATOM 2858 N N . SER B 2 154 ? 86.577 -3.173 219.294 1.00 25.48 153 SER L N 1
ATOM 2859 C CA . SER B 2 154 ? 85.982 -4.400 218.769 1.00 26.56 153 SER L CA 1
ATOM 2860 C C . SER B 2 154 ? 85.213 -4.168 217.469 1.00 26.77 153 SER L C 1
ATOM 2861 O O . SER B 2 154 ? 84.364 -3.286 217.385 1.00 25.21 153 SER L O 1
ATOM 2864 N N . GLU B 2 155 ? 85.498 -5.011 216.485 1.00 27.86 154 GLU L N 1
ATOM 2865 C CA . GLU B 2 155 ? 84.937 -4.902 215.140 1.00 29.76 154 GLU L CA 1
ATOM 2866 C C . GLU B 2 155 ? 83.420 -5.010 215.141 1.00 30.05 154 GLU L C 1
ATOM 2867 O O . GLU B 2 155 ? 82.857 -5.802 215.887 1.00 29.44 154 GLU L O 1
ATOM 2873 N N . ARG B 2 156 ? 82.784 -4.195 214.299 1.00 30.62 155 ARG L N 1
ATOM 2874 C CA . ARG B 2 156 ? 81.330 -4.123 214.174 1.00 31.75 155 ARG L CA 1
ATOM 2875 C C . ARG B 2 156 ? 80.956 -4.081 212.682 1.00 31.75 155 ARG L C 1
ATOM 2876 O O . ARG B 2 156 ? 81.385 -3.169 211.972 1.00 32.08 155 ARG L O 1
ATOM 2884 N N . GLN B 2 157 ? 80.183 -5.062 212.195 1.00 31.81 156 GLN L N 1
ATOM 2885 C CA . GLN B 2 157 ? 79.789 -5.084 210.760 1.00 32.25 156 GLN L CA 1
ATOM 2886 C C . GLN B 2 157 ? 78.394 -4.526 210.422 1.00 31.70 156 GLN L C 1
ATOM 2887 O O . GLN B 2 157 ? 78.222 -3.920 209.359 1.00 31.96 156 GLN L O 1
ATOM 2893 N N . ASN B 2 158 ? 77.404 -4.759 211.292 1.00 31.01 157 ASN L N 1
ATOM 2894 C CA . ASN B 2 158 ? 76.018 -4.320 211.031 1.00 30.29 157 ASN L CA 1
ATOM 2895 C C . ASN B 2 158 ? 75.771 -2.835 211.290 1.00 29.52 157 ASN L C 1
ATOM 2896 O O . ASN B 2 158 ? 76.323 -2.258 212.224 1.00 29.84 157 ASN L O 1
ATOM 2901 N N . GLY B 2 159 ? 74.918 -2.236 210.465 1.00 28.30 158 GLY L N 1
ATOM 2902 C CA . GLY B 2 159 ? 74.537 -0.843 210.626 1.00 27.18 158 GLY L CA 1
ATOM 2903 C C . GLY B 2 159 ? 75.400 0.116 209.840 1.00 26.07 158 GLY L C 1
ATOM 2904 O O . GLY B 2 159 ? 75.334 1.322 210.064 1.00 25.29 158 GLY L O 1
ATOM 2905 N N . VAL B 2 160 ? 76.205 -0.423 208.920 1.00 24.98 159 VAL L N 1
ATOM 2906 C CA . VAL B 2 160 ? 77.155 0.380 208.136 1.00 24.26 159 VAL L CA 1
ATOM 2907 C C . VAL B 2 160 ? 76.638 0.606 206.717 1.00 24.89 159 VAL L C 1
ATOM 2908 O O . VAL B 2 160 ? 76.297 -0.351 206.034 1.00 24.96 159 VAL L O 1
ATOM 2912 N N . LEU B 2 161 ? 76.547 1.869 206.293 1.00 24.43 160 LEU L N 1
ATOM 2913 C CA . LEU B 2 161 ? 76.193 2.187 204.902 1.00 24.59 160 LEU L CA 1
ATOM 2914 C C . LEU B 2 161 ? 77.346 2.935 204.202 1.00 23.63 160 LEU L C 1
ATOM 2915 O O . LEU B 2 161 ? 77.908 3.873 204.773 1.00 23.30 160 LEU L O 1
ATOM 2920 N N . ASN B 2 162 ? 77.699 2.497 202.989 1.00 21.89 161 ASN L N 1
ATOM 2921 C CA . ASN B 2 162 ? 78.839 3.041 202.219 1.00 21.17 161 ASN L CA 1
ATOM 2922 C C . ASN B 2 162 ? 78.461 3.665 200.874 1.00 20.72 161 ASN L C 1
ATOM 2923 O O . ASN B 2 162 ? 77.652 3.113 200.142 1.00 20.47 161 ASN L O 1
ATOM 2928 N N . SER B 2 163 ? 79.091 4.786 200.536 1.00 20.58 162 SER L N 1
ATOM 2929 C CA . SER B 2 163 ? 78.855 5.438 199.240 1.00 20.29 162 SER L CA 1
ATOM 2930 C C . SER B 2 163 ? 80.162 5.897 198.610 1.00 20.29 162 SER L C 1
ATOM 2931 O O . SER B 2 163 ? 81.019 6.448 199.289 1.00 19.29 162 SER L O 1
ATOM 2934 N N . TRP B 2 164 ? 80.299 5.684 197.304 1.00 20.01 163 TRP L N 1
ATOM 2935 C CA . TRP B 2 164 ? 81.513 6.073 196.598 1.00 20.56 163 TRP L CA 1
ATOM 2936 C C . TRP B 2 164 ? 81.164 7.143 195.583 1.00 20.12 163 TRP L C 1
ATOM 2937 O O . TRP B 2 164 ? 80.146 7.038 194.889 1.00 19.46 163 TRP L O 1
ATOM 2948 N N . THR B 2 165 ? 82.012 8.158 195.474 1.00 19.31 164 THR L N 1
ATOM 2949 C CA . THR B 2 165 ? 81.925 9.073 194.360 1.00 19.40 164 THR L CA 1
ATOM 2950 C C . THR B 2 165 ? 82.322 8.337 193.068 1.00 19.10 164 THR L C 1
ATOM 2951 O O . THR B 2 165 ? 82.930 7.242 193.101 1.00 18.16 164 THR L O 1
ATOM 2955 N N . ASP B 2 166 ? 81.946 8.908 191.932 1.00 18.71 165 ASP L N 1
ATOM 2956 C CA . ASP B 2 166 ? 82.477 8.462 190.658 1.00 18.95 165 ASP L CA 1
ATOM 2957 C C . ASP B 2 166 ? 83.915 8.990 190.536 1.00 18.06 165 ASP L C 1
ATOM 2958 O O . ASP B 2 166 ? 84.301 9.894 191.277 1.00 17.35 165 ASP L O 1
ATOM 2963 N N . GLN B 2 167 ? 84.688 8.475 189.578 1.00 17.10 166 GLN L N 1
ATOM 2964 C CA . GLN B 2 167 ? 86.094 8.845 189.474 1.00 16.12 166 GLN L CA 1
ATOM 2965 C C . GLN B 2 167 ? 86.250 10.339 189.208 1.00 16.88 166 GLN L C 1
ATOM 2966 O O . GLN B 2 167 ? 85.496 10.910 188.413 1.00 14.63 166 GLN L O 1
ATOM 2972 N N . ASP B 2 168 ? 87.223 10.963 189.878 1.00 16.46 167 ASP L N 1
ATOM 2973 C CA . ASP B 2 168 ? 87.463 12.392 189.721 1.00 17.64 167 ASP L CA 1
ATOM 2974 C C . ASP B 2 168 ? 88.023 12.714 188.343 1.00 17.12 167 ASP L C 1
ATOM 2975 O O . ASP B 2 168 ? 88.986 12.099 187.903 1.00 17.52 167 ASP L O 1
ATOM 2980 N N . SER B 2 169 ? 87.422 13.680 187.654 1.00 17.63 168 SER L N 1
ATOM 2981 C CA . SER B 2 169 ? 87.817 13.981 186.272 1.00 18.58 168 SER L CA 1
ATOM 2982 C C . SER B 2 169 ? 89.174 14.688 186.151 1.00 18.62 168 SER L C 1
ATOM 2983 O O . SER B 2 169 ? 89.797 14.657 185.085 1.00 18.21 168 SER L O 1
ATOM 2986 N N . LYS B 2 170 ? 89.634 15.314 187.239 1.00 18.79 169 LYS L N 1
ATOM 2987 C CA . LYS B 2 170 ? 90.940 16.004 187.249 1.00 19.91 169 LYS L CA 1
ATOM 2988 C C . LYS B 2 170 ? 92.093 15.147 187.810 1.00 19.13 169 LYS L C 1
ATOM 2989 O O . LYS B 2 170 ? 93.195 15.141 187.254 1.00 19.01 169 LYS L O 1
ATOM 2995 N N . ASP B 2 171 ? 91.860 14.450 188.924 1.00 18.29 170 ASP L N 1
ATOM 2996 C CA . ASP B 2 171 ? 92.954 13.712 189.575 1.00 18.02 170 ASP L CA 1
ATOM 2997 C C . ASP B 2 171 ? 92.802 12.188 189.604 1.00 16.71 170 ASP L C 1
ATOM 2998 O O . ASP B 2 171 ? 93.695 11.483 190.079 1.00 16.40 170 ASP L O 1
ATOM 3003 N N . SER B 2 172 ? 91.672 11.695 189.086 1.00 15.36 171 SER L N 1
ATOM 3004 C CA . SER B 2 172 ? 91.443 10.259 188.902 1.00 13.97 171 SER L CA 1
ATOM 3005 C C . SER B 2 172 ? 91.369 9.462 190.203 1.00 13.70 171 SER L C 1
ATOM 3006 O O . SER B 2 172 ? 91.516 8.230 190.210 1.00 13.34 171 SER L O 1
ATOM 3009 N N . THR B 2 173 ? 91.137 10.168 191.310 1.00 13.73 172 THR L N 1
ATOM 3010 C CA . THR B 2 173 ? 90.892 9.514 192.585 1.00 13.67 172 THR L CA 1
ATOM 3011 C C . THR B 2 173 ? 89.417 9.214 192.781 1.00 13.73 172 THR L C 1
ATOM 3012 O O . THR B 2 173 ? 88.559 9.668 192.004 1.00 14.16 172 THR L O 1
ATOM 3016 N N . TYR B 2 174 ? 89.140 8.449 193.841 1.00 14.47 173 TYR L N 1
ATOM 3017 C CA . TYR B 2 174 ? 87.797 8.170 194.310 1.00 14.73 173 TYR L CA 1
ATOM 3018 C C . TYR B 2 174 ? 87.723 8.643 195.758 1.00 15.94 173 TYR L C 1
ATOM 3019 O O . TYR B 2 174 ? 88.734 8.730 196.452 1.00 15.35 173 TYR L O 1
ATOM 3028 N N . SER B 2 175 ? 86.516 8.961 196.196 1.00 16.22 174 SER L N 1
ATOM 3029 C CA . SER B 2 175 ? 86.270 9.264 197.597 1.00 16.12 174 SER L CA 1
ATOM 3030 C C . SER B 2 175 ? 85.117 8.375 198.052 1.00 16.73 174 SER L C 1
ATOM 3031 O O . SER B 2 175 ? 84.241 7.976 197.256 1.00 15.46 174 SER L O 1
ATOM 3034 N N . MET B 2 176 ? 85.110 8.065 199.340 1.00 17.93 175 MET L N 1
ATOM 3035 C CA . MET B 2 176 ? 84.105 7.180 199.890 1.00 19.87 175 MET L CA 1
ATOM 3036 C C . MET B 2 176 ? 83.600 7.756 201.207 1.00 18.84 175 MET L C 1
ATOM 3037 O O . MET B 2 176 ? 84.358 8.391 201.911 1.00 17.89 175 MET L O 1
ATOM 3042 N N . SER B 2 177 ? 82.311 7.558 201.492 1.00 17.95 176 SER L N 1
ATOM 3043 C CA . SER B 2 177 ? 81.728 7.916 202.774 1.00 18.96 176 SER L CA 1
ATOM 3044 C C . SER B 2 177 ? 81.277 6.623 203.429 1.00 18.28 176 SER L C 1
ATOM 3045 O O . SER B 2 177 ? 80.668 5.777 202.787 1.00 17.47 176 SER L O 1
ATOM 3048 N N . SER B 2 178 ? 81.583 6.476 204.717 1.00 18.92 177 SER L N 1
ATOM 3049 C CA . SER B 2 178 ? 81.075 5.354 205.490 1.00 18.88 177 SER L CA 1
ATOM 3050 C C . SER B 2 178 ? 80.409 5.851 206.770 1.00 20.15 177 SER L C 1
ATOM 3051 O O . SER B 2 178 ? 81.031 6.575 207.580 1.00 20.32 177 SER L O 1
ATOM 3054 N N . THR B 2 179 ? 79.157 5.426 206.958 1.00 20.70 178 THR L N 1
ATOM 3055 C CA . THR B 2 179 ? 78.396 5.817 208.132 1.00 20.85 178 THR L CA 1
ATOM 3056 C C . THR B 2 179 ? 77.996 4.589 208.926 1.00 20.78 178 THR L C 1
ATOM 3057 O O . THR B 2 179 ? 77.360 3.664 208.405 1.00 21.58 178 THR L O 1
ATOM 3061 N N . LEU B 2 180 ? 78.374 4.573 210.194 1.00 20.62 179 LEU L N 1
ATOM 3062 C CA . LEU B 2 180 ? 77.889 3.542 211.082 1.00 20.44 179 LEU L CA 1
ATOM 3063 C C . LEU B 2 180 ? 76.748 4.150 211.918 1.00 20.32 179 LEU L C 1
ATOM 3064 O O . LEU B 2 180 ? 76.952 5.155 212.616 1.00 20.05 179 LEU L O 1
ATOM 3069 N N . THR B 2 181 ? 75.554 3.563 211.819 1.00 20.46 180 THR L N 1
ATOM 3070 C CA . THR B 2 181 ? 74.377 4.087 212.527 1.00 20.26 180 THR L CA 1
ATOM 3071 C C . THR B 2 181 ? 73.964 3.130 213.616 1.00 20.01 180 THR L C 1
ATOM 3072 O O . THR B 2 181 ? 73.693 1.961 213.373 1.00 19.64 180 THR L O 1
ATOM 3076 N N . LEU B 2 182 ? 73.969 3.658 214.826 1.00 19.19 181 LEU L N 1
ATOM 3077 C CA . LEU B 2 182 ? 73.592 2.970 216.025 1.00 20.05 181 LEU L CA 1
ATOM 3078 C C . LEU B 2 182 ? 72.440 3.754 216.585 1.00 19.79 181 LEU L C 1
ATOM 3079 O O . LEU B 2 182 ? 72.186 4.892 216.158 1.00 20.61 181 LEU L O 1
ATOM 3084 N N . THR B 2 183 ? 71.777 3.189 217.587 1.00 20.06 182 THR L N 1
ATOM 3085 C CA . THR B 2 183 ? 70.840 3.979 218.371 1.00 18.60 182 THR L CA 1
ATOM 3086 C C . THR B 2 183 ? 71.709 4.817 219.310 1.00 17.93 182 THR L C 1
ATOM 3087 O O . THR B 2 183 ? 72.823 4.425 219.645 1.00 16.93 182 THR L O 1
ATOM 3091 N N . LYS B 2 184 ? 71.199 5.964 219.725 1.00 16.95 183 LYS L N 1
ATOM 3092 C CA . LYS B 2 184 ? 71.818 6.728 220.791 1.00 17.21 183 LYS L CA 1
ATOM 3093 C C . LYS B 2 184 ? 72.082 5.856 222.016 1.00 17.41 183 LYS L C 1
ATOM 3094 O O . LYS B 2 184 ? 73.161 5.962 222.602 1.00 18.25 183 LYS L O 1
ATOM 3100 N N . ASP B 2 185 ? 71.109 5.025 222.406 1.00 16.97 184 ASP L N 1
ATOM 3101 C CA . ASP B 2 185 ? 71.302 4.103 223.524 1.00 18.76 184 ASP L CA 1
ATOM 3102 C C . ASP B 2 185 ? 72.563 3.240 223.360 1.00 18.53 184 ASP L C 1
ATOM 3103 O O . ASP B 2 185 ? 73.348 3.154 224.298 1.00 18.42 184 ASP L O 1
ATOM 3108 N N . GLU B 2 186 ? 72.751 2.618 222.193 1.00 18.32 185 GLU L N 1
ATOM 3109 C CA . GLU B 2 186 ? 73.917 1.766 221.969 1.00 19.39 185 GLU L CA 1
ATOM 3110 C C . GLU B 2 186 ? 75.196 2.579 221.911 1.00 18.87 185 GLU L C 1
ATOM 3111 O O . GLU B 2 186 ? 76.241 2.149 222.426 1.00 18.68 185 GLU L O 1
ATOM 3117 N N . TYR B 2 187 ? 75.112 3.752 221.269 1.00 17.38 186 TYR L N 1
ATOM 3118 C CA . TYR B 2 187 ? 76.242 4.682 221.186 1.00 17.40 186 TYR L CA 1
ATOM 3119 C C . TYR B 2 187 ? 76.783 5.025 222.587 1.00 17.19 186 TYR L C 1
ATOM 3120 O O . TYR B 2 187 ? 77.981 5.039 222.822 1.00 16.96 186 TYR L O 1
ATOM 3129 N N . GLU B 2 188 ? 75.886 5.294 223.523 1.00 17.65 187 GLU L N 1
ATOM 3130 C CA . GLU B 2 188 ? 76.318 5.727 224.877 1.00 18.15 187 GLU L CA 1
ATOM 3131 C C . GLU B 2 188 ? 76.652 4.588 225.833 1.00 17.76 187 GLU L C 1
ATOM 3132 O O . GLU B 2 188 ? 77.033 4.818 226.984 1.00 19.50 187 GLU L O 1
ATOM 3138 N N . ARG B 2 189 ? 76.560 3.350 225.349 1.00 17.80 188 ARG L N 1
ATOM 3139 C CA . ARG B 2 189 ? 77.095 2.202 226.090 1.00 17.15 188 ARG L CA 1
ATOM 3140 C C . ARG B 2 189 ? 78.600 2.027 225.848 1.00 16.22 188 ARG L C 1
ATOM 3141 O O . ARG B 2 189 ? 79.220 1.178 226.481 1.00 15.16 188 ARG L O 1
ATOM 3149 N N . HIS B 2 190 ? 79.175 2.799 224.922 1.00 15.41 189 HIS L N 1
ATOM 3150 C CA . HIS B 2 190 ? 80.575 2.631 224.557 1.00 14.75 189 HIS L CA 1
ATOM 3151 C C . HIS B 2 190 ? 81.380 3.938 224.612 1.00 15.68 189 HIS L C 1
ATOM 3152 O O . HIS B 2 190 ? 80.801 5.032 224.783 1.00 14.94 189 HIS L O 1
ATOM 3159 N N . ASN B 2 191 ? 82.714 3.835 224.505 1.00 15.82 190 ASN L N 1
ATOM 3160 C CA . ASN B 2 191 ? 83.526 5.052 224.589 1.00 15.59 190 ASN L CA 1
ATOM 3161 C C . ASN B 2 191 ? 84.301 5.389 223.346 1.00 15.79 190 ASN L C 1
ATOM 3162 O O . ASN B 2 191 ? 84.352 6.548 222.941 1.00 16.61 190 ASN L O 1
ATOM 3167 N N . SER B 2 192 ? 84.937 4.399 222.737 1.00 16.44 191 SER L N 1
ATOM 3168 C CA . SER B 2 192 ? 85.811 4.681 221.601 1.00 15.76 191 SER L CA 1
ATOM 3169 C C . SER B 2 192 ? 85.247 4.205 220.271 1.00 15.77 191 SER L C 1
ATOM 3170 O O . SER B 2 192 ? 84.672 3.122 220.187 1.00 15.18 191 SER L O 1
ATOM 3173 N N . TYR B 2 193 ? 85.455 5.014 219.228 1.00 15.65 192 TYR L N 1
ATOM 3174 C CA . TYR B 2 193 ? 84.951 4.724 217.873 1.00 15.54 192 TYR L CA 1
ATOM 3175 C C . TYR B 2 193 ? 86.058 4.910 216.885 1.00 15.77 192 TYR L C 1
ATOM 3176 O O . TYR B 2 193 ? 86.659 5.988 216.849 1.00 15.56 192 TYR L O 1
ATOM 3185 N N . THR B 2 194 ? 86.300 3.876 216.076 1.00 15.94 193 THR L N 1
ATOM 3186 C CA . THR B 2 194 ? 87.402 3.839 215.130 1.00 16.30 193 THR L CA 1
ATOM 3187 C C . THR B 2 194 ? 86.899 3.446 213.741 1.00 17.60 193 THR L C 1
ATOM 3188 O O . THR B 2 194 ? 86.072 2.553 213.613 1.00 17.42 193 THR L O 1
ATOM 3192 N N . CYS B 2 195 ? 87.397 4.127 212.715 1.00 18.25 194 CYS L N 1
ATOM 3193 C CA . CYS B 2 195 ? 87.224 3.676 211.331 1.00 20.60 194 CYS L CA 1
ATOM 3194 C C . CYS B 2 195 ? 88.618 3.437 210.735 1.00 20.91 194 CYS L C 1
ATOM 3195 O O . CYS B 2 195 ? 89.549 4.223 210.954 1.00 20.20 194 CYS L O 1
ATOM 3198 N N . GLU B 2 196 ? 88.780 2.296 210.077 1.00 21.58 195 GLU L N 1
ATOM 3199 C CA . GLU B 2 196 ? 90.081 1.861 209.557 1.00 22.95 195 GLU L CA 1
ATOM 3200 C C . GLU B 2 196 ? 89.901 1.676 208.094 1.00 22.99 195 GLU L C 1
ATOM 3201 O O . GLU B 2 196 ? 88.959 0.983 207.676 1.00 22.85 195 GLU L O 1
ATOM 3207 N N . ALA B 2 197 ? 90.778 2.319 207.326 1.00 22.64 196 ALA L N 1
ATOM 3208 C CA . ALA B 2 197 ? 90.796 2.213 205.881 1.00 23.84 196 ALA L CA 1
ATOM 3209 C C . ALA B 2 197 ? 91.896 1.253 205.535 1.00 25.02 196 ALA L C 1
ATOM 3210 O O . ALA B 2 197 ? 93.042 1.431 205.961 1.00 24.31 196 ALA L O 1
ATOM 3212 N N . THR B 2 198 ? 91.554 0.212 204.790 1.00 26.71 197 THR L N 1
ATOM 3213 C CA . THR B 2 198 ? 92.565 -0.730 204.332 1.00 29.05 197 THR L CA 1
ATOM 3214 C C . THR B 2 198 ? 92.403 -1.101 202.842 1.00 29.99 197 THR L C 1
ATOM 3215 O O . THR B 2 198 ? 91.297 -1.408 202.395 1.00 29.16 197 THR L O 1
ATOM 3219 N N . HIS B 2 199 ? 93.499 -1.009 202.082 1.00 31.57 198 HIS L N 1
ATOM 3220 C CA . HIS B 2 199 ? 93.556 -1.574 200.730 1.00 33.63 198 HIS L CA 1
ATOM 3221 C C . HIS B 2 199 ? 93.629 -3.086 200.884 1.00 34.90 198 HIS L C 1
ATOM 3222 O O . HIS B 2 199 ? 94.236 -3.588 201.829 1.00 35.91 198 HIS L O 1
ATOM 3224 N N . LYS B 2 200 ? 92.998 -3.813 199.967 1.00 36.57 199 LYS L N 1
ATOM 3225 C CA . LYS B 2 200 ? 92.936 -5.276 200.037 1.00 37.08 199 LYS L CA 1
ATOM 3226 C C . LYS B 2 200 ? 94.308 -5.940 199.864 1.00 37.49 199 LYS L C 1
ATOM 3227 O O . LYS B 2 200 ? 94.514 -7.084 200.297 1.00 37.81 199 LYS L O 1
ATOM 3229 N N . THR B 2 201 ? 95.240 -5.221 199.232 1.00 37.52 200 THR L N 1
ATOM 3230 C CA . THR B 2 201 ? 96.595 -5.734 198.981 1.00 37.02 200 THR L CA 1
ATOM 3231 C C . THR B 2 201 ? 97.636 -5.191 199.980 1.00 36.87 200 THR L C 1
ATOM 3232 O O . THR B 2 201 ? 98.843 -5.201 199.700 1.00 36.87 200 THR L O 1
ATOM 3234 N N . SER B 2 202 ? 97.162 -4.736 201.143 1.00 36.32 201 SER L N 1
ATOM 3235 C CA . SER B 2 202 ? 98.018 -4.126 202.167 1.00 35.66 201 SER L CA 1
ATOM 3236 C C . SER B 2 202 ? 97.660 -4.594 203.582 1.00 34.53 201 SER L C 1
ATOM 3237 O O . SER B 2 202 ? 96.486 -4.797 203.903 1.00 34.47 201 SER L O 1
ATOM 3240 N N . THR B 2 203 ? 98.683 -4.759 204.420 1.00 32.98 202 THR L N 1
ATOM 3241 C CA . THR B 2 203 ? 98.497 -5.073 205.841 1.00 31.31 202 THR L CA 1
ATOM 3242 C C . THR B 2 203 ? 98.245 -3.811 206.669 1.00 29.18 202 THR L C 1
ATOM 3243 O O . THR B 2 203 ? 97.664 -3.889 207.764 1.00 29.30 202 THR L O 1
ATOM 3247 N N . SER B 2 204 ? 98.672 -2.662 206.138 1.00 26.39 203 SER L N 1
ATOM 3248 C CA . SER B 2 204 ? 98.733 -1.399 206.891 1.00 23.59 203 SER L CA 1
ATOM 3249 C C . SER B 2 204 ? 97.540 -0.476 206.683 1.00 22.07 203 SER L C 1
ATOM 3250 O O . SER B 2 204 ? 97.430 0.184 205.655 1.00 21.73 203 SER L O 1
ATOM 3253 N N . PRO B 2 205 ? 96.654 -0.413 207.679 1.00 21.00 204 PRO L N 1
ATOM 3254 C CA . PRO B 2 205 ? 95.494 0.444 207.568 1.00 20.60 204 PRO L CA 1
ATOM 3255 C C . PRO B 2 205 ? 95.830 1.911 207.840 1.00 20.31 204 PRO L C 1
ATOM 3256 O O . PRO B 2 205 ? 96.946 2.245 208.246 1.00 20.18 204 PRO L O 1
ATOM 3260 N N . ILE B 2 206 ? 94.848 2.767 207.625 1.00 20.21 205 ILE L N 1
ATOM 3261 C CA . ILE B 2 206 ? 94.886 4.132 208.076 1.00 20.19 205 ILE L CA 1
ATOM 3262 C C . ILE B 2 206 ? 93.714 4.264 209.049 1.00 20.98 205 ILE L C 1
ATOM 3263 O O . ILE B 2 206 ? 92.573 3.932 208.713 1.00 20.77 205 ILE L O 1
ATOM 3268 N N . VAL B 2 207 ? 94.003 4.707 210.269 1.00 20.96 206 VAL L N 1
ATOM 3269 C CA . VAL B 2 207 ? 92.986 4.681 211.310 1.00 21.62 206 VAL L CA 1
ATOM 3270 C C . VAL B 2 207 ? 92.694 6.082 211.867 1.00 21.46 206 VAL L C 1
ATOM 3271 O O . VAL B 2 207 ? 93.615 6.922 212.025 1.00 21.04 206 VAL L O 1
ATOM 3275 N N . LYS B 2 208 ? 91.420 6.336 212.148 1.00 20.09 207 LYS L N 1
ATOM 3276 C CA . LYS B 2 208 ? 91.047 7.562 212.840 1.00 20.27 207 LYS L CA 1
ATOM 3277 C C . LYS B 2 208 ? 90.051 7.149 213.873 1.00 20.32 207 LYS L C 1
ATOM 3278 O O . LYS B 2 208 ? 89.173 6.308 213.614 1.00 19.84 207 LYS L O 1
ATOM 3284 N N . SER B 2 209 ? 90.171 7.763 215.037 1.00 20.27 208 SER L N 1
ATOM 3285 C CA . SER B 2 209 ? 89.268 7.448 216.123 1.00 20.43 208 SER L CA 1
ATOM 3286 C C . SER B 2 209 ? 88.880 8.683 216.920 1.00 19.49 208 SER L C 1
ATOM 3287 O O . SER B 2 209 ? 89.444 9.780 216.751 1.00 18.83 208 SER L O 1
ATOM 3290 N N . PHE B 2 210 ? 87.877 8.517 217.762 1.00 18.42 209 PHE L N 1
ATOM 3291 C CA . PHE B 2 210 ? 87.610 9.496 218.803 1.00 18.28 209 PHE L CA 1
ATOM 3292 C C . PHE B 2 210 ? 87.041 8.755 220.022 1.00 18.23 209 PHE L C 1
ATOM 3293 O O . PHE B 2 210 ? 86.647 7.584 219.929 1.00 17.99 209 PHE L O 1
ATOM 3301 N N . ASN B 2 211 ? 86.986 9.475 221.136 1.00 16.87 210 ASN L N 1
ATOM 3302 C CA . ASN B 2 211 ? 86.436 9.002 222.393 1.00 17.51 210 ASN L CA 1
ATOM 3303 C C . ASN B 2 211 ? 85.306 9.897 222.801 1.00 17.21 210 ASN L C 1
ATOM 3304 O O . ASN B 2 211 ? 85.339 11.101 222.566 1.00 17.89 210 ASN L O 1
ATOM 3309 N N . ARG B 2 212 ? 84.296 9.301 223.409 1.00 17.02 211 ARG L N 1
ATOM 3310 C CA . ARG B 2 212 ? 83.156 10.044 223.924 1.00 17.53 211 ARG L CA 1
ATOM 3311 C C . ARG B 2 212 ? 83.516 10.866 225.180 1.00 18.43 211 ARG L C 1
ATOM 3312 O O . ARG B 2 212 ? 82.876 11.890 225.463 1.00 18.92 211 ARG L O 1
ATOM 3320 N N . ASN B 2 213 ? 84.547 10.456 225.903 1.00 18.28 212 ASN L N 1
ATOM 3321 C CA . ASN B 2 213 ? 84.869 11.078 227.213 1.00 19.35 212 ASN L CA 1
ATOM 3322 C C . ASN B 2 213 ? 85.927 12.198 227.170 1.00 19.87 212 ASN L C 1
ATOM 3323 O O . ASN B 2 213 ? 86.092 12.951 228.160 1.00 21.17 212 ASN L O 1
ATOM 3328 N N . GLU B 2 214 ? 86.697 12.274 226.090 1.00 19.36 213 GLU L N 1
ATOM 3329 C CA . GLU B 2 214 ? 87.691 13.336 225.961 1.00 19.89 213 GLU L CA 1
ATOM 3330 C C . GLU B 2 214 ? 88.052 13.684 224.532 1.00 21.48 213 GLU L C 1
ATOM 3331 O O . GLU B 2 214 ? 87.908 12.863 223.636 1.00 20.94 213 GLU L O 1
ATOM 3337 N N . CYS B 2 215 ? 88.601 14.886 224.366 1.00 23.24 214 CYS L N 1
ATOM 3338 C CA . CYS B 2 215 ? 89.127 15.386 223.093 1.00 25.96 214 CYS L CA 1
ATOM 3339 C C . CYS B 2 215 ? 90.402 14.655 222.682 1.00 26.65 214 CYS L C 1
ATOM 3340 O O . CYS B 2 215 ? 90.837 14.745 221.521 1.00 27.15 214 CYS L O 1
ATOM 3344 N N . VAL C 3 4 ? 69.784 22.709 154.903 1.00 25.42 3 VAL P N 1
ATOM 3345 C CA . VAL C 3 4 ? 68.721 22.324 153.903 1.00 24.48 3 VAL P CA 1
ATOM 3346 C C . VAL C 3 4 ? 68.031 21.025 154.341 1.00 23.96 3 VAL P C 1
ATOM 3347 O O . VAL C 3 4 ? 67.675 20.172 153.510 1.00 23.63 3 VAL P O 1
ATOM 3351 N N . VAL C 3 5 ? 67.883 20.853 155.655 1.00 22.08 4 VAL P N 1
ATOM 3352 C CA . VAL C 3 5 ? 67.208 19.663 156.196 1.00 21.06 4 VAL P CA 1
ATOM 3353 C C . VAL C 3 5 ? 66.134 20.091 157.213 1.00 21.24 4 VAL P C 1
ATOM 3354 O O . VAL C 3 5 ? 66.409 20.872 158.116 1.00 21.88 4 VAL P O 1
ATOM 3358 N N . ASN C 3 6 ? 64.893 19.647 157.010 1.00 21.40 5 ASN P N 1
ATOM 3359 C CA . ASN C 3 6 ? 63.811 19.964 157.943 1.00 21.18 5 ASN P CA 1
ATOM 3360 C C . ASN C 3 6 ? 63.241 18.651 158.423 1.00 20.50 5 ASN P C 1
ATOM 3361 O O . ASN C 3 6 ? 62.728 17.864 157.632 1.00 19.90 5 ASN P O 1
ATOM 3366 N N . ASN C 3 7 ? 63.356 18.412 159.725 1.00 20.06 6 ASN P N 1
ATOM 3367 C CA . ASN C 3 7 ? 62.812 17.208 160.323 1.00 19.69 6 ASN P CA 1
ATOM 3368 C C . ASN C 3 7 ? 63.157 15.971 159.487 1.00 19.71 6 ASN P C 1
ATOM 3369 O O . ASN C 3 7 ? 62.305 15.138 159.189 1.00 18.92 6 ASN P O 1
ATOM 3374 N N . LYS C 3 8 ? 64.445 15.893 159.129 1.00 19.95 7 LYS P N 1
ATOM 3375 C CA . LYS C 3 8 ? 65.074 14.769 158.397 1.00 20.22 7 LYS P CA 1
ATOM 3376 C C . LYS C 3 8 ? 64.796 14.726 156.891 1.00 20.59 7 LYS P C 1
ATOM 3377 O O . LYS C 3 8 ? 65.315 13.857 156.175 1.00 20.42 7 LYS P O 1
ATOM 3383 N N . VAL C 3 9 ? 63.955 15.633 156.411 1.00 21.08 8 VAL P N 1
ATOM 3384 C CA . VAL C 3 9 ? 63.657 15.695 154.994 1.00 21.03 8 VAL P CA 1
ATOM 3385 C C . VAL C 3 9 ? 64.697 16.633 154.376 1.00 21.90 8 VAL P C 1
ATOM 3386 O O . VAL C 3 9 ? 64.745 17.822 154.700 1.00 22.14 8 VAL P O 1
ATOM 3390 N N . ALA C 3 10 ? 65.546 16.073 153.514 1.00 22.01 9 ALA P N 1
ATOM 3391 C CA . ALA C 3 10 ? 66.633 16.820 152.880 1.00 21.72 9 ALA P CA 1
ATOM 3392 C C . ALA C 3 10 ? 66.219 17.338 151.515 1.00 21.59 9 ALA P C 1
ATOM 3393 O O . ALA C 3 10 ? 65.350 16.756 150.853 1.00 21.81 9 ALA P O 1
ATOM 3395 N N . THR C 3 11 ? 66.859 18.427 151.094 1.00 21.16 10 THR P N 1
ATOM 3396 C CA . THR C 3 11 ? 66.622 19.001 149.777 1.00 20.82 10 THR P CA 1
ATOM 3397 C C . THR C 3 11 ? 66.816 17.946 148.682 1.00 19.89 10 THR P C 1
ATOM 3398 O O . THR C 3 11 ? 67.641 17.025 148.814 1.00 18.77 10 THR P O 1
ATOM 3402 N N . HIS C 3 12 ? 66.032 18.094 147.614 1.00 18.50 11 HIS P N 1
ATOM 3403 C CA . HIS C 3 12 ? 66.144 17.269 146.419 1.00 18.10 11 HIS P CA 1
ATOM 3404 C C . HIS C 3 12 ? 66.891 17.974 145.304 1.00 17.92 11 HIS P C 1
ATOM 3405 O O . HIS C 3 12 ? 67.012 17.452 144.199 1.00 18.02 11 HIS P O 1
ATOM 3413 N N . ASN D 2 2 ? 55.912 -1.773 144.834 1.00 24.62 2 ASN X N 1
ATOM 3414 C CA . ASN D 2 2 ? 54.461 -1.674 145.189 1.00 23.80 2 ASN X CA 1
ATOM 3415 C C . ASN D 2 2 ? 53.681 -1.502 143.898 1.00 23.76 2 ASN X C 1
ATOM 3416 O O . ASN D 2 2 ? 53.627 -0.410 143.331 1.00 23.61 2 ASN X O 1
ATOM 3421 N N . VAL D 2 3 ? 53.091 -2.594 143.428 1.00 23.03 3 VAL X N 1
ATOM 3422 C CA . VAL D 2 3 ? 52.456 -2.636 142.118 1.00 22.70 3 VAL X CA 1
ATOM 3423 C C . VAL D 2 3 ? 51.070 -1.983 142.139 1.00 22.37 3 VAL X C 1
ATOM 3424 O O . VAL D 2 3 ? 50.240 -2.296 142.993 1.00 22.12 3 VAL X O 1
ATOM 3428 N N . LEU D 2 4 ? 50.832 -1.063 141.204 1.00 21.74 4 LEU X N 1
ATOM 3429 C CA . LEU D 2 4 ? 49.513 -0.454 141.051 1.00 21.67 4 LEU X CA 1
ATOM 3430 C C . LEU D 2 4 ? 48.735 -1.125 139.932 1.00 22.24 4 LEU X C 1
ATOM 3431 O O . LEU D 2 4 ? 49.220 -1.255 138.796 1.00 22.00 4 LEU X O 1
ATOM 3436 N N . THR D 2 5 ? 47.518 -1.540 140.268 1.00 22.28 5 THR X N 1
ATOM 3437 C CA . THR D 2 5 ? 46.640 -2.164 139.313 1.00 22.77 5 THR X CA 1
ATOM 3438 C C . THR D 2 5 ? 45.438 -1.263 139.059 1.00 23.00 5 THR X C 1
ATOM 3439 O O . THR D 2 5 ? 44.682 -0.933 139.982 1.00 23.19 5 THR X O 1
ATOM 3443 N N . GLN D 2 6 ? 45.270 -0.862 137.802 1.00 22.88 6 GLN X N 1
ATOM 3444 C CA . GLN D 2 6 ? 44.161 0.010 137.434 1.00 22.97 6 GLN X CA 1
ATOM 3445 C C . GLN D 2 6 ? 43.082 -0.740 136.686 1.00 23.57 6 GLN X C 1
ATOM 3446 O O . GLN D 2 6 ? 43.381 -1.551 135.808 1.00 23.97 6 GLN X O 1
ATOM 3452 N N . SER D 2 7 ? 41.828 -0.446 137.015 1.00 23.77 7 SER X N 1
ATOM 3453 C CA . SER D 2 7 ? 40.715 -0.989 136.271 1.00 24.38 7 SER X CA 1
ATOM 3454 C C . SER D 2 7 ? 39.572 0.030 136.136 1.00 24.83 7 SER X C 1
ATOM 3455 O O . SER D 2 7 ? 39.451 0.954 136.955 1.00 25.23 7 SER X O 1
ATOM 3458 N N . PRO D 2 8 ? 38.755 -0.110 135.071 1.00 24.96 8 PRO X N 1
ATOM 3459 C CA . PRO D 2 8 ? 39.010 -1.031 133.948 1.00 24.44 8 PRO X CA 1
ATOM 3460 C C . PRO D 2 8 ? 40.180 -0.510 133.122 1.00 23.83 8 PRO X C 1
ATOM 3461 O O . PRO D 2 8 ? 40.555 0.647 133.269 1.00 23.84 8 PRO X O 1
ATOM 3465 N N . ALA D 2 9 ? 40.765 -1.361 132.288 1.00 23.37 9 ALA X N 1
ATOM 3466 C CA . ALA D 2 9 ? 41.836 -0.930 131.401 1.00 23.27 9 ALA X CA 1
ATOM 3467 C C . ALA D 2 9 ? 41.285 0.061 130.383 1.00 23.13 9 ALA X C 1
ATOM 3468 O O . ALA D 2 9 ? 41.900 1.071 130.100 1.00 22.28 9 ALA X O 1
ATOM 3470 N N . ILE D 2 10 ? 40.109 -0.239 129.845 1.00 23.79 10 ILE X N 1
ATOM 3471 C CA . ILE D 2 10 ? 39.446 0.662 128.919 1.00 24.79 10 ILE X CA 1
ATOM 3472 C C . ILE D 2 10 ? 38.014 0.852 129.380 1.00 25.13 10 ILE X C 1
ATOM 3473 O O . ILE D 2 10 ? 37.311 -0.106 129.677 1.00 25.56 10 ILE X O 1
ATOM 3478 N N . MET D 2 11 ? 37.586 2.097 129.476 1.00 25.73 11 MET X N 1
ATOM 3479 C CA . MET D 2 11 ? 36.200 2.351 129.777 1.00 26.99 11 MET X CA 1
ATOM 3480 C C . MET D 2 11 ? 35.590 3.401 128.863 1.00 26.08 11 MET X C 1
ATOM 3481 O O . MET D 2 11 ? 36.273 4.300 128.359 1.00 25.10 11 MET X O 1
ATOM 3486 N N . SER D 2 12 ? 34.285 3.259 128.668 1.00 25.35 12 SER X N 1
ATOM 3487 C CA . SER D 2 12 ? 33.537 4.071 127.736 1.00 25.05 12 SER X CA 1
ATOM 3488 C C . SER D 2 12 ? 32.413 4.794 128.471 1.00 24.25 12 SER X C 1
ATOM 3489 O O . SER D 2 12 ? 31.699 4.205 129.299 1.00 23.35 12 SER X O 1
ATOM 3492 N N . ALA D 2 13 ? 32.262 6.079 128.181 1.00 22.93 13 ALA X N 1
ATOM 3493 C CA . ALA D 2 13 ? 31.220 6.861 128.829 1.00 22.31 13 ALA X CA 1
ATOM 3494 C C . ALA D 2 13 ? 30.636 7.890 127.897 1.00 21.92 13 ALA X C 1
ATOM 3495 O O . ALA D 2 13 ? 31.348 8.505 127.101 1.00 21.28 13 ALA X O 1
ATOM 3497 N N . SER D 2 14 ? 29.319 8.041 127.984 1.00 21.59 14 SER X N 1
ATOM 3498 C CA . SER D 2 14 ? 28.595 9.044 127.229 1.00 22.04 14 SER X CA 1
ATOM 3499 C C . SER D 2 14 ? 28.745 10.395 127.979 1.00 21.68 14 SER X C 1
ATOM 3500 O O . SER D 2 14 ? 28.883 10.393 129.205 1.00 21.37 14 SER X O 1
ATOM 3503 N N . PRO D 2 15 ? 28.783 11.545 127.262 1.00 21.54 15 PRO X N 1
ATOM 3504 C CA . PRO D 2 15 ? 28.987 12.806 127.992 1.00 21.81 15 PRO X CA 1
ATOM 3505 C C . PRO D 2 15 ? 27.880 13.082 129.003 1.00 21.89 15 PRO X C 1
ATOM 3506 O O . PRO D 2 15 ? 26.712 12.757 128.751 1.00 21.04 15 PRO X O 1
ATOM 3510 N N . GLY D 2 16 ? 28.253 13.660 130.144 1.00 21.25 16 GLY X N 1
ATOM 3511 C CA . GLY D 2 16 ? 27.308 13.870 131.230 1.00 21.79 16 GLY X CA 1
ATOM 3512 C C . GLY D 2 16 ? 27.209 12.725 132.230 1.00 21.81 16 GLY X C 1
ATOM 3513 O O . GLY D 2 16 ? 26.664 12.918 133.314 1.00 22.23 16 GLY X O 1
ATOM 3514 N N . GLU D 2 17 ? 27.714 11.538 131.878 1.00 21.54 17 GLU X N 1
ATOM 3515 C CA . GLU D 2 17 ? 27.682 10.387 132.794 1.00 22.41 17 GLU X CA 1
ATOM 3516 C C . GLU D 2 17 ? 28.736 10.528 133.893 1.00 22.40 17 GLU X C 1
ATOM 3517 O O . GLU D 2 17 ? 29.796 11.115 133.667 1.00 22.56 17 GLU X O 1
ATOM 3523 N N . LYS D 2 18 ? 28.455 9.975 135.071 1.00 22.75 18 LYS X N 1
ATOM 3524 C CA . LYS D 2 18 ? 29.448 9.890 136.138 1.00 23.07 18 LYS X CA 1
ATOM 3525 C C . LYS D 2 18 ? 30.302 8.642 135.915 1.00 22.77 18 LYS X C 1
ATOM 3526 O O . LYS D 2 18 ? 29.756 7.561 135.663 1.00 23.01 18 LYS X O 1
ATOM 3532 N N . VAL D 2 19 ? 31.629 8.779 135.991 1.00 22.31 19 VAL X N 1
ATOM 3533 C CA . VAL D 2 19 ? 32.506 7.599 135.921 1.00 22.39 19 VAL X CA 1
ATOM 3534 C C . VAL D 2 19 ? 33.514 7.546 137.056 1.00 21.94 19 VAL X C 1
ATOM 3535 O O . VAL D 2 19 ? 33.972 8.579 137.539 1.00 21.25 19 VAL X O 1
ATOM 3539 N N . THR D 2 20 ? 33.850 6.319 137.451 1.00 21.75 20 THR X N 1
ATOM 3540 C CA . THR D 2 20 ? 34.844 6.063 138.457 1.00 21.60 20 THR X CA 1
ATOM 3541 C C . THR D 2 20 ? 35.796 4.990 137.955 1.00 21.51 20 THR X C 1
ATOM 3542 O O . THR D 2 20 ? 35.382 3.959 137.439 1.00 21.55 20 THR X O 1
ATOM 3546 N N . MET D 2 21 ? 37.084 5.264 138.083 1.00 20.44 21 MET X N 1
ATOM 3547 C CA . MET D 2 21 ? 38.096 4.291 137.753 1.00 20.63 21 MET X CA 1
ATOM 3548 C C . MET D 2 21 ? 38.927 4.034 139.002 1.00 20.62 21 MET X C 1
ATOM 3549 O O . MET D 2 21 ? 39.124 4.935 139.810 1.00 20.10 21 MET X O 1
ATOM 3554 N N . THR D 2 22 ? 39.410 2.805 139.152 1.00 21.05 22 THR X N 1
ATOM 3555 C CA . THR D 2 22 ? 40.091 2.402 140.372 1.00 21.08 22 THR X CA 1
ATOM 3556 C C . THR D 2 22 ? 41.600 2.167 140.230 1.00 21.53 22 THR X C 1
ATOM 3557 O O . THR D 2 22 ? 42.119 1.832 139.161 1.00 20.99 22 THR X O 1
ATOM 3561 N N . CYS D 2 23 ? 42.294 2.383 141.338 1.00 22.13 23 CYS X N 1
ATOM 3562 C CA . CYS D 2 23 ? 43.706 2.089 141.459 1.00 22.23 23 CYS X CA 1
ATOM 3563 C C . CYS D 2 23 ? 43.917 1.318 142.779 1.00 22.91 23 CYS X C 1
ATOM 3564 O O . CYS D 2 23 ? 43.669 1.836 143.877 1.00 22.69 23 CYS X O 1
ATOM 3567 N N . ARG D 2 24 ? 44.330 0.063 142.662 1.00 22.66 24 ARG X N 1
ATOM 3568 C CA . ARG D 2 24 ? 44.599 -0.731 143.840 1.00 23.02 24 ARG X CA 1
ATOM 3569 C C . ARG D 2 24 ? 46.089 -1.060 143.937 1.00 23.31 24 ARG X C 1
ATOM 3570 O O . ARG D 2 24 ? 46.736 -1.365 142.939 1.00 23.27 24 ARG X O 1
ATOM 3578 N N . ALA D 2 25 ? 46.630 -0.958 145.145 1.00 23.57 25 ALA X N 1
ATOM 3579 C CA . ALA D 2 25 ? 48.046 -1.210 145.368 1.00 23.76 25 ALA X CA 1
ATOM 3580 C C . ALA D 2 25 ? 48.230 -2.514 146.130 1.00 24.03 25 ALA X C 1
ATOM 3581 O O . ALA D 2 25 ? 47.324 -2.973 146.842 1.00 23.38 25 ALA X O 1
ATOM 3583 N N . SER D 2 26 ? 49.390 -3.135 145.958 1.00 24.19 26 SER X N 1
ATOM 3584 C CA . SER D 2 26 ? 49.643 -4.400 146.633 1.00 24.35 26 SER X CA 1
ATOM 3585 C C . SER D 2 26 ? 49.968 -4.187 148.113 1.00 24.48 26 SER X C 1
ATOM 3586 O O . SER D 2 26 ? 49.700 -5.048 148.943 1.00 24.30 26 SER X O 1
ATOM 3589 N N . SER D 2 27 ? 50.517 -3.019 148.434 1.00 24.61 27 SER X N 1
ATOM 3590 C CA . SER D 2 27 ? 50.807 -2.642 149.820 1.00 24.92 27 SER X CA 1
ATOM 3591 C C . SER D 2 27 ? 50.302 -1.235 150.084 1.00 24.54 27 SER X C 1
ATOM 3592 O O . SER D 2 27 ? 50.031 -0.496 149.144 1.00 25.10 27 SER X O 1
ATOM 3595 N N . SER D 2 28 A 50.187 -0.868 151.356 1.00 23.89 27 SER X N 1
ATOM 3596 C CA . SER D 2 28 A 49.629 0.430 151.723 1.00 23.51 27 SER X CA 1
ATOM 3597 C C . SER D 2 28 A 50.353 1.610 151.094 1.00 22.36 27 SER X C 1
ATOM 3598 O O . SER D 2 28 A 51.582 1.622 151.008 1.00 22.18 27 SER X O 1
ATOM 3601 N N . VAL D 2 29 ? 49.568 2.586 150.648 1.00 21.48 28 VAL X N 1
ATOM 3602 C CA . VAL D 2 29 ? 50.104 3.877 150.218 1.00 20.51 28 VAL X CA 1
ATOM 3603 C C . VAL D 2 29 ? 49.486 4.964 151.102 1.00 20.85 28 VAL X C 1
ATOM 3604 O O . VAL D 2 29 ? 48.273 4.970 151.328 1.00 20.48 28 VAL X O 1
ATOM 3608 N N . SER D 2 30 ? 50.322 5.861 151.620 1.00 21.59 29 SER X N 1
ATOM 3609 C CA . SER D 2 30 ? 49.826 7.062 152.285 1.00 21.89 29 SER X CA 1
ATOM 3610 C C . SER D 2 30 ? 48.968 7.842 151.298 1.00 21.89 29 SER X C 1
ATOM 3611 O O . SER D 2 30 ? 49.341 8.005 150.123 1.00 21.16 29 SER X O 1
ATOM 3614 N N . SER D 2 31 ? 47.807 8.303 151.768 1.00 21.50 30 SER X N 1
ATOM 3615 C CA . SER D 2 31 ? 46.957 9.179 150.951 1.00 21.95 30 SER X CA 1
ATOM 3616 C C . SER D 2 31 ? 47.738 10.386 150.404 1.00 21.32 30 SER X C 1
ATOM 3617 O O . SER D 2 31 ? 47.365 10.956 149.382 1.00 20.67 30 SER X O 1
ATOM 3620 N N . SER D 2 32 ? 48.825 10.750 151.083 1.00 21.06 31 SER X N 1
ATOM 3621 C CA . SER D 2 32 ? 49.635 11.905 150.683 1.00 20.37 31 SER X CA 1
ATOM 3622 C C . SER D 2 32 ? 50.405 11.639 149.387 1.00 20.15 31 SER X C 1
ATOM 3623 O O . SER D 2 32 ? 50.801 12.568 148.686 1.00 19.42 31 SER X O 1
ATOM 3626 N N . TYR D 2 33 ? 50.622 10.365 149.084 1.00 19.51 32 TYR X N 1
ATOM 3627 C CA . TYR D 2 33 ? 51.616 9.979 148.108 1.00 19.72 32 TYR X CA 1
ATOM 3628 C C . TYR D 2 33 ? 51.013 9.144 146.979 1.00 19.84 32 TYR X C 1
ATOM 3629 O O . TYR D 2 33 ? 51.713 8.367 146.331 1.00 19.78 32 TYR X O 1
ATOM 3638 N N . LEU D 2 34 ? 49.716 9.336 146.752 1.00 19.13 33 LEU X N 1
ATOM 3639 C CA . LEU D 2 34 ? 48.985 8.681 145.682 1.00 19.14 33 LEU X CA 1
ATOM 3640 C C . LEU D 2 34 ? 48.487 9.769 144.761 1.00 18.36 33 LEU X C 1
ATOM 3641 O O . LEU D 2 34 ? 47.732 10.665 145.187 1.00 18.11 33 LEU X O 1
ATOM 3646 N N . HIS D 2 35 ? 48.907 9.676 143.498 1.00 18.34 34 HIS X N 1
ATOM 3647 C CA . HIS D 2 35 ? 48.700 10.723 142.496 1.00 17.37 34 HIS X CA 1
ATOM 3648 C C . HIS D 2 35 ? 48.072 10.170 141.205 1.00 17.72 34 HIS X C 1
ATOM 3649 O O . HIS D 2 35 ? 48.085 8.951 140.959 1.00 16.69 34 HIS X O 1
ATOM 3656 N N . TRP D 2 36 ? 47.492 11.073 140.412 1.00 17.21 35 TRP X N 1
ATOM 3657 C CA . TRP D 2 36 ? 46.917 10.744 139.096 1.00 17.43 35 TRP X CA 1
ATOM 3658 C C . TRP D 2 36 ? 47.426 11.691 138.004 1.00 17.71 35 TRP X C 1
ATOM 3659 O O . TRP D 2 36 ? 47.526 12.916 138.210 1.00 18.15 35 TRP X O 1
ATOM 3670 N N . TYR D 2 37 ? 47.726 11.134 136.834 1.00 17.28 36 TYR X N 1
ATOM 3671 C CA . TYR D 2 37 ? 48.187 11.935 135.691 1.00 17.01 36 TYR X CA 1
ATOM 3672 C C . TYR D 2 37 ? 47.217 11.676 134.573 1.00 17.47 36 TYR X C 1
ATOM 3673 O O . TYR D 2 37 ? 46.638 10.590 134.503 1.00 16.96 36 TYR X O 1
ATOM 3682 N N . GLN D 2 38 ? 47.028 12.690 133.727 1.00 18.05 37 GLN X N 1
ATOM 3683 C CA . GLN D 2 38 ? 46.267 12.561 132.481 1.00 18.94 37 GLN X CA 1
ATOM 3684 C C . GLN D 2 38 ? 47.243 12.643 131.313 1.00 19.54 37 GLN X C 1
ATOM 3685 O O . GLN D 2 38 ? 48.179 13.438 131.346 1.00 20.39 37 GLN X O 1
ATOM 3691 N N . GLN D 2 39 ? 47.084 11.775 130.316 1.00 19.83 38 GLN X N 1
ATOM 3692 C CA . GLN D 2 39 ? 47.898 11.873 129.108 1.00 20.30 38 GLN X CA 1
ATOM 3693 C C . GLN D 2 39 ? 47.036 11.650 127.889 1.00 21.60 38 GLN X C 1
ATOM 3694 O O . GLN D 2 39 ? 46.328 10.655 127.797 1.00 20.59 38 GLN X O 1
ATOM 3700 N N . LYS D 2 40 ? 47.110 12.593 126.963 1.00 23.22 39 LYS X N 1
ATOM 3701 C CA . LYS D 2 40 ? 46.446 12.457 125.683 1.00 25.75 39 LYS X CA 1
ATOM 3702 C C . LYS D 2 40 ? 47.483 12.067 124.646 1.00 27.52 39 LYS X C 1
ATOM 3703 O O . LYS D 2 40 ? 48.619 12.519 124.693 1.00 26.52 39 LYS X O 1
ATOM 3709 N N . SER D 2 41 ? 47.065 11.181 123.747 1.00 30.56 40 SER X N 1
ATOM 3710 C CA . SER D 2 41 ? 47.919 10.488 122.786 1.00 33.05 40 SER X CA 1
ATOM 3711 C C . SER D 2 41 ? 49.367 10.995 122.597 1.00 33.89 40 SER X C 1
ATOM 3712 O O . SER D 2 41 ? 49.608 12.013 121.911 1.00 34.01 40 SER X O 1
ATOM 3715 N N . GLY D 2 42 ? 50.307 10.279 123.240 1.00 34.24 41 GLY X N 1
ATOM 3716 C CA . GLY D 2 42 ? 51.760 10.561 123.152 1.00 34.23 41 GLY X CA 1
ATOM 3717 C C . GLY D 2 42 ? 52.302 11.810 123.870 1.00 33.91 41 GLY X C 1
ATOM 3718 O O . GLY D 2 42 ? 53.426 11.753 124.427 1.00 34.98 41 GLY X O 1
ATOM 3719 N N . ALA D 2 43 ? 51.546 12.927 123.846 1.00 32.11 42 ALA X N 1
ATOM 3720 C CA . ALA D 2 43 ? 51.930 14.198 124.540 1.00 30.21 42 ALA X CA 1
ATOM 3721 C C . ALA D 2 43 ? 52.368 13.929 125.974 1.00 28.64 42 ALA X C 1
ATOM 3722 O O . ALA D 2 43 ? 52.220 12.814 126.454 1.00 28.96 42 ALA X O 1
ATOM 3724 N N . SER D 2 44 ? 52.887 14.945 126.665 1.00 27.10 43 SER X N 1
ATOM 3725 C CA . SER D 2 44 ? 53.452 14.735 127.995 1.00 25.89 43 SER X CA 1
ATOM 3726 C C . SER D 2 44 ? 52.317 14.509 128.975 1.00 24.63 43 SER X C 1
ATOM 3727 O O . SER D 2 44 ? 51.280 15.180 128.875 1.00 24.12 43 SER X O 1
ATOM 3730 N N . PRO D 2 45 ? 52.506 13.583 129.932 1.00 23.70 44 PRO X N 1
ATOM 3731 C CA . PRO D 2 45 ? 51.509 13.422 130.993 1.00 22.96 44 PRO X CA 1
ATOM 3732 C C . PRO D 2 45 ? 51.365 14.735 131.740 1.00 22.26 44 PRO X C 1
ATOM 3733 O O . PRO D 2 45 ? 52.310 15.506 131.749 1.00 21.83 44 PRO X O 1
ATOM 3737 N N . LYS D 2 46 ? 50.194 14.997 132.329 1.00 21.52 45 LYS X N 1
ATOM 3738 C CA . LYS D 2 46 ? 49.975 16.179 133.178 1.00 21.23 45 LYS X CA 1
ATOM 3739 C C . LYS D 2 46 ? 49.551 15.675 134.546 1.00 20.64 45 LYS X C 1
ATOM 3740 O O . LYS D 2 46 ? 48.697 14.781 134.647 1.00 21.22 45 LYS X O 1
ATOM 3746 N N . LEU D 2 47 ? 50.129 16.248 135.602 1.00 20.26 46 LEU X N 1
ATOM 3747 C CA . LEU D 2 47 ? 49.650 15.992 136.959 1.00 19.13 46 LEU X CA 1
ATOM 3748 C C . LEU D 2 47 ? 48.210 16.456 137.062 1.00 18.98 46 LEU X C 1
ATOM 3749 O O . LEU D 2 47 ? 47.874 17.591 136.696 1.00 19.16 46 LEU X O 1
ATOM 3754 N N . TRP D 2 48 ? 47.358 15.577 137.569 1.00 18.65 47 TRP X N 1
ATOM 3755 C CA . TRP D 2 48 ? 45.915 15.795 137.492 1.00 19.38 47 TRP X CA 1
ATOM 3756 C C . TRP D 2 48 ? 45.325 15.897 138.888 1.00 19.77 47 TRP X C 1
ATOM 3757 O O . TRP D 2 48 ? 44.682 16.896 139.254 1.00 19.47 47 TRP X O 1
ATOM 3768 N N . ILE D 2 49 ? 45.572 14.854 139.665 1.00 20.13 48 ILE X N 1
ATOM 3769 C CA . ILE D 2 49 ? 45.214 14.824 141.076 1.00 20.79 48 ILE X CA 1
ATOM 3770 C C . ILE D 2 49 ? 46.453 14.438 141.864 1.00 20.87 48 ILE X C 1
ATOM 3771 O O . ILE D 2 49 ? 47.163 13.522 141.473 1.00 20.32 48 ILE X O 1
ATOM 3776 N N . TYR D 2 50 ? 46.719 15.166 142.958 1.00 20.72 49 TYR X N 1
ATOM 3777 C CA . TYR D 2 50 ? 47.843 14.863 143.839 1.00 20.72 49 TYR X CA 1
ATOM 3778 C C . TYR D 2 50 ? 47.350 14.632 145.270 1.00 20.96 49 TYR X C 1
ATOM 3779 O O . TYR D 2 50 ? 46.318 15.183 145.685 1.00 21.18 49 TYR X O 1
ATOM 3788 N N . SER D 2 51 ? 48.077 13.800 146.011 1.00 21.46 50 SER X N 1
ATOM 3789 C CA . SER D 2 51 ? 47.703 13.413 147.367 1.00 21.50 50 SER X CA 1
ATOM 3790 C C . SER D 2 51 ? 46.212 13.035 147.477 1.00 22.16 50 SER X C 1
ATOM 3791 O O . SER D 2 51 ? 45.445 13.618 148.278 1.00 21.33 50 SER X O 1
ATOM 3794 N N . THR D 2 52 ? 45.825 12.071 146.631 1.00 21.67 51 THR X N 1
ATOM 3795 C CA . THR D 2 52 ? 44.498 11.431 146.606 1.00 21.46 51 THR X CA 1
ATOM 3796 C C . THR D 2 52 ? 43.353 12.265 146.007 1.00 21.71 51 THR X C 1
ATOM 3797 O O . THR D 2 52 ? 42.635 11.797 145.110 1.00 21.28 51 THR X O 1
ATOM 3801 N N . SER D 2 53 ? 43.205 13.494 146.486 1.00 22.23 52 SER X N 1
ATOM 3802 C CA . SER D 2 53 ? 41.974 14.265 146.312 1.00 23.01 52 SER X CA 1
ATOM 3803 C C . SER D 2 53 ? 42.199 15.703 145.839 1.00 23.25 52 SER X C 1
ATOM 3804 O O . SER D 2 53 ? 41.241 16.451 145.619 1.00 23.44 52 SER X O 1
ATOM 3807 N N . ASN D 2 54 ? 43.455 16.100 145.701 1.00 23.25 53 ASN X N 1
ATOM 3808 C CA . ASN D 2 54 ? 43.746 17.494 145.395 1.00 23.70 53 ASN X CA 1
ATOM 3809 C C . ASN D 2 54 ? 43.907 17.698 143.914 1.00 23.58 53 ASN X C 1
ATOM 3810 O O . ASN D 2 54 ? 44.760 17.064 143.292 1.00 24.21 53 ASN X O 1
ATOM 3815 N N . LEU D 2 55 ? 43.081 18.576 143.358 1.00 23.78 54 LEU X N 1
ATOM 3816 C CA . LEU D 2 55 ? 43.108 18.845 141.918 1.00 24.03 54 LEU X CA 1
ATOM 3817 C C . LEU D 2 55 ? 44.276 19.772 141.599 1.00 24.05 54 LEU X C 1
ATOM 3818 O O . LEU D 2 55 ? 44.446 20.810 142.252 1.00 23.27 54 LEU X O 1
ATOM 3823 N N . ALA D 2 56 ? 45.082 19.395 140.606 1.00 24.47 55 ALA X N 1
ATOM 3824 C CA . ALA D 2 56 ? 46.140 20.285 140.117 1.00 24.96 55 ALA X CA 1
ATOM 3825 C C . ALA D 2 56 ? 45.538 21.571 139.532 1.00 25.57 55 ALA X C 1
ATOM 3826 O O . ALA D 2 56 ? 44.351 21.607 139.184 1.00 24.85 55 ALA X O 1
ATOM 3828 N N . SER D 2 57 ? 46.337 22.636 139.444 1.00 26.74 56 SER X N 1
ATOM 3829 C CA . SER D 2 57 ? 45.838 23.905 138.885 1.00 28.17 56 SER X CA 1
ATOM 3830 C C . SER D 2 57 ? 45.317 23.688 137.467 1.00 28.19 56 SER X C 1
ATOM 3831 O O . SER D 2 57 ? 45.895 22.935 136.683 1.00 27.89 56 SER X O 1
ATOM 3834 N N . GLY D 2 58 ? 44.193 24.336 137.162 1.00 29.02 57 GLY X N 1
ATOM 3835 C CA . GLY D 2 58 ? 43.515 24.176 135.879 1.00 28.54 57 GLY X CA 1
ATOM 3836 C C . GLY D 2 58 ? 42.703 22.900 135.649 1.00 28.46 57 GLY X C 1
ATOM 3837 O O . GLY D 2 58 ? 42.071 22.757 134.593 1.00 28.51 57 GLY X O 1
ATOM 3838 N N . VAL D 2 59 ? 42.722 21.963 136.597 1.00 27.22 58 VAL X N 1
ATOM 3839 C CA . VAL D 2 59 ? 41.906 20.755 136.458 1.00 25.99 58 VAL X CA 1
ATOM 3840 C C . VAL D 2 59 ? 40.461 21.111 136.830 1.00 26.05 58 VAL X C 1
ATOM 3841 O O . VAL D 2 59 ? 40.233 21.737 137.872 1.00 25.12 58 VAL X O 1
ATOM 3845 N N . PRO D 2 60 ? 39.483 20.737 135.967 1.00 25.98 59 PRO X N 1
ATOM 3846 C CA . PRO D 2 60 ? 38.081 21.070 136.238 1.00 26.21 59 PRO X CA 1
ATOM 3847 C C . PRO D 2 60 ? 37.488 20.385 137.483 1.00 25.82 59 PRO X C 1
ATOM 3848 O O . PRO D 2 60 ? 37.829 19.238 137.794 1.00 25.84 59 PRO X O 1
ATOM 3852 N N . ALA D 2 61 ? 36.577 21.085 138.154 1.00 25.39 60 ALA X N 1
ATOM 3853 C CA . ALA D 2 61 ? 35.973 20.603 139.391 1.00 24.49 60 ALA X CA 1
ATOM 3854 C C . ALA D 2 61 ? 35.116 19.349 139.224 1.00 23.99 60 ALA X C 1
ATOM 3855 O O . ALA D 2 61 ? 34.711 18.749 140.215 1.00 23.50 60 ALA X O 1
ATOM 3857 N N . ARG D 2 62 ? 34.824 18.955 137.978 1.00 23.51 61 ARG X N 1
ATOM 3858 C CA . ARG D 2 62 ? 34.146 17.672 137.745 1.00 22.99 61 ARG X CA 1
ATOM 3859 C C . ARG D 2 62 ? 35.011 16.458 138.151 1.00 22.43 61 ARG X C 1
ATOM 3860 O O . ARG D 2 62 ? 34.474 15.374 138.391 1.00 22.73 61 ARG X O 1
ATOM 3868 N N . PHE D 2 63 ? 36.330 16.642 138.257 1.00 21.27 62 PHE X N 1
ATOM 3869 C CA . PHE D 2 63 ? 37.212 15.563 138.732 1.00 20.53 62 PHE X CA 1
ATOM 3870 C C . PHE D 2 63 ? 37.299 15.550 140.242 1.00 20.57 62 PHE X C 1
ATOM 3871 O O . PHE D 2 63 ? 37.295 16.607 140.876 1.00 19.83 62 PHE X O 1
ATOM 3879 N N . SER D 2 64 ? 37.387 14.352 140.808 1.00 20.16 63 SER X N 1
ATOM 3880 C CA . SER D 2 64 ? 37.718 14.189 142.219 1.00 20.17 63 SER X CA 1
ATOM 3881 C C . SER D 2 64 ? 38.504 12.895 142.362 1.00 20.54 63 SER X C 1
ATOM 3882 O O . SER D 2 64 ? 38.527 12.070 141.444 1.00 19.37 63 SER X O 1
ATOM 3885 N N . GLY D 2 65 ? 39.172 12.738 143.495 1.00 20.84 64 GLY X N 1
ATOM 3886 C CA . GLY D 2 65 ? 39.807 11.482 143.836 1.00 21.41 64 GLY X CA 1
ATOM 3887 C C . GLY D 2 65 ? 39.476 11.133 145.268 1.00 21.84 64 GLY X C 1
ATOM 3888 O O . GLY D 2 65 ? 39.163 12.015 146.068 1.00 22.14 64 GLY X O 1
ATOM 3889 N N . SER D 2 66 ? 39.531 9.842 145.585 1.00 22.47 65 SER X N 1
ATOM 3890 C CA . SER D 2 66 ? 39.329 9.379 146.955 1.00 23.12 65 SER X CA 1
ATOM 3891 C C . SER D 2 66 ? 40.043 8.048 147.148 1.00 23.02 65 SER X C 1
ATOM 3892 O O . SER D 2 66 ? 40.536 7.457 146.181 1.00 23.16 65 SER X O 1
ATOM 3895 N N . GLY D 2 67 ? 40.114 7.604 148.402 1.00 22.62 66 GLY X N 1
ATOM 3896 C CA . GLY D 2 67 ? 40.681 6.318 148.752 1.00 21.88 66 GLY X CA 1
ATOM 3897 C C . GLY D 2 67 ? 41.677 6.434 149.881 1.00 22.04 66 GLY X C 1
ATOM 3898 O O . GLY D 2 67 ? 41.931 7.527 150.392 1.00 21.74 66 GLY X O 1
ATOM 3899 N N . SER D 2 68 ? 42.222 5.286 150.280 1.00 22.09 67 SER X N 1
ATOM 3900 C CA . SER D 2 68 ? 43.182 5.190 151.364 1.00 22.34 67 SER X CA 1
ATOM 3901 C C . SER D 2 68 ? 43.712 3.769 151.366 1.00 22.43 67 SER X C 1
ATOM 3902 O O . SER D 2 68 ? 43.113 2.886 150.738 1.00 22.59 67 SER X O 1
ATOM 3905 N N . GLY D 2 69 ? 44.820 3.552 152.082 1.00 22.26 68 GLY X N 1
ATOM 3906 C CA . GLY D 2 69 ? 45.419 2.230 152.218 1.00 21.62 68 GLY X CA 1
ATOM 3907 C C . GLY D 2 69 ? 45.884 1.685 150.880 1.00 21.06 68 GLY X C 1
ATOM 3908 O O . GLY D 2 69 ? 46.916 2.099 150.341 1.00 21.66 68 GLY X O 1
ATOM 3909 N N . THR D 2 70 ? 45.098 0.767 150.333 1.00 20.61 69 THR X N 1
ATOM 3910 C CA . THR D 2 70 ? 45.444 0.103 149.086 1.00 20.26 69 THR X CA 1
ATOM 3911 C C . THR D 2 70 ? 44.354 0.300 148.010 1.00 20.20 69 THR X C 1
ATOM 3912 O O . THR D 2 70 ? 44.430 -0.287 146.938 1.00 20.51 69 THR X O 1
ATOM 3916 N N . SER D 2 71 ? 43.362 1.145 148.284 1.00 19.87 70 SER X N 1
ATOM 3917 C CA . SER D 2 71 ? 42.234 1.309 147.370 1.00 19.68 70 SER X CA 1
ATOM 3918 C C . SER D 2 71 ? 41.896 2.775 147.126 1.00 19.44 70 SER X C 1
ATOM 3919 O O . SER D 2 71 ? 41.457 3.482 148.028 1.00 18.87 70 SER X O 1
ATOM 3922 N N . TYR D 2 72 ? 42.125 3.219 145.895 1.00 18.44 71 TYR X N 1
ATOM 3923 C CA . TYR D 2 72 ? 41.968 4.618 145.503 1.00 18.73 71 TYR X CA 1
ATOM 3924 C C . TYR D 2 72 ? 41.150 4.675 144.225 1.00 19.29 71 TYR X C 1
ATOM 3925 O O . TYR D 2 72 ? 41.030 3.666 143.522 1.00 19.10 71 TYR X O 1
ATOM 3934 N N . SER D 2 73 ? 40.602 5.848 143.922 1.00 19.27 72 SER X N 1
ATOM 3935 C CA . SER D 2 73 ? 39.808 6.020 142.723 1.00 20.23 72 SER X CA 1
ATOM 3936 C C . SER D 2 73 ? 39.814 7.468 142.287 1.00 20.42 72 SER X C 1
ATOM 3937 O O . SER D 2 73 ? 40.135 8.377 143.080 1.00 21.12 72 SER X O 1
ATOM 3940 N N . LEU D 2 74 ? 39.481 7.655 141.013 1.00 20.52 73 LEU X N 1
ATOM 3941 C CA . LEU D 2 74 ? 39.314 8.961 140.394 1.00 19.53 73 LEU X CA 1
ATOM 3942 C C . LEU D 2 74 ? 37.922 8.963 139.817 1.00 19.72 73 LEU X C 1
ATOM 3943 O O . LEU D 2 74 ? 37.517 8.005 139.141 1.00 19.36 73 LEU X O 1
ATOM 3948 N N . THR D 2 75 ? 37.195 10.041 140.076 1.00 19.54 74 THR X N 1
ATOM 3949 C CA . THR D 2 75 ? 35.818 10.160 139.620 1.00 19.76 74 THR X CA 1
ATOM 3950 C C . THR D 2 75 ? 35.640 11.417 138.791 1.00 20.55 74 THR X C 1
ATOM 3951 O O . THR D 2 75 ? 36.263 12.455 139.073 1.00 21.14 74 THR X O 1
ATOM 3955 N N . ILE D 2 76 ? 34.845 11.293 137.729 1.00 19.78 75 ILE X N 1
ATOM 3956 C CA . ILE D 2 76 ? 34.412 12.436 136.953 1.00 19.69 75 ILE X CA 1
ATOM 3957 C C . ILE D 2 76 ? 32.888 12.510 137.049 1.00 19.72 75 ILE X C 1
ATOM 3958 O O . ILE D 2 76 ? 32.209 11.606 136.582 1.00 18.93 75 ILE X O 1
ATOM 3963 N N . SER D 2 77 ? 32.364 13.580 137.651 1.00 20.62 76 SER X N 1
ATOM 3964 C CA . SER D 2 77 ? 30.920 13.689 137.944 1.00 21.53 76 SER X CA 1
ATOM 3965 C C . SER D 2 77 ? 30.041 13.701 136.688 1.00 22.05 76 SER X C 1
ATOM 3966 O O . SER D 2 77 ? 28.924 13.168 136.682 1.00 22.20 76 SER X O 1
ATOM 3969 N N . SER D 2 78 ? 30.527 14.355 135.641 1.00 22.45 77 SER X N 1
ATOM 3970 C CA . SER D 2 78 ? 29.829 14.396 134.371 1.00 22.76 77 SER X CA 1
ATOM 3971 C C . SER D 2 78 ? 30.878 14.574 133.301 1.00 22.86 77 SER X C 1
ATOM 3972 O O . SER D 2 78 ? 31.449 15.658 133.127 1.00 23.17 77 SER X O 1
ATOM 3975 N N . VAL D 2 79 ? 31.109 13.479 132.592 1.00 22.09 78 VAL X N 1
ATOM 3976 C CA . VAL D 2 79 ? 32.157 13.356 131.602 1.00 21.79 78 VAL X CA 1
ATOM 3977 C C . VAL D 2 79 ? 31.961 14.375 130.477 1.00 21.75 78 VAL X C 1
ATOM 3978 O O . VAL D 2 79 ? 30.838 14.660 130.077 1.00 20.86 78 VAL X O 1
ATOM 3982 N N . GLU D 2 80 ? 33.057 14.958 130.004 1.00 21.57 79 GLU X N 1
ATOM 3983 C CA . GLU D 2 80 ? 33.015 15.815 128.825 1.00 22.66 79 GLU X CA 1
ATOM 3984 C C . GLU D 2 80 ? 33.885 15.206 127.725 1.00 21.79 79 GLU X C 1
ATOM 3985 O O . GLU D 2 80 ? 34.767 14.378 128.009 1.00 21.75 79 GLU X O 1
ATOM 3991 N N . ALA D 2 81 ? 33.616 15.594 126.478 1.00 21.33 80 ALA X N 1
ATOM 3992 C CA . ALA D 2 81 ? 34.428 15.172 125.344 1.00 21.44 80 ALA X CA 1
ATOM 3993 C C . ALA D 2 81 ? 35.942 15.287 125.575 1.00 21.22 80 ALA X C 1
ATOM 3994 O O . ALA D 2 81 ? 36.689 14.405 125.167 1.00 21.21 80 ALA X O 1
ATOM 3996 N N . GLU D 2 82 ? 36.380 16.392 126.180 1.00 21.37 81 GLU X N 1
ATOM 3997 C CA . GLU D 2 82 ? 37.802 16.686 126.400 1.00 22.77 81 GLU X CA 1
ATOM 3998 C C . GLU D 2 82 ? 38.472 15.733 127.408 1.00 21.50 81 GLU X C 1
ATOM 3999 O O . GLU D 2 82 ? 39.696 15.713 127.553 1.00 20.51 81 GLU X O 1
ATOM 4005 N N . ASP D 2 83 ? 37.661 14.951 128.115 1.00 20.39 82 ASP X N 1
ATOM 4006 C CA . ASP D 2 83 ? 38.179 13.999 129.095 1.00 19.66 82 ASP X CA 1
ATOM 4007 C C . ASP D 2 83 ? 38.711 12.720 128.447 1.00 19.54 82 ASP X C 1
ATOM 4008 O O . ASP D 2 83 ? 39.261 11.863 129.133 1.00 19.85 82 ASP X O 1
ATOM 4013 N N . ALA D 2 84 ? 38.563 12.596 127.131 1.00 19.43 83 ALA X N 1
ATOM 4014 C CA . ALA D 2 84 ? 39.098 11.435 126.403 1.00 19.51 83 ALA X CA 1
ATOM 4015 C C . ALA D 2 84 ? 40.606 11.417 126.594 1.00 20.00 83 ALA X C 1
ATOM 4016 O O . ALA D 2 84 ? 41.318 12.295 126.078 1.00 19.69 83 ALA X O 1
ATOM 4018 N N . ALA D 2 85 ? 41.095 10.461 127.389 1.00 19.39 84 ALA X N 1
ATOM 4019 C CA . ALA D 2 85 ? 42.524 10.409 127.711 1.00 19.65 84 ALA X CA 1
ATOM 4020 C C . ALA D 2 85 ? 42.868 9.085 128.367 1.00 19.68 84 ALA X C 1
ATOM 4021 O O . ALA D 2 85 ? 41.977 8.261 128.624 1.00 19.86 84 ALA X O 1
ATOM 4023 N N . THR D 2 86 ? 44.158 8.892 128.644 1.00 19.13 85 THR X N 1
ATOM 4024 C CA . THR D 2 86 ? 44.577 7.826 129.533 1.00 19.25 85 THR X CA 1
ATOM 4025 C C . THR D 2 86 ? 45.004 8.462 130.849 1.00 18.80 85 THR X C 1
ATOM 4026 O O . THR D 2 86 ? 45.729 9.466 130.874 1.00 18.83 85 THR X O 1
ATOM 4030 N N . TYR D 2 87 ? 44.514 7.865 131.929 1.00 18.64 86 TYR X N 1
ATOM 4031 C CA . TYR D 2 87 ? 44.751 8.304 133.288 1.00 18.44 86 TYR X CA 1
ATOM 4032 C C . TYR D 2 87 ? 45.553 7.245 134.007 1.00 18.87 86 TYR X C 1
ATOM 4033 O O . TYR D 2 87 ? 45.158 6.074 134.044 1.00 18.81 86 TYR X O 1
ATOM 4042 N N . TYR D 2 88 ? 46.685 7.669 134.563 1.00 19.15 87 TYR X N 1
ATOM 4043 C CA . TYR D 2 88 ? 47.601 6.791 135.301 1.00 19.68 87 TYR X CA 1
ATOM 4044 C C . TYR D 2 88 ? 47.657 7.205 136.751 1.00 19.93 87 TYR X C 1
ATOM 4045 O O . TYR D 2 88 ? 47.818 8.392 137.061 1.00 20.39 87 TYR X O 1
ATOM 4054 N N . CYS D 2 89 ? 47.536 6.233 137.640 1.00 19.38 88 CYS X N 1
ATOM 4055 C CA . CYS D 2 89 ? 47.828 6.492 139.046 1.00 19.87 88 CYS X CA 1
ATOM 4056 C C . CYS D 2 89 ? 49.319 6.242 139.289 1.00 19.32 88 CYS X C 1
ATOM 4057 O O . CYS D 2 89 ? 49.992 5.561 138.490 1.00 18.89 88 CYS X O 1
ATOM 4060 N N . GLN D 2 90 ? 49.834 6.864 140.342 1.00 18.17 89 GLN X N 1
ATOM 4061 C CA . GLN D 2 90 ? 51.247 6.777 140.688 1.00 17.51 89 GLN X CA 1
ATOM 4062 C C . GLN D 2 90 ? 51.357 6.852 142.213 1.00 18.07 89 GLN X C 1
ATOM 4063 O O . GLN D 2 90 ? 50.601 7.587 142.882 1.00 17.71 89 GLN X O 1
ATOM 4069 N N . GLN D 2 91 ? 52.293 6.084 142.755 1.00 18.27 90 GLN X N 1
ATOM 4070 C CA . GLN D 2 91 ? 52.493 6.025 144.188 1.00 18.94 90 GLN X CA 1
ATOM 4071 C C . GLN D 2 91 ? 53.959 6.193 144.525 1.00 19.52 90 GLN X C 1
ATOM 4072 O O . GLN D 2 91 ? 54.837 5.957 143.702 1.00 19.19 90 GLN X O 1
ATOM 4078 N N . TYR D 2 92 ? 54.186 6.625 145.755 1.00 20.43 91 TYR X N 1
ATOM 4079 C CA . TYR D 2 92 ? 55.464 6.500 146.426 1.00 20.21 91 TYR X CA 1
ATOM 4080 C C . TYR D 2 92 ? 55.144 5.905 147.795 1.00 20.21 91 TYR X C 1
ATOM 4081 O O . TYR D 2 92 ? 54.202 6.341 148.473 1.00 19.91 91 TYR X O 1
ATOM 4090 N N . SER D 2 93 ? 55.914 4.898 148.184 1.00 20.68 92 SER X N 1
ATOM 4091 C CA . SER D 2 93 ? 55.801 4.283 149.513 1.00 21.08 92 SER X CA 1
ATOM 4092 C C . SER D 2 93 ? 57.196 3.786 149.881 1.00 21.63 92 SER X C 1
ATOM 4093 O O . SER D 2 93 ? 57.367 2.653 150.314 1.00 21.15 92 SER X O 1
ATOM 4096 N N . GLY D 2 94 ? 58.190 4.665 149.709 1.00 22.12 93 GLY X N 1
ATOM 4097 C CA . GLY D 2 94 ? 59.571 4.252 149.491 1.00 22.71 93 GLY X CA 1
ATOM 4098 C C . GLY D 2 94 ? 59.728 4.051 147.988 1.00 23.13 93 GLY X C 1
ATOM 4099 O O . GLY D 2 94 ? 58.725 3.942 147.261 1.00 23.53 93 GLY X O 1
ATOM 4100 N N . TYR D 2 95 ? 60.968 4.003 147.507 1.00 23.33 94 TYR X N 1
ATOM 4101 C CA . TYR D 2 95 ? 61.211 3.884 146.071 1.00 23.97 94 TYR X CA 1
ATOM 4102 C C . TYR D 2 95 ? 61.114 2.424 145.646 1.00 23.80 94 TYR X C 1
ATOM 4103 O O . TYR D 2 95 ? 61.253 1.541 146.482 1.00 24.32 94 TYR X O 1
ATOM 4112 N N . PRO D 2 96 ? 60.865 2.162 144.341 1.00 23.64 95 PRO X N 1
ATOM 4113 C CA . PRO D 2 96 ? 60.692 3.156 143.276 1.00 23.04 95 PRO X CA 1
ATOM 4114 C C . PRO D 2 96 ? 59.284 3.761 143.264 1.00 22.53 95 PRO X C 1
ATOM 4115 O O . PRO D 2 96 ? 58.359 3.203 143.900 1.00 22.45 95 PRO X O 1
ATOM 4119 N N . TYR D 2 97 ? 59.125 4.893 142.571 1.00 22.00 96 TYR X N 1
ATOM 4120 C CA . TYR D 2 97 ? 57.793 5.309 142.153 1.00 20.74 96 TYR X CA 1
ATOM 4121 C C . TYR D 2 97 ? 57.309 4.187 141.230 1.00 20.62 96 TYR X C 1
ATOM 4122 O O . TYR D 2 97 ? 58.110 3.611 140.476 1.00 20.39 96 TYR X O 1
ATOM 4131 N N . THR D 2 98 ? 56.021 3.854 141.305 1.00 19.64 97 THR X N 1
ATOM 4132 C CA . THR D 2 98 ? 55.385 3.006 140.295 1.00 20.24 97 THR X CA 1
ATOM 4133 C C . THR D 2 98 ? 54.144 3.724 139.774 1.00 19.95 97 THR X C 1
ATOM 4134 O O . THR D 2 98 ? 53.577 4.552 140.478 1.00 20.06 97 THR X O 1
ATOM 4138 N N . PHE D 2 99 ? 53.765 3.413 138.533 1.00 20.33 98 PHE X N 1
ATOM 4139 C CA . PHE D 2 99 ? 52.527 3.855 137.899 1.00 20.03 98 PHE X CA 1
ATOM 4140 C C . PHE D 2 99 ? 51.653 2.630 137.683 1.00 20.54 98 PHE X C 1
ATOM 4141 O O . PHE D 2 99 ? 52.173 1.526 137.467 1.00 20.18 98 PHE X O 1
ATOM 4149 N N . GLY D 2 100 ? 50.338 2.818 137.725 1.00 20.68 99 GLY X N 1
ATOM 4150 C CA . GLY D 2 100 ? 49.407 1.800 137.256 1.00 20.49 99 GLY X CA 1
ATOM 4151 C C . GLY D 2 100 ? 49.531 1.681 135.744 1.00 21.00 99 GLY X C 1
ATOM 4152 O O . GLY D 2 100 ? 50.185 2.523 135.100 1.00 20.97 99 GLY X O 1
ATOM 4153 N N . GLY D 2 101 ? 48.921 0.644 135.169 1.00 20.73 100 GLY X N 1
ATOM 4154 C CA . GLY D 2 101 ? 48.930 0.447 133.704 1.00 21.40 100 GLY X CA 1
ATOM 4155 C C . GLY D 2 101 ? 48.034 1.375 132.884 1.00 21.65 100 GLY X C 1
ATOM 4156 O O . GLY D 2 101 ? 48.021 1.301 131.660 1.00 21.63 100 GLY X O 1
ATOM 4157 N N . GLY D 2 102 ? 47.267 2.236 133.552 1.00 21.90 101 GLY X N 1
ATOM 4158 C CA . GLY D 2 102 ? 46.415 3.217 132.869 1.00 21.38 101 GLY X CA 1
ATOM 4159 C C . GLY D 2 102 ? 44.978 2.786 132.679 1.00 21.02 101 GLY X C 1
ATOM 4160 O O . GLY D 2 102 ? 44.693 1.592 132.580 1.00 21.03 101 GLY X O 1
ATOM 4161 N N . THR D 2 103 ? 44.066 3.763 132.692 1.00 20.95 102 THR X N 1
ATOM 4162 C CA . THR D 2 103 ? 42.684 3.565 132.245 1.00 19.91 102 THR X CA 1
ATOM 4163 C C . THR D 2 103 ? 42.460 4.511 131.080 1.00 20.01 102 THR X C 1
ATOM 4164 O O . THR D 2 103 ? 42.591 5.724 131.225 1.00 19.30 102 THR X O 1
ATOM 4168 N N . LYS D 2 104 ? 42.106 3.947 129.926 1.00 19.73 103 LYS X N 1
ATOM 4169 C CA . LYS D 2 104 ? 41.814 4.741 128.759 1.00 20.86 103 LYS X CA 1
ATOM 4170 C C . LYS D 2 104 ? 40.312 5.047 128.742 1.00 20.59 103 LYS X C 1
ATOM 4171 O O . LYS D 2 104 ? 39.474 4.136 128.699 1.00 20.62 103 LYS X O 1
ATOM 4177 N N . LEU D 2 105 ? 39.978 6.336 128.786 1.00 20.35 104 LEU X N 1
ATOM 4178 C CA . LEU D 2 105 ? 38.587 6.756 128.782 1.00 20.30 104 LEU X CA 1
ATOM 4179 C C . LEU D 2 105 ? 38.182 7.183 127.376 1.00 20.08 104 LEU X C 1
ATOM 4180 O O . LEU D 2 105 ? 38.736 8.128 126.821 1.00 20.30 104 LEU X O 1
ATOM 4185 N N . GLU D 2 106 ? 37.227 6.457 126.811 1.00 19.87 105 GLU X N 1
ATOM 4186 C CA . GLU D 2 106 ? 36.693 6.739 125.488 1.00 19.65 105 GLU X CA 1
ATOM 4187 C C . GLU D 2 106 ? 35.331 7.360 125.683 1.00 19.85 105 GLU X C 1
ATOM 4188 O O . GLU D 2 106 ? 34.636 7.048 126.664 1.00 19.09 105 GLU X O 1
ATOM 4194 N N . ILE D 2 107 ? 34.964 8.260 124.773 1.00 19.78 106 ILE X N 1
ATOM 4195 C CA . ILE D 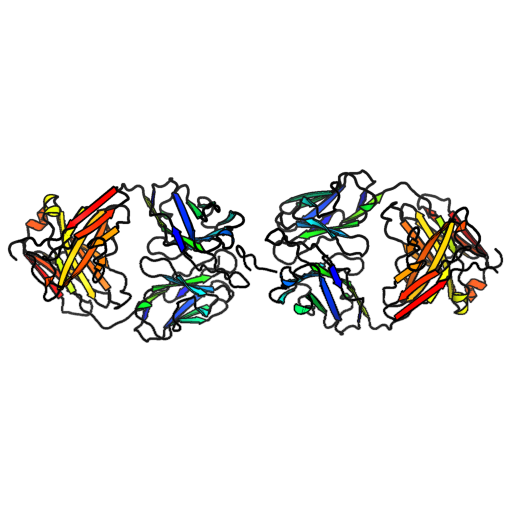2 107 ? 33.710 8.965 124.871 1.00 20.16 106 ILE X CA 1
ATOM 4196 C C . ILE D 2 107 ? 32.732 8.364 123.877 1.00 20.85 106 ILE X C 1
ATOM 4197 O O . ILE D 2 107 ? 33.087 8.085 122.722 1.00 21.49 106 ILE X O 1
ATOM 4202 N N . LYS D 2 108 ? 31.511 8.136 124.340 1.00 20.70 107 LYS X N 1
ATOM 4203 C CA . LYS D 2 108 ? 30.443 7.630 123.488 1.00 21.15 107 LYS X CA 1
ATOM 4204 C C . LYS D 2 108 ? 29.661 8.800 122.918 1.00 21.07 107 LYS X C 1
ATOM 4205 O O . LYS D 2 108 ? 29.397 9.780 123.607 1.00 21.59 107 LYS X O 1
ATOM 4211 N N . ARG D 2 109 ? 29.267 8.691 121.663 1.00 20.90 108 ARG X N 1
ATOM 4212 C CA . ARG D 2 109 ? 28.485 9.743 121.045 1.00 20.30 108 ARG X CA 1
ATOM 4213 C C . ARG D 2 109 ? 27.523 9.113 120.066 1.00 20.67 108 ARG X C 1
ATOM 4214 O O . ARG D 2 109 ? 27.544 7.896 119.871 1.00 20.82 108 ARG X O 1
ATOM 4222 N N . ALA D 2 110 ? 26.680 9.938 119.459 1.00 20.68 109 ALA X N 1
ATOM 4223 C CA . ALA D 2 110 ? 25.746 9.459 118.470 1.00 20.98 109 ALA X CA 1
ATOM 4224 C C . ALA D 2 110 ? 26.549 8.974 117.271 1.00 21.45 109 ALA X C 1
ATOM 4225 O O . ALA D 2 110 ? 27.674 9.453 117.014 1.00 20.89 109 ALA X O 1
ATOM 4227 N N . ASP D 2 111 ? 25.989 8.010 116.552 1.00 21.33 110 ASP X N 1
ATOM 4228 C CA . ASP D 2 111 ? 26.624 7.537 115.339 1.00 22.53 110 ASP X CA 1
ATOM 4229 C C . ASP D 2 111 ? 26.736 8.658 114.315 1.00 21.18 110 ASP X C 1
ATOM 4230 O O . ASP D 2 111 ? 25.856 9.515 114.224 1.00 21.07 110 ASP X O 1
ATOM 4235 N N . ALA D 2 112 ? 27.859 8.664 113.603 1.00 19.67 111 ALA X N 1
ATOM 4236 C CA . ALA D 2 112 ? 28.165 9.659 112.581 1.00 19.14 111 ALA X CA 1
ATOM 4237 C C . ALA D 2 112 ? 28.759 8.948 111.370 1.00 18.10 111 ALA X C 1
ATOM 4238 O O . ALA D 2 112 ? 29.676 8.155 111.502 1.00 17.75 111 ALA X O 1
ATOM 4240 N N . ALA D 2 113 ? 28.190 9.206 110.200 1.00 18.09 112 ALA X N 1
ATOM 4241 C CA . ALA D 2 113 ? 28.764 8.745 108.919 1.00 17.57 112 ALA X CA 1
ATOM 4242 C C . ALA D 2 113 ? 30.064 9.472 108.590 1.00 17.38 112 ALA X C 1
ATOM 4243 O O . ALA D 2 113 ? 30.171 10.661 108.843 1.00 16.50 112 ALA X O 1
ATOM 4245 N N . PRO D 2 114 ? 31.059 8.764 108.007 1.00 17.48 113 PRO X N 1
ATOM 4246 C CA . PRO D 2 114 ? 32.271 9.492 107.618 1.00 17.40 113 PRO X CA 1
ATOM 4247 C C . PRO D 2 114 ? 32.028 10.396 106.426 1.00 17.79 113 PRO X C 1
ATOM 4248 O O . PRO D 2 114 ? 31.147 10.117 105.604 1.00 17.11 113 PRO X O 1
ATOM 4252 N N . THR D 2 115 ? 32.756 11.503 106.387 1.00 18.08 114 THR X N 1
ATOM 4253 C CA . THR D 2 115 ? 32.933 12.243 105.141 1.00 18.79 114 THR X CA 1
ATOM 4254 C C . THR D 2 115 ? 34.041 11.512 104.390 1.00 18.55 114 THR X C 1
ATOM 4255 O O . THR D 2 115 ? 35.176 11.447 104.874 1.00 18.64 114 THR X O 1
ATOM 4259 N N . VAL D 2 116 ? 33.692 10.921 103.242 1.00 17.71 115 VAL X N 1
ATOM 4260 C CA . VAL D 2 116 ? 34.603 10.079 102.468 1.00 17.65 115 VAL X CA 1
ATOM 4261 C C . VAL D 2 116 ? 35.160 10.850 101.267 1.00 17.03 115 VAL X C 1
ATOM 4262 O O . VAL D 2 116 ? 34.410 11.474 100.495 1.00 16.72 115 VAL X O 1
ATOM 4266 N N . SER D 2 117 ? 36.480 10.832 101.128 1.00 17.27 116 SER X N 1
ATOM 4267 C CA . SER D 2 117 ? 37.125 11.511 100.011 1.00 17.30 116 SER X CA 1
ATOM 4268 C C . SER D 2 117 ? 38.091 10.549 99.334 1.00 17.71 116 SER X C 1
ATOM 4269 O O . SER D 2 117 ? 38.846 9.879 100.017 1.00 18.16 116 SER X O 1
ATOM 4272 N N . ILE D 2 118 ? 38.090 10.508 98.005 1.00 17.37 117 ILE X N 1
ATOM 4273 C CA . ILE D 2 118 ? 39.047 9.648 97.309 1.00 18.06 117 ILE X CA 1
ATOM 4274 C C . ILE D 2 118 ? 40.028 10.481 96.465 1.00 18.14 117 ILE X C 1
ATOM 4275 O O . ILE D 2 118 ? 39.662 11.535 95.892 1.00 18.54 117 ILE X O 1
ATOM 4280 N N . PHE D 2 119 ? 41.274 10.021 96.405 1.00 18.61 118 PHE X N 1
ATOM 4281 C CA . PHE D 2 119 ? 42.346 10.745 95.700 1.00 18.73 118 PHE X CA 1
ATOM 4282 C C . PHE D 2 119 ? 43.134 9.834 94.756 1.00 19.09 118 PHE X C 1
ATOM 4283 O O . PHE D 2 119 ? 43.563 8.759 95.164 1.00 19.13 118 PHE X O 1
ATOM 4291 N N . PRO D 2 120 ? 43.351 10.272 93.491 1.00 19.67 119 PRO X N 1
ATOM 4292 C CA . PRO D 2 120 ? 44.225 9.490 92.629 1.00 19.92 119 PRO X CA 1
ATOM 4293 C C . PRO D 2 120 ? 45.705 9.584 93.056 1.00 20.95 119 PRO X C 1
ATOM 4294 O O . PRO D 2 120 ? 46.104 10.542 93.748 1.00 20.85 119 PRO X O 1
ATOM 4298 N N . PRO D 2 121 ? 46.514 8.605 92.624 1.00 20.78 120 PRO X N 1
ATOM 4299 C CA . PRO D 2 121 ? 47.959 8.792 92.704 1.00 21.62 120 PRO X CA 1
ATOM 4300 C C . PRO D 2 121 ? 48.333 10.111 92.047 1.00 21.71 120 PRO X C 1
ATOM 4301 O O . PRO D 2 121 ? 47.782 10.488 90.992 1.00 21.79 120 PRO X O 1
ATOM 4305 N N . SER D 2 122 ? 49.249 10.835 92.663 1.00 21.63 121 SER X N 1
ATOM 4306 C CA . SER D 2 122 ? 49.687 12.093 92.082 1.00 22.11 121 SER X CA 1
ATOM 4307 C C . SER D 2 122 ? 50.526 11.805 90.837 1.00 22.16 121 SER X C 1
ATOM 4308 O O . SER D 2 122 ? 51.073 10.708 90.702 1.00 21.57 121 SER X O 1
ATOM 4311 N N . SER D 2 123 ? 50.634 12.771 89.928 1.00 22.48 122 SER X N 1
ATOM 4312 C CA . SER D 2 123 ? 51.520 12.602 88.784 1.00 23.56 122 SER X CA 1
ATOM 4313 C C . SER D 2 123 ? 52.986 12.453 89.232 1.00 23.25 122 SER X C 1
ATOM 4314 O O . SER D 2 123 ? 53.764 11.738 88.588 1.00 23.17 122 SER X O 1
ATOM 4317 N N . GLU D 2 124 ? 53.336 13.092 90.351 1.00 22.85 123 GLU X N 1
ATOM 4318 C CA . GLU D 2 124 ? 54.659 12.951 90.982 1.00 23.05 123 GLU X CA 1
ATOM 4319 C C . GLU D 2 124 ? 54.936 11.495 91.324 1.00 21.95 123 GLU X C 1
ATOM 4320 O O . GLU D 2 124 ? 55.938 10.941 90.883 1.00 22.49 123 GLU X O 1
ATOM 4326 N N . GLN D 2 125 ? 54.047 10.871 92.091 1.00 20.55 124 GLN X N 1
ATOM 4327 C CA . GLN D 2 125 ? 54.256 9.474 92.459 1.00 20.24 124 GLN X CA 1
ATOM 4328 C C . GLN D 2 125 ? 54.355 8.544 91.255 1.00 19.98 124 GLN X C 1
ATOM 4329 O O . GLN D 2 125 ? 55.227 7.667 91.217 1.00 20.27 124 GLN X O 1
ATOM 4335 N N . LEU D 2 126 ? 53.476 8.740 90.269 1.00 20.25 125 LEU X N 1
ATOM 4336 C CA . LEU D 2 126 ? 53.500 7.912 89.058 1.00 21.12 125 LEU X CA 1
ATOM 4337 C C . LEU D 2 126 ? 54.848 7.953 88.319 1.00 21.30 125 LEU X C 1
ATOM 4338 O O . LEU D 2 126 ? 55.302 6.921 87.820 1.00 19.98 125 LEU X O 1
ATOM 4343 N N . THR D 2 127 ? 55.482 9.133 88.256 1.00 22.07 126 THR X N 1
ATOM 4344 C CA . THR D 2 127 ? 56.827 9.264 87.623 1.00 23.42 126 THR X CA 1
ATOM 4345 C C . THR D 2 127 ? 57.852 8.276 88.173 1.00 23.03 126 THR X C 1
ATOM 4346 O O . THR D 2 127 ? 58.757 7.853 87.450 1.00 24.04 126 THR X O 1
ATOM 4350 N N . SER D 2 128 ? 57.674 7.894 89.436 1.00 23.31 127 SER X N 1
ATOM 4351 C CA . SER D 2 128 ? 58.570 6.997 90.176 1.00 24.23 127 SER X CA 1
ATOM 4352 C C . SER D 2 128 ? 58.154 5.530 90.085 1.00 23.33 127 SER X C 1
ATOM 4353 O O . SER D 2 128 ? 58.803 4.670 90.662 1.00 23.59 127 SER X O 1
ATOM 4356 N N . GLY D 2 129 ? 57.077 5.254 89.359 1.00 23.10 128 GLY X N 1
ATOM 4357 C CA . GLY D 2 129 ? 56.649 3.875 89.117 1.00 22.71 128 GLY X CA 1
ATOM 4358 C C . GLY D 2 129 ? 55.807 3.273 90.230 1.00 22.29 128 GLY X C 1
ATOM 4359 O O . GLY D 2 129 ? 55.569 2.062 90.262 1.00 22.32 128 GLY X O 1
ATOM 4360 N N . GLY D 2 130 ? 55.317 4.113 91.131 1.00 21.77 129 GLY X N 1
ATOM 4361 C CA . GLY D 2 130 ? 54.414 3.647 92.189 1.00 21.80 129 GLY X CA 1
ATOM 4362 C C . GLY D 2 130 ? 53.044 4.308 92.060 1.00 21.30 129 GLY X C 1
ATOM 4363 O O . GLY D 2 130 ? 52.911 5.337 91.403 1.00 20.60 129 GLY X O 1
ATOM 4364 N N . ALA D 2 131 ? 52.032 3.741 92.718 1.00 21.12 130 ALA X N 1
ATOM 4365 C CA . ALA D 2 131 ? 50.675 4.292 92.628 1.00 21.37 130 ALA X CA 1
ATOM 4366 C C . ALA D 2 131 ? 49.879 4.070 93.912 1.00 21.64 130 ALA X C 1
ATOM 4367 O O . ALA D 2 131 ? 49.451 2.950 94.188 1.00 22.84 130 ALA X O 1
ATOM 4369 N N . SER D 2 132 ? 49.648 5.143 94.666 1.00 20.40 131 SER X N 1
ATOM 4370 C CA . SER D 2 132 ? 48.899 5.054 95.923 1.00 20.73 131 SER X CA 1
ATOM 4371 C C . SER D 2 132 ? 47.558 5.762 95.775 1.00 20.16 131 SER X C 1
ATOM 4372 O O . SER D 2 132 ? 47.502 6.956 95.548 1.00 20.67 131 SER X O 1
ATOM 4375 N N . VAL D 2 133 ? 46.480 5.014 95.903 1.00 19.12 132 VAL X N 1
ATOM 4376 C CA . VAL D 2 133 ? 45.159 5.601 95.852 1.00 19.29 132 VAL X CA 1
ATOM 4377 C C . VAL D 2 133 ? 44.747 5.792 97.298 1.00 18.87 132 VAL X C 1
ATOM 4378 O O . VAL D 2 133 ? 44.757 4.833 98.063 1.00 19.05 132 VAL X O 1
ATOM 4382 N N . VAL D 2 134 ? 44.392 7.022 97.673 1.00 19.15 133 VAL X N 1
ATOM 4383 C CA . VAL D 2 134 ? 44.128 7.350 99.072 1.00 19.30 133 VAL X CA 1
ATOM 4384 C C . VAL D 2 134 ? 42.633 7.620 99.305 1.00 19.80 133 VAL X C 1
ATOM 4385 O O . VAL D 2 134 ? 41.993 8.293 98.496 1.00 19.27 133 VAL X O 1
ATOM 4389 N N . CYS D 2 135 ? 42.090 7.100 100.408 1.00 19.54 134 CYS X N 1
ATOM 4390 C CA . CYS D 2 135 ? 40.712 7.374 100.771 1.00 18.82 134 CYS X CA 1
ATOM 4391 C C . CYS D 2 135 ? 40.697 7.849 102.237 1.00 18.52 134 CYS X C 1
ATOM 4392 O O . CYS D 2 135 ? 41.227 7.169 103.063 1.00 17.27 134 CYS X O 1
ATOM 4395 N N . PHE D 2 136 ? 40.165 9.042 102.513 1.00 18.23 135 PHE X N 1
ATOM 4396 C CA . PHE D 2 136 ? 39.969 9.504 103.886 1.00 19.13 135 PHE X CA 1
ATOM 4397 C C . PHE D 2 136 ? 38.522 9.260 104.286 1.00 18.95 135 PHE X C 1
ATOM 4398 O O . PHE D 2 136 ? 37.607 9.568 103.514 1.00 18.91 135 PHE X O 1
ATOM 4406 N N . LEU D 2 137 ? 38.344 8.735 105.501 1.00 18.58 136 LEU X N 1
ATOM 4407 C CA . LEU D 2 137 ? 37.016 8.531 106.084 1.00 18.42 136 LEU X CA 1
ATOM 4408 C C . LEU D 2 137 ? 37.030 9.299 107.367 1.00 17.90 136 LEU X C 1
ATOM 4409 O O . LEU D 2 137 ? 37.625 8.867 108.366 1.00 17.71 136 LEU X O 1
ATOM 4414 N N . ASN D 2 138 ? 36.431 10.476 107.325 1.00 17.50 137 ASN X N 1
ATOM 4415 C CA . ASN D 2 138 ? 36.670 11.474 108.363 1.00 17.57 137 ASN X CA 1
ATOM 4416 C C . ASN D 2 138 ? 35.460 11.734 109.233 1.00 17.30 137 ASN X C 1
ATOM 4417 O O . ASN D 2 138 ? 34.320 11.805 108.755 1.00 17.21 137 ASN X O 1
ATOM 4422 N N . ASN D 2 139 ? 35.744 11.895 110.519 1.00 16.60 138 ASN X N 1
ATOM 4423 C CA . ASN D 2 139 ? 34.786 12.272 111.533 1.00 16.63 138 ASN X CA 1
ATOM 4424 C C . ASN D 2 139 ? 33.567 11.376 111.615 1.00 16.02 138 ASN X C 1
ATOM 4425 O O . ASN D 2 139 ? 32.433 11.850 111.565 1.00 15.19 138 ASN X O 1
ATOM 4430 N N . PHE D 2 140 ? 33.818 10.088 111.801 1.00 15.46 139 PHE X N 1
ATOM 4431 C CA . PHE D 2 140 ? 32.766 9.102 111.987 1.00 15.54 139 PHE X CA 1
ATOM 4432 C C . PHE D 2 140 ? 32.767 8.504 113.394 1.00 16.50 139 PHE X C 1
ATOM 4433 O O . PHE D 2 140 ? 33.727 8.638 114.167 1.00 14.96 139 PHE X O 1
ATOM 4441 N N . TYR D 2 141 ? 31.668 7.837 113.718 1.00 16.84 140 TYR X N 1
ATOM 4442 C CA . TYR D 2 141 ? 31.554 7.137 114.992 1.00 19.01 140 TYR X CA 1
ATOM 4443 C C . TYR D 2 141 ? 30.539 6.007 114.816 1.00 20.18 140 TYR X C 1
ATOM 4444 O O . TYR D 2 141 ? 29.512 6.232 114.177 1.00 20.74 140 TYR X O 1
ATOM 4453 N N . PRO D 2 142 ? 30.811 4.804 115.386 1.00 21.70 141 PRO X N 1
ATOM 4454 C CA . PRO D 2 142 ? 31.961 4.387 116.215 1.00 22.37 141 PRO X CA 1
ATOM 4455 C C . PRO D 2 142 ? 33.208 4.064 115.401 1.00 23.95 141 PRO X C 1
ATOM 4456 O O . PRO D 2 142 ? 33.181 4.155 114.162 1.00 23.31 141 PRO X O 1
ATOM 4460 N N . LYS D 2 143 ? 34.285 3.660 116.077 1.00 25.23 142 LYS X N 1
ATOM 4461 C CA . LYS D 2 143 ? 35.587 3.502 115.408 1.00 27.29 142 LYS X CA 1
ATOM 4462 C C . LYS D 2 143 ? 35.606 2.354 114.402 1.00 28.70 142 LYS X C 1
ATOM 4463 O O . LYS D 2 143 ? 36.383 2.386 113.431 1.00 29.22 142 LYS X O 1
ATOM 4469 N N . ASP D 2 144 ? 34.764 1.350 114.674 1.00 30.05 143 ASP X N 1
ATOM 4470 C CA . ASP D 2 144 ? 34.480 0.161 113.828 1.00 31.50 143 ASP X CA 1
ATOM 4471 C C . ASP D 2 144 ? 34.029 0.326 112.353 1.00 31.02 143 ASP X C 1
ATOM 4472 O O . ASP D 2 144 ? 32.978 -0.198 111.955 1.00 32.61 143 ASP X O 1
ATOM 4477 N N . ILE D 2 145 ? 34.807 0.999 111.522 1.00 30.27 144 ILE X N 1
ATOM 4478 C CA . ILE D 2 145 ? 34.403 1.171 110.142 1.00 28.55 144 ILE X CA 1
ATOM 4479 C C . ILE D 2 145 ? 35.176 0.201 109.240 1.00 27.81 144 ILE X C 1
ATOM 4480 O O . ILE D 2 145 ? 36.349 -0.106 109.499 1.00 26.98 144 ILE X O 1
ATOM 4485 N N . ASN D 2 146 ? 34.514 -0.302 108.203 1.00 26.44 145 ASN X N 1
ATOM 4486 C CA . ASN D 2 146 ? 35.190 -1.131 107.193 1.00 26.36 145 ASN X CA 1
ATOM 4487 C C . ASN D 2 146 ? 35.374 -0.364 105.871 1.00 25.60 145 ASN X C 1
ATOM 4488 O O . ASN D 2 146 ? 34.467 0.348 105.444 1.00 25.86 145 ASN X O 1
ATOM 4493 N N . VAL D 2 147 ? 36.531 -0.495 105.228 1.00 24.47 146 VAL X N 1
ATOM 4494 C CA . VAL D 2 147 ? 36.711 0.072 103.885 1.00 23.80 146 VAL X CA 1
ATOM 4495 C C . VAL D 2 147 ? 36.897 -1.076 102.916 1.00 23.04 146 VAL X C 1
ATOM 4496 O O . VAL D 2 147 ? 37.611 -2.041 103.209 1.00 22.04 146 VAL X O 1
ATOM 4500 N N . LYS D 2 148 ? 36.211 -0.976 101.780 1.00 22.14 147 LYS X N 1
ATOM 4501 C CA . LYS D 2 148 ? 36.351 -1.927 100.698 1.00 22.15 147 LYS X CA 1
ATOM 4502 C C . LYS D 2 148 ? 36.741 -1.170 99.438 1.00 21.22 147 LYS X C 1
ATOM 4503 O O . LYS D 2 148 ? 36.094 -0.167 99.055 1.00 20.60 147 LYS X O 1
ATOM 4509 N N . TRP D 2 149 ? 37.780 -1.679 98.792 1.00 19.17 148 TRP X N 1
ATOM 4510 C CA . TRP D 2 149 ? 38.344 -1.067 97.600 1.00 18.16 148 TRP X CA 1
ATOM 4511 C C . TRP D 2 149 ? 37.928 -1.888 96.408 1.00 17.42 148 TRP X C 1
ATOM 4512 O O . TRP D 2 149 ? 37.943 -3.133 96.451 1.00 17.14 148 TRP X O 1
ATOM 4523 N N . LYS D 2 150 ? 37.526 -1.203 95.351 1.00 16.85 149 LYS X N 1
ATOM 4524 C CA . LYS D 2 150 ? 37.213 -1.890 94.097 1.00 16.28 149 LYS X CA 1
ATOM 4525 C C . LYS D 2 150 ? 38.000 -1.240 92.989 1.00 16.32 149 LYS X C 1
ATOM 4526 O O . LYS D 2 150 ? 38.123 -0.010 92.962 1.00 16.34 149 LYS X O 1
ATOM 4532 N N . ILE D 2 151 ? 38.568 -2.065 92.116 1.00 16.36 150 ILE X N 1
ATOM 4533 C CA . ILE D 2 151 ? 39.285 -1.601 90.919 1.00 17.61 150 ILE X CA 1
ATOM 4534 C C . ILE D 2 151 ? 38.494 -2.171 89.785 1.00 17.74 150 ILE X C 1
ATOM 4535 O O . ILE D 2 151 ? 38.158 -3.348 89.804 1.00 17.84 150 ILE X O 1
ATOM 4540 N N . ASP D 2 152 ? 38.150 -1.328 88.821 1.00 17.97 151 ASP X N 1
ATOM 4541 C CA . ASP D 2 152 ? 37.301 -1.732 87.685 1.00 18.21 151 ASP X CA 1
ATOM 4542 C C . ASP D 2 152 ? 36.022 -2.456 88.132 1.00 18.88 151 ASP X C 1
ATOM 4543 O O . ASP D 2 152 ? 35.551 -3.373 87.469 1.00 17.97 151 ASP X O 1
ATOM 4548 N N . GLY D 2 153 ? 35.497 -2.027 89.278 1.00 19.69 152 GLY X N 1
ATOM 4549 C CA . GLY D 2 153 ? 34.261 -2.532 89.843 1.00 21.29 152 GLY X CA 1
ATOM 4550 C C . GLY D 2 153 ? 34.366 -3.889 90.516 1.00 22.68 152 GLY X C 1
ATOM 4551 O O . GLY D 2 153 ? 33.344 -4.493 90.825 1.00 23.27 152 GLY X O 1
ATOM 4552 N N . SER D 2 154 ? 35.594 -4.369 90.711 1.00 23.13 153 SER X N 1
ATOM 4553 C CA . SER D 2 154 ? 35.883 -5.646 91.370 1.00 24.07 153 SER X CA 1
ATOM 4554 C C . SER D 2 154 ? 36.637 -5.394 92.672 1.00 24.02 153 SER X C 1
ATOM 4555 O O . SER D 2 154 ? 37.521 -4.549 92.705 1.00 23.15 153 SER X O 1
ATOM 4558 N N . GLU D 2 155 ? 36.308 -6.156 93.717 1.00 24.60 154 GLU X N 1
ATOM 4559 C CA . GLU D 2 155 ? 36.942 -6.012 95.026 1.00 26.54 154 GLU X CA 1
ATOM 4560 C C . GLU D 2 155 ? 38.426 -6.403 95.004 1.00 26.96 154 GLU X C 1
ATOM 4561 O O . GLU D 2 155 ? 38.826 -7.406 94.403 1.00 26.96 154 GLU X O 1
ATOM 4567 N N . ARG D 2 156 ? 39.235 -5.574 95.643 1.00 27.82 155 ARG X N 1
ATOM 4568 C CA . ARG D 2 156 ? 40.661 -5.781 95.721 1.00 29.16 155 ARG X CA 1
ATOM 4569 C C . ARG D 2 156 ? 41.011 -5.803 97.204 1.00 29.21 155 ARG X C 1
ATOM 4570 O O . ARG D 2 156 ? 40.712 -4.847 97.930 1.00 28.27 155 ARG X O 1
ATOM 4578 N N . GLN D 2 157 ? 41.608 -6.903 97.658 1.00 29.49 156 GLN X N 1
ATOM 4579 C CA . GLN D 2 157 ? 41.887 -7.069 99.087 1.00 30.60 156 GLN X CA 1
ATOM 4580 C C . GLN D 2 157 ? 43.349 -6.762 99.447 1.00 30.37 156 GLN X C 1
ATOM 4581 O O . GLN D 2 157 ? 43.635 -6.337 100.571 1.00 30.83 156 GLN X O 1
ATOM 4587 N N . ASN D 2 158 ? 44.258 -6.930 98.487 1.00 29.53 157 ASN X N 1
ATOM 4588 C CA . ASN D 2 158 ? 45.702 -6.827 98.743 1.00 29.29 157 ASN X CA 1
ATOM 4589 C C . ASN D 2 158 ? 46.342 -5.479 98.419 1.00 28.38 157 ASN X C 1
ATOM 4590 O O . ASN D 2 158 ? 46.004 -4.847 97.421 1.00 29.71 157 ASN X O 1
ATOM 4595 N N . GLY D 2 159 ? 47.297 -5.054 99.241 1.00 26.96 158 GLY X N 1
ATOM 4596 C CA . GLY D 2 159 ? 47.989 -3.781 99.007 1.00 24.52 158 GLY X CA 1
ATOM 4597 C C . GLY D 2 159 ? 47.360 -2.614 99.752 1.00 23.20 158 GLY X C 1
ATOM 4598 O O . GLY D 2 159 ? 47.619 -1.442 99.439 1.00 23.05 158 GLY X O 1
ATOM 4599 N N . VAL D 2 160 ? 46.551 -2.930 100.761 1.00 21.96 159 VAL X N 1
ATOM 4600 C CA . VAL D 2 160 ? 45.788 -1.910 101.491 1.00 20.13 159 VAL X CA 1
ATOM 4601 C C . VAL D 2 160 ? 46.368 -1.725 102.886 1.00 19.99 159 VAL X C 1
ATOM 4602 O O . VAL D 2 160 ? 46.589 -2.700 103.601 1.00 20.24 159 VAL X O 1
ATOM 4606 N N . LEU D 2 161 ? 46.619 -0.470 103.243 1.00 19.62 160 LEU X N 1
ATOM 4607 C CA . LEU D 2 161 ? 47.066 -0.068 104.570 1.00 20.42 160 LEU X CA 1
ATOM 4608 C C . LEU D 2 161 ? 46.179 1.026 105.116 1.00 19.80 160 LEU X C 1
ATOM 4609 O O . LEU D 2 161 ? 45.905 2.023 104.441 1.00 19.72 160 LEU X O 1
ATOM 4614 N N . ASN D 2 162 ? 45.800 0.835 106.373 1.00 19.68 161 ASN X N 1
ATOM 4615 C CA . ASN D 2 162 ? 44.815 1.637 107.075 1.00 19.24 161 ASN X CA 1
ATOM 4616 C C . ASN D 2 162 ? 45.443 2.270 108.315 1.00 19.86 161 ASN X C 1
ATOM 4617 O O . ASN D 2 162 ? 46.262 1.654 108.987 1.00 18.88 161 ASN X O 1
ATOM 4622 N N . SER D 2 163 ? 45.049 3.499 108.614 1.00 19.87 162 SER X N 1
ATOM 4623 C CA . SER D 2 163 ? 45.489 4.169 109.820 1.00 20.25 162 SER X CA 1
ATOM 4624 C C . SER D 2 163 ? 44.338 4.986 110.407 1.00 19.82 162 SER X C 1
ATOM 4625 O O . SER D 2 163 ? 43.614 5.634 109.667 1.00 20.29 162 SER X O 1
ATOM 4628 N N . TRP D 2 164 ? 44.204 4.947 111.725 1.00 18.88 163 TRP X N 1
ATOM 4629 C CA . TRP D 2 164 ? 43.162 5.652 112.464 1.00 19.33 163 TRP X CA 1
ATOM 4630 C C . TRP D 2 164 ? 43.743 6.716 113.380 1.00 19.06 163 TRP X C 1
ATOM 4631 O O . TRP D 2 164 ? 44.785 6.502 114.038 1.00 17.12 163 TRP X O 1
ATOM 4642 N N . THR D 2 165 ? 43.036 7.844 113.460 1.00 19.09 164 THR X N 1
ATOM 4643 C CA . THR D 2 165 ? 43.318 8.843 114.468 1.00 19.15 164 THR X CA 1
ATOM 4644 C C . THR D 2 165 ? 42.829 8.363 115.839 1.00 19.35 164 THR X C 1
ATOM 4645 O O . THR D 2 165 ? 41.966 7.486 115.949 1.00 19.71 164 THR X O 1
ATOM 4649 N N . ASP D 2 166 ? 43.389 8.948 116.883 1.00 19.88 165 ASP X N 1
ATOM 4650 C CA . ASP D 2 166 ? 42.816 8.837 118.221 1.00 20.57 165 ASP X CA 1
ATOM 4651 C C . ASP D 2 166 ? 41.516 9.616 118.241 1.00 19.22 165 ASP X C 1
ATOM 4652 O O . ASP D 2 166 ? 41.257 10.433 117.361 1.00 18.34 165 ASP X O 1
ATOM 4657 N N . GLN D 2 167 ? 40.693 9.365 119.245 1.00 18.64 166 GLN X N 1
ATOM 4658 C CA . GLN D 2 167 ? 39.412 10.040 119.359 1.00 18.52 166 GLN X CA 1
ATOM 4659 C C . GLN D 2 167 ? 39.580 11.568 119.441 1.00 18.92 166 GLN X C 1
ATOM 4660 O O . GLN D 2 167 ? 40.434 12.084 120.169 1.00 17.82 166 GLN X O 1
ATOM 4666 N N . ASP D 2 168 ? 38.786 12.271 118.646 1.00 18.98 167 ASP X N 1
ATOM 4667 C CA . ASP D 2 168 ? 38.802 13.720 118.645 1.00 20.07 167 ASP X CA 1
ATOM 4668 C C . ASP D 2 168 ? 38.337 14.297 119.988 1.00 20.41 167 ASP X C 1
ATOM 4669 O O . ASP D 2 168 ? 37.290 13.909 120.528 1.00 19.39 167 ASP X O 1
ATOM 4674 N N . SER D 2 169 ? 39.135 15.224 120.517 1.00 21.51 168 SER X N 1
ATOM 4675 C CA . SER D 2 169 ? 38.891 15.869 121.813 1.00 21.87 168 SER X CA 1
ATOM 4676 C C . SER D 2 169 ? 37.653 16.767 121.860 1.00 21.85 168 SER X C 1
ATOM 4677 O O . SER D 2 169 ? 37.122 17.022 122.942 1.00 20.43 168 SER X O 1
ATOM 4680 N N . LYS D 2 170 ? 37.213 17.254 120.695 1.00 22.13 169 LYS X N 1
ATOM 4681 C CA . LYS D 2 170 ? 36.083 18.202 120.622 1.00 23.02 169 LYS X CA 1
ATOM 4682 C C . LYS D 2 170 ? 34.762 17.500 120.306 1.00 22.40 169 LYS X C 1
ATOM 4683 O O . LYS D 2 170 ? 33.758 17.718 120.985 1.00 22.26 169 LYS X O 1
ATOM 4689 N N . ASP D 2 171 ? 34.776 16.637 119.290 1.00 21.68 170 ASP X N 1
ATOM 4690 C CA . ASP D 2 171 ? 33.533 16.022 118.819 1.00 21.05 170 ASP X CA 1
ATOM 4691 C C . ASP D 2 171 ? 33.461 14.506 118.981 1.00 19.57 170 ASP X C 1
ATOM 4692 O O . ASP D 2 171 ? 32.449 13.896 118.624 1.00 19.33 170 ASP X O 1
ATOM 4697 N N . SER D 2 172 ? 34.534 13.907 119.494 1.00 17.35 171 SER X N 1
ATOM 4698 C CA . SER D 2 172 ? 34.506 12.496 119.900 1.00 17.07 171 SER X CA 1
ATOM 4699 C C . SER D 2 172 ? 34.394 11.518 118.710 1.00 16.62 171 SER X C 1
ATOM 4700 O O . SER D 2 172 ? 34.054 10.348 118.873 1.00 16.15 171 SER X O 1
ATOM 4703 N N . THR D 2 173 ? 34.690 12.013 117.518 1.00 15.47 172 THR X N 1
ATOM 4704 C CA . THR D 2 173 ? 34.692 11.183 116.353 1.00 16.14 172 THR X CA 1
ATOM 4705 C C . THR D 2 173 ? 36.086 10.596 116.115 1.00 16.19 172 THR X C 1
ATOM 4706 O O . THR D 2 173 ? 37.067 10.938 116.807 1.00 15.38 172 THR X O 1
ATOM 4710 N N . TYR D 2 174 ? 36.149 9.685 115.151 1.00 15.97 173 TYR X N 1
ATOM 4711 C CA . TYR D 2 174 ? 37.406 9.103 114.726 1.00 16.58 173 TYR X CA 1
ATOM 4712 C C . TYR D 2 174 ? 37.545 9.425 113.264 1.00 16.80 173 TYR X C 1
ATOM 4713 O O . TYR D 2 174 ? 36.538 9.678 112.578 1.00 17.47 173 TYR X O 1
ATOM 4722 N N . SER D 2 175 ? 38.776 9.383 112.770 1.00 17.02 174 SER X N 1
ATOM 4723 C CA . SER D 2 175 ? 38.986 9.439 111.323 1.00 17.05 174 SER X CA 1
ATOM 4724 C C . SER D 2 175 ? 39.929 8.309 110.893 1.00 17.50 174 SER X C 1
ATOM 4725 O O . SER D 2 175 ? 40.711 7.807 111.691 1.00 16.07 174 SER X O 1
ATOM 4728 N N . MET D 2 176 ? 39.865 7.932 109.620 1.00 19.00 175 MET X N 1
ATOM 4729 C CA . MET D 2 176 ? 40.645 6.813 109.095 1.00 22.08 175 MET X CA 1
ATOM 4730 C C . MET D 2 176 ? 41.158 7.174 107.707 1.00 20.53 175 MET X C 1
ATOM 4731 O O . MET D 2 176 ? 40.470 7.837 106.935 1.00 19.59 175 MET X O 1
ATOM 4736 N N . SER D 2 177 ? 42.402 6.807 107.434 1.00 20.33 176 SER X N 1
ATOM 4737 C CA . SER D 2 177 ? 42.958 6.897 106.085 1.00 21.16 176 SER X CA 1
ATOM 4738 C C . SER D 2 177 ? 43.192 5.463 105.606 1.00 20.87 176 SER X C 1
ATOM 4739 O O . SER D 2 177 ? 43.672 4.638 106.370 1.00 20.02 176 SER X O 1
ATOM 4742 N N . SER D 2 178 ? 42.857 5.192 104.342 1.00 20.92 177 SER X N 1
ATOM 4743 C CA . SER D 2 178 ? 43.091 3.881 103.721 1.00 20.99 177 SER X CA 1
ATOM 4744 C C . SER D 2 178 ? 43.826 4.121 102.400 1.00 21.46 177 SER X C 1
ATOM 4745 O O . SER D 2 178 ? 43.409 4.961 101.597 1.00 20.41 177 SER X O 1
ATOM 4748 N N . THR D 2 179 ? 44.912 3.381 102.183 1.00 21.14 178 THR X N 1
ATOM 4749 C CA . THR D 2 179 ? 45.720 3.570 100.994 1.00 21.10 178 THR X CA 1
ATOM 4750 C C . THR D 2 179 ? 45.876 2.245 100.276 1.00 20.86 178 THR X C 1
ATOM 4751 O O . THR D 2 179 ? 46.293 1.265 100.858 1.00 20.76 178 THR X O 1
ATOM 4755 N N . LEU D 2 180 ? 45.500 2.236 99.007 1.00 20.91 179 LEU X N 1
ATOM 4756 C CA . LEU D 2 180 ? 45.749 1.113 98.130 1.00 21.53 179 LEU X CA 1
ATOM 4757 C C . LEU D 2 180 ? 46.986 1.454 97.311 1.00 21.47 179 LEU X C 1
ATOM 4758 O O . LEU D 2 180 ? 46.968 2.418 96.546 1.00 21.00 179 LEU X O 1
ATOM 4763 N N . THR D 2 181 ? 48.066 0.693 97.506 1.00 22.44 180 THR X N 1
ATOM 4764 C CA . THR D 2 181 ? 49.289 0.894 96.725 1.00 23.00 180 THR X CA 1
ATOM 4765 C C . THR D 2 181 ? 49.455 -0.174 95.647 1.00 22.55 180 THR X C 1
ATOM 4766 O O . THR D 2 181 ? 49.420 -1.399 95.909 1.00 22.62 180 THR X O 1
ATOM 4770 N N . LEU D 2 182 ? 49.618 0.318 94.431 1.00 20.65 181 LEU X N 1
ATOM 4771 C CA . LEU D 2 182 ? 49.820 -0.506 93.255 1.00 21.15 181 LEU X CA 1
ATOM 4772 C C . LEU D 2 182 ? 51.120 -0.022 92.612 1.00 20.46 181 LEU X C 1
ATOM 4773 O O . LEU D 2 182 ? 51.651 1.051 92.969 1.00 20.36 181 LEU X O 1
ATOM 4778 N N . THR D 2 183 ? 51.619 -0.791 91.653 1.00 19.85 182 THR X N 1
ATOM 4779 C CA . THR D 2 183 ? 52.667 -0.288 90.771 1.00 19.38 182 THR X CA 1
ATOM 4780 C C . THR D 2 183 ? 51.998 0.686 89.810 1.00 19.10 182 THR X C 1
ATOM 4781 O O . THR D 2 183 ? 50.784 0.561 89.552 1.00 18.51 182 THR X O 1
ATOM 4785 N N . LYS D 2 184 ? 52.769 1.630 89.260 1.00 18.91 183 LYS X N 1
ATOM 4786 C CA . LYS D 2 184 ? 52.249 2.522 88.218 1.00 18.89 183 LYS X CA 1
ATOM 4787 C C . LYS D 2 184 ? 51.632 1.727 87.055 1.00 19.08 183 LYS X C 1
ATOM 4788 O O . LYS D 2 184 ? 50.536 2.056 86.597 1.00 17.79 183 LYS X O 1
ATOM 4794 N N . ASP D 2 185 ? 52.314 0.673 86.590 1.00 18.74 184 ASP X N 1
ATOM 4795 C CA . ASP D 2 185 ? 51.787 -0.109 85.458 1.00 19.33 184 ASP X CA 1
ATOM 4796 C C . ASP D 2 185 ? 50.449 -0.758 85.778 1.00 19.40 184 ASP X C 1
ATOM 4797 O O . ASP D 2 185 ? 49.565 -0.820 84.924 1.00 19.87 184 ASP X O 1
ATOM 4802 N N . GLU D 2 186 ? 50.303 -1.238 87.003 1.00 19.33 185 GLU X N 1
ATOM 4803 C CA . GLU D 2 186 ? 49.073 -1.900 87.445 1.00 21.30 185 GLU X CA 1
ATOM 4804 C C . GLU D 2 186 ? 47.924 -0.892 87.481 1.00 19.85 185 GLU X C 1
ATOM 4805 O O . GLU D 2 186 ? 46.809 -1.150 87.006 1.00 19.77 185 GLU X O 1
ATOM 4811 N N . TYR D 2 187 ? 48.233 0.271 88.040 1.00 19.48 186 TYR X N 1
ATOM 4812 C CA . TYR D 2 187 ? 47.301 1.381 88.129 1.00 19.19 186 TYR X CA 1
ATOM 4813 C C . TYR D 2 187 ? 46.813 1.793 86.756 1.00 19.76 186 TYR X C 1
ATOM 4814 O O . TYR D 2 187 ? 45.621 2.052 86.557 1.00 19.60 186 TYR X O 1
ATOM 4823 N N . GLU D 2 188 ? 47.735 1.855 85.800 1.00 20.25 187 GLU X N 1
ATOM 4824 C CA . GLU D 2 188 ? 47.386 2.292 84.472 1.00 21.06 187 GLU X CA 1
ATOM 4825 C C . GLU D 2 188 ? 46.771 1.201 83.604 1.00 20.12 187 GLU X C 1
ATOM 4826 O O . GLU D 2 188 ? 46.441 1.453 82.458 1.00 20.07 187 GLU X O 1
ATOM 4832 N N . ARG D 2 189 ? 46.599 -0.002 84.154 1.00 19.36 188 ARG X N 1
ATOM 4833 C CA . ARG D 2 189 ? 45.947 -1.095 83.420 1.00 19.04 188 ARG X CA 1
ATOM 4834 C C . ARG D 2 189 ? 44.443 -1.123 83.701 1.00 18.30 188 ARG X C 1
ATOM 4835 O O . ARG D 2 189 ? 43.705 -1.913 83.134 1.00 17.05 188 ARG X O 1
ATOM 4843 N N . HIS D 2 190 ? 44.008 -0.246 84.600 1.00 17.67 189 HIS X N 1
ATOM 4844 C CA . HIS D 2 190 ? 42.613 -0.184 85.026 1.00 17.99 189 HIS X CA 1
ATOM 4845 C C . HIS D 2 190 ? 42.089 1.240 84.942 1.00 17.39 189 HIS X C 1
ATOM 4846 O O . HIS D 2 190 ? 42.855 2.185 84.804 1.00 16.83 189 HIS X O 1
ATOM 4853 N N . ASN D 2 191 ? 40.782 1.400 85.041 1.00 17.42 190 ASN X N 1
ATOM 4854 C CA . ASN D 2 191 ? 40.249 2.748 84.887 1.00 17.84 190 ASN X CA 1
ATOM 4855 C C . ASN D 2 191 ? 39.547 3.289 86.131 1.00 17.20 190 ASN X C 1
ATOM 4856 O O . ASN D 2 191 ? 39.718 4.455 86.484 1.00 16.87 190 ASN X O 1
ATOM 4861 N N . SER D 2 192 ? 38.718 2.469 86.763 1.00 16.79 191 SER X N 1
ATOM 4862 C CA . SER D 2 192 ? 37.911 2.991 87.856 1.00 16.72 191 SER X CA 1
ATOM 4863 C C . SER D 2 192 ? 38.436 2.527 89.207 1.00 16.43 191 SER X C 1
ATOM 4864 O O . SER D 2 192 ? 38.869 1.393 89.350 1.00 15.49 191 SER X O 1
ATOM 4867 N N . TYR D 2 193 ? 38.396 3.434 90.177 1.00 15.85 192 TYR X N 1
ATOM 4868 C CA . TYR D 2 193 ? 38.899 3.199 91.514 1.00 16.83 192 TYR X CA 1
ATOM 4869 C C . TYR D 2 193 ? 37.847 3.651 92.477 1.00 17.24 192 TYR X C 1
ATOM 4870 O O . TYR D 2 193 ? 37.398 4.802 92.393 1.00 17.36 192 TYR X O 1
ATOM 4879 N N . THR D 2 194 ? 37.440 2.745 93.370 1.00 17.27 193 THR X N 1
ATOM 4880 C CA . THR D 2 194 ? 36.313 2.974 94.277 1.00 18.43 193 THR X CA 1
ATOM 4881 C C . THR D 2 194 ? 36.673 2.619 95.723 1.00 19.16 193 THR X C 1
ATOM 4882 O O . THR D 2 194 ? 37.219 1.545 95.978 1.00 18.80 193 THR X O 1
ATOM 4886 N N . CYS D 2 195 ? 36.376 3.524 96.648 1.00 18.81 194 CYS X N 1
ATOM 4887 C CA . CYS D 2 195 ? 36.449 3.182 98.076 1.00 21.09 194 CYS X CA 1
ATOM 4888 C C . CYS D 2 195 ? 35.079 3.319 98.713 1.00 20.50 194 CYS X C 1
ATOM 4889 O O . CYS D 2 195 ? 34.341 4.279 98.454 1.00 20.16 194 CYS X O 1
ATOM 4892 N N . GLU D 2 196 ? 34.723 2.306 99.489 1.00 20.57 195 GLU X N 1
ATOM 4893 C CA . GLU D 2 196 ? 33.385 2.199 100.063 1.00 21.09 195 GLU X CA 1
ATOM 4894 C C . GLU D 2 196 ? 33.519 2.062 101.560 1.00 20.55 195 GLU X C 1
ATOM 4895 O O . GLU D 2 196 ? 34.298 1.251 102.039 1.00 20.25 195 GLU X O 1
ATOM 4901 N N . ALA D 2 197 ? 32.733 2.840 102.278 1.00 20.82 196 ALA X N 1
ATOM 4902 C CA . ALA D 2 197 ? 32.737 2.840 103.730 1.00 21.35 196 ALA X CA 1
ATOM 4903 C C . ALA D 2 197 ? 31.476 2.167 104.198 1.00 22.56 196 ALA X C 1
ATOM 4904 O O . ALA D 2 197 ? 30.383 2.566 103.805 1.00 22.85 196 ALA X O 1
ATOM 4906 N N . THR D 2 198 ? 31.607 1.118 105.001 1.00 23.47 197 THR X N 1
ATOM 4907 C CA . THR D 2 198 ? 30.432 0.517 105.627 1.00 25.03 197 THR X CA 1
ATOM 4908 C C . THR D 2 198 ? 30.632 0.410 107.140 1.00 26.66 197 THR X C 1
ATOM 4909 O O . THR D 2 198 ? 31.723 0.059 107.582 1.00 25.61 197 THR X O 1
ATOM 4913 N N . HIS D 2 199 ? 29.594 0.765 107.911 1.00 29.63 198 HIS X N 1
ATOM 4914 C CA . HIS D 2 199 ? 29.505 0.454 109.358 1.00 32.21 198 HIS X CA 1
ATOM 4915 C C . HIS D 2 199 ? 29.293 -1.051 109.488 1.00 33.28 198 HIS X C 1
ATOM 4916 O O . HIS D 2 199 ? 28.692 -1.674 108.603 1.00 33.60 198 HIS X O 1
ATOM 4923 N N . LYS D 2 200 ? 29.741 -1.625 110.604 1.00 34.68 199 LYS X N 1
ATOM 4924 C CA . LYS D 2 200 ? 29.571 -3.063 110.849 1.00 36.16 199 LYS X CA 1
ATOM 4925 C C . LYS D 2 200 ? 28.095 -3.531 110.844 1.00 36.68 199 LYS X C 1
ATOM 4926 O O . LYS D 2 200 ? 27.795 -4.672 110.456 1.00 37.15 199 LYS X O 1
ATOM 4928 N N . THR D 2 201 ? 27.183 -2.645 111.256 1.00 37.38 200 THR X N 1
ATOM 4929 C CA . THR D 2 201 ? 25.761 -2.992 111.391 1.00 37.55 200 THR X CA 1
ATOM 4930 C C . THR D 2 201 ? 24.848 -2.563 110.222 1.00 37.87 200 THR X C 1
ATOM 4931 O O . THR D 2 201 ? 23.626 -2.761 110.284 1.00 38.33 200 THR X O 1
ATOM 4933 N N . SER D 2 202 ? 25.427 -2.002 109.160 1.00 37.78 201 SER X N 1
ATOM 4934 C CA . SER D 2 202 ? 24.644 -1.588 107.982 1.00 37.47 201 SER X CA 1
ATOM 4935 C C . SER D 2 202 ? 25.128 -2.224 106.684 1.00 36.36 201 SER X C 1
ATOM 4936 O O . SER D 2 202 ? 26.311 -2.550 106.550 1.00 36.76 201 SER X O 1
ATOM 4939 N N . THR D 2 203 ? 24.213 -2.387 105.727 1.00 34.96 202 THR X N 1
ATOM 4940 C CA . THR D 2 203 ? 24.583 -2.898 104.395 1.00 33.24 202 THR X CA 1
ATOM 4941 C C . THR D 2 203 ? 24.444 -1.826 103.307 1.00 31.44 202 THR X C 1
ATOM 4942 O O . THR D 2 203 ? 24.427 -2.153 102.115 1.00 31.61 202 THR X O 1
ATOM 4946 N N . SER D 2 204 ? 24.351 -0.559 103.720 1.00 28.76 203 SER X N 1
ATOM 4947 C CA . SER D 2 204 ? 24.421 0.574 102.790 1.00 25.99 203 SER X CA 1
ATOM 4948 C C . SER D 2 204 ? 25.750 1.280 102.940 1.00 24.74 203 SER X C 1
ATOM 4949 O O . SER D 2 204 ? 26.036 1.828 104.005 1.00 24.95 203 SER X O 1
ATOM 4952 N N . PRO D 2 205 ? 26.576 1.265 101.880 1.00 22.98 204 PRO X N 1
ATOM 4953 C CA . PRO D 2 205 ? 27.853 1.942 101.961 1.00 21.88 204 PRO X CA 1
ATOM 4954 C C . PRO D 2 205 ? 27.763 3.434 101.605 1.00 21.04 204 PRO X C 1
ATOM 4955 O O . PRO D 2 205 ? 26.735 3.913 101.103 1.00 20.38 204 PRO X O 1
ATOM 4959 N N . ILE D 2 206 ? 28.847 4.152 101.869 1.00 19.92 205 ILE X N 1
ATOM 4960 C CA . ILE D 2 206 ? 29.064 5.452 101.283 1.00 19.09 205 ILE X CA 1
ATOM 4961 C C . ILE D 2 206 ? 30.154 5.168 100.283 1.00 19.64 205 ILE X C 1
ATOM 4962 O O . ILE D 2 206 ? 31.158 4.550 100.654 1.00 19.88 205 ILE X O 1
ATOM 4967 N N . VAL D 2 207 ? 29.969 5.570 99.019 1.00 18.83 206 VAL X N 1
ATOM 4968 C CA . VAL D 2 207 ? 30.950 5.232 97.997 1.00 19.01 206 VAL X CA 1
ATOM 4969 C C . VAL D 2 207 ? 31.533 6.480 97.359 1.00 19.58 206 VAL X C 1
ATOM 4970 O O . VAL D 2 207 ? 30.802 7.440 97.088 1.00 19.69 206 VAL X O 1
ATOM 4974 N N . LYS D 2 208 ? 32.841 6.459 97.100 1.00 18.62 207 LYS X N 1
ATOM 4975 C CA . LYS D 2 208 ? 33.482 7.494 96.320 1.00 17.78 207 LYS X CA 1
ATOM 4976 C C . LYS D 2 208 ? 34.384 6.843 95.308 1.00 17.97 207 LYS X C 1
ATOM 4977 O O . LYS D 2 208 ? 35.084 5.889 95.620 1.00 17.57 207 LYS X O 1
ATOM 4983 N N . SER D 2 209 ? 34.374 7.376 94.094 1.00 16.95 208 SER X N 1
ATOM 4984 C CA . SER D 2 209 ? 35.188 6.809 93.056 1.00 18.64 208 SER X CA 1
ATOM 4985 C C . SER D 2 209 ? 35.741 7.886 92.148 1.00 18.13 208 SER X C 1
ATOM 4986 O O . SER D 2 209 ? 35.316 9.053 92.178 1.00 17.14 208 SER X O 1
ATOM 4989 N N . PHE D 2 210 ? 36.722 7.479 91.365 1.00 17.77 209 PHE X N 1
ATOM 4990 C CA . PHE D 2 210 ? 37.191 8.259 90.243 1.00 17.97 209 PHE X CA 1
ATOM 4991 C C . PHE D 2 210 ? 37.580 7.325 89.111 1.00 17.85 209 PHE X C 1
ATOM 4992 O O . PHE D 2 210 ? 37.738 6.105 89.317 1.00 16.26 209 PHE X O 1
ATOM 5000 N N . ASN D 2 211 ? 37.716 7.930 87.928 1.00 17.51 210 ASN X N 1
ATOM 5001 C CA . ASN D 2 211 ? 38.160 7.254 86.718 1.00 17.83 210 ASN X CA 1
ATOM 5002 C C . ASN D 2 211 ? 39.453 7.884 86.281 1.00 18.27 210 ASN X C 1
ATOM 5003 O O . ASN D 2 211 ? 39.598 9.099 86.344 1.00 18.67 210 ASN X O 1
ATOM 5008 N N . ARG D 2 212 ? 40.415 7.072 85.866 1.00 20.03 211 ARG X N 1
ATOM 5009 C CA . ARG D 2 212 ? 41.656 7.617 85.294 1.00 20.30 211 ARG X CA 1
ATOM 5010 C C . ARG D 2 212 ? 41.417 8.455 84.044 1.00 21.13 211 ARG X C 1
ATOM 5011 O O . ARG D 2 212 ? 42.161 9.418 83.798 1.00 21.72 211 ARG X O 1
ATOM 5019 N N . ASN D 2 213 ? 40.413 8.084 83.246 1.00 21.03 212 ASN X N 1
ATOM 5020 C CA . ASN D 2 213 ? 40.236 8.657 81.905 1.00 22.39 212 ASN X CA 1
ATOM 5021 C C . ASN D 2 213 ? 39.453 9.974 81.823 1.00 23.06 212 ASN X C 1
ATOM 5022 O O . ASN D 2 213 ? 39.525 10.677 80.801 1.00 23.25 212 ASN X O 1
ATOM 5027 N N . GLU D 2 214 ? 38.664 10.290 82.848 1.00 23.34 213 GLU X N 1
ATOM 5028 C CA . GLU D 2 214 ? 37.801 11.470 82.779 1.00 23.52 213 GLU X CA 1
ATOM 5029 C C . GLU D 2 214 ? 37.494 12.066 84.131 1.00 24.68 213 GLU X C 1
ATOM 5030 O O . GLU D 2 214 ? 37.592 11.377 85.131 1.00 23.92 213 GLU X O 1
ATOM 5036 N N . CYS D 2 215 ? 37.122 13.350 84.140 1.00 25.53 214 CYS X N 1
ATOM 5037 C CA . CYS D 2 215 ? 36.719 14.056 85.359 1.00 27.37 214 CYS X CA 1
ATOM 5038 C C . CYS D 2 215 ? 35.367 13.573 85.878 1.00 28.04 214 CYS X C 1
ATOM 5039 O O . CYS D 2 215 ? 35.007 13.861 87.020 1.00 28.39 214 CYS X O 1
ATOM 5043 N N . ALA E 1 1 ? 58.412 31.765 134.413 1.00 21.94 1 ALA Y N 1
ATOM 5044 C CA . ALA E 1 1 ? 57.915 30.746 133.440 1.00 21.46 1 ALA Y CA 1
ATOM 5045 C C . ALA E 1 1 ? 58.610 29.399 133.624 1.00 21.00 1 ALA Y C 1
ATOM 5046 O O . ALA E 1 1 ? 59.763 29.244 133.246 1.00 21.25 1 ALA Y O 1
ATOM 5048 N N . VAL E 1 2 ? 57.929 28.407 134.172 1.00 20.71 2 VAL Y N 1
ATOM 5049 C CA . VAL E 1 2 ? 58.603 27.119 134.419 1.00 21.42 2 VAL Y CA 1
ATOM 5050 C C . VAL E 1 2 ? 58.568 26.272 133.140 1.00 21.54 2 VAL Y C 1
ATOM 5051 O O . VAL E 1 2 ? 57.494 25.945 132.660 1.00 21.07 2 VAL Y O 1
ATOM 5055 N N . GLN E 1 3 ? 59.741 25.928 132.605 1.00 22.04 3 GLN Y N 1
ATOM 5056 C CA . GLN E 1 3 ? 59.850 25.101 131.403 1.00 22.96 3 GLN Y CA 1
ATOM 5057 C C . GLN E 1 3 ? 60.892 24.020 131.591 1.00 22.80 3 GLN Y C 1
ATOM 5058 O O . GLN E 1 3 ? 61.969 24.299 132.132 1.00 22.04 3 GLN Y O 1
ATOM 5064 N N . LEU E 1 4 ? 60.571 22.791 131.173 1.00 21.89 4 LEU Y N 1
ATOM 5065 C CA . LEU E 1 4 ? 61.604 21.749 130.982 1.00 23.11 4 LEU Y CA 1
ATOM 5066 C C . LEU E 1 4 ? 61.720 21.469 129.482 1.00 23.12 4 LEU Y C 1
ATOM 5067 O O . LEU E 1 4 ? 60.831 20.861 128.914 1.00 23.72 4 LEU Y O 1
ATOM 5072 N N . GLU E 1 5 ? 62.779 21.949 128.844 1.00 23.01 5 GLU Y N 1
ATOM 5073 C CA . GLU E 1 5 ? 62.916 21.848 127.384 1.00 24.09 5 GLU Y CA 1
ATOM 5074 C C . GLU E 1 5 ? 63.928 20.734 127.110 1.00 22.62 5 GLU Y C 1
ATOM 5075 O O . GLU E 1 5 ? 65.084 20.837 127.532 1.00 22.59 5 GLU Y O 1
ATOM 5081 N N . GLN E 1 6 ? 63.496 19.662 126.451 1.00 21.54 6 GLN Y N 1
ATOM 5082 C CA . GLN E 1 6 ? 64.373 18.515 126.192 1.00 20.76 6 GLN Y CA 1
ATOM 5083 C C . GLN E 1 6 ? 65.021 18.556 124.812 1.00 20.71 6 GLN Y C 1
ATOM 5084 O O . GLN E 1 6 ? 64.525 19.245 123.906 1.00 19.19 6 GLN Y O 1
ATOM 5090 N N . SER E 1 7 ? 66.115 17.809 124.634 1.00 20.36 7 SER Y N 1
ATOM 5091 C CA . SER E 1 7 ? 66.763 17.772 123.317 1.00 20.57 7 SER Y CA 1
ATOM 5092 C C . SER E 1 7 ? 65.917 17.024 122.264 1.00 20.95 7 SER Y C 1
ATOM 5093 O O . SER E 1 7 ? 64.997 16.257 122.611 1.00 21.06 7 SER Y O 1
ATOM 5096 N N . GLY E 1 8 ? 66.251 17.237 120.992 1.00 20.88 8 GLY Y N 1
ATOM 5097 C CA . GLY E 1 8 ? 65.504 16.678 119.880 1.00 20.48 8 GLY Y CA 1
ATOM 5098 C C . GLY E 1 8 ? 65.625 15.168 119.767 1.00 21.13 8 GLY Y C 1
ATOM 5099 O O . GLY E 1 8 ? 66.406 14.540 120.516 1.00 20.57 8 GLY Y O 1
ATOM 5100 N N . PRO E 1 9 ? 64.832 14.568 118.846 1.00 21.00 9 PRO Y N 1
ATOM 5101 C CA . PRO E 1 9 ? 64.836 13.120 118.619 1.00 20.61 9 PRO Y CA 1
ATOM 5102 C C . PRO E 1 9 ? 66.233 12.600 118.224 1.00 20.56 9 PRO Y C 1
ATOM 5103 O O . PRO E 1 9 ? 66.997 13.294 117.558 1.00 19.25 9 PRO Y O 1
ATOM 5107 N N . GLU E 1 10 ? 66.535 11.373 118.624 1.00 19.94 10 GLU Y N 1
ATOM 5108 C CA . GLU E 1 10 ? 67.833 10.786 118.348 1.00 20.62 10 GLU Y CA 1
ATOM 5109 C C . GLU E 1 10 ? 67.658 9.452 117.660 1.00 19.19 10 GLU Y C 1
ATOM 5110 O O . GLU E 1 10 ? 66.747 8.694 117.984 1.00 19.32 10 GLU Y O 1
ATOM 5116 N N . LEU E 1 11 ? 68.535 9.173 116.704 1.00 18.76 11 LEU Y N 1
ATOM 5117 C CA . LEU E 1 11 ? 68.645 7.862 116.122 1.00 17.21 11 LEU Y CA 1
ATOM 5118 C C . LEU E 1 11 ? 70.041 7.349 116.416 1.00 17.60 11 LEU Y C 1
ATOM 5119 O O . LEU E 1 11 ? 71.030 8.006 116.084 1.00 16.76 11 LEU Y O 1
ATOM 5124 N N . LYS E 1 12 ? 70.127 6.185 117.054 1.00 17.70 12 LYS Y N 1
ATOM 5125 C CA . LYS E 1 12 ? 71.431 5.604 117.378 1.00 17.77 12 LYS Y CA 1
ATOM 5126 C C . LYS E 1 12 ? 71.478 4.128 117.040 1.00 18.07 12 LYS Y C 1
ATOM 5127 O O . LYS E 1 12 ? 70.453 3.451 116.970 1.00 17.77 12 LYS Y O 1
ATOM 5133 N N . LYS E 1 13 ? 72.684 3.638 116.818 1.00 18.15 13 LYS Y N 1
ATOM 5134 C CA . LYS E 1 13 ? 72.868 2.235 116.511 1.00 19.13 13 LYS Y CA 1
ATOM 5135 C C . LYS E 1 13 ? 72.974 1.416 117.807 1.00 18.83 13 LYS Y C 1
ATOM 5136 O O . LYS E 1 13 ? 73.382 1.937 118.841 1.00 18.80 13 LYS Y O 1
ATOM 5142 N N . PRO E 1 14 ? 72.569 0.136 117.757 1.00 19.12 14 PRO Y N 1
ATOM 5143 C CA . PRO E 1 14 ? 72.761 -0.727 118.916 1.00 18.85 14 PRO Y CA 1
ATOM 5144 C C . PRO E 1 14 ? 74.227 -0.708 119.376 1.00 18.26 14 PRO Y C 1
ATOM 5145 O O . PRO E 1 14 ? 75.147 -0.619 118.560 1.00 17.37 14 PRO Y O 1
ATOM 5149 N N . GLY E 1 15 ? 74.415 -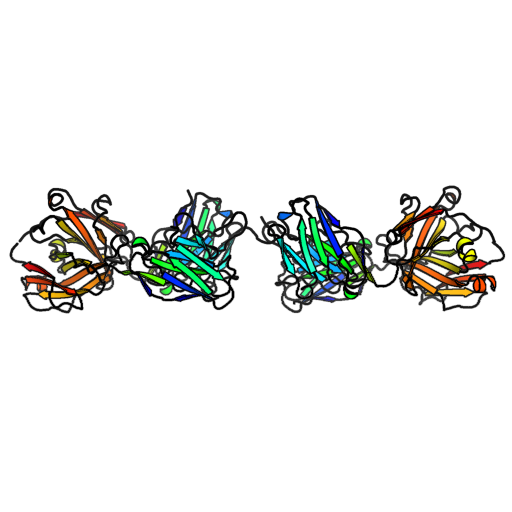0.757 120.689 1.00 17.92 15 GLY Y N 1
ATOM 5150 C CA . GLY E 1 15 ? 75.734 -0.692 121.274 1.00 18.58 15 GLY Y CA 1
ATOM 5151 C C . GLY E 1 15 ? 76.296 0.698 121.402 1.00 18.58 15 GLY Y C 1
ATOM 5152 O O . GLY E 1 15 ? 77.275 0.880 122.091 1.00 19.01 15 GLY Y O 1
ATOM 5153 N N . GLU E 1 16 ? 75.704 1.681 120.728 1.00 19.53 16 GLU Y N 1
ATOM 5154 C CA . GLU E 1 16 ? 76.143 3.068 120.877 1.00 20.63 16 GLU Y CA 1
ATOM 5155 C C . GLU E 1 16 ? 75.593 3.690 122.154 1.00 20.25 16 GLU Y C 1
ATOM 5156 O O . GLU E 1 16 ? 74.886 3.056 122.934 1.00 19.51 16 GLU Y O 1
ATOM 5162 N N . THR E 1 17 ? 75.935 4.951 122.345 1.00 20.39 17 THR Y N 1
ATOM 5163 C CA . THR E 1 17 ? 75.544 5.691 123.520 1.00 20.73 17 THR Y CA 1
ATOM 5164 C C . THR E 1 17 ? 74.686 6.848 123.072 1.00 21.03 17 THR Y C 1
ATOM 5165 O O . THR E 1 17 ? 74.935 7.418 122.027 1.00 22.01 17 THR Y O 1
ATOM 5169 N N . VAL E 1 18 ? 73.665 7.176 123.854 1.00 20.99 18 VAL Y N 1
ATOM 5170 C CA . VAL E 1 18 ? 72.878 8.384 123.633 1.00 20.77 18 VAL Y CA 1
ATOM 5171 C C . VAL E 1 18 ? 72.862 9.208 124.923 1.00 20.85 18 VAL Y C 1
ATOM 5172 O O . VAL E 1 18 ? 72.863 8.648 126.018 1.00 19.85 18 VAL Y O 1
ATOM 5176 N N . LYS E 1 19 ? 72.883 10.532 124.774 1.00 21.26 19 LYS Y N 1
ATOM 5177 C CA . LYS E 1 19 ? 72.779 11.446 125.911 1.00 22.56 19 LYS Y CA 1
ATOM 5178 C C . LYS E 1 19 ? 71.710 12.492 125.596 1.00 22.58 19 LYS Y C 1
ATOM 5179 O O . LYS E 1 19 ? 71.801 13.202 124.615 1.00 24.03 19 LYS Y O 1
ATOM 5185 N N . ILE E 1 20 ? 70.686 12.546 126.430 1.00 22.77 20 ILE Y N 1
ATOM 5186 C CA . ILE E 1 20 ? 69.540 13.432 126.259 1.00 23.55 20 ILE Y CA 1
ATOM 5187 C C . ILE E 1 20 ? 69.646 14.532 127.320 1.00 22.63 20 ILE Y C 1
ATOM 5188 O O . ILE E 1 20 ? 70.007 14.243 128.432 1.00 22.23 20 ILE Y O 1
ATOM 5193 N N . SER E 1 21 ? 69.350 15.780 126.967 1.00 22.88 21 SER Y N 1
ATOM 5194 C CA . SER E 1 21 ? 69.365 16.872 127.932 1.00 23.35 21 SER Y CA 1
ATOM 5195 C C . SER E 1 21 ? 67.953 17.343 128.282 1.00 23.38 21 SER Y C 1
ATOM 5196 O O . SER E 1 21 ? 67.006 17.174 127.517 1.00 23.10 21 SER Y O 1
ATOM 5199 N N . CYS E 1 22 ? 67.841 17.957 129.450 1.00 23.64 22 CYS Y N 1
ATOM 5200 C CA . CYS E 1 22 ? 66.607 18.519 129.936 1.00 23.60 22 CYS Y CA 1
ATOM 5201 C C . CYS E 1 22 ? 67.020 19.880 130.514 1.00 23.42 22 CYS Y C 1
ATOM 5202 O O . CYS E 1 22 ? 67.673 19.945 131.570 1.00 23.93 22 CYS Y O 1
ATOM 5205 N N . LYS E 1 23 ? 66.704 20.945 129.799 1.00 22.91 23 LYS Y N 1
ATOM 5206 C CA . LYS E 1 23 ? 67.060 22.305 130.219 1.00 22.93 23 LYS Y CA 1
ATOM 5207 C C . LYS E 1 23 ? 65.898 22.968 130.948 1.00 22.20 23 LYS Y C 1
ATOM 5208 O O . LYS E 1 23 ? 64.823 23.201 130.375 1.00 21.13 23 LYS Y O 1
ATOM 5214 N N . ALA E 1 24 ? 66.135 23.257 132.227 1.00 21.35 24 ALA Y N 1
ATOM 5215 C CA . ALA E 1 24 ? 65.125 23.789 133.121 1.00 20.80 24 ALA Y CA 1
ATOM 5216 C C . ALA E 1 24 ? 65.210 25.325 133.179 1.00 20.95 24 ALA Y C 1
ATOM 5217 O O . ALA E 1 24 ? 66.297 25.901 133.070 1.00 20.39 24 ALA Y O 1
ATOM 5219 N N . SER E 1 25 ? 64.061 25.985 133.307 1.00 19.88 25 SER Y N 1
ATOM 5220 C CA . SER E 1 25 ? 64.046 27.440 133.508 1.00 19.67 25 SER Y CA 1
ATOM 5221 C C . SER E 1 25 ? 62.877 27.815 134.392 1.00 18.73 25 SER Y C 1
ATOM 5222 O O . SER E 1 25 ? 61.970 26.998 134.607 1.00 18.47 25 SER Y O 1
ATOM 5225 N N . GLY E 1 26 ? 62.931 29.032 134.925 1.00 17.54 26 GLY Y N 1
ATOM 5226 C CA . GLY E 1 26 ? 61.823 29.628 135.667 1.00 17.46 26 GLY Y CA 1
ATOM 5227 C C . GLY E 1 26 ? 61.775 29.277 137.139 1.00 16.53 26 GLY Y C 1
ATOM 5228 O O . GLY E 1 26 ? 60.847 29.675 137.831 1.00 16.98 26 GLY Y O 1
ATOM 5229 N N . TYR E 1 27 ? 62.748 28.499 137.617 1.00 16.10 27 TYR Y N 1
ATOM 5230 C CA . TYR E 1 27 ? 62.816 28.111 139.040 1.00 15.59 27 TYR Y CA 1
ATOM 5231 C C . TYR E 1 27 ? 64.253 27.773 139.441 1.00 15.14 27 TYR Y C 1
ATOM 5232 O O . TYR E 1 27 ? 65.104 27.622 138.574 1.00 14.49 27 TYR Y O 1
ATOM 5241 N N . THR E 1 28 ? 64.523 27.664 140.745 1.00 14.77 28 THR Y N 1
ATOM 5242 C CA . THR E 1 28 ? 65.869 27.325 141.231 1.00 14.77 28 THR Y CA 1
ATOM 5243 C C . THR E 1 28 ? 66.084 25.844 141.009 1.00 15.33 28 THR Y C 1
ATOM 5244 O O . THR E 1 28 ? 65.461 24.996 141.662 1.00 15.64 28 THR Y O 1
ATOM 5248 N N . PHE E 1 29 ? 66.951 25.539 140.043 1.00 16.48 29 PHE Y N 1
ATOM 5249 C CA . PHE E 1 29 ? 67.139 24.171 139.531 1.00 17.02 29 PHE Y CA 1
ATOM 5250 C C . PHE E 1 29 ? 67.520 23.196 140.644 1.00 17.17 29 PHE Y C 1
ATOM 5251 O O . PHE E 1 29 ? 66.997 22.050 140.728 1.00 17.44 29 PHE Y O 1
ATOM 5259 N N . THR E 1 30 ? 68.382 23.677 141.530 1.00 16.94 30 THR Y N 1
ATOM 5260 C CA . THR E 1 30 ? 68.964 22.867 142.594 1.00 17.20 30 THR Y CA 1
ATOM 5261 C C . THR E 1 30 ? 68.027 22.568 143.791 1.00 17.56 30 THR Y C 1
ATOM 5262 O O . THR E 1 30 ? 68.427 21.863 144.739 1.00 18.25 30 THR Y O 1
ATOM 5266 N N . ASN E 1 31 ? 66.803 23.100 143.766 1.00 17.08 31 ASN Y N 1
ATOM 5267 C CA . ASN E 1 31 ? 65.857 22.916 144.888 1.00 16.87 31 ASN Y CA 1
ATOM 5268 C C . ASN E 1 31 ? 64.820 21.812 144.632 1.00 16.60 31 ASN Y C 1
ATOM 5269 O O . ASN E 1 31 ? 64.037 21.482 145.524 1.00 15.06 31 ASN Y O 1
ATOM 5274 N N . TYR E 1 32 ? 64.802 21.269 143.408 1.00 16.30 32 TYR Y N 1
ATOM 5275 C CA . TYR E 1 32 ? 63.843 20.231 143.020 1.00 17.38 32 TYR Y CA 1
ATOM 5276 C C . TYR E 1 32 ? 64.572 19.095 142.359 1.00 17.68 32 TYR Y C 1
ATOM 5277 O O . TYR E 1 32 ? 65.426 19.323 141.494 1.00 18.73 32 TYR Y O 1
ATOM 5286 N N . GLY E 1 33 ? 64.231 17.869 142.749 1.00 18.49 33 GLY Y N 1
ATOM 5287 C CA . GLY E 1 33 ? 64.765 16.687 142.077 1.00 18.32 33 GLY Y CA 1
ATOM 5288 C C . GLY E 1 33 ? 64.256 16.595 140.651 1.00 19.54 33 GLY Y C 1
ATOM 5289 O O . GLY E 1 33 ? 63.184 17.105 140.338 1.00 19.43 33 GLY Y O 1
ATOM 5290 N N . MET E 1 34 ? 65.046 15.964 139.785 1.00 18.77 34 MET Y N 1
ATOM 5291 C CA . MET E 1 34 ? 64.655 15.765 138.412 1.00 18.41 34 MET Y CA 1
ATOM 5292 C C . MET E 1 34 ? 64.422 14.281 138.237 1.00 18.19 34 MET Y C 1
ATOM 5293 O O . MET E 1 34 ? 65.309 13.481 138.540 1.00 18.03 34 MET Y O 1
ATOM 5298 N N . ASN E 1 35 ? 63.239 13.922 137.736 1.00 17.57 35 ASN Y N 1
ATOM 5299 C CA . ASN E 1 35 ? 62.888 12.532 137.513 1.00 17.93 35 ASN Y CA 1
ATOM 5300 C C . ASN E 1 35 ? 63.006 12.176 136.040 1.00 18.45 35 ASN Y C 1
ATOM 5301 O O . ASN E 1 35 ? 62.794 13.024 135.200 1.00 19.35 35 ASN Y O 1
ATOM 5306 N N . TRP E 1 36 ? 63.284 10.905 135.743 1.00 18.31 36 TRP Y N 1
ATOM 5307 C CA . TRP E 1 36 ? 63.271 10.409 134.377 1.00 18.45 36 TRP Y CA 1
ATOM 5308 C C . TRP E 1 36 ? 62.218 9.306 134.211 1.00 18.50 36 TRP Y C 1
ATOM 5309 O O . TRP E 1 36 ? 62.106 8.400 135.054 1.00 17.36 36 TRP Y O 1
ATOM 5320 N N . VAL E 1 37 ? 61.418 9.420 133.139 1.00 19.06 37 VAL Y N 1
ATOM 5321 C CA . VAL E 1 37 ? 60.319 8.476 132.894 1.00 19.55 37 VAL Y CA 1
ATOM 5322 C C . VAL E 1 37 ? 60.394 7.967 131.447 1.00 19.79 37 VAL Y C 1
ATOM 5323 O O . VAL E 1 37 ? 60.521 8.750 130.501 1.00 19.33 37 VAL Y O 1
ATOM 5327 N N . LYS E 1 38 ? 60.334 6.649 131.298 1.00 19.80 38 LYS Y N 1
ATOM 5328 C CA . LYS E 1 38 ? 60.382 6.006 129.990 1.00 19.78 38 LYS Y CA 1
ATOM 5329 C C . LYS E 1 38 ? 58.976 5.585 129.564 1.00 19.91 38 LYS Y C 1
ATOM 5330 O O . LYS E 1 38 ? 58.200 5.074 130.380 1.00 20.73 38 LYS Y O 1
ATOM 5336 N N . GLN E 1 39 ? 58.658 5.810 128.295 1.00 19.56 39 GLN Y N 1
ATOM 5337 C CA . GLN E 1 39 ? 57.403 5.337 127.714 1.00 19.13 39 GLN Y CA 1
ATOM 5338 C C . GLN E 1 39 ? 57.718 4.724 126.371 1.00 18.84 39 GLN Y C 1
ATOM 5339 O O . GLN E 1 39 ? 58.019 5.432 125.409 1.00 18.00 39 GLN Y O 1
ATOM 5345 N N . ALA E 1 40 ? 57.729 3.395 126.347 1.00 20.13 40 ALA Y N 1
ATOM 5346 C CA . ALA E 1 40 ? 57.897 2.619 125.123 1.00 20.78 40 ALA Y CA 1
ATOM 5347 C C . ALA E 1 40 ? 56.683 2.858 124.222 1.00 21.77 40 ALA Y C 1
ATOM 5348 O O . ALA E 1 40 ? 55.605 3.168 124.742 1.00 21.42 40 ALA Y O 1
ATOM 5350 N N . PRO E 1 41 ? 56.852 2.736 122.875 1.00 22.79 41 PRO Y N 1
ATOM 5351 C CA . PRO E 1 41 ? 55.771 3.051 121.922 1.00 23.03 41 PRO Y CA 1
ATOM 5352 C C . PRO E 1 41 ? 54.516 2.233 122.226 1.00 23.20 41 PRO Y C 1
ATOM 5353 O O . PRO E 1 41 ? 54.559 0.998 122.241 1.00 22.99 41 PRO Y O 1
ATOM 5357 N N . GLY E 1 42 ? 53.423 2.929 122.507 1.00 23.80 42 GLY Y N 1
ATOM 5358 C CA . GLY E 1 42 ? 52.152 2.292 122.792 1.00 24.54 42 GLY Y CA 1
ATOM 5359 C C . GLY E 1 42 ? 52.009 1.637 124.166 1.00 24.99 42 GLY Y C 1
ATOM 5360 O O . GLY E 1 42 ? 51.076 0.856 124.381 1.00 25.10 42 GLY Y O 1
ATOM 5361 N N . LYS E 1 43 ? 52.916 1.957 125.089 1.00 24.14 43 LYS Y N 1
ATOM 5362 C CA . LYS E 1 43 ? 52.924 1.380 126.430 1.00 24.14 43 LYS Y CA 1
ATOM 5363 C C . LYS E 1 43 ? 52.768 2.472 127.508 1.00 23.60 43 LYS Y C 1
ATOM 5364 O O . LYS E 1 43 ? 52.591 3.658 127.203 1.00 23.68 43 LYS Y O 1
ATOM 5370 N N . GLY E 1 44 ? 52.844 2.059 128.769 1.00 22.81 44 GLY Y N 1
ATOM 5371 C CA . GLY E 1 44 ? 52.630 2.959 129.881 1.00 23.15 44 GLY Y CA 1
ATOM 5372 C C . GLY E 1 44 ? 53.873 3.688 130.360 1.00 22.96 44 GLY Y C 1
ATOM 5373 O O . GLY E 1 44 ? 54.938 3.617 129.742 1.00 22.62 44 GLY Y O 1
ATOM 5374 N N . LEU E 1 45 ? 53.716 4.408 131.466 1.00 23.24 45 LEU Y N 1
ATOM 5375 C CA . LEU E 1 45 ? 54.808 5.203 132.037 1.00 22.67 45 LEU Y CA 1
ATOM 5376 C C . LEU E 1 45 ? 55.627 4.343 132.956 1.00 22.29 45 LEU Y C 1
ATOM 5377 O O . LEU E 1 45 ? 55.069 3.524 133.713 1.00 22.46 45 LEU Y O 1
ATOM 5382 N N . LYS E 1 46 ? 56.945 4.515 132.904 1.00 20.71 46 LYS Y N 1
ATOM 5383 C CA . LYS E 1 46 ? 57.821 3.767 133.790 1.00 21.35 46 LYS Y CA 1
ATOM 5384 C C . LYS E 1 46 ? 58.866 4.715 134.383 1.00 20.79 46 LYS Y C 1
ATOM 5385 O O . LYS E 1 46 ? 59.601 5.361 133.636 1.00 19.64 46 LYS Y O 1
ATOM 5391 N N . TRP E 1 47 ? 58.913 4.791 135.712 1.00 19.45 47 TRP Y N 1
ATOM 5392 C CA . TRP E 1 47 ? 59.841 5.673 136.420 1.00 19.52 47 TRP Y CA 1
ATOM 5393 C C . TRP E 1 47 ? 61.239 5.057 136.422 1.00 19.12 47 TRP Y C 1
ATOM 5394 O O . TRP E 1 47 ? 61.448 3.912 136.845 1.00 18.35 47 TRP Y O 1
ATOM 5405 N N . MET E 1 48 ? 62.198 5.821 135.916 1.00 18.33 48 MET Y N 1
ATOM 5406 C CA . MET E 1 48 ? 63.555 5.329 135.783 1.00 18.58 48 MET Y CA 1
ATOM 5407 C C . MET E 1 48 ? 64.400 5.630 137.016 1.00 18.47 48 MET Y C 1
ATOM 5408 O O . MET E 1 48 ? 65.394 4.954 137.281 1.00 17.80 48 MET Y O 1
ATOM 5413 N N . GLY E 1 49 ? 64.019 6.666 137.761 1.00 18.17 49 GLY Y N 1
ATOM 5414 C CA . GLY E 1 49 ? 64.825 7.109 138.879 1.00 17.94 49 GLY Y CA 1
ATOM 5415 C C . GLY E 1 49 ? 64.823 8.622 138.895 1.00 18.21 49 GLY Y C 1
ATOM 5416 O O . GLY E 1 49 ? 64.079 9.264 138.139 1.00 18.05 49 GLY Y O 1
ATOM 5417 N N . TRP E 1 50 ? 65.656 9.187 139.765 1.00 17.84 50 TRP Y N 1
ATOM 5418 C CA . TRP E 1 50 ? 65.785 10.631 139.870 1.00 18.41 50 TRP Y CA 1
ATOM 5419 C C . TRP E 1 50 ? 67.192 11.018 140.240 1.00 18.20 50 TRP Y C 1
ATOM 5420 O O . TRP E 1 50 ? 67.992 10.208 140.705 1.00 18.47 50 TRP Y O 1
ATOM 5431 N N . ILE E 1 51 ? 67.487 12.283 140.041 1.00 18.48 51 ILE Y N 1
ATOM 5432 C CA . ILE E 1 51 ? 68.744 12.823 140.445 1.00 17.93 51 ILE Y CA 1
ATOM 5433 C C . ILE E 1 51 ? 68.476 13.973 141.410 1.00 18.04 51 ILE Y C 1
ATOM 5434 O O . ILE E 1 51 ? 67.548 14.787 141.229 1.00 16.76 51 ILE Y O 1
ATOM 5439 N N . ASN E 1 52 ? 69.260 13.978 142.480 1.00 17.05 52 ASN Y N 1
ATOM 5440 C CA . ASN E 1 52 ? 69.248 15.059 143.424 1.00 17.50 52 ASN Y CA 1
ATOM 5441 C C . ASN E 1 52 ? 70.060 16.214 142.796 1.00 18.07 52 ASN Y C 1
ATOM 5442 O O . ASN E 1 52 ? 71.250 16.053 142.453 1.00 18.56 52 ASN Y O 1
ATOM 5447 N N . THR E 1 53 A 69.415 17.361 142.614 1.00 18.25 52 THR Y N 1
ATOM 5448 C CA . THR E 1 53 A 70.045 18.475 141.912 1.00 17.78 52 THR Y CA 1
ATOM 5449 C C . THR E 1 53 A 70.865 19.370 142.841 1.00 18.41 52 THR Y C 1
ATOM 5450 O O . THR E 1 53 A 71.570 20.287 142.396 1.00 17.65 52 THR Y O 1
ATOM 5454 N N . TYR E 1 54 ? 70.751 19.136 144.137 1.00 18.44 53 TYR Y N 1
ATOM 5455 C CA . TYR E 1 54 ? 71.564 19.855 145.087 1.00 19.35 53 TYR Y CA 1
ATOM 5456 C C . TYR E 1 54 ? 72.896 19.148 145.323 1.00 20.07 53 TYR Y C 1
ATOM 5457 O O . TYR E 1 54 ? 73.931 19.802 145.488 1.00 20.24 53 TYR Y O 1
ATOM 5466 N N . THR E 1 55 ? 72.854 17.816 145.370 1.00 20.27 54 THR Y N 1
ATOM 5467 C CA . THR E 1 55 ? 74.027 16.996 145.672 1.00 20.12 54 THR Y CA 1
ATOM 5468 C C . THR E 1 55 ? 74.591 16.275 144.437 1.00 20.14 54 THR Y C 1
ATOM 5469 O O . THR E 1 55 ? 75.767 15.863 144.434 1.00 19.80 54 THR Y O 1
ATOM 5473 N N . GLY E 1 56 ? 73.770 16.105 143.400 1.00 19.71 55 GLY Y N 1
ATOM 5474 C CA . GLY E 1 56 ? 74.191 15.358 142.226 1.00 19.36 55 GLY Y CA 1
ATOM 5475 C C . GLY E 1 56 ? 73.996 13.856 142.343 1.00 19.73 55 GLY Y C 1
ATOM 5476 O O . GLY E 1 56 ? 74.268 13.121 141.399 1.00 19.53 55 GLY Y O 1
ATOM 5477 N N . GLU E 1 57 ? 73.519 13.388 143.488 1.00 20.04 56 GLU Y N 1
ATOM 5478 C CA . GLU E 1 57 ? 73.316 11.949 143.684 1.00 21.50 56 GLU Y CA 1
ATOM 5479 C C . GLU E 1 57 ? 72.140 11.373 142.871 1.00 21.14 56 GLU Y C 1
ATOM 5480 O O . GLU E 1 57 ? 71.003 11.816 143.008 1.00 20.56 56 GLU Y O 1
ATOM 5486 N N . PRO E 1 58 ? 72.426 10.368 142.028 1.00 21.10 57 PRO Y N 1
ATOM 5487 C CA . PRO E 1 58 ? 71.398 9.731 141.232 1.00 21.03 57 PRO Y CA 1
ATOM 5488 C C . PRO E 1 58 ? 70.869 8.501 141.956 1.00 21.06 57 PRO Y C 1
ATOM 5489 O O . PRO E 1 58 ? 71.630 7.843 142.708 1.00 19.98 57 PRO Y O 1
ATOM 5493 N N . THR E 1 59 ? 69.570 8.240 141.791 1.00 20.59 58 THR Y N 1
ATOM 5494 C CA . THR E 1 59 ? 68.951 7.025 142.304 1.00 21.23 58 THR Y CA 1
ATOM 5495 C C . THR E 1 59 ? 68.274 6.336 141.132 1.00 21.75 58 THR Y C 1
ATOM 5496 O O . THR E 1 59 ? 67.461 6.960 140.460 1.00 21.60 58 THR Y O 1
ATOM 5500 N N . TYR E 1 60 ? 68.619 5.069 140.884 1.00 21.66 59 TYR Y N 1
ATOM 5501 C CA . TYR E 1 60 ? 68.066 4.312 139.740 1.00 21.90 59 TYR Y CA 1
ATOM 5502 C C . TYR E 1 60 ? 67.041 3.288 140.196 1.00 22.66 59 TYR Y C 1
ATOM 5503 O O . TYR E 1 60 ? 67.244 2.628 141.215 1.00 21.87 59 TYR Y O 1
ATOM 5512 N N . ALA E 1 61 ? 65.945 3.180 139.443 1.00 22.83 60 ALA Y N 1
ATOM 5513 C CA . ALA E 1 61 ? 64.934 2.164 139.681 1.00 23.81 60 ALA Y CA 1
ATOM 5514 C C . ALA E 1 61 ? 65.523 0.831 139.268 1.00 24.49 60 ALA Y C 1
ATOM 5515 O O . ALA E 1 61 ? 66.421 0.787 138.429 1.00 24.68 60 ALA Y O 1
ATOM 5517 N N . ASP E 1 62 ? 65.025 -0.252 139.859 1.00 24.76 61 ASP Y N 1
ATOM 5518 C CA . ASP E 1 62 ? 65.644 -1.572 139.727 1.00 25.85 61 ASP Y CA 1
ATOM 5519 C C . ASP E 1 62 ? 65.880 -2.086 138.307 1.00 26.01 61 ASP Y C 1
ATOM 5520 O O . ASP E 1 62 ? 66.803 -2.872 138.087 1.00 26.37 61 ASP Y O 1
ATOM 5525 N N . ASP E 1 63 ? 65.074 -1.627 137.346 1.00 26.33 62 ASP Y N 1
ATOM 5526 C CA . ASP E 1 63 ? 65.219 -2.041 135.947 1.00 26.46 62 ASP Y CA 1
ATOM 5527 C C . ASP E 1 63 ? 66.174 -1.155 135.145 1.00 25.77 62 ASP Y C 1
ATOM 5528 O O . ASP E 1 63 ? 66.397 -1.390 133.957 1.00 25.46 62 ASP Y O 1
ATOM 5533 N N . PHE E 1 64 ? 66.756 -0.156 135.807 1.00 25.38 63 PHE Y N 1
ATOM 5534 C CA . PHE E 1 64 ? 67.616 0.829 135.132 1.00 25.32 63 PHE Y CA 1
ATOM 5535 C C . PHE E 1 64 ? 68.963 1.006 135.841 1.00 25.73 63 PHE Y C 1
ATOM 5536 O O . PHE E 1 64 ? 69.577 2.070 135.787 1.00 25.41 63 PHE Y O 1
ATOM 5544 N N . LYS E 1 65 ? 69.424 -0.065 136.475 1.00 26.70 64 LYS Y N 1
ATOM 5545 C CA . LYS E 1 65 ? 70.643 -0.026 137.291 1.00 28.18 64 LYS Y CA 1
ATOM 5546 C C . LYS E 1 65 ? 71.887 -0.458 136.527 1.00 28.96 64 LYS Y C 1
ATOM 5547 O O . LYS E 1 65 ? 72.966 -0.631 137.102 1.00 30.59 64 LYS Y O 1
ATOM 5553 N N . GLU E 1 66 ? 71.748 -0.581 135.219 1.00 29.73 65 GLU Y N 1
ATOM 5554 C CA . GLU E 1 66 ? 72.783 -1.194 134.411 1.00 29.92 65 GLU Y CA 1
ATOM 5555 C C . GLU E 1 66 ? 73.583 -0.152 133.599 1.00 28.60 65 GLU Y C 1
ATOM 5556 O O . GLU E 1 66 ? 74.756 0.129 133.865 1.00 28.88 65 GLU Y O 1
ATOM 5562 N N . ARG E 1 67 ? 72.913 0.416 132.617 1.00 25.90 66 ARG Y N 1
ATOM 5563 C CA . ARG E 1 67 ? 73.555 1.092 131.512 1.00 23.92 66 ARG Y CA 1
ATOM 5564 C C . ARG E 1 67 ? 73.082 2.534 131.489 1.00 22.11 66 ARG Y C 1
ATOM 5565 O O . ARG E 1 67 ? 73.202 3.206 130.460 1.00 22.02 66 ARG Y O 1
ATOM 5573 N N . PHE E 1 68 ? 72.522 2.985 132.613 1.00 20.45 67 PHE Y N 1
ATOM 5574 C CA . PHE E 1 68 ? 71.854 4.291 132.702 1.00 20.36 67 PHE Y CA 1
ATOM 5575 C C . PHE E 1 68 ? 72.584 5.254 133.628 1.00 19.81 67 PHE Y C 1
ATOM 5576 O O . PHE E 1 68 ? 72.940 4.893 134.758 1.00 19.16 67 PHE Y O 1
ATOM 5584 N N . ALA E 1 69 ? 72.791 6.482 133.149 1.00 19.57 68 ALA Y N 1
ATOM 5585 C CA . ALA E 1 69 ? 73.501 7.491 133.930 1.00 19.66 68 ALA Y CA 1
ATOM 5586 C C . ALA E 1 69 ? 72.811 8.855 133.929 1.00 19.39 68 ALA Y C 1
ATOM 5587 O O . ALA E 1 69 ? 72.620 9.462 132.876 1.00 19.69 68 ALA Y O 1
ATOM 5589 N N . PHE E 1 70 ? 72.420 9.318 135.117 1.00 19.41 69 PHE Y N 1
ATOM 5590 C CA . PHE E 1 70 ? 71.878 10.667 135.300 1.00 19.11 69 PHE Y CA 1
ATOM 5591 C C . PHE E 1 70 ? 73.017 11.583 135.699 1.00 19.52 69 PHE Y C 1
ATOM 5592 O O . PHE E 1 70 ? 73.856 11.229 136.533 1.00 18.93 69 PHE Y O 1
ATOM 5600 N N . SER E 1 71 ? 73.018 12.785 135.149 1.00 19.99 70 SER Y N 1
ATOM 5601 C CA . SER E 1 71 ? 74.038 13.765 135.517 1.00 19.96 70 SER Y CA 1
ATOM 5602 C C . SER E 1 71 ? 73.454 15.174 135.429 1.00 20.76 70 SER Y C 1
ATOM 5603 O O . SER E 1 71 ? 72.290 15.351 135.029 1.00 19.96 70 SER Y O 1
ATOM 5606 N N . LEU E 1 72 ? 74.253 16.167 135.822 1.00 21.02 71 LEU Y N 1
ATOM 5607 C CA . LEU E 1 72 ? 73.817 17.544 135.869 1.00 21.81 71 LEU Y CA 1
ATOM 5608 C C . LEU E 1 72 ? 74.885 18.422 135.297 1.00 23.24 71 LEU Y C 1
ATOM 5609 O O . LEU E 1 72 ? 76.067 18.046 135.283 1.00 22.78 71 LEU Y O 1
ATOM 5614 N N . GLU E 1 73 ? 74.459 19.603 134.843 1.00 24.07 72 GLU Y N 1
ATOM 5615 C CA . GLU E 1 73 ? 75.335 20.755 134.709 1.00 25.26 72 GLU Y CA 1
ATOM 5616 C C . GLU E 1 73 ? 74.558 21.883 135.330 1.00 24.32 72 GLU Y C 1
ATOM 5617 O O . GLU E 1 73 ? 73.743 22.535 134.674 1.00 23.56 72 GLU Y O 1
ATOM 5623 N N . THR E 1 74 ? 74.814 22.121 136.607 1.00 23.75 73 THR Y N 1
ATOM 5624 C CA . THR E 1 74 ? 73.956 22.999 137.372 1.00 24.35 73 THR Y CA 1
ATOM 5625 C C . THR E 1 74 ? 74.087 24.461 136.936 1.00 23.72 73 THR Y C 1
ATOM 5626 O O . THR E 1 74 ? 73.129 25.213 137.053 1.00 24.21 73 THR Y O 1
ATOM 5630 N N . SER E 1 75 ? 75.247 24.841 136.395 1.00 23.59 74 SER Y N 1
ATOM 5631 C CA . SER E 1 75 ? 75.456 26.198 135.883 1.00 23.50 74 SER Y CA 1
ATOM 5632 C C . SER E 1 75 ? 74.546 26.476 134.693 1.00 23.63 74 SER Y C 1
ATOM 5633 O O . SER E 1 75 ? 74.208 27.624 134.437 1.00 23.73 74 SER Y O 1
ATOM 5636 N N . ALA E 1 76 ? 74.155 25.415 133.987 1.00 22.64 75 ALA Y N 1
ATOM 5637 C CA . ALA E 1 76 ? 73.282 25.516 132.819 1.00 22.70 75 ALA Y CA 1
ATOM 5638 C C . ALA E 1 76 ? 71.847 25.146 133.149 1.00 22.18 75 ALA Y C 1
ATOM 5639 O O . ALA E 1 76 ? 71.003 25.147 132.251 1.00 21.99 75 ALA Y O 1
ATOM 5641 N N . SER E 1 77 ? 71.576 24.815 134.419 1.00 21.41 76 SER Y N 1
ATOM 5642 C CA . SER E 1 77 ? 70.250 24.333 134.849 1.00 20.92 76 SER Y CA 1
ATOM 5643 C C . SER E 1 77 ? 69.788 23.214 133.942 1.00 20.23 76 SER Y C 1
ATOM 5644 O O . SER E 1 77 ? 68.669 23.222 133.418 1.00 19.89 76 SER Y O 1
ATOM 5647 N N . ALA E 1 78 ? 70.683 22.252 133.760 1.00 19.99 77 ALA Y N 1
ATOM 5648 C CA . ALA E 1 78 ? 70.444 21.150 132.855 1.00 19.62 77 ALA Y CA 1
ATOM 5649 C C . ALA E 1 78 ? 70.695 19.810 133.517 1.00 19.22 77 ALA Y C 1
ATOM 5650 O O . ALA E 1 78 ? 71.611 19.636 134.346 1.00 19.14 77 ALA Y O 1
ATOM 5652 N N . ALA E 1 79 ? 69.856 18.870 133.136 1.00 19.38 78 ALA Y N 1
ATOM 5653 C CA . ALA E 1 79 ? 69.919 17.514 133.611 1.00 19.80 78 ALA Y CA 1
ATOM 5654 C C . ALA E 1 79 ? 70.090 16.641 132.390 1.00 20.06 78 ALA Y C 1
ATOM 5655 O O . ALA E 1 79 ? 69.552 16.958 131.306 1.00 20.18 78 ALA Y O 1
ATOM 5657 N N . TYR E 1 80 ? 70.838 15.553 132.555 1.00 19.65 79 TYR Y N 1
ATOM 5658 C CA . TYR E 1 80 ? 71.152 14.678 131.430 1.00 21.39 79 TYR Y CA 1
ATOM 5659 C C . TYR E 1 80 ? 70.821 13.236 131.753 1.00 20.90 79 TYR Y C 1
ATOM 5660 O O . TYR E 1 80 ? 70.963 12.801 132.896 1.00 20.62 79 TYR Y O 1
ATOM 5669 N N . LEU E 1 81 ? 70.394 12.510 130.732 1.00 20.43 80 LEU Y N 1
ATOM 5670 C CA . LEU E 1 81 ? 70.171 11.077 130.819 1.00 20.81 80 LEU Y CA 1
ATOM 5671 C C . LEU E 1 81 ? 71.109 10.491 129.800 1.00 20.81 80 LEU Y C 1
ATOM 5672 O O . LEU E 1 81 ? 70.956 10.780 128.609 1.00 22.34 80 LEU Y O 1
ATOM 5677 N N . GLN E 1 82 ? 72.078 9.679 130.233 1.00 20.78 81 GLN Y N 1
ATOM 5678 C CA . GLN E 1 82 ? 72.892 8.923 129.279 1.00 20.68 81 GLN Y CA 1
ATOM 5679 C C . GLN E 1 82 ? 72.542 7.440 129.337 1.00 19.51 81 GLN Y C 1
ATOM 5680 O O . GLN E 1 82 ? 72.451 6.857 130.430 1.00 18.76 81 GLN Y O 1
ATOM 5686 N N . ILE E 1 83 ? 72.340 6.843 128.157 1.00 19.09 82 ILE Y N 1
ATOM 5687 C CA . ILE E 1 83 ? 72.143 5.397 128.030 1.00 18.37 82 ILE Y CA 1
ATOM 5688 C C . ILE E 1 83 ? 73.291 4.828 127.239 1.00 18.90 82 ILE Y C 1
ATOM 5689 O O . ILE E 1 83 ? 73.554 5.256 126.110 1.00 18.13 82 ILE Y O 1
ATOM 5694 N N . ASN E 1 84 A 73.969 3.849 127.847 1.00 19.19 82 ASN Y N 1
ATOM 5695 C CA . ASN E 1 84 A 75.110 3.181 127.257 1.00 19.38 82 ASN Y CA 1
ATOM 5696 C C . ASN E 1 84 A 74.722 1.845 126.655 1.00 19.17 82 ASN Y C 1
ATOM 5697 O O . ASN E 1 84 A 73.717 1.264 127.056 1.00 18.47 82 ASN Y O 1
ATOM 5702 N N . ASN E 1 85 B 75.543 1.348 125.723 1.00 18.88 82 ASN Y N 1
ATOM 5703 C CA . ASN E 1 85 B 75.335 0.038 125.098 1.00 19.20 82 ASN Y CA 1
ATOM 5704 C C . ASN E 1 85 B 73.860 -0.169 124.678 1.00 18.48 82 ASN Y C 1
ATOM 5705 O O . ASN E 1 85 B 73.188 -1.127 125.093 1.00 17.28 82 ASN Y O 1
ATOM 5710 N N . LEU E 1 86 C 73.371 0.752 123.857 1.00 18.38 82 LEU Y N 1
ATOM 5711 C CA . LEU E 1 86 C 71.954 0.796 123.508 1.00 18.31 82 LEU Y CA 1
ATOM 5712 C C . LEU E 1 86 C 71.443 -0.524 122.980 1.00 18.89 82 LEU Y C 1
ATOM 5713 O O . LEU E 1 86 C 72.139 -1.207 122.224 1.00 18.85 82 LEU Y O 1
ATOM 5718 N N . LYS E 1 87 ? 70.236 -0.880 123.413 1.00 19.04 83 LYS Y N 1
ATOM 5719 C CA . LYS E 1 87 ? 69.518 -2.038 122.903 1.00 20.22 83 LYS Y CA 1
ATOM 5720 C C . LYS E 1 87 ? 68.277 -1.547 122.188 1.00 20.33 83 LYS Y C 1
ATOM 5721 O O . LYS E 1 87 ? 67.840 -0.403 122.387 1.00 20.34 83 LYS Y O 1
ATOM 5727 N N . ASN E 1 88 ? 67.709 -2.403 121.350 1.00 20.23 84 ASN Y N 1
ATOM 5728 C CA . ASN E 1 88 ? 66.458 -2.084 120.657 1.00 21.25 84 ASN Y CA 1
ATOM 5729 C C . ASN E 1 88 ? 65.327 -1.728 121.617 1.00 21.27 84 ASN Y C 1
ATOM 5730 O O . ASN E 1 88 ? 64.482 -0.901 121.279 1.00 21.28 84 ASN Y O 1
ATOM 5735 N N . GLU E 1 89 ? 65.311 -2.359 122.795 1.00 21.24 85 GLU Y N 1
ATOM 5736 C CA . GLU E 1 89 ? 64.280 -2.107 123.825 1.00 22.65 85 GLU Y CA 1
ATOM 5737 C C . GLU E 1 89 ? 64.371 -0.707 124.456 1.00 21.33 85 GLU Y C 1
ATOM 5738 O O . GLU E 1 89 ? 63.453 -0.274 125.151 1.00 21.43 85 GLU Y O 1
ATOM 5744 N N . ASP E 1 90 ? 65.493 -0.024 124.226 1.00 20.41 86 ASP Y N 1
ATOM 5745 C CA . ASP E 1 90 ? 65.671 1.369 124.644 1.00 19.54 86 ASP Y CA 1
ATOM 5746 C C . ASP E 1 90 ? 64.942 2.352 123.719 1.00 18.68 86 ASP Y C 1
ATOM 5747 O O . ASP E 1 90 ? 64.859 3.560 124.008 1.00 18.66 86 ASP Y O 1
ATOM 5752 N N . THR E 1 91 ? 64.405 1.829 122.625 1.00 18.45 87 THR Y N 1
ATOM 5753 C CA . THR E 1 91 ? 63.540 2.609 121.749 1.00 18.17 87 THR Y CA 1
ATOM 5754 C C . THR E 1 91 ? 62.272 2.995 122.509 1.00 18.41 87 THR Y C 1
ATOM 5755 O O . THR E 1 91 ? 61.453 2.141 122.853 1.00 18.50 87 THR Y O 1
ATOM 5759 N N . ALA E 1 92 ? 62.120 4.294 122.743 1.00 18.18 88 ALA Y N 1
ATOM 5760 C CA . ALA E 1 92 ? 61.065 4.811 123.590 1.00 18.95 88 ALA Y CA 1
ATOM 5761 C C . ALA E 1 92 ? 61.160 6.315 123.598 1.00 18.99 88 ALA Y C 1
ATOM 5762 O O . ALA E 1 92 ? 62.144 6.884 123.116 1.00 19.55 88 ALA Y O 1
ATOM 5764 N N . THR E 1 93 ? 60.149 6.937 124.186 1.00 18.87 89 THR Y N 1
ATOM 5765 C CA . THR E 1 93 ? 60.198 8.352 124.541 1.00 19.51 89 THR Y CA 1
ATOM 5766 C C . THR E 1 93 ? 60.592 8.480 126.014 1.00 19.13 89 THR Y C 1
ATOM 5767 O O . THR E 1 93 ? 60.083 7.739 126.886 1.00 19.88 89 THR Y O 1
ATOM 5771 N N . TYR E 1 94 ? 61.535 9.385 126.279 1.00 18.63 90 TYR Y N 1
ATOM 5772 C CA . TYR E 1 94 ? 62.022 9.654 127.617 1.00 17.86 90 TYR Y CA 1
ATOM 5773 C C . TYR E 1 94 ? 61.606 11.048 128.018 1.00 18.71 90 TYR Y C 1
ATOM 5774 O O . TYR E 1 94 ? 61.782 11.994 127.241 1.00 18.94 90 TYR Y O 1
ATOM 5783 N N . PHE E 1 95 ? 61.031 11.156 129.209 1.00 19.66 91 PHE Y N 1
ATOM 5784 C CA . PHE E 1 95 ? 60.608 12.455 129.776 1.00 19.78 91 PHE Y CA 1
ATOM 5785 C C . PHE E 1 95 ? 61.454 12.734 131.003 1.00 20.37 91 PHE Y C 1
ATOM 5786 O O . PHE E 1 95 ? 61.757 11.832 131.778 1.00 19.74 91 PHE Y O 1
ATOM 5794 N N . CYS E 1 96 ? 61.810 14.005 131.179 1.00 20.55 92 CYS Y N 1
ATOM 5795 C CA . CYS E 1 96 ? 62.285 14.475 132.444 1.00 21.06 92 CYS Y CA 1
ATOM 5796 C C . CYS E 1 96 ? 61.069 15.144 133.129 1.00 20.93 92 CYS Y C 1
ATOM 5797 O O . CYS E 1 96 ? 60.204 15.720 132.470 1.00 20.49 92 CYS Y O 1
ATOM 5800 N N . ALA E 1 97 ? 60.979 15.006 134.447 1.00 20.87 93 ALA Y N 1
ATOM 5801 C CA . ALA E 1 97 ? 59.859 15.571 135.197 1.00 21.30 93 ALA Y CA 1
ATOM 5802 C C . ALA E 1 97 ? 60.325 16.017 136.568 1.00 20.83 93 ALA Y C 1
ATOM 5803 O O . ALA E 1 97 ? 60.980 15.273 137.269 1.00 21.30 93 ALA Y O 1
ATOM 5805 N N . ARG E 1 98 ? 59.985 17.252 136.913 1.00 20.78 94 ARG Y N 1
ATOM 5806 C CA . ARG E 1 98 ? 60.385 17.895 138.159 1.00 20.43 94 ARG Y CA 1
ATOM 5807 C C . ARG E 1 98 ? 59.553 17.405 139.334 1.00 20.84 94 ARG Y C 1
ATOM 5808 O O . ARG E 1 98 ? 58.341 17.121 139.202 1.00 20.62 94 ARG Y O 1
ATOM 5816 N N . ASP E 1 99 ? 60.200 17.347 140.493 1.00 21.09 95 ASP Y N 1
ATOM 5817 C CA . ASP E 1 99 ? 59.519 17.084 141.769 1.00 21.63 95 ASP Y CA 1
ATOM 5818 C C . ASP E 1 99 ? 58.447 18.118 142.070 1.00 21.44 95 ASP Y C 1
ATOM 5819 O O . ASP E 1 99 ? 58.685 19.338 141.962 1.00 20.36 95 ASP Y O 1
ATOM 5824 N N . TYR E 1 100 ? 57.285 17.623 142.487 1.00 21.41 96 TYR Y N 1
ATOM 5825 C CA . TYR E 1 100 ? 56.251 18.457 143.048 1.00 22.57 96 TYR Y CA 1
ATOM 5826 C C . TYR E 1 100 ? 56.445 18.583 144.552 1.00 22.99 96 TYR Y C 1
ATOM 5827 O O . TYR E 1 100 ? 56.633 17.581 145.269 1.00 21.36 96 TYR Y O 1
ATOM 5836 N N . TYR E 1 101 ? 56.405 19.836 145.012 1.00 23.34 97 TYR Y N 1
ATOM 5837 C CA . TYR E 1 101 ? 56.608 20.181 146.402 1.00 23.79 97 TYR Y CA 1
ATOM 5838 C C . TYR E 1 101 ? 55.407 20.933 146.937 1.00 24.86 97 TYR Y C 1
ATOM 5839 O O . TYR E 1 101 ? 54.712 21.636 146.193 1.00 25.01 97 TYR Y O 1
ATOM 5848 N N . GLY E 1 102 ? 55.171 20.772 148.234 1.00 25.36 98 GLY Y N 1
ATOM 5849 C CA . GLY E 1 102 ? 54.257 21.623 148.961 1.00 27.06 98 GLY Y CA 1
ATOM 5850 C C . GLY E 1 102 ? 55.037 22.852 149.367 1.00 27.76 98 GLY Y C 1
ATOM 5851 O O . GLY E 1 102 ? 55.979 23.257 148.672 1.00 27.71 98 GLY Y O 1
ATOM 5852 N N . SER E 1 103 ? 54.670 23.437 150.502 1.00 28.58 99 SER Y N 1
ATOM 5853 C CA . SER E 1 103 ? 55.353 24.647 150.957 1.00 29.36 99 SER Y CA 1
ATOM 5854 C C . SER E 1 103 ? 56.770 24.324 151.449 1.00 28.96 99 SER Y C 1
ATOM 5855 O O . SER E 1 103 ? 57.644 25.194 151.449 1.00 29.82 99 SER Y O 1
ATOM 5858 N N . THR E 1 104 ? 56.994 23.058 151.811 1.00 27.94 100 THR Y N 1
ATOM 5859 C CA . THR E 1 104 ? 58.233 22.627 152.446 1.00 26.97 100 THR Y CA 1
ATOM 5860 C C . THR E 1 104 ? 58.650 21.232 151.977 1.00 25.94 100 THR Y C 1
ATOM 5861 O O . THR E 1 104 ? 59.792 21.023 151.578 1.00 25.56 100 THR Y O 1
ATOM 5865 N N . TYR E 1 105 A 57.716 20.288 152.018 1.00 24.97 100 TYR Y N 1
ATOM 5866 C CA . TYR E 1 105 A 58.026 18.879 151.804 1.00 24.47 100 TYR Y CA 1
ATOM 5867 C C . TYR E 1 105 A 57.645 18.402 150.415 1.00 24.53 100 TYR Y C 1
ATOM 5868 O O . TYR E 1 105 A 56.731 18.968 149.799 1.00 24.65 100 TYR Y O 1
ATOM 5877 N N . PRO E 1 106 B 58.334 17.352 149.922 1.00 24.41 100 PRO Y N 1
ATOM 5878 C CA . PRO E 1 106 B 57.939 16.771 148.646 1.00 24.73 100 PRO Y CA 1
ATOM 5879 C C . PRO E 1 106 B 56.625 16.003 148.772 1.00 25.05 100 PRO Y C 1
ATOM 5880 O O . PRO E 1 106 B 56.306 15.456 149.841 1.00 24.10 100 PRO Y O 1
ATOM 5884 N N . TYR E 1 107 C 55.866 16.003 147.681 1.00 24.94 100 TYR Y N 1
ATOM 5885 C CA . TYR E 1 107 C 54.628 15.242 147.565 1.00 25.62 100 TYR Y CA 1
ATOM 5886 C C . TYR E 1 107 C 54.950 13.903 146.896 1.00 24.60 100 TYR Y C 1
ATOM 5887 O O . TYR E 1 107 C 54.084 13.024 146.788 1.00 23.56 100 TYR Y O 1
ATOM 5896 N N . TYR E 1 108 D 56.189 13.783 146.397 1.00 23.63 100 TYR Y N 1
ATOM 5897 C CA . TYR E 1 108 D 56.615 12.637 145.587 1.00 22.88 100 TYR Y CA 1
ATOM 5898 C C . TYR E 1 108 D 55.709 12.426 144.356 1.00 22.03 100 TYR Y C 1
ATOM 5899 O O . TYR E 1 108 D 55.386 11.294 143.977 1.00 21.69 100 TYR Y O 1
ATOM 5908 N N . ALA E 1 109 E 55.289 13.547 143.778 1.00 21.29 100 ALA Y N 1
ATOM 5909 C CA . ALA E 1 109 E 54.627 13.605 142.474 1.00 21.20 100 ALA Y CA 1
ATOM 5910 C C . ALA E 1 109 E 55.542 14.398 141.554 1.00 20.90 100 ALA Y C 1
ATOM 5911 O O . ALA E 1 109 E 56.551 14.988 141.992 1.00 21.64 100 ALA Y O 1
ATOM 5913 N N . MET E 1 110 F 55.189 14.410 140.279 1.00 20.79 100 MET Y N 1
ATOM 5914 C CA . MET E 1 110 F 55.930 15.159 139.262 1.00 21.05 100 MET Y CA 1
ATOM 5915 C C . MET E 1 110 F 55.019 16.191 138.602 1.00 21.10 100 MET Y C 1
ATOM 5916 O O . MET E 1 110 F 54.038 15.834 137.938 1.00 21.22 100 MET Y O 1
ATOM 5921 N N . ASP E 1 111 ? 55.317 17.479 138.813 1.00 21.82 101 ASP Y N 1
ATOM 5922 C CA . ASP E 1 111 ? 54.422 18.555 138.361 1.00 21.82 101 ASP Y CA 1
ATOM 5923 C C . ASP E 1 111 ? 54.689 19.091 136.945 1.00 22.27 101 ASP Y C 1
ATOM 5924 O O . ASP E 1 111 ? 53.756 19.265 136.172 1.00 22.21 101 ASP Y O 1
ATOM 5929 N N . TYR E 1 112 ? 55.952 19.360 136.617 1.00 21.93 102 TYR Y N 1
ATOM 5930 C CA . TYR E 1 112 ? 56.303 19.888 135.289 1.00 21.68 102 TYR Y CA 1
ATOM 5931 C C . TYR E 1 112 ? 57.027 18.799 134.554 1.00 21.22 102 TYR Y C 1
ATOM 5932 O O . TYR E 1 112 ? 57.905 18.152 135.123 1.00 21.16 102 TYR Y O 1
ATOM 5941 N N . TRP E 1 113 ? 56.636 18.580 133.300 1.00 20.49 103 TRP Y N 1
ATOM 5942 C CA . TRP E 1 113 ? 57.235 17.536 132.468 1.00 20.50 103 TRP Y CA 1
ATOM 5943 C C . TRP E 1 113 ? 57.821 18.179 131.228 1.00 20.13 103 TRP Y C 1
ATOM 5944 O O . TRP E 1 113 ? 57.250 19.123 130.691 1.00 19.32 103 TRP Y O 1
ATOM 5955 N N . GLY E 1 114 ? 58.958 17.664 130.782 1.00 20.46 104 GLY Y N 1
ATOM 5956 C CA . GLY E 1 114 ? 59.491 18.023 129.455 1.00 19.87 104 GLY Y CA 1
ATOM 5957 C C . GLY E 1 114 ? 58.587 17.478 128.364 1.00 19.78 104 GLY Y C 1
ATOM 5958 O O . GLY E 1 114 ? 57.649 16.675 128.620 1.00 19.67 104 GLY Y O 1
ATOM 5959 N N . GLN E 1 115 ? 58.874 17.876 127.129 1.00 19.79 105 GLN Y N 1
ATOM 5960 C CA . GLN E 1 115 ? 58.021 17.499 126.010 1.00 20.01 105 GLN Y CA 1
ATOM 5961 C C . GLN E 1 115 ? 58.355 16.061 125.563 1.00 21.28 105 GLN Y C 1
ATOM 5962 O O . GLN E 1 115 ? 57.630 15.453 124.747 1.00 20.33 105 GLN Y O 1
ATOM 5968 N N . GLY E 1 116 ? 59.443 15.535 126.131 1.00 20.36 106 GLY Y N 1
ATOM 5969 C CA . GLY E 1 116 ? 59.941 14.197 125.828 1.00 21.41 106 GLY Y CA 1
ATOM 5970 C C . GLY E 1 116 ? 60.954 14.139 124.687 1.00 21.59 106 GLY Y C 1
ATOM 5971 O O . GLY E 1 116 ? 60.959 14.990 123.820 1.00 21.37 106 GLY Y O 1
ATOM 5972 N N . THR E 1 117 ? 61.784 13.095 124.688 1.00 21.73 107 THR Y N 1
ATOM 5973 C CA . THR E 1 117 ? 62.794 12.860 123.669 1.00 21.18 107 THR Y CA 1
ATOM 5974 C C . THR E 1 117 ? 62.633 11.430 123.168 1.00 21.66 107 THR Y C 1
ATOM 5975 O O . THR E 1 117 ? 62.739 10.471 123.937 1.00 20.73 107 THR Y O 1
ATOM 5979 N N . THR E 1 118 ? 62.353 11.292 121.875 1.00 21.51 108 THR Y N 1
ATOM 5980 C CA . THR E 1 118 ? 62.212 9.983 121.283 1.00 22.33 108 THR Y CA 1
ATOM 5981 C C . THR E 1 118 ? 63.590 9.475 120.905 1.00 21.24 108 THR Y C 1
ATOM 5982 O O . THR E 1 118 ? 64.344 10.176 120.221 1.00 20.66 108 THR Y O 1
ATOM 5986 N N . VAL E 1 119 ? 63.910 8.262 121.357 1.00 19.55 109 VAL Y N 1
ATOM 5987 C CA . VAL E 1 119 ? 65.145 7.593 120.966 1.00 19.02 109 VAL Y CA 1
ATOM 5988 C C . VAL E 1 119 ? 64.759 6.393 120.102 1.00 18.24 109 VAL Y C 1
ATOM 5989 O O . VAL E 1 119 ? 63.861 5.625 120.456 1.00 18.22 109 VAL Y O 1
ATOM 5993 N N . THR E 1 120 ? 65.411 6.270 118.954 1.00 17.00 110 THR Y N 1
ATOM 5994 C CA . THR E 1 120 ? 65.226 5.136 118.073 1.00 16.76 110 THR Y CA 1
ATOM 5995 C C . THR E 1 120 ? 66.557 4.399 118.016 1.00 15.73 110 THR Y C 1
ATOM 5996 O O . THR E 1 120 ? 67.573 4.993 117.689 1.00 15.52 110 THR Y O 1
ATOM 6000 N N . VAL E 1 121 ? 66.541 3.108 118.343 1.00 14.90 111 VAL Y N 1
ATOM 6001 C CA . VAL E 1 121 ? 67.747 2.307 118.249 1.00 13.96 111 VAL Y CA 1
ATOM 6002 C C . VAL E 1 121 ? 67.651 1.392 117.032 1.00 13.21 111 VAL Y C 1
ATOM 6003 O O . VAL E 1 121 ? 66.772 0.523 116.952 1.00 13.34 111 VAL Y O 1
ATOM 6007 N N . SER E 1 122 ? 68.547 1.597 116.078 1.00 13.08 112 SER Y N 1
ATOM 6008 C CA . SER E 1 122 ? 68.451 0.892 114.796 1.00 13.66 112 SER Y CA 1
ATOM 6009 C C . SER E 1 122 ? 69.745 1.024 114.026 1.00 14.26 112 SER Y C 1
ATOM 6010 O O . SER E 1 122 ? 70.403 2.056 114.107 1.00 14.82 112 SER Y O 1
ATOM 6013 N N . SER E 1 123 ? 70.083 -0.016 113.264 1.00 14.98 113 SER Y N 1
ATOM 6014 C CA . SER E 1 123 ? 71.207 0.020 112.339 1.00 16.15 113 SER Y CA 1
ATOM 6015 C C . SER E 1 123 ? 70.833 0.534 110.946 1.00 16.08 113 SER Y C 1
ATOM 6016 O O . SER E 1 123 ? 71.702 0.692 110.088 1.00 14.78 113 SER Y O 1
ATOM 6019 N N . ALA E 1 124 ? 69.549 0.815 110.735 1.00 16.71 114 ALA Y N 1
ATOM 6020 C CA . ALA E 1 124 ? 69.103 1.335 109.432 1.00 17.90 114 ALA Y CA 1
ATOM 6021 C C . ALA E 1 124 ? 69.593 2.753 109.180 1.00 18.39 114 ALA Y C 1
ATOM 6022 O O . ALA E 1 124 ? 69.740 3.581 110.112 1.00 18.25 114 ALA Y O 1
ATOM 6024 N N . LYS E 1 125 ? 69.821 3.023 107.898 1.00 19.07 115 LYS Y N 1
ATOM 6025 C CA . LYS E 1 125 ? 70.085 4.382 107.404 1.00 19.50 115 LYS Y CA 1
ATOM 6026 C C . LYS E 1 125 ? 68.857 5.287 107.478 1.00 19.00 115 LYS Y C 1
ATOM 6027 O O . LYS E 1 125 ? 67.720 4.841 107.579 1.00 21.07 115 LYS Y O 1
ATOM 6033 N N . THR E 1 126 ? 69.098 6.578 107.390 1.00 18.21 116 THR Y N 1
ATOM 6034 C CA . THR E 1 126 ? 68.054 7.554 107.346 1.00 17.35 116 THR Y CA 1
ATOM 6035 C C . THR E 1 126 ? 67.485 7.639 105.931 1.00 17.44 116 THR Y C 1
ATOM 6036 O O . THR E 1 126 ? 68.232 7.767 104.970 1.00 15.99 116 THR Y O 1
ATOM 6040 N N . THR E 1 127 ? 66.160 7.568 105.816 1.00 16.28 117 THR Y N 1
ATOM 6041 C CA . THR E 1 127 ? 65.489 7.798 104.527 1.00 16.89 117 THR Y CA 1
ATOM 6042 C C . THR E 1 127 ? 64.549 8.998 104.651 1.00 16.86 117 THR Y C 1
ATOM 6043 O O . THR E 1 127 ? 63.678 9.006 105.519 1.00 16.44 117 THR Y O 1
ATOM 6047 N N . ALA E 1 128 ? 64.763 10.013 103.799 1.00 16.71 118 ALA Y N 1
ATOM 6048 C CA . ALA E 1 128 ? 63.876 11.183 103.687 1.00 16.10 118 ALA Y CA 1
ATOM 6049 C C . ALA E 1 128 ? 62.570 10.806 103.011 1.00 15.85 118 ALA Y C 1
ATOM 6050 O O . ALA E 1 128 ? 62.560 9.986 102.093 1.00 14.72 118 ALA Y O 1
ATOM 6052 N N . PRO E 1 129 ? 61.452 11.400 103.451 1.00 16.51 119 PRO Y N 1
ATOM 6053 C CA . PRO E 1 129 ? 60.168 11.035 102.837 1.00 17.16 119 PRO Y CA 1
ATOM 6054 C C . PRO E 1 129 ? 59.940 11.558 101.395 1.00 17.86 119 PRO Y C 1
ATOM 6055 O O . PRO E 1 129 ? 60.472 12.607 101.000 1.00 18.59 119 PRO Y O 1
ATOM 6059 N N . SER E 1 130 ? 59.167 10.815 100.623 1.00 17.85 120 SER Y N 1
ATOM 6060 C CA . SER E 1 130 ? 58.582 11.338 99.397 1.00 18.39 120 SER Y CA 1
ATOM 6061 C C . SER E 1 130 ? 57.333 12.056 99.853 1.00 17.94 120 SER Y C 1
ATOM 6062 O O . SER E 1 130 ? 56.720 11.652 100.827 1.00 18.36 120 SER Y O 1
ATOM 6065 N N . VAL E 1 131 ? 56.992 13.136 99.173 1.00 18.54 121 VAL Y N 1
ATOM 6066 C CA . VAL E 1 131 ? 55.860 13.975 99.567 1.00 18.38 121 VAL Y CA 1
ATOM 6067 C C . VAL E 1 131 ? 54.971 14.214 98.353 1.00 18.47 121 VAL Y C 1
ATOM 6068 O O . VAL E 1 131 ? 55.414 14.787 97.347 1.00 19.41 121 VAL Y O 1
ATOM 6072 N N . TYR E 1 132 ? 53.726 13.761 98.456 1.00 18.31 122 TYR Y N 1
ATOM 6073 C CA . TYR E 1 132 ? 52.780 13.783 97.328 1.00 19.73 122 TYR Y CA 1
ATOM 6074 C C . TYR E 1 132 ? 51.510 14.546 97.666 1.00 20.73 122 TYR Y C 1
ATOM 6075 O O . TYR E 1 132 ? 50.981 14.408 98.771 1.00 20.46 122 TYR Y O 1
ATOM 6084 N N . PRO E 1 133 ? 51.000 15.325 96.700 1.00 21.80 123 PRO Y N 1
ATOM 6085 C CA . PRO E 1 133 ? 49.779 16.064 96.944 1.00 22.36 123 PRO Y CA 1
ATOM 6086 C C . PRO E 1 133 ? 48.579 15.168 96.673 1.00 22.29 123 PRO Y C 1
ATOM 6087 O O . PRO E 1 133 ? 48.643 14.273 95.826 1.00 23.41 123 PRO Y O 1
ATOM 6091 N N . LEU E 1 134 ? 47.510 15.394 97.421 1.00 22.17 124 LEU Y N 1
ATOM 6092 C CA . LEU E 1 134 ? 46.263 14.657 97.269 1.00 21.21 124 LEU Y CA 1
ATOM 6093 C C . LEU E 1 134 ? 45.179 15.678 97.000 1.00 20.40 124 LEU Y C 1
ATOM 6094 O O . LEU E 1 134 ? 44.882 16.530 97.833 1.00 19.54 124 LEU Y O 1
ATOM 6099 N N . ALA E 1 135 ? 44.615 15.618 95.802 1.00 20.98 125 ALA Y N 1
ATOM 6100 C CA . ALA E 1 135 ? 43.572 16.551 95.434 1.00 20.41 125 ALA Y CA 1
ATOM 6101 C C . ALA E 1 135 ? 42.498 15.806 94.664 1.00 20.98 125 ALA Y C 1
ATOM 6102 O O . ALA E 1 135 ? 42.793 14.816 94.003 1.00 20.80 125 ALA Y O 1
ATOM 6104 N N . PRO E 1 136 ? 41.234 16.252 94.778 1.00 21.62 126 PRO Y N 1
ATOM 6105 C CA . PRO E 1 136 ? 40.155 15.548 94.036 1.00 21.83 126 PRO Y CA 1
ATOM 6106 C C . PRO E 1 136 ? 40.433 15.618 92.517 1.00 21.52 126 PRO Y C 1
ATOM 6107 O O . PRO E 1 136 ? 40.916 16.643 92.056 1.00 20.51 126 PRO Y O 1
ATOM 6111 N N . VAL E 1 137 ? 40.148 14.554 91.753 1.00 22.68 127 VAL Y N 1
ATOM 6112 C CA . VAL E 1 137 ? 40.329 14.618 90.280 1.00 24.07 127 VAL Y CA 1
ATOM 6113 C C . VAL E 1 137 ? 39.728 15.907 89.702 1.00 24.79 127 VAL Y C 1
ATOM 6114 O O . VAL E 1 137 ? 38.599 16.256 90.028 1.00 24.28 127 VAL Y O 1
ATOM 6118 N N . CYS E 1 138 ? 40.511 16.606 88.876 1.00 25.71 128 CYS Y N 1
ATOM 6119 C CA . CYS E 1 138 ? 40.108 17.855 88.213 1.00 27.25 128 CYS Y CA 1
ATOM 6120 C C . CYS E 1 138 ? 39.621 18.965 89.159 1.00 27.53 128 CYS Y C 1
ATOM 6121 O O . CYS E 1 138 ? 38.934 19.892 88.733 1.00 27.02 128 CYS Y O 1
ATOM 6124 N N . GLY E 1 139 ? 39.990 18.873 90.438 1.00 28.14 129 GLY Y N 1
ATOM 6125 C CA . GLY E 1 139 ? 39.431 19.757 91.463 1.00 28.47 129 GLY Y CA 1
ATOM 6126 C C . GLY E 1 139 ? 37.916 19.624 91.583 1.00 29.13 129 GLY Y C 1
ATOM 6127 O O . GLY E 1 139 ? 37.239 20.593 91.939 1.00 29.49 129 GLY Y O 1
ATOM 6128 N N . ASP E 1 140 ? 37.384 18.435 91.279 1.00 29.06 130 ASP Y N 1
ATOM 6129 C CA . ASP E 1 140 ? 35.944 18.179 91.358 1.00 29.64 130 ASP Y CA 1
ATOM 6130 C C . ASP E 1 140 ? 35.458 18.550 92.749 1.00 30.00 130 ASP Y C 1
ATOM 6131 O O . ASP E 1 140 ? 35.970 18.028 93.748 1.00 29.82 130 ASP Y O 1
ATOM 6136 N N . THR E 1 141 ? 34.464 19.434 92.812 1.00 30.91 131 THR Y N 1
ATOM 6137 C CA . THR E 1 141 ? 33.947 19.921 94.101 1.00 31.37 131 THR Y CA 1
ATOM 6138 C C . THR E 1 141 ? 33.097 18.866 94.802 1.00 31.73 131 THR Y C 1
ATOM 6139 O O . THR E 1 141 ? 32.592 17.939 94.169 1.00 32.15 131 THR Y O 1
ATOM 6143 N N . THR E 1 142 ? 32.975 19.012 96.115 1.00 31.91 132 THR Y N 1
ATOM 6144 C CA . THR E 1 142 ? 32.201 18.117 96.954 1.00 32.26 132 THR Y CA 1
ATOM 6145 C C . THR E 1 142 ? 31.280 18.976 97.833 1.00 31.61 132 THR Y C 1
ATOM 6146 O O . THR E 1 142 ? 31.374 18.958 99.052 1.00 31.30 132 THR Y O 1
ATOM 6150 N N . GLY E 1 143 ? 30.404 19.747 97.188 1.00 30.86 133 GLY Y N 1
ATOM 6151 C CA . GLY E 1 143 ? 29.491 20.656 97.889 1.00 30.30 133 GLY Y CA 1
ATOM 6152 C C . GLY E 1 143 ? 30.174 21.925 98.381 1.00 30.06 133 GLY Y C 1
ATOM 6153 O O . GLY E 1 143 ? 30.971 22.530 97.657 1.00 30.29 133 GLY Y O 1
ATOM 6154 N N . SER E 1 144 ? 29.860 22.308 99.615 1.00 29.16 134 SER Y N 1
ATOM 6155 C CA . SER E 1 144 ? 30.329 23.547 100.244 1.00 28.69 134 SER Y CA 1
ATOM 6156 C C . SER E 1 144 ? 31.746 23.455 100.798 1.00 27.84 134 SER Y C 1
ATOM 6157 O O . SER E 1 144 ? 32.302 24.472 101.203 1.00 27.81 134 SER Y O 1
ATOM 6160 N N . SER E 1 145 ? 32.295 22.237 100.857 1.00 27.48 135 SER Y N 1
ATOM 6161 C CA . SER E 1 145 ? 33.644 21.986 101.391 1.00 26.95 135 SER Y CA 1
ATOM 6162 C C . SER E 1 145 ? 34.486 21.199 100.422 1.00 25.78 135 SER Y C 1
ATOM 6163 O O . SER E 1 145 ? 33.966 20.540 99.535 1.00 25.79 135 SER Y O 1
ATOM 6166 N N . VAL E 1 146 ? 35.801 21.294 100.581 1.00 24.30 136 VAL Y N 1
ATOM 6167 C CA . VAL E 1 146 ? 36.717 20.465 99.821 1.00 23.06 136 VAL Y CA 1
ATOM 6168 C C . VAL E 1 146 ? 37.772 19.925 100.776 1.00 21.63 136 VAL Y C 1
ATOM 6169 O O . VAL E 1 146 ? 38.254 20.649 101.650 1.00 20.06 136 VAL Y O 1
ATOM 6173 N N . THR E 1 147 ? 38.085 18.636 100.626 1.00 20.55 137 THR Y N 1
ATOM 6174 C CA . THR E 1 147 ? 39.145 18.010 101.400 1.00 20.36 137 THR Y CA 1
ATOM 6175 C C . THR E 1 147 ? 40.370 17.760 100.525 1.00 20.10 137 THR Y C 1
ATOM 6176 O O . THR E 1 147 ? 40.246 17.215 99.436 1.00 20.09 137 THR Y O 1
ATOM 6180 N N . LEU E 1 148 ? 41.536 18.201 101.006 1.00 19.24 138 LEU Y N 1
ATOM 6181 C CA . LEU E 1 148 ? 42.811 17.970 100.311 1.00 18.76 138 LEU Y CA 1
ATOM 6182 C C . LEU E 1 148 ? 43.677 17.128 101.230 1.00 17.92 138 LEU Y C 1
ATOM 6183 O O . LEU E 1 148 ? 43.374 16.986 102.418 1.00 16.64 138 LEU Y O 1
ATOM 6188 N N . GLY E 1 149 ? 44.754 16.580 100.686 1.00 17.71 139 GLY Y N 1
ATOM 6189 C CA . GLY E 1 149 ? 45.665 15.851 101.512 1.00 19.06 139 GLY Y CA 1
ATOM 6190 C C . GLY E 1 149 ? 47.117 15.901 101.095 1.00 20.32 139 GLY Y C 1
ATOM 6191 O O . GLY E 1 149 ? 47.491 16.492 100.059 1.00 20.16 139 GLY Y O 1
ATOM 6192 N N . CYS E 1 150 ? 47.919 15.243 101.914 1.00 21.16 140 CYS Y N 1
ATOM 6193 C CA . CYS E 1 150 ? 49.351 15.213 101.735 1.00 21.85 140 CYS Y CA 1
ATOM 6194 C C . CYS E 1 150 ? 49.781 13.794 102.073 1.00 21.24 140 CYS Y C 1
ATOM 6195 O O . CYS E 1 150 ? 49.437 13.284 103.131 1.00 21.91 140 CYS Y O 1
ATOM 6198 N N . LEU E 1 151 ? 50.496 13.140 101.161 1.00 20.15 141 LEU Y N 1
ATOM 6199 C CA . LEU E 1 151 ? 50.971 11.789 101.404 1.00 18.88 141 LEU Y CA 1
ATOM 6200 C C . LEU E 1 151 ? 52.475 11.831 101.598 1.00 18.04 141 LEU Y C 1
ATOM 6201 O O . LEU E 1 151 ? 53.224 12.275 100.733 1.00 18.06 141 LEU Y O 1
ATOM 6206 N N . VAL E 1 152 ? 52.913 11.379 102.765 1.00 18.30 142 VAL Y N 1
ATOM 6207 C CA . VAL E 1 152 ? 54.319 11.450 103.167 1.00 16.93 142 VAL Y CA 1
ATOM 6208 C C . VAL E 1 152 ? 54.801 9.991 103.230 1.00 17.47 142 VAL Y C 1
ATOM 6209 O O . VAL E 1 152 ? 54.465 9.254 104.145 1.00 16.78 142 VAL Y O 1
ATOM 6213 N N . LYS E 1 153 ? 55.549 9.571 102.219 1.00 18.20 143 LYS Y N 1
ATOM 6214 C CA . LYS E 1 153 ? 55.780 8.145 102.015 1.00 17.81 143 LYS Y CA 1
ATOM 6215 C C . LYS E 1 153 ? 57.259 7.743 102.051 1.00 18.56 143 LYS Y C 1
ATOM 6216 O O . LYS E 1 153 ? 58.090 8.310 101.339 1.00 18.14 143 LYS Y O 1
ATOM 6222 N N . GLY E 1 154 ? 57.580 6.780 102.908 1.00 17.35 144 GLY Y N 1
ATOM 6223 C CA . GLY E 1 154 ? 58.889 6.174 102.914 1.00 17.71 144 GLY Y CA 1
ATOM 6224 C C . GLY E 1 154 ? 59.952 6.962 103.664 1.00 18.13 144 GLY Y C 1
ATOM 6225 O O . GLY E 1 154 ? 60.961 7.394 103.082 1.00 18.64 144 GLY Y O 1
ATOM 6226 N N . TYR E 1 155 ? 59.771 7.116 104.962 1.00 17.16 145 TYR Y N 1
ATOM 6227 C CA . TYR E 1 155 ? 60.788 7.772 105.749 1.00 17.66 145 TYR Y CA 1
ATOM 6228 C C . TYR E 1 155 ? 61.187 6.971 106.982 1.00 18.01 145 TYR Y C 1
ATOM 6229 O O . TYR E 1 155 ? 60.435 6.094 107.464 1.00 17.93 145 TYR Y O 1
ATOM 6238 N N . PHE E 1 156 ? 62.403 7.259 107.453 1.00 17.76 146 PHE Y N 1
ATOM 6239 C CA . PHE E 1 156 ? 62.942 6.676 108.649 1.00 17.74 146 PHE Y CA 1
ATOM 6240 C C . PHE E 1 156 ? 64.106 7.517 109.132 1.00 18.02 146 PHE Y C 1
ATOM 6241 O O . PHE E 1 156 ? 64.932 7.917 108.335 1.00 19.13 146 PHE Y O 1
ATOM 6249 N N . PRO E 1 157 ? 64.195 7.790 110.442 1.00 19.02 147 PRO Y N 1
ATOM 6250 C CA . PRO E 1 157 ? 63.287 7.383 111.523 1.00 19.31 147 PRO Y CA 1
ATOM 6251 C C . PRO E 1 157 ? 62.094 8.329 111.626 1.00 20.31 147 PRO Y C 1
ATOM 6252 O O . PRO E 1 157 ? 62.030 9.307 110.902 1.00 19.94 147 PRO Y O 1
ATOM 6256 N N . GLU E 1 158 ? 61.154 8.019 112.512 1.00 22.17 148 GLU Y N 1
ATOM 6257 C CA . GLU E 1 158 ? 60.222 9.019 113.046 1.00 23.77 148 GLU Y CA 1
ATOM 6258 C C . GLU E 1 158 ? 61.008 10.031 113.875 1.00 24.15 148 GLU Y C 1
ATOM 6259 O O . GLU E 1 158 ? 62.079 9.699 114.378 1.00 25.11 148 GLU Y O 1
ATOM 6265 N N . PRO E 1 159 ? 60.493 11.274 114.035 1.00 24.54 149 PRO Y N 1
ATOM 6266 C CA . PRO E 1 159 ? 59.232 11.809 113.516 1.00 23.71 149 PRO Y CA 1
ATOM 6267 C C . PRO E 1 159 ? 59.368 12.612 112.216 1.00 23.21 149 PRO Y C 1
ATOM 6268 O O . PRO E 1 159 ? 60.486 12.914 111.740 1.00 22.21 149 PRO Y O 1
ATOM 6272 N N . VAL E 1 160 ? 58.219 12.944 111.642 1.00 23.14 150 VAL Y N 1
ATOM 6273 C CA . VAL E 1 160 ? 58.120 14.033 110.688 1.00 22.90 150 VAL Y CA 1
ATOM 6274 C C . VAL E 1 160 ? 57.214 15.072 111.335 1.00 22.50 150 VAL Y C 1
ATOM 6275 O O . VAL E 1 160 ? 56.418 14.750 112.235 1.00 22.31 150 VAL Y O 1
ATOM 6279 N N . THR E 1 161 ? 57.358 16.312 110.898 1.00 22.09 151 THR Y N 1
ATOM 6280 C CA . THR E 1 161 ? 56.424 17.362 111.240 1.00 22.92 151 THR Y CA 1
ATOM 6281 C C . THR E 1 161 ? 55.694 17.743 109.956 1.00 22.56 151 THR Y C 1
ATOM 6282 O O . THR E 1 161 ? 56.317 18.046 108.940 1.00 22.58 151 THR Y O 1
ATOM 6286 N N . LEU E 1 162 ? 54.367 17.722 110.006 1.00 21.97 152 LEU Y N 1
ATOM 6287 C CA . LEU E 1 162 ? 53.566 18.177 108.885 1.00 21.47 152 LEU Y CA 1
ATOM 6288 C C . LEU E 1 162 ? 52.655 19.334 109.296 1.00 20.87 152 LEU Y C 1
ATOM 6289 O O . LEU E 1 162 ? 51.905 19.259 110.275 1.00 19.66 152 LEU Y O 1
ATOM 6294 N N . THR E 1 163 ? 52.702 20.390 108.500 1.00 20.37 153 THR Y N 1
ATOM 6295 C CA . THR E 1 163 ? 51.817 21.526 108.703 1.00 20.01 153 THR Y CA 1
ATOM 6296 C C . THR E 1 163 ? 51.145 21.869 107.380 1.00 19.08 153 THR Y C 1
ATOM 6297 O O . THR E 1 163 ? 51.563 21.405 106.317 1.00 20.03 153 THR Y O 1
ATOM 6301 N N . TRP E 1 164 ? 50.084 22.658 107.457 1.00 18.82 154 TRP Y N 1
ATOM 6302 C CA . TRP E 1 164 ? 49.387 23.167 106.290 1.00 18.43 154 TRP Y CA 1
ATOM 6303 C C . TRP E 1 164 ? 49.511 24.687 106.320 1.00 18.76 154 TRP Y C 1
ATOM 6304 O O . TRP E 1 164 ? 49.186 25.304 107.320 1.00 18.72 154 TRP Y O 1
ATOM 6315 N N . ASN E 1 165 ? 50.003 25.278 105.230 1.00 19.42 155 ASN Y N 1
ATOM 6316 C CA . ASN E 1 165 ? 50.298 26.727 105.162 1.00 19.96 155 ASN Y CA 1
ATOM 6317 C C . ASN E 1 165 ? 51.089 27.268 106.347 1.00 20.95 155 ASN Y C 1
ATOM 6318 O O . ASN E 1 165 ? 50.823 28.379 106.844 1.00 20.35 155 ASN Y O 1
ATOM 6323 N N . SER E 1 166 ? 52.043 26.449 106.803 1.00 21.51 156 SER Y N 1
ATOM 6324 C CA . SER E 1 166 ? 52.996 26.786 107.876 1.00 22.63 156 SER Y CA 1
ATOM 6325 C C . SER E 1 166 ? 52.366 26.850 109.265 1.00 23.37 156 SER Y C 1
ATOM 6326 O O . SER E 1 166 ? 52.937 27.401 110.213 1.00 24.37 156 SER Y O 1
ATOM 6329 N N . GLY E 1 167 ? 51.203 26.227 109.375 1.00 23.51 157 GLY Y N 1
ATOM 6330 C CA . GLY E 1 167 ? 50.459 26.181 110.602 1.00 24.29 157 GLY Y CA 1
ATOM 6331 C C . GLY E 1 167 ? 49.356 27.222 110.613 1.00 24.49 157 GLY Y C 1
ATOM 6332 O O . GLY E 1 167 ? 48.592 27.265 111.560 1.00 24.90 157 GLY Y O 1
ATOM 6333 N N . SER E 1 168 ? 49.246 28.050 109.571 1.00 24.69 158 SER Y N 1
ATOM 6334 C CA . SER E 1 168 ? 48.149 29.036 109.549 1.00 25.38 158 SER Y CA 1
ATOM 6335 C C . SER E 1 168 ? 46.809 28.357 109.218 1.00 25.53 158 SER Y C 1
ATOM 6336 O O . SER E 1 168 ? 45.732 28.906 109.463 1.00 25.73 158 SER Y O 1
ATOM 6339 N N . LEU E 1 169 ? 46.901 27.135 108.705 1.00 25.23 159 LEU Y N 1
ATOM 6340 C CA . LEU E 1 169 ? 45.752 26.271 108.528 1.00 25.68 159 LEU Y CA 1
ATOM 6341 C C . LEU E 1 169 ? 45.815 25.143 109.549 1.00 25.11 159 LEU Y C 1
ATOM 6342 O O . LEU E 1 169 ? 46.571 24.184 109.385 1.00 25.27 159 LEU Y O 1
ATOM 6347 N N . SER E 1 170 ? 45.008 25.254 110.593 1.00 25.22 160 SER Y N 1
ATOM 6348 C CA . SER E 1 170 ? 45.095 24.330 111.735 1.00 25.55 160 SER Y CA 1
ATOM 6349 C C . SER E 1 170 ? 43.790 23.602 112.017 1.00 25.27 160 SER Y C 1
ATOM 6350 O O . SER E 1 170 ? 43.796 22.447 112.447 1.00 25.69 160 SER Y O 1
ATOM 6353 N N . SER E 1 171 ? 42.674 24.281 111.779 1.00 24.61 161 SER Y N 1
ATOM 6354 C CA . SER E 1 171 ? 41.361 23.672 111.929 1.00 24.16 161 SER Y CA 1
ATOM 6355 C C . SER E 1 171 ? 41.035 22.754 110.760 1.00 22.67 161 SER Y C 1
ATOM 6356 O O . SER E 1 171 ? 41.497 22.975 109.636 1.00 21.92 161 SER Y O 1
ATOM 6359 N N . GLY E 1 172 ? 40.255 21.720 111.049 1.00 21.39 162 GLY Y N 1
ATOM 6360 C CA . GLY E 1 172 ? 39.826 20.760 110.032 1.00 20.68 162 GLY Y CA 1
ATOM 6361 C C . GLY E 1 172 ? 40.925 19.891 109.441 1.00 19.75 162 GLY Y C 1
ATOM 6362 O O . GLY E 1 172 ? 40.827 19.456 108.292 1.00 20.00 162 GLY Y O 1
ATOM 6363 N N . VAL E 1 173 ? 41.966 19.636 110.230 1.00 19.43 163 VAL Y N 1
ATOM 6364 C CA . VAL E 1 173 ? 43.080 18.806 109.815 1.00 17.81 163 VAL Y CA 1
ATOM 6365 C C . VAL E 1 173 ? 43.000 17.464 110.521 1.00 18.45 163 VAL Y C 1
ATOM 6366 O O . VAL E 1 173 ? 42.627 17.399 111.699 1.00 17.97 163 VAL Y O 1
ATOM 6370 N N . HIS E 1 174 ? 43.337 16.391 109.807 1.00 17.80 164 HIS Y N 1
ATOM 6371 C CA . HIS E 1 174 ? 43.545 15.097 110.451 1.00 18.55 164 HIS Y CA 1
ATOM 6372 C C . HIS E 1 174 ? 44.868 14.551 109.956 1.00 18.93 164 HIS Y C 1
ATOM 6373 O O . HIS E 1 174 ? 45.005 14.237 108.762 1.00 18.93 164 HIS Y O 1
ATOM 6380 N N . THR E 1 175 ? 45.840 14.429 110.853 1.00 18.74 165 THR Y N 1
ATOM 6381 C CA . THR E 1 175 ? 47.103 13.812 110.464 1.00 19.98 165 THR Y CA 1
ATOM 6382 C C . THR E 1 175 ? 47.146 12.399 111.039 1.00 20.16 165 THR Y C 1
ATOM 6383 O O . THR E 1 175 ? 47.039 12.204 112.246 1.00 20.89 165 THR Y O 1
ATOM 6387 N N . PHE E 1 176 ? 47.278 11.418 110.156 1.00 19.41 166 PHE Y N 1
ATOM 6388 C CA . PHE E 1 176 ? 47.120 10.014 110.522 1.00 20.86 166 PHE Y CA 1
ATOM 6389 C C . PHE E 1 176 ? 48.421 9.423 111.038 1.00 21.15 166 PHE Y C 1
ATOM 6390 O O . PHE E 1 176 ? 49.481 9.714 110.487 1.00 21.91 166 PHE Y O 1
ATOM 6398 N N . PRO E 1 177 ? 48.346 8.619 112.119 1.00 21.44 167 PRO Y N 1
ATOM 6399 C CA . PRO E 1 177 ? 49.568 7.986 112.584 1.00 21.47 167 PRO Y CA 1
ATOM 6400 C C . PRO E 1 177 ? 50.267 7.208 111.460 1.00 21.66 167 PRO Y C 1
ATOM 6401 O O . PRO E 1 177 ? 49.602 6.626 110.598 1.00 21.54 167 PRO Y O 1
ATOM 6405 N N . ALA E 1 178 ? 51.596 7.201 111.498 1.00 20.83 168 ALA Y N 1
ATOM 6406 C CA . ALA E 1 178 ? 52.410 6.543 110.490 1.00 20.39 168 ALA Y CA 1
ATOM 6407 C C . ALA E 1 178 ? 52.187 5.030 110.560 1.00 20.68 168 ALA Y C 1
ATOM 6408 O O . ALA E 1 178 ? 51.892 4.500 111.629 1.00 19.55 168 ALA Y O 1
ATOM 6410 N N . VAL E 1 179 ? 52.277 4.356 109.417 1.00 20.61 169 VAL Y N 1
ATOM 6411 C CA . VAL E 1 179 ? 52.285 2.884 109.366 1.00 20.26 169 VAL Y CA 1
ATOM 6412 C C . VAL E 1 179 ? 53.569 2.443 108.717 1.00 18.99 169 VAL Y C 1
ATOM 6413 O O . VAL E 1 179 ? 54.238 3.253 108.091 1.00 16.88 169 VAL Y O 1
ATOM 6417 N N . LEU E 1 180 ? 53.894 1.155 108.848 1.00 18.63 170 LEU Y N 1
ATOM 6418 C CA . LEU E 1 180 ? 55.097 0.591 108.242 1.00 19.27 170 LEU Y CA 1
ATOM 6419 C C . LEU E 1 180 ? 54.792 -0.048 106.879 1.00 19.31 170 LEU Y C 1
ATOM 6420 O O . LEU E 1 180 ? 54.239 -1.179 106.780 1.00 19.57 170 LEU Y O 1
ATOM 6425 N N . GLN E 1 181 ? 55.212 0.664 105.843 1.00 19.09 171 GLN Y N 1
ATOM 6426 C CA . GLN E 1 181 ? 55.057 0.217 104.468 1.00 19.20 171 GLN Y CA 1
ATOM 6427 C C . GLN E 1 181 ? 56.444 0.040 103.871 1.00 19.59 171 GLN Y C 1
ATOM 6428 O O . GLN E 1 181 ? 57.250 0.991 103.879 1.00 19.56 171 GLN Y O 1
ATOM 6434 N N . SER E 1 182 ? 56.716 -1.167 103.355 1.00 18.77 172 SER Y N 1
ATOM 6435 C CA . SER E 1 182 ? 58.029 -1.537 102.836 1.00 19.42 172 SER Y CA 1
ATOM 6436 C C . SER E 1 182 ? 59.140 -1.236 103.841 1.00 19.03 172 SER Y C 1
ATOM 6437 O O . SER E 1 182 ? 60.200 -0.742 103.465 1.00 18.66 172 SER Y O 1
ATOM 6440 N N . ASP E 1 183 ? 58.868 -1.511 105.127 1.00 18.26 173 ASP Y N 1
ATOM 6441 C CA . ASP E 1 183 ? 59.834 -1.300 106.236 1.00 18.06 173 ASP Y CA 1
ATOM 6442 C C . ASP E 1 183 ? 60.177 0.178 106.509 1.00 17.82 173 ASP Y C 1
ATOM 6443 O O . ASP E 1 183 ? 61.120 0.487 107.248 1.00 17.48 173 ASP Y O 1
ATOM 6448 N N . LEU E 1 184 ? 59.402 1.089 105.936 1.00 17.47 174 LEU Y N 1
ATOM 6449 C CA . LEU E 1 184 ? 59.567 2.511 106.201 1.00 17.71 174 LEU Y CA 1
ATOM 6450 C C . LEU E 1 184 ? 58.218 3.066 106.609 1.00 18.03 174 LEU Y C 1
ATOM 6451 O O . LEU E 1 184 ? 57.179 2.418 106.423 1.00 18.96 174 LEU Y O 1
ATOM 6456 N N . TYR E 1 185 ? 58.214 4.279 107.135 1.00 18.01 175 TYR Y N 1
ATOM 6457 C CA . TYR E 1 185 ? 56.988 4.896 107.567 1.00 18.38 175 TYR Y CA 1
ATOM 6458 C C . TYR E 1 185 ? 56.328 5.638 106.424 1.00 19.18 175 TYR Y C 1
ATOM 6459 O O . TYR E 1 185 ? 57.003 6.254 105.584 1.00 18.42 175 TYR Y O 1
ATOM 6468 N N . THR E 1 186 ? 55.004 5.528 106.393 1.00 18.77 176 THR Y N 1
ATOM 6469 C CA . THR E 1 186 ? 54.150 6.316 105.527 1.00 19.08 176 THR Y CA 1
ATOM 6470 C C . THR E 1 186 ? 53.084 6.931 106.409 1.00 18.89 176 THR Y C 1
ATOM 6471 O O . THR E 1 186 ? 52.479 6.238 107.231 1.00 19.11 176 THR Y O 1
ATOM 6475 N N . LEU E 1 187 ? 52.865 8.225 106.259 1.00 19.27 177 LEU Y N 1
ATOM 6476 C CA . LEU E 1 187 ? 51.671 8.845 106.824 1.00 20.42 177 LEU Y CA 1
ATOM 6477 C C . LEU E 1 187 ? 50.941 9.757 105.831 1.00 19.79 177 LEU Y C 1
ATOM 6478 O O . LEU E 1 187 ? 51.459 10.076 104.756 1.00 19.75 177 LEU Y O 1
ATOM 6483 N N . SER E 1 188 ? 49.745 10.198 106.215 1.00 20.52 178 SER Y N 1
ATOM 6484 C CA . SER E 1 188 ? 48.958 11.105 105.399 1.00 20.17 178 SER Y CA 1
ATOM 6485 C C . SER E 1 188 ? 48.313 12.126 106.315 1.00 20.58 178 SER Y C 1
ATOM 6486 O O . SER E 1 188 ? 48.187 11.918 107.537 1.00 21.05 178 SER Y O 1
ATOM 6489 N N . SER E 1 189 ? 47.953 13.252 105.738 1.00 19.83 179 SER Y N 1
ATOM 6490 C CA . SER E 1 189 ? 47.182 14.243 106.454 1.00 18.59 179 SER Y CA 1
ATOM 6491 C C . SER E 1 189 ? 46.099 14.756 105.510 1.00 18.58 179 SER Y C 1
ATOM 6492 O O . SER E 1 189 ? 46.320 14.863 104.299 1.00 19.07 179 SER Y O 1
ATOM 6495 N N . SER E 1 190 ? 44.926 15.053 106.062 1.00 17.94 180 SER Y N 1
ATOM 6496 C CA . SER E 1 190 ? 43.840 15.652 105.327 1.00 16.67 180 SER Y CA 1
ATOM 6497 C C . SER E 1 190 ? 43.611 17.033 105.873 1.00 16.76 180 SER Y C 1
ATOM 6498 O O . SER E 1 190 ? 43.814 17.289 107.068 1.00 16.25 180 SER Y O 1
ATOM 6501 N N . VAL E 1 191 ? 43.186 17.936 104.999 1.00 17.22 181 VAL Y N 1
ATOM 6502 C CA . VAL E 1 191 ? 42.724 19.219 105.462 1.00 16.83 181 VAL Y CA 1
ATOM 6503 C C . VAL E 1 191 ? 41.399 19.510 104.773 1.00 18.28 181 VAL Y C 1
ATOM 6504 O O . VAL E 1 191 ? 41.247 19.259 103.588 1.00 19.03 181 VAL Y O 1
ATOM 6508 N N . THR E 1 192 ? 40.436 20.041 105.518 1.00 18.35 182 THR Y N 1
ATOM 6509 C CA . THR E 1 192 ? 39.152 20.413 104.924 1.00 19.79 182 THR Y CA 1
ATOM 6510 C C . THR E 1 192 ? 38.910 21.921 105.057 1.00 20.07 182 THR Y C 1
ATOM 6511 O O . THR E 1 192 ? 39.050 22.487 106.144 1.00 20.57 182 THR Y O 1
ATOM 6515 N N . VAL E 1 193 ? 38.596 22.553 103.925 1.00 19.95 183 VAL Y N 1
ATOM 6516 C CA . VAL E 1 193 ? 38.325 23.992 103.864 1.00 19.85 183 VAL Y CA 1
ATOM 6517 C C . VAL E 1 193 ? 37.029 24.203 103.063 1.00 20.35 183 VAL Y C 1
ATOM 6518 O O . VAL E 1 193 ? 36.505 23.245 102.481 1.00 19.44 183 VAL Y O 1
ATOM 6522 N N . THR E 1 194 ? 36.508 25.433 103.032 1.00 21.35 184 THR Y N 1
ATOM 6523 C CA . THR E 1 194 ? 35.321 25.728 102.216 1.00 22.07 184 THR Y CA 1
ATOM 6524 C C . THR E 1 194 ? 35.708 25.754 100.746 1.00 22.71 184 THR Y C 1
ATOM 6525 O O . THR E 1 194 ? 36.847 26.098 100.411 1.00 22.42 184 THR Y O 1
ATOM 6529 N N . SER E 1 195 ? 34.766 25.372 99.881 1.00 23.22 185 SER Y N 1
ATOM 6530 C CA . SER E 1 195 ? 34.936 25.382 98.431 1.00 24.61 185 SER Y CA 1
ATOM 6531 C C . SER E 1 195 ? 35.465 26.712 97.891 1.00 24.04 185 SER Y C 1
ATOM 6532 O O . SER E 1 195 ? 36.189 26.743 96.898 1.00 24.18 185 SER Y O 1
ATOM 6535 N N . SER E 1 196 ? 35.079 27.804 98.541 1.00 24.02 186 SER Y N 1
ATOM 6536 C CA . SER E 1 196 ? 35.486 29.149 98.133 1.00 24.00 186 SER Y CA 1
ATOM 6537 C C . SER E 1 196 ? 36.922 29.499 98.548 1.00 23.75 186 SER Y C 1
ATOM 6538 O O . SER E 1 196 ? 37.462 30.519 98.132 1.00 23.47 186 SER Y O 1
ATOM 6541 N N . THR E 1 197 ? 37.542 28.638 99.350 1.00 22.95 187 THR Y N 1
ATOM 6542 C CA . THR E 1 197 ? 38.938 28.817 99.770 1.00 22.81 187 THR Y CA 1
ATOM 6543 C C . THR E 1 197 ? 39.907 28.272 98.742 1.00 22.75 187 THR Y C 1
ATOM 6544 O O . THR E 1 197 ? 40.913 28.918 98.427 1.00 22.52 187 THR Y O 1
ATOM 6548 N N . TRP E 1 198 ? 39.606 27.083 98.228 1.00 22.15 188 TRP Y N 1
ATOM 6549 C CA . TRP E 1 198 ? 40.511 26.378 97.338 1.00 22.28 188 TRP Y CA 1
ATOM 6550 C C . TRP E 1 198 ? 39.750 25.939 96.087 1.00 22.55 188 TRP Y C 1
ATOM 6551 O O . TRP E 1 198 ? 38.637 25.439 96.222 1.00 21.89 188 TRP Y O 1
ATOM 6562 N N . PRO E 1 199 ? 40.365 26.070 94.879 1.00 22.75 189 PRO Y N 1
ATOM 6563 C CA . PRO E 1 199 ? 41.720 26.550 94.570 1.00 23.45 189 PRO Y CA 1
ATOM 6564 C C . PRO E 1 199 ? 41.983 28.057 94.477 1.00 23.81 189 PRO Y C 1
ATOM 6565 O O . PRO E 1 199 ? 43.112 28.434 94.151 1.00 24.10 189 PRO Y O 1
ATOM 6569 N N . SER E 1 200 ? 41.015 28.913 94.796 1.00 24.07 190 SER Y N 1
ATOM 6570 C CA . SER E 1 200 ? 41.266 30.364 94.728 1.00 24.55 190 SER Y CA 1
ATOM 6571 C C . SER E 1 200 ? 42.407 30.859 95.646 1.00 24.64 190 SER Y C 1
ATOM 6572 O O . SER E 1 200 ? 43.111 31.827 95.325 1.00 24.42 190 SER Y O 1
ATOM 6575 N N . GLN E 1 201 ? 42.597 30.193 96.779 1.00 24.69 191 GLN Y N 1
ATOM 6576 C CA . GLN E 1 201 ? 43.719 30.499 97.663 1.00 24.96 191 GLN Y CA 1
ATOM 6577 C C . GLN E 1 201 ? 44.666 29.310 97.761 1.00 24.47 191 GLN Y C 1
ATOM 6578 O O . GLN E 1 201 ? 44.275 28.148 97.582 1.00 24.51 191 GLN Y O 1
ATOM 6584 N N . SER E 1 202 ? 45.913 29.625 98.081 1.00 23.60 192 SER Y N 1
ATOM 6585 C CA . SER E 1 202 ? 47.008 28.685 98.089 1.00 22.91 192 SER Y CA 1
ATOM 6586 C C . SER E 1 202 ? 46.944 27.746 99.299 1.00 21.81 192 SER Y C 1
ATOM 6587 O O . SER E 1 202 ? 46.809 28.194 100.441 1.00 21.45 192 SER Y O 1
ATOM 6590 N N . ILE E 1 203 ? 47.018 26.447 99.029 1.00 21.16 193 ILE Y N 1
ATOM 6591 C CA . ILE E 1 203 ? 47.147 25.446 100.085 1.00 21.07 193 ILE Y CA 1
ATOM 6592 C C . ILE E 1 203 ? 48.360 24.568 99.811 1.00 20.16 193 ILE Y C 1
ATOM 6593 O O . ILE E 1 203 ? 48.483 23.982 98.728 1.00 20.21 193 ILE Y O 1
ATOM 6598 N N . THR E 1 204 ? 49.236 24.491 100.816 1.00 20.33 194 THR Y N 1
ATOM 6599 C CA . THR E 1 204 ? 50.541 23.837 100.734 1.00 19.52 194 THR Y CA 1
ATOM 6600 C C . THR E 1 204 ? 50.742 22.998 101.981 1.00 19.96 194 THR Y C 1
ATOM 6601 O O . THR E 1 204 ? 50.523 23.486 103.085 1.00 19.35 194 THR Y O 1
ATOM 6605 N N . CYS E 1 205 ? 51.135 21.737 101.830 1.00 20.83 195 CYS Y N 1
ATOM 6606 C CA . CYS E 1 205 ? 51.527 20.973 103.025 1.00 21.87 195 CYS Y CA 1
ATOM 6607 C C . CYS E 1 205 ? 53.027 21.078 103.177 1.00 21.15 195 CYS Y C 1
ATOM 6608 O O . CYS E 1 205 ? 53.761 20.998 102.187 1.00 21.84 195 CYS Y O 1
ATOM 6611 N N . ASN E 1 206 ? 53.465 21.288 104.414 1.00 21.34 196 ASN Y N 1
ATOM 6612 C CA . ASN E 1 206 ? 54.892 21.417 104.745 1.00 20.77 196 ASN Y CA 1
ATOM 6613 C C . ASN E 1 206 ? 55.334 20.208 105.560 1.00 20.54 196 ASN Y C 1
ATOM 6614 O O . ASN E 1 206 ? 54.750 19.905 106.610 1.00 20.71 196 ASN Y O 1
ATOM 6619 N N . VAL E 1 207 ? 56.357 19.520 105.066 1.00 20.08 197 VAL Y N 1
ATOM 6620 C CA . VAL E 1 207 ? 56.838 18.309 105.697 1.00 18.74 197 VAL Y CA 1
ATOM 6621 C C . VAL E 1 207 ? 58.299 18.488 106.089 1.00 19.90 197 VAL Y C 1
ATOM 6622 O O . VAL E 1 207 ? 59.149 18.722 105.231 1.00 19.07 197 VAL Y O 1
ATOM 6626 N N . ALA E 1 208 ? 58.587 18.358 107.383 1.00 19.53 198 ALA Y N 1
ATOM 6627 C CA . ALA E 1 208 ? 59.966 18.455 107.855 1.00 20.16 198 ALA Y CA 1
ATOM 6628 C C . ALA E 1 208 ? 60.371 17.105 108.395 1.00 20.44 198 ALA Y C 1
ATOM 6629 O O . ALA E 1 208 ? 59.651 16.521 109.217 1.00 21.65 198 ALA Y O 1
ATOM 6631 N N . HIS E 1 209 ? 61.530 16.629 107.952 1.00 20.94 199 HIS Y N 1
ATOM 6632 C CA . HIS E 1 209 ? 62.121 15.406 108.472 1.00 20.72 199 HIS Y CA 1
ATOM 6633 C C . HIS E 1 209 ? 63.489 15.726 109.057 1.00 21.48 199 HIS Y C 1
ATOM 6634 O O . HIS E 1 209 ? 64.483 15.715 108.345 1.00 21.52 199 HIS Y O 1
ATOM 6641 N N . PRO E 1 210 ? 63.539 16.014 110.368 1.00 22.30 200 PRO Y N 1
ATOM 6642 C CA . PRO E 1 210 ? 64.785 16.466 111.018 1.00 22.52 200 PRO Y CA 1
ATOM 6643 C C . PRO E 1 210 ? 65.968 15.483 110.904 1.00 22.16 200 PRO Y C 1
ATOM 6644 O O . PRO E 1 210 ? 67.106 15.921 110.782 1.00 22.29 200 PRO Y O 1
ATOM 6648 N N . ALA E 1 211 ? 65.696 14.179 110.932 1.00 21.79 201 ALA Y N 1
ATOM 6649 C CA . ALA E 1 211 ? 66.747 13.181 110.763 1.00 22.41 201 ALA Y CA 1
ATOM 6650 C C . ALA E 1 211 ? 67.521 13.334 109.466 1.00 22.06 201 ALA Y C 1
ATOM 6651 O O . ALA E 1 211 ? 68.713 13.055 109.424 1.00 21.80 201 ALA Y O 1
ATOM 6653 N N . SER E 1 212 ? 66.850 13.768 108.402 1.00 21.80 202 SER Y N 1
ATOM 6654 C CA . SER E 1 212 ? 67.510 13.928 107.106 1.00 21.76 202 SER Y CA 1
ATOM 6655 C C . SER E 1 212 ? 67.704 15.391 106.766 1.00 22.19 202 SER Y C 1
ATOM 6656 O O . SER E 1 212 ? 68.094 15.710 105.652 1.00 22.25 202 SER Y O 1
ATOM 6659 N N . SER E 1 213 ? 67.423 16.268 107.730 1.00 22.76 203 SER Y N 1
ATOM 6660 C CA . SER E 1 213 ? 67.474 17.718 107.555 1.00 23.18 203 SER Y CA 1
ATOM 6661 C C . SER E 1 213 ? 66.705 18.189 106.332 1.00 23.78 203 SER Y C 1
ATOM 6662 O O . SER E 1 213 ? 67.190 19.041 105.588 1.00 24.04 203 SER Y O 1
ATOM 6665 N N . THR E 1 214 ? 65.523 17.615 106.101 1.00 24.04 204 THR Y N 1
ATOM 6666 C CA . THR E 1 214 ? 64.729 17.995 104.930 1.00 24.39 204 THR Y CA 1
ATOM 6667 C C . THR E 1 214 ? 63.479 18.786 105.330 1.00 24.78 204 THR Y C 1
ATOM 6668 O O . THR E 1 214 ? 62.881 18.566 106.406 1.00 24.72 204 THR Y O 1
ATOM 6672 N N . LYS E 1 215 ? 63.123 19.735 104.476 1.00 25.02 205 LYS Y N 1
ATOM 6673 C CA . LYS E 1 215 ? 61.884 20.486 104.629 1.00 25.22 205 LYS Y CA 1
ATOM 6674 C C . LYS E 1 215 ? 61.342 20.653 103.224 1.00 24.92 205 LYS Y C 1
ATOM 6675 O O . LYS E 1 215 ? 62.003 21.251 102.363 1.00 24.86 205 LYS Y O 1
ATOM 6681 N N . VAL E 1 216 ? 60.150 20.093 102.999 1.00 24.47 206 VAL Y N 1
ATOM 6682 C CA . VAL E 1 216 ? 59.503 20.059 101.687 1.00 24.41 206 VAL Y CA 1
ATOM 6683 C C . VAL E 1 216 ? 58.188 20.816 101.761 1.00 24.43 206 VAL Y C 1
ATOM 6684 O O . VAL E 1 216 ? 57.408 20.651 102.716 1.00 23.31 206 VAL Y O 1
ATOM 6688 N N . ASP E 1 217 ? 57.964 21.643 100.748 1.00 24.13 207 ASP Y N 1
ATOM 6689 C CA . ASP E 1 217 ? 56.687 22.282 100.540 1.00 25.41 207 ASP Y CA 1
ATOM 6690 C C . ASP E 1 217 ? 56.039 21.643 99.323 1.00 25.15 207 ASP Y C 1
ATOM 6691 O O . ASP E 1 217 ? 56.660 21.518 98.261 1.00 26.51 207 ASP Y O 1
ATOM 6696 N N . LYS E 1 218 ? 54.804 21.204 99.484 1.00 23.95 208 LYS Y N 1
ATOM 6697 C CA . LYS E 1 218 ? 54.041 20.704 98.355 1.00 23.00 208 LYS Y CA 1
ATOM 6698 C C . LYS E 1 218 ? 52.736 21.472 98.222 1.00 21.87 208 LYS Y C 1
ATOM 6699 O O . LYS E 1 218 ? 51.822 21.298 99.029 1.00 20.96 208 LYS Y O 1
ATOM 6705 N N . LYS E 1 219 ? 52.667 22.322 97.198 1.00 20.89 209 LYS Y N 1
ATOM 6706 C CA . LYS E 1 219 ? 51.422 23.011 96.871 1.00 20.79 209 LYS Y CA 1
ATOM 6707 C C . LYS E 1 219 ? 50.417 22.054 96.253 1.00 20.80 209 LYS Y C 1
ATOM 6708 O O . LYS E 1 219 ? 50.760 21.269 95.354 1.00 21.10 209 LYS Y O 1
ATOM 6714 N N . ILE E 1 220 ? 49.178 22.104 96.748 1.00 20.48 210 ILE Y N 1
ATOM 6715 C CA . ILE E 1 220 ? 48.112 21.245 96.247 1.00 19.78 210 ILE Y CA 1
ATOM 6716 C C . ILE E 1 220 ? 47.445 21.937 95.049 1.00 20.35 210 ILE Y C 1
ATOM 6717 O O . ILE E 1 220 ? 46.848 23.000 95.208 1.00 20.76 210 ILE Y O 1
ATOM 6722 N N . GLU E 1 221 ? 47.560 21.330 93.865 1.00 21.32 211 GLU Y N 1
ATOM 6723 C CA . GLU E 1 221 ? 47.036 21.915 92.619 1.00 22.43 211 GLU Y CA 1
ATOM 6724 C C . GLU E 1 221 ? 45.895 21.083 92.055 1.00 22.99 211 GLU Y C 1
ATOM 6725 O O . GLU E 1 221 ? 45.911 19.851 92.171 1.00 23.28 211 GLU Y O 1
ATOM 6731 N N . PRO E 1 222 ? 44.902 21.732 91.404 1.00 23.46 212 PRO Y N 1
ATOM 6732 C CA . PRO E 1 222 ? 43.902 20.879 90.773 1.00 24.11 212 PRO Y CA 1
ATOM 6733 C C . PRO E 1 222 ? 44.470 20.292 89.473 1.00 25.58 212 PRO Y C 1
ATOM 6734 O O . PRO E 1 222 ? 45.132 21.008 88.717 1.00 25.31 212 PRO Y O 1
ATOM 6738 N N . ARG E 1 223 ? 44.277 18.998 89.242 1.00 26.74 213 ARG Y N 1
ATOM 6739 C CA . ARG E 1 223 ? 44.856 18.368 88.049 1.00 29.30 213 ARG Y CA 1
ATOM 6740 C C . ARG E 1 223 ? 43.867 17.438 87.379 1.00 30.44 213 ARG Y C 1
ATOM 6741 O O . ARG E 1 223 ? 43.198 16.654 88.054 1.00 29.38 213 ARG Y O 1
ATOM 6749 N N . GLY E 1 224 ? 43.809 17.508 86.050 1.00 31.82 214 GLY Y N 1
ATOM 6750 C CA . GLY E 1 224 ? 42.878 16.680 85.283 1.00 33.80 214 GLY Y CA 1
ATOM 6751 C C . GLY E 1 224 ? 43.558 15.649 84.408 1.00 35.13 214 GLY Y C 1
ATOM 6752 O O . GLY E 1 224 ? 44.753 15.404 84.524 1.00 35.26 214 GLY Y O 1
ATOM 6753 N N . GLY E 1 225 ? 42.790 15.046 83.512 1.00 36.32 215 GLY Y N 1
ATOM 6754 C CA . GLY E 1 225 ? 43.359 14.114 82.545 1.00 37.50 215 GLY Y CA 1
ATOM 6755 C C . GLY E 1 225 ? 42.565 12.838 82.608 1.00 38.30 215 GLY Y C 1
ATOM 6756 O O . GLY E 1 225 ? 42.832 11.905 81.851 1.00 38.71 215 GLY Y O 1
#

Nearest PDB structures (foldseek):
  2brr-assembly1_X  TM=9.951E-01  e=2.628E-43  Mus musculus
  6m2r-assembly1_L  TM=9.280E-01  e=2.379E-40  Mus musculus
  6ddm-assembly1_A  TM=9.760E-01  e=5.071E-36  Mus musculus
  6u6u-assembly1_L  TM=9.383E-01  e=2.207E-35  Homo sapiens
  7wn8-assembly2_Q  TM=9.532E-01  e=5.196E-34  Homo sapiens

Radius of gyration: 44.27 Å; Cα contacts (8 Å, |Δi|>4): 2374; chains: 5; bounding box: 75×40×145 Å